Protein AF-A0A812PRH2-F1 (afdb_monomer_lite)

Structure (mmCIF, N/CA/C/O backbone):
data_AF-A0A812PRH2-F1
#
_entry.id   AF-A0A812PRH2-F1
#
loop_
_atom_site.group_PDB
_atom_site.id
_atom_site.type_symbol
_atom_site.label_atom_id
_atom_site.label_alt_id
_atom_site.label_comp_id
_atom_site.label_asym_id
_atom_site.label_entity_id
_atom_site.label_seq_id
_atom_site.pdbx_PDB_ins_code
_atom_site.Cartn_x
_atom_site.Cartn_y
_atom_site.Cartn_z
_atom_site.occupancy
_atom_site.B_iso_or_equiv
_atom_site.auth_seq_id
_atom_site.auth_comp_id
_atom_site.auth_asym_id
_atom_site.auth_atom_id
_atom_site.pdbx_PDB_model_num
ATOM 1 N N . MET A 1 1 ? 3.389 18.981 -38.157 1.00 36.03 1 MET A N 1
ATOM 2 C CA . MET A 1 1 ? 3.833 17.587 -38.415 1.00 36.03 1 MET A CA 1
ATOM 3 C C . MET A 1 1 ? 3.762 16.858 -37.089 1.00 36.03 1 MET A C 1
ATOM 5 O O . MET A 1 1 ? 4.777 16.641 -36.428 1.00 36.03 1 MET A O 1
ATOM 9 N N . ASP A 1 2 ? 2.537 16.578 -36.672 1.00 43.84 2 ASP A N 1
ATOM 10 C CA . ASP A 1 2 ? 2.208 16.183 -35.307 1.00 43.84 2 ASP A CA 1
ATOM 11 C C . ASP A 1 2 ? 2.370 14.663 -35.154 1.00 43.84 2 ASP A C 1
ATOM 13 O O . ASP A 1 2 ? 2.283 13.927 -36.135 1.00 43.84 2 ASP A O 1
ATOM 17 N N . SER A 1 3 ? 2.718 14.170 -33.962 1.00 65.31 3 SER A N 1
ATOM 18 C CA . SER A 1 3 ? 2.739 12.725 -33.679 1.00 65.31 3 SER A CA 1
ATOM 19 C C . SER A 1 3 ? 1.360 12.104 -33.966 1.00 65.31 3 SER A C 1
ATOM 21 O O . SER A 1 3 ? 0.347 12.799 -33.874 1.00 65.31 3 SER A O 1
ATOM 23 N N . SER A 1 4 ? 1.297 10.804 -34.292 1.00 71.06 4 SER A N 1
ATOM 24 C CA . SER A 1 4 ? 0.025 10.088 -34.536 1.00 71.06 4 SER A CA 1
ATOM 25 C C . SER A 1 4 ? -1.004 10.330 -33.418 1.00 71.06 4 SER A C 1
ATOM 27 O O . SER A 1 4 ? -2.189 10.514 -33.691 1.00 71.06 4 SER A O 1
ATOM 29 N N . LEU A 1 5 ? -0.537 10.455 -32.168 1.00 84.56 5 LEU A N 1
ATOM 30 C CA . LEU A 1 5 ? -1.361 10.800 -31.004 1.00 84.56 5 LEU A CA 1
ATOM 31 C C . LEU A 1 5 ? -1.975 12.196 -31.090 1.00 84.56 5 LEU A C 1
ATOM 33 O O . LEU A 1 5 ? -3.153 12.358 -30.799 1.00 84.56 5 LEU A O 1
ATOM 37 N N . ALA A 1 6 ? -1.204 13.209 -31.482 1.00 81.75 6 ALA A N 1
ATOM 38 C CA . ALA A 1 6 ? -1.689 14.583 -31.563 1.00 81.75 6 ALA A CA 1
ATOM 39 C C . ALA A 1 6 ? -2.706 14.765 -32.700 1.00 81.75 6 ALA A C 1
ATOM 41 O O . ALA A 1 6 ? -3.703 15.470 -32.525 1.00 81.75 6 ALA A O 1
ATOM 42 N N . GLN A 1 7 ? -2.516 14.070 -33.825 1.00 81.62 7 GLN A N 1
ATOM 43 C CA . GLN A 1 7 ? -3.504 14.035 -34.904 1.00 81.62 7 GLN A CA 1
ATOM 44 C C . GLN A 1 7 ? -4.800 13.339 -34.462 1.00 81.62 7 GLN A C 1
ATOM 46 O O . GLN A 1 7 ? -5.891 13.871 -34.691 1.00 81.62 7 GLN A O 1
ATOM 51 N N . PHE A 1 8 ? -4.694 12.190 -33.788 1.00 83.31 8 PHE A N 1
ATOM 52 C CA . PHE A 1 8 ? -5.854 11.475 -33.256 1.00 83.31 8 PHE A CA 1
ATOM 53 C C . PHE A 1 8 ? -6.597 12.301 -32.195 1.00 83.31 8 PHE A C 1
ATOM 55 O O . PHE A 1 8 ? -7.800 12.512 -32.322 1.00 83.31 8 PHE A O 1
ATOM 62 N N . ALA A 1 9 ? -5.882 12.871 -31.223 1.00 83.56 9 ALA A N 1
ATOM 63 C CA . ALA A 1 9 ? -6.440 13.747 -30.192 1.00 83.56 9 ALA A CA 1
ATOM 64 C C . ALA A 1 9 ? -7.115 15.001 -30.769 1.00 83.56 9 ALA A C 1
ATOM 66 O O . ALA A 1 9 ? -8.153 15.443 -30.284 1.00 83.56 9 ALA A O 1
ATOM 67 N N . SER A 1 10 ? -6.540 15.606 -31.813 1.00 81.62 10 SER A N 1
ATOM 68 C CA . SER A 1 10 ? -7.146 16.749 -32.511 1.00 81.62 10 SER A CA 1
ATOM 69 C C . SER A 1 10 ? -8.443 16.354 -33.221 1.00 81.62 10 SER A C 1
ATOM 71 O O . SER A 1 10 ? -9.451 17.047 -33.102 1.00 81.62 10 SER A O 1
ATOM 73 N N . THR A 1 11 ? -8.443 15.212 -33.911 1.00 82.38 11 THR A N 1
ATOM 74 C CA . THR A 1 11 ? -9.629 14.687 -34.608 1.00 82.38 11 THR A CA 1
ATOM 75 C C . THR A 1 11 ? -10.741 14.352 -33.618 1.00 82.38 11 THR A C 1
ATOM 77 O O . THR A 1 11 ? -11.878 14.783 -33.800 1.00 82.38 11 THR A O 1
ATOM 80 N N . ARG A 1 12 ? -10.398 13.668 -32.524 1.00 82.31 12 ARG A N 1
ATOM 81 C CA . ARG A 1 12 ? -11.329 13.300 -31.457 1.00 82.31 12 ARG A CA 1
ATOM 82 C C . ARG A 1 12 ? -11.936 14.525 -30.778 1.00 82.31 12 ARG A C 1
ATOM 84 O O . ARG A 1 12 ? -13.152 14.584 -30.653 1.00 82.31 12 ARG A O 1
ATOM 91 N N . ARG A 1 13 ? -11.139 15.543 -30.432 1.00 79.50 13 ARG A N 1
ATOM 92 C CA . ARG A 1 13 ? -11.652 16.809 -29.869 1.00 79.50 13 ARG A CA 1
ATOM 93 C C . ARG A 1 13 ? -12.608 17.550 -30.802 1.00 79.50 13 ARG A C 1
ATOM 95 O O . ARG A 1 13 ? -13.535 18.186 -30.326 1.00 79.50 13 ARG A O 1
ATOM 102 N N . LYS A 1 14 ? -12.401 17.468 -32.120 1.00 77.00 14 LYS A N 1
ATOM 103 C CA . LYS A 1 14 ? -13.315 18.061 -33.113 1.00 77.00 14 LYS A CA 1
ATOM 104 C C . LYS A 1 14 ? -14.618 17.273 -33.271 1.00 77.00 14 LYS A C 1
ATOM 106 O O . LYS A 1 14 ? -15.625 17.858 -33.645 1.00 77.00 14 LYS A O 1
ATOM 111 N N . GLN A 1 15 ? -14.588 15.963 -33.025 1.00 66.81 15 GLN A N 1
ATOM 112 C CA . GLN A 1 15 ? -15.751 15.075 -33.126 1.00 66.81 15 GLN A CA 1
ATOM 113 C C . GLN A 1 15 ? -16.543 14.973 -31.813 1.00 66.81 15 GLN A C 1
ATOM 115 O O . GLN A 1 15 ? -17.741 14.710 -31.841 1.00 66.81 15 GLN A O 1
ATOM 120 N N . CYS A 1 16 ? -15.894 15.179 -30.665 1.00 57.34 16 CYS A N 1
ATOM 121 C CA . CYS A 1 16 ? -16.520 15.108 -29.352 1.00 57.34 16 CYS A CA 1
ATOM 122 C C . CYS A 1 16 ? -17.122 16.473 -28.981 1.00 57.34 16 CYS A C 1
ATOM 124 O O . CYS A 1 16 ? -16.424 17.353 -28.487 1.00 57.34 16 CYS A O 1
ATOM 126 N N . THR A 1 17 ? -18.422 16.655 -29.223 1.00 48.62 17 THR A N 1
ATOM 127 C CA . THR A 1 17 ? -19.182 17.861 -28.832 1.00 48.62 17 THR A CA 1
ATOM 128 C C . THR A 1 17 ? -19.641 17.844 -27.371 1.00 48.62 17 THR A C 1
ATOM 130 O O . THR A 1 17 ? -20.293 18.784 -26.930 1.00 48.62 17 THR A O 1
ATOM 133 N N . LYS A 1 18 ? -19.340 16.766 -26.640 1.00 48.44 18 LYS A N 1
ATOM 134 C CA . LYS A 1 18 ? -19.782 16.536 -25.265 1.00 48.44 18 LYS A CA 1
ATOM 135 C C . LYS A 1 18 ? -18.832 17.196 -24.267 1.00 48.44 18 LYS A C 1
ATOM 137 O O . LYS A 1 18 ? -17.612 17.064 -24.375 1.00 48.44 18 LYS A O 1
ATOM 142 N N . THR A 1 19 ? -19.390 17.873 -23.273 1.00 41.78 19 THR A N 1
ATOM 143 C CA . THR A 1 19 ? -18.662 18.385 -22.105 1.00 41.78 19 THR A CA 1
ATOM 144 C C . THR A 1 19 ? -18.015 17.235 -21.308 1.00 41.78 19 THR A C 1
ATOM 146 O O . THR A 1 19 ? -18.407 16.074 -21.455 1.00 41.78 19 THR A O 1
ATOM 149 N N . PRO A 1 20 ? -17.001 17.495 -20.460 1.00 39.03 20 PRO A N 1
ATOM 150 C CA . PRO A 1 20 ? -16.382 16.457 -19.631 1.00 39.03 20 PRO A CA 1
ATOM 151 C C . PRO A 1 20 ? -17.380 15.694 -18.747 1.00 39.03 20 PRO A C 1
ATOM 153 O O . PRO A 1 20 ? -17.184 14.501 -18.543 1.00 39.03 20 PRO A O 1
ATOM 156 N N . SER A 1 21 ? -18.448 16.348 -18.281 1.00 36.06 21 SER A N 1
ATOM 157 C CA . SER A 1 21 ? -19.563 15.736 -17.544 1.00 36.06 21 SER A CA 1
ATOM 158 C C . SER A 1 21 ? -20.453 14.862 -18.440 1.00 36.06 21 SER A C 1
ATOM 160 O O . SER A 1 21 ? -20.849 13.774 -18.042 1.00 36.06 21 SER A O 1
ATOM 162 N N . GLU A 1 22 ? -20.686 15.253 -19.694 1.00 37.16 22 GLU A N 1
ATOM 163 C CA . GLU A 1 22 ? -21.432 14.448 -20.681 1.00 37.16 22 GLU A CA 1
ATOM 164 C C . GLU A 1 22 ? -20.629 13.269 -21.266 1.00 37.16 22 GLU A C 1
ATOM 166 O O . GLU A 1 22 ? -21.189 12.346 -21.862 1.00 37.16 22 GLU A O 1
ATOM 171 N N . CYS A 1 23 ? -19.300 13.286 -21.137 1.00 38.41 23 CYS A N 1
ATOM 172 C CA . CYS A 1 23 ? -18.452 12.144 -21.491 1.00 38.41 23 CYS A CA 1
ATOM 173 C C . CYS A 1 23 ? -18.485 11.050 -20.415 1.00 38.41 23 CYS A C 1
ATOM 175 O O . CYS A 1 23 ? -18.269 9.885 -20.747 1.00 38.41 23 CYS A O 1
ATOM 177 N N . ILE A 1 24 ? -18.782 11.416 -19.162 1.00 40.75 24 ILE A N 1
ATOM 178 C CA . ILE A 1 24 ? -19.024 10.479 -18.058 1.00 40.75 24 ILE A CA 1
ATOM 179 C C . ILE A 1 24 ? -20.341 9.720 -18.313 1.00 40.75 24 ILE A C 1
ATOM 181 O O . ILE A 1 24 ? -20.361 8.497 -18.238 1.00 40.75 24 ILE A O 1
ATOM 185 N N . SER A 1 25 ? -21.384 10.404 -18.801 1.00 39.19 25 SER A N 1
ATOM 186 C CA . SER A 1 25 ? -22.674 9.804 -19.194 1.00 39.19 25 SER A CA 1
ATOM 187 C C . SER A 1 25 ? -22.679 9.109 -20.570 1.00 39.19 25 SER A C 1
ATOM 189 O O . SER A 1 25 ? -23.728 8.741 -21.102 1.00 39.19 25 SER A O 1
ATOM 191 N N . GLY A 1 26 ? -21.510 8.918 -21.191 1.00 33.91 26 GLY A N 1
ATOM 192 C CA . GLY A 1 26 ? -21.361 8.362 -22.540 1.00 33.91 26 GLY A CA 1
ATOM 193 C C . GLY A 1 26 ? -21.661 6.865 -22.689 1.00 33.91 26 GLY A C 1
ATOM 194 O O . GLY A 1 26 ? -21.551 6.347 -23.801 1.00 33.91 26 GLY A O 1
ATOM 195 N N . LEU A 1 27 ? -22.039 6.173 -21.615 1.00 38.41 27 LEU A N 1
ATOM 196 C CA . LEU A 1 27 ? -22.365 4.749 -21.611 1.00 38.41 27 LEU A CA 1
ATOM 197 C C . LEU A 1 27 ? -23.877 4.571 -21.462 1.00 38.41 27 LEU A C 1
ATOM 199 O O . LEU A 1 27 ? -24.404 4.546 -20.363 1.00 38.41 27 LEU A O 1
ATOM 203 N N . GLY A 1 28 ? -24.551 4.497 -22.613 1.00 34.88 28 GLY A N 1
ATOM 204 C CA . GLY A 1 28 ? -25.904 3.964 -22.808 1.00 34.88 28 GLY A CA 1
ATOM 205 C C . GLY A 1 28 ? -26.984 4.349 -21.792 1.00 34.88 28 GLY A C 1
ATOM 206 O O . GLY A 1 28 ? -27.136 3.644 -20.815 1.00 34.88 28 GLY A O 1
ATOM 207 N N . ASN A 1 29 ? -27.797 5.366 -22.108 1.00 30.39 29 ASN A N 1
ATOM 208 C CA . ASN A 1 29 ? -29.213 5.607 -21.734 1.00 30.39 29 ASN A CA 1
ATOM 209 C C . ASN A 1 29 ? -29.781 5.291 -20.323 1.00 30.39 29 ASN A C 1
ATOM 211 O O . ASN A 1 29 ? -30.947 5.596 -20.106 1.00 30.39 29 ASN A O 1
ATOM 215 N N . ASN A 1 30 ? -29.015 4.787 -19.360 1.00 41.75 30 ASN A N 1
ATOM 216 C CA . ASN A 1 30 ? -29.410 4.560 -17.973 1.00 41.75 30 ASN A CA 1
ATOM 217 C C . ASN A 1 30 ? -28.350 5.206 -17.074 1.00 41.75 30 ASN A C 1
ATOM 219 O O . ASN A 1 30 ? -27.473 4.529 -16.545 1.00 41.75 30 ASN A O 1
ATOM 223 N N . THR A 1 31 ? -28.395 6.531 -16.928 1.00 51.25 31 THR A N 1
ATOM 224 C CA . THR A 1 31 ? -27.607 7.232 -15.907 1.00 51.25 31 THR A CA 1
ATOM 225 C C . THR A 1 31 ? -28.029 6.711 -14.539 1.00 51.25 31 THR A C 1
ATOM 227 O O . THR A 1 31 ? -29.141 6.988 -14.089 1.00 51.25 31 THR A O 1
ATOM 230 N N . VAL A 1 32 ? -27.170 5.916 -13.905 1.00 63.53 32 VAL A N 1
ATOM 231 C CA . VAL A 1 32 ? -27.414 5.423 -12.551 1.00 63.53 32 VAL A CA 1
ATOM 232 C C . VAL A 1 32 ? -27.325 6.609 -11.601 1.00 63.53 32 VAL A C 1
ATOM 234 O O . VAL A 1 32 ? -26.329 7.332 -11.569 1.00 63.53 32 VAL A O 1
ATOM 237 N N . VAL A 1 33 ? -28.400 6.836 -10.856 1.00 82.62 33 VAL A N 1
ATOM 238 C CA . VAL A 1 33 ? -28.486 7.929 -9.894 1.00 82.62 33 VAL A CA 1
ATOM 239 C C . VAL A 1 33 ? -27.535 7.654 -8.730 1.00 82.62 33 VAL A C 1
ATOM 241 O O . VAL A 1 33 ? -27.528 6.568 -8.151 1.00 82.62 33 VAL A O 1
ATOM 244 N N . MET A 1 34 ? -26.728 8.652 -8.374 1.00 90.75 34 MET A N 1
ATOM 245 C CA . MET A 1 34 ? -25.876 8.596 -7.191 1.00 90.75 34 MET A CA 1
ATOM 246 C C . MET A 1 34 ? -26.690 9.046 -5.978 1.00 90.75 34 MET A C 1
ATOM 248 O O . MET A 1 34 ? -27.011 10.224 -5.871 1.00 90.75 34 MET A O 1
ATOM 252 N N . TYR A 1 35 ? -27.008 8.133 -5.063 1.00 94.31 35 TYR A N 1
ATOM 253 C CA . TYR A 1 35 ? -27.725 8.467 -3.830 1.00 94.31 35 TYR A CA 1
ATOM 254 C C . TYR A 1 35 ? -26.766 8.773 -2.676 1.00 94.31 35 TYR A C 1
ATOM 256 O O . TYR A 1 35 ? -25.778 8.065 -2.468 1.00 94.31 35 TYR A O 1
ATOM 264 N N . VAL A 1 36 ? -27.060 9.824 -1.914 1.00 95.75 36 VAL A N 1
ATOM 265 C CA . VAL A 1 36 ? -26.235 10.329 -0.808 1.00 95.75 36 VAL A CA 1
ATOM 266 C C . VAL A 1 36 ? -27.083 10.726 0.395 1.00 95.75 36 VAL A C 1
ATOM 268 O O . VAL A 1 36 ? -28.278 11.003 0.277 1.00 95.75 36 VAL A O 1
ATOM 271 N N . VAL A 1 37 ? -26.440 10.789 1.557 1.00 96.75 37 VAL A N 1
ATOM 272 C CA . VAL A 1 37 ? -27.023 11.281 2.807 1.00 96.75 37 VAL A CA 1
ATOM 273 C C . VAL A 1 37 ? -26.346 12.601 3.191 1.00 96.75 37 VAL A C 1
ATOM 275 O O . VAL A 1 37 ? -25.119 12.631 3.310 1.00 96.75 37 VAL A O 1
ATOM 278 N N . PRO A 1 38 ? -27.100 13.688 3.424 1.00 95.88 38 PRO A N 1
ATOM 279 C CA . PRO A 1 38 ? -26.543 14.936 3.939 1.00 95.88 38 PRO A CA 1
ATOM 280 C C . PRO A 1 38 ? -25.796 14.733 5.262 1.00 95.88 38 PRO A C 1
ATOM 282 O O . PRO A 1 38 ? -26.276 14.028 6.154 1.00 95.88 38 PRO A O 1
ATOM 285 N N . ALA A 1 39 ? -24.625 15.355 5.414 1.00 94.81 39 ALA A N 1
ATOM 286 C CA . ALA A 1 39 ? -23.772 15.153 6.583 1.00 94.81 39 ALA A CA 1
ATOM 287 C C . ALA A 1 39 ? -24.460 15.546 7.902 1.00 94.81 39 ALA A C 1
ATOM 289 O O . ALA A 1 39 ? -24.216 14.921 8.929 1.00 94.81 39 ALA A O 1
ATOM 290 N N . ASP A 1 40 ? -25.364 16.528 7.898 1.00 93.56 40 ASP A N 1
ATOM 291 C CA . ASP A 1 40 ? -26.147 16.893 9.081 1.00 93.56 40 ASP A CA 1
ATOM 292 C C . ASP A 1 40 ? -27.095 15.767 9.529 1.00 93.56 40 ASP A C 1
ATOM 294 O O . ASP A 1 40 ? -27.233 15.521 10.728 1.00 93.56 40 ASP A O 1
ATOM 298 N N . ALA A 1 41 ? -27.728 15.071 8.582 1.00 94.88 41 ALA A N 1
ATOM 299 C CA . ALA A 1 41 ? -28.555 13.907 8.865 1.00 94.88 41 ALA A CA 1
ATOM 300 C C . ALA A 1 41 ? -27.688 12.730 9.320 1.00 94.88 41 ALA A C 1
ATOM 302 O O . ALA A 1 41 ? -28.001 12.113 10.337 1.00 94.88 41 ALA A O 1
ATOM 303 N N . PHE A 1 42 ? -26.567 12.489 8.635 1.00 96.31 42 PHE A N 1
ATOM 304 C CA . PHE A 1 42 ? -25.596 11.457 8.991 1.00 96.31 42 PHE A CA 1
ATOM 305 C C . PHE A 1 42 ? -25.073 11.611 10.426 1.00 96.31 42 PHE A C 1
ATOM 307 O O . PHE A 1 42 ? -25.042 10.634 11.166 1.00 96.31 42 PHE A O 1
ATOM 314 N N . LEU A 1 43 ? -24.728 12.826 10.866 1.00 95.25 43 LEU A N 1
ATOM 315 C CA . LEU A 1 43 ? -24.242 13.093 12.230 1.00 95.25 43 LEU A CA 1
ATOM 316 C C . LEU A 1 43 ? -25.291 12.827 13.324 1.00 95.25 43 LEU A C 1
ATOM 318 O O . LEU A 1 43 ? -24.933 12.635 14.483 1.00 95.25 43 LEU A O 1
ATOM 322 N N . ARG A 1 44 ? -26.584 12.799 12.976 1.00 94.94 44 ARG A N 1
ATOM 323 C CA . ARG A 1 44 ? -27.680 12.461 13.902 1.00 94.94 44 ARG A CA 1
ATOM 324 C C . ARG A 1 44 ? -28.041 10.975 13.892 1.00 94.94 44 ARG A C 1
ATOM 326 O O . ARG A 1 44 ? -28.858 10.557 14.709 1.00 94.94 44 ARG A O 1
ATOM 333 N N . MET A 1 45 ? -27.479 10.188 12.973 1.00 94.56 45 MET A N 1
ATOM 334 C CA . MET A 1 45 ? -27.728 8.749 12.916 1.00 94.56 45 MET A CA 1
ATOM 335 C C . MET A 1 45 ? -27.097 8.049 14.121 1.00 94.56 45 MET A C 1
ATOM 337 O O . MET A 1 45 ? -25.983 8.375 14.529 1.00 94.56 45 MET A O 1
ATOM 341 N N . THR A 1 46 ? -27.818 7.077 14.672 1.00 94.12 46 THR A N 1
ATOM 342 C CA . THR A 1 46 ? -27.367 6.220 15.782 1.00 94.12 46 THR A CA 1
ATOM 343 C C . THR A 1 46 ? -27.306 4.743 15.399 1.00 94.12 46 THR A C 1
ATOM 345 O O . THR A 1 46 ? -26.830 3.928 16.178 1.00 94.12 46 THR A O 1
ATOM 348 N N . GLU A 1 47 ? -27.820 4.403 14.219 1.00 93.88 47 GLU A N 1
ATOM 349 C CA . GLU A 1 47 ? -27.862 3.064 13.641 1.00 93.88 47 GLU A CA 1
ATOM 350 C C . GLU A 1 47 ? -27.690 3.183 12.121 1.00 93.88 47 GLU A C 1
ATOM 352 O O . GLU A 1 47 ? -28.008 4.228 11.534 1.00 93.88 47 GLU A O 1
ATOM 357 N N . VAL A 1 48 ? -27.181 2.132 11.474 1.00 93.56 48 VAL A N 1
ATOM 358 C CA . VAL A 1 48 ? -27.064 2.105 10.012 1.00 93.56 48 VAL A CA 1
ATOM 359 C C . VAL A 1 48 ? -28.392 1.654 9.431 1.00 93.56 48 VAL A C 1
ATOM 361 O O . VAL A 1 48 ? -28.814 0.521 9.632 1.00 93.56 48 VAL A O 1
ATOM 364 N N . LYS A 1 49 ? -29.042 2.553 8.699 1.00 93.62 49 LYS A N 1
ATOM 365 C CA . LYS A 1 49 ? -30.307 2.271 8.023 1.00 93.62 49 LYS A CA 1
ATOM 366 C C . LYS A 1 49 ? -30.059 1.787 6.605 1.00 93.62 49 LYS A C 1
ATOM 368 O O . LYS A 1 49 ? -29.068 2.164 5.981 1.00 93.62 49 LYS A O 1
ATOM 373 N N . THR A 1 50 ? -30.963 0.963 6.104 1.00 94.19 50 THR A N 1
ATOM 374 C CA . THR A 1 50 ? -30.970 0.523 4.709 1.00 94.19 50 THR A CA 1
ATOM 375 C C . THR A 1 50 ? -31.317 1.675 3.767 1.00 94.19 50 THR A C 1
ATOM 377 O O . THR A 1 50 ? -31.853 2.712 4.173 1.00 94.19 50 THR A O 1
ATOM 380 N N . HIS A 1 51 ? -31.017 1.486 2.484 1.00 93.69 51 HIS A N 1
ATOM 381 C CA . HIS A 1 51 ? -31.385 2.424 1.429 1.00 93.69 51 HIS A CA 1
ATOM 382 C C . HIS A 1 51 ? -32.888 2.738 1.432 1.00 93.69 51 HIS A C 1
ATOM 384 O O . HIS A 1 51 ? -33.278 3.903 1.378 1.00 93.69 51 HIS A O 1
ATOM 390 N N . GLU A 1 52 ? -33.724 1.708 1.542 1.00 93.81 52 GLU A N 1
ATOM 391 C CA . GLU A 1 52 ? -35.180 1.818 1.527 1.00 93.81 52 GLU A CA 1
ATOM 392 C C . GLU A 1 52 ? -35.707 2.633 2.722 1.00 93.81 52 GLU A C 1
ATOM 394 O O . GLU A 1 52 ? -36.480 3.568 2.537 1.00 93.81 52 GLU A O 1
ATOM 399 N N . GLU A 1 53 ? -35.209 2.383 3.935 1.00 93.75 53 GLU A N 1
ATOM 400 C CA . GLU A 1 53 ? -35.605 3.143 5.133 1.00 93.75 53 GLU A CA 1
ATOM 401 C C . GLU A 1 53 ? -35.214 4.631 5.051 1.00 93.75 53 GLU A C 1
ATOM 403 O O . GLU A 1 53 ? -35.936 5.518 5.527 1.00 93.75 53 GLU A O 1
ATOM 408 N N . LEU A 1 54 ? -34.059 4.941 4.452 1.00 94.94 54 LEU A N 1
ATOM 409 C CA . LEU A 1 54 ? -33.632 6.328 4.246 1.00 94.94 54 LEU A CA 1
ATOM 410 C C . LEU A 1 54 ? -34.391 7.019 3.110 1.00 94.94 54 LEU A C 1
ATOM 412 O O . LEU A 1 54 ? -34.614 8.233 3.184 1.00 94.94 54 LEU A O 1
ATOM 416 N N . ALA A 1 55 ? -34.797 6.269 2.086 1.00 92.19 55 ALA A N 1
ATOM 417 C CA . ALA A 1 55 ? -35.663 6.764 1.026 1.00 92.19 55 ALA A CA 1
ATOM 418 C C . ALA A 1 55 ? -37.060 7.101 1.574 1.00 92.19 55 ALA A C 1
ATOM 420 O O . ALA A 1 55 ? -37.531 8.223 1.379 1.00 92.19 55 ALA A O 1
ATOM 421 N N . ASP A 1 56 ? -37.666 6.199 2.352 1.00 93.31 56 ASP A N 1
ATOM 422 C CA . ASP A 1 56 ? -38.997 6.379 2.950 1.00 93.31 56 ASP A CA 1
ATOM 423 C C . ASP A 1 56 ? -39.040 7.540 3.952 1.00 93.31 56 ASP A C 1
ATOM 425 O O . ASP A 1 56 ? -40.025 8.275 4.040 1.00 93.31 56 ASP A O 1
ATOM 429 N N . SER A 1 57 ? -37.948 7.759 4.689 1.00 93.56 57 SER A N 1
ATOM 430 C CA . SER A 1 57 ? -37.816 8.905 5.599 1.00 93.56 57 SER A CA 1
ATOM 431 C C . SER A 1 57 ? -37.480 10.228 4.895 1.00 93.56 57 SER A C 1
ATOM 433 O O . SER A 1 57 ? -37.426 11.274 5.546 1.00 93.56 57 SER A O 1
ATOM 435 N N . GLY A 1 58 ? -37.250 10.214 3.577 1.00 92.69 58 GLY A N 1
ATOM 436 C CA . GLY A 1 58 ? -36.919 11.394 2.770 1.00 92.69 58 GLY A CA 1
ATOM 437 C C . GLY A 1 58 ? -35.525 11.980 3.030 1.00 92.69 58 GLY A C 1
ATOM 438 O O . GLY A 1 58 ? -35.223 13.081 2.548 1.00 92.69 58 GLY A O 1
ATOM 439 N N . VAL A 1 59 ? -34.685 11.274 3.793 1.00 94.06 59 VAL A N 1
ATOM 440 C CA . VAL A 1 59 ? -33.308 11.671 4.127 1.00 94.06 59 VAL A CA 1
ATOM 441 C C . VAL A 1 59 ? -32.368 11.427 2.950 1.00 94.06 59 VAL A C 1
ATOM 443 O O . VAL A 1 59 ? -31.484 12.247 2.704 1.00 94.06 59 VAL A O 1
ATOM 446 N N . LEU A 1 60 ? -32.573 10.335 2.212 1.00 95.31 60 LEU A N 1
ATOM 447 C CA . LEU A 1 60 ? -31.770 9.996 1.043 1.00 95.31 60 LEU A CA 1
ATOM 448 C C . LEU A 1 60 ? -32.013 11.004 -0.092 1.00 95.31 60 LEU A C 1
ATOM 450 O O . LEU A 1 60 ? -33.158 11.334 -0.410 1.00 95.31 60 LEU A O 1
ATOM 454 N N . LYS A 1 61 ? -30.937 11.510 -0.700 1.00 93.56 61 LYS A N 1
ATOM 455 C CA . LYS A 1 61 ? -30.981 12.501 -1.785 1.00 93.56 61 LYS A CA 1
ATOM 456 C C . LYS A 1 61 ? -30.269 11.994 -3.027 1.00 93.56 61 LYS A C 1
ATOM 458 O O . LYS A 1 61 ? -29.267 11.293 -2.933 1.00 93.56 61 LYS A O 1
ATOM 463 N N . GLU A 1 62 ? -30.762 12.405 -4.187 1.00 93.12 62 GLU A N 1
ATOM 464 C CA . GLU A 1 62 ? -30.033 12.267 -5.447 1.00 93.12 62 GLU A CA 1
ATOM 465 C C . GLU A 1 62 ? -28.929 13.322 -5.497 1.00 93.12 62 GLU A C 1
ATOM 467 O O . GLU A 1 62 ? -29.183 14.506 -5.271 1.00 93.12 62 GLU A O 1
ATOM 472 N N . PHE A 1 63 ? -27.696 12.896 -5.751 1.00 91.19 63 PHE A N 1
ATOM 473 C CA . PHE A 1 63 ? -26.545 13.780 -5.737 1.00 91.19 63 PHE A CA 1
ATOM 474 C C . PHE A 1 63 ? -26.465 14.623 -7.008 1.00 91.19 63 PHE A C 1
ATOM 476 O O . PHE A 1 63 ? -26.339 14.110 -8.127 1.00 91.19 63 PHE A O 1
ATOM 483 N N . ASP A 1 64 ? -26.421 15.930 -6.788 1.00 86.31 64 ASP A N 1
ATOM 484 C CA . ASP A 1 64 ? -26.131 16.960 -7.773 1.00 86.31 64 ASP A CA 1
ATOM 485 C C . ASP A 1 64 ? -25.039 17.893 -7.229 1.00 86.31 64 ASP A C 1
ATOM 487 O O . ASP A 1 64 ? -24.917 18.082 -6.018 1.00 86.31 64 ASP A O 1
ATOM 491 N N . GLU A 1 65 ? -24.262 18.501 -8.124 1.00 83.25 65 GLU A N 1
ATOM 492 C CA . GLU A 1 65 ? -23.136 19.379 -7.774 1.00 83.25 65 GLU A CA 1
ATOM 493 C C . GLU A 1 65 ? -23.588 20.609 -6.961 1.00 83.25 65 GLU A C 1
ATOM 495 O O . GLU A 1 65 ? -22.815 21.159 -6.176 1.00 83.25 65 GLU A O 1
ATOM 500 N N . ASN A 1 66 ? -24.861 21.011 -7.070 1.00 85.75 66 ASN A N 1
ATOM 501 C CA . ASN A 1 66 ? -25.428 22.105 -6.279 1.00 85.75 66 ASN A CA 1
ATOM 502 C C . ASN A 1 66 ? -25.641 21.752 -4.794 1.00 85.75 66 ASN A C 1
ATOM 504 O O . ASN A 1 66 ? -25.802 22.660 -3.978 1.00 85.75 66 ASN A O 1
ATOM 508 N N . LEU A 1 67 ? -25.632 20.465 -4.416 1.00 85.44 67 LEU A N 1
ATOM 509 C CA . LEU A 1 67 ? -25.754 20.026 -3.016 1.00 85.44 67 LEU A CA 1
ATOM 510 C C . LEU A 1 67 ? -24.452 20.186 -2.211 1.00 85.44 67 LEU A C 1
ATOM 512 O O . LEU A 1 67 ? -24.445 19.956 -0.997 1.00 85.44 67 LEU A O 1
ATOM 516 N N . GLY A 1 68 ? -23.361 20.581 -2.869 1.00 89.56 68 GLY A N 1
ATOM 517 C CA . GLY A 1 68 ? -22.046 20.761 -2.266 1.00 89.56 68 GLY A CA 1
ATOM 518 C C . GLY A 1 68 ? -21.088 19.620 -2.598 1.00 89.56 68 GLY A C 1
ATOM 519 O O . GLY A 1 68 ? -21.147 19.025 -3.671 1.00 89.56 68 GLY A O 1
ATOM 520 N N . LYS A 1 69 ? -20.164 19.345 -1.676 1.00 92.12 69 LYS A N 1
ATOM 521 C CA . LYS A 1 69 ? -19.104 18.348 -1.857 1.00 92.12 69 LYS A CA 1
ATOM 522 C C . LYS A 1 69 ? -19.586 16.956 -1.493 1.00 92.12 69 LYS A C 1
ATOM 524 O O . LYS A 1 69 ? -20.373 16.801 -0.561 1.00 92.12 69 LYS A O 1
ATOM 529 N N . ALA A 1 70 ? -19.050 15.941 -2.160 1.00 93.69 70 ALA A N 1
ATOM 530 C CA . ALA A 1 70 ? -19.357 14.544 -1.854 1.00 93.69 70 ALA A CA 1
ATOM 531 C C . ALA A 1 70 ? -18.160 13.784 -1.267 1.00 93.69 70 ALA A C 1
ATOM 533 O O . ALA A 1 70 ? -17.002 13.989 -1.643 1.00 93.69 70 ALA A O 1
ATOM 534 N N . MET A 1 71 ? -18.458 12.872 -0.345 1.00 95.31 71 MET A N 1
ATOM 535 C CA . MET A 1 71 ? -17.514 11.988 0.323 1.00 95.31 71 MET A CA 1
ATOM 536 C C . MET A 1 71 ? -17.893 10.534 0.067 1.00 95.31 71 MET A C 1
ATOM 538 O O . MET A 1 71 ? -18.947 10.081 0.496 1.00 95.31 71 MET A O 1
ATOM 542 N N . PHE A 1 72 ? -17.009 9.800 -0.599 1.00 96.25 72 PHE A N 1
ATOM 543 C CA . PHE A 1 72 ? -17.087 8.352 -0.742 1.00 96.25 72 PHE A CA 1
ATOM 544 C C . PHE A 1 72 ? -16.440 7.688 0.471 1.00 96.25 72 PHE A C 1
ATOM 546 O O . PHE A 1 72 ? -15.278 7.977 0.763 1.00 96.25 72 PHE A O 1
ATOM 553 N N . VAL A 1 73 ? -17.149 6.795 1.153 1.00 96.94 73 VAL A N 1
ATOM 554 C CA . VAL A 1 73 ? -16.623 6.053 2.305 1.00 96.94 73 VAL A CA 1
ATOM 555 C C . VAL A 1 73 ? -16.376 4.598 1.907 1.00 96.94 73 VAL A C 1
ATOM 557 O O . VAL A 1 73 ? -17.306 3.808 1.795 1.00 96.94 73 VAL A O 1
ATOM 560 N N . SER A 1 74 ? -15.105 4.249 1.711 1.00 95.56 74 SER A N 1
ATOM 561 C CA . SER A 1 74 ? -14.642 2.869 1.556 1.00 95.56 74 SER A CA 1
ATOM 562 C C . SER A 1 74 ? -14.364 2.266 2.930 1.00 95.56 74 SER A C 1
ATOM 564 O O . SER A 1 74 ? -13.652 2.865 3.743 1.00 95.56 74 SER A O 1
ATOM 566 N N . HIS A 1 75 ? -14.906 1.080 3.198 1.00 94.19 75 HIS A N 1
ATOM 567 C CA . HIS A 1 75 ? -14.834 0.454 4.515 1.00 94.19 75 HIS A CA 1
ATOM 568 C C . HIS A 1 75 ? -14.838 -1.084 4.431 1.00 94.19 75 HIS A C 1
ATOM 570 O O . HIS A 1 75 ? -14.959 -1.689 3.361 1.00 94.19 75 HIS A O 1
ATOM 576 N N . GLN A 1 76 ? -14.665 -1.734 5.581 1.00 91.50 76 GLN A N 1
ATOM 577 C CA . GLN A 1 76 ? -14.819 -3.182 5.738 1.00 91.50 76 GLN A CA 1
ATOM 578 C C . GLN A 1 76 ? -16.088 -3.499 6.520 1.00 91.50 76 GLN A C 1
ATOM 580 O O . GLN A 1 76 ? -16.445 -2.755 7.434 1.00 91.50 76 GLN A O 1
ATOM 585 N N . TRP A 1 77 ? -16.734 -4.610 6.167 1.00 91.12 77 TRP A N 1
ATOM 586 C CA . TRP A 1 77 ? -17.885 -5.123 6.902 1.00 91.12 77 TRP A CA 1
ATOM 587 C C . TRP A 1 77 ? -17.424 -5.754 8.221 1.00 91.12 77 TRP A C 1
ATOM 589 O O . TRP A 1 77 ? -16.446 -6.500 8.238 1.00 91.12 77 TRP A O 1
ATOM 599 N N . LEU A 1 78 ? -18.125 -5.444 9.312 1.00 90.19 78 LEU A N 1
ATOM 600 C CA . LEU A 1 78 ? -17.871 -5.982 10.653 1.00 90.19 78 LEU A CA 1
ATOM 601 C C . LEU A 1 78 ? -18.555 -7.332 10.905 1.00 90.19 78 LEU A C 1
ATOM 603 O O . LEU A 1 78 ? -18.239 -8.001 11.884 1.00 90.19 78 LEU A O 1
ATOM 607 N N . SER A 1 79 ? -19.484 -7.742 10.042 1.00 88.50 79 SER A N 1
ATOM 608 C CA . SER A 1 79 ? -20.126 -9.057 10.086 1.00 88.50 79 SER A CA 1
ATOM 609 C C . SER A 1 79 ? -20.483 -9.532 8.677 1.00 88.50 79 SER A C 1
ATOM 611 O O . SER A 1 79 ? -20.549 -8.735 7.743 1.00 88.50 79 SER A O 1
ATOM 613 N N . GLY A 1 80 ? -20.793 -10.816 8.512 1.00 83.56 80 GLY A N 1
ATOM 614 C CA . GLY A 1 80 ? -21.214 -11.388 7.231 1.00 83.56 80 GLY A CA 1
ATOM 615 C C . GLY A 1 80 ? -22.598 -10.933 6.754 1.00 83.56 80 GLY A C 1
ATOM 616 O O . GLY A 1 80 ? -22.937 -11.156 5.595 1.00 83.56 80 GLY A O 1
ATOM 617 N N . LYS A 1 81 ? -23.410 -10.315 7.623 1.00 84.94 81 LYS A N 1
ATOM 618 C CA . LYS A 1 81 ? -24.788 -9.889 7.304 1.00 84.94 81 LYS A CA 1
ATOM 619 C C . LYS A 1 81 ? -24.991 -8.379 7.309 1.00 84.94 81 LYS A C 1
ATOM 621 O O . LYS A 1 81 ? -25.942 -7.910 6.694 1.00 84.94 81 LYS A O 1
ATOM 626 N N . HIS A 1 82 ? -24.142 -7.638 8.012 1.00 90.50 82 HIS A N 1
ATOM 627 C CA . HIS A 1 82 ? -24.303 -6.205 8.204 1.00 90.50 82 HIS A CA 1
ATOM 628 C C . HIS A 1 82 ? -22.939 -5.500 8.271 1.00 90.50 82 HIS A C 1
ATOM 630 O O . HIS A 1 82 ? -22.031 -5.995 8.954 1.00 90.50 82 HIS A O 1
ATOM 636 N N . PRO A 1 83 ? -22.781 -4.338 7.614 1.00 91.94 83 PRO A N 1
ATOM 637 C CA . PRO A 1 83 ? -21.500 -3.643 7.540 1.00 91.94 83 PRO A CA 1
ATOM 638 C C . PRO A 1 83 ? -21.011 -3.091 8.886 1.00 91.94 83 PRO A C 1
ATOM 640 O O . PRO A 1 83 ? -19.816 -3.153 9.155 1.00 91.94 83 PRO A O 1
ATOM 643 N N . ASP A 1 84 ? -21.914 -2.590 9.733 1.00 94.12 84 ASP A N 1
ATOM 644 C CA . ASP A 1 84 ? -21.585 -2.000 11.041 1.00 94.12 84 ASP A CA 1
ATOM 645 C C . ASP A 1 84 ? -22.752 -2.153 12.042 1.00 94.12 84 ASP A C 1
ATOM 647 O O . ASP A 1 84 ? -23.523 -1.216 12.245 1.00 94.12 84 ASP A O 1
ATOM 651 N N . PRO A 1 85 ? -22.987 -3.367 12.580 1.00 92.31 85 PRO A N 1
ATOM 652 C CA . PRO A 1 85 ? -24.206 -3.694 13.336 1.00 92.31 85 PRO A CA 1
ATOM 653 C C . PRO A 1 85 ? -24.356 -2.891 14.631 1.00 92.31 85 PRO A C 1
ATOM 655 O O . PRO A 1 85 ? -25.470 -2.559 15.020 1.00 92.31 85 PRO A O 1
ATOM 658 N N . ASP A 1 86 ? -23.236 -2.541 15.259 1.00 91.69 86 ASP A N 1
ATOM 659 C CA . ASP A 1 86 ? -23.194 -1.811 16.528 1.00 91.69 86 ASP A CA 1
ATOM 660 C C . ASP A 1 86 ? -22.880 -0.314 16.337 1.00 91.69 86 ASP A C 1
ATOM 662 O O . ASP A 1 86 ? -22.578 0.387 17.305 1.00 91.69 86 ASP A O 1
ATOM 666 N N . PHE A 1 87 ? -22.916 0.176 15.089 1.00 94.62 87 PHE A N 1
ATOM 667 C CA . PHE A 1 87 ? -22.625 1.565 14.712 1.00 94.62 87 PHE A CA 1
ATOM 668 C C . PHE A 1 87 ? -21.238 2.065 15.174 1.00 94.62 87 PHE A C 1
ATOM 670 O O . PHE A 1 87 ? -21.026 3.253 15.416 1.00 94.62 87 PHE A O 1
ATOM 677 N N . GLN A 1 88 ? -20.267 1.167 15.335 1.00 91.75 88 GLN A N 1
ATOM 678 C CA . GLN A 1 88 ? -18.943 1.483 15.876 1.00 91.75 88 GLN A CA 1
ATOM 679 C C . GLN A 1 88 ? -18.056 2.174 14.842 1.00 91.75 88 GLN A C 1
ATOM 681 O O . GLN A 1 88 ? -17.335 3.122 15.163 1.00 91.75 88 GLN A O 1
ATOM 686 N N . GLN A 1 89 ? -18.097 1.706 13.595 1.00 93.06 89 GLN A N 1
ATOM 687 C CA . GLN A 1 89 ? -17.249 2.212 12.522 1.00 93.06 89 GLN A CA 1
ATOM 688 C C . GLN A 1 89 ? -17.711 3.605 12.078 1.00 93.06 89 GLN A C 1
ATOM 690 O O . GLN A 1 89 ? -16.898 4.531 11.991 1.00 93.06 89 GLN A O 1
ATOM 695 N N . LEU A 1 90 ? -19.014 3.790 11.861 1.00 96.00 90 LEU A N 1
ATOM 696 C CA . LEU A 1 90 ? -19.571 5.088 11.487 1.00 96.00 90 LEU A CA 1
ATOM 697 C C . LEU A 1 90 ? -19.537 6.094 12.638 1.00 96.00 90 LEU A C 1
ATOM 699 O O . LEU A 1 90 ? -19.353 7.279 12.365 1.00 96.00 90 LEU A O 1
ATOM 703 N N . ARG A 1 91 ? -19.591 5.661 13.908 1.00 96.00 91 ARG A N 1
ATOM 704 C CA . ARG A 1 91 ? -19.348 6.563 15.047 1.00 96.00 91 ARG A CA 1
ATOM 705 C C . ARG A 1 91 ? -17.955 7.186 14.995 1.00 96.00 91 ARG A C 1
ATOM 707 O O . ARG A 1 91 ? -17.823 8.390 15.194 1.00 96.00 91 ARG A O 1
ATOM 714 N N . VAL A 1 92 ? -16.926 6.404 14.657 1.00 93.88 92 VAL A N 1
ATOM 715 C CA . VAL A 1 92 ? -15.565 6.937 14.472 1.00 93.88 92 VAL A CA 1
ATOM 716 C C . VAL A 1 92 ? -15.527 7.978 13.353 1.00 93.88 92 VAL A C 1
ATOM 718 O O . VAL A 1 92 ? -14.855 9.001 13.498 1.00 93.88 92 VAL A O 1
ATOM 721 N N . LEU A 1 93 ? -16.251 7.746 12.254 1.00 96.19 93 LEU A N 1
ATOM 722 C CA . LEU A 1 93 ? -16.352 8.723 11.171 1.00 96.19 93 LEU A CA 1
ATOM 723 C C . LEU A 1 93 ? -17.090 9.994 11.614 1.00 96.19 93 LEU A C 1
ATOM 725 O O . LEU A 1 93 ? -16.610 11.083 11.311 1.00 96.19 93 LEU A O 1
ATOM 729 N N . GLN A 1 94 ? -18.202 9.882 12.349 1.00 96.44 94 GLN A N 1
ATOM 730 C CA . GLN A 1 94 ? -18.921 11.035 12.909 1.00 96.44 94 GLN A CA 1
ATOM 731 C C . GLN A 1 94 ? -17.993 11.886 13.782 1.00 96.44 94 GLN A C 1
ATOM 733 O O . GLN A 1 94 ? -17.823 13.074 13.513 1.00 96.44 94 GLN A O 1
ATOM 738 N N . ASP A 1 95 ? -17.319 11.265 14.754 1.00 94.12 95 ASP A N 1
ATOM 739 C CA . ASP A 1 95 ? -16.405 11.964 15.662 1.00 94.12 95 ASP A CA 1
ATOM 740 C C . ASP A 1 95 ? -15.229 12.603 14.897 1.00 94.12 95 ASP A C 1
ATOM 742 O O . ASP A 1 95 ? -14.791 13.712 15.211 1.00 94.12 95 ASP A O 1
ATOM 746 N N . ALA A 1 96 ? -14.712 11.930 13.862 1.00 93.06 96 ALA A N 1
ATOM 747 C CA . ALA A 1 96 ? -13.664 12.477 13.005 1.00 93.06 96 ALA A CA 1
ATOM 748 C C . ALA A 1 96 ? -14.146 13.701 12.211 1.00 93.06 96 ALA A C 1
ATOM 750 O O . ALA A 1 96 ? -13.423 14.694 12.139 1.00 93.06 96 ALA A O 1
ATOM 751 N N . LEU A 1 97 ? -15.349 13.658 11.632 1.00 94.00 97 LEU A N 1
ATOM 752 C CA . LEU A 1 97 ? -15.929 14.780 10.888 1.00 94.00 97 LEU A CA 1
ATOM 753 C C . LEU A 1 97 ? -16.197 15.980 11.797 1.00 94.00 97 LEU A C 1
ATOM 755 O O . LEU A 1 97 ? -15.840 17.099 11.433 1.00 94.00 97 LEU A O 1
ATOM 759 N N . GLU A 1 98 ? -16.753 15.758 12.990 1.00 93.38 98 GLU A N 1
ATOM 760 C CA . GLU A 1 98 ? -16.958 16.811 13.990 1.00 93.38 98 GLU A CA 1
ATOM 761 C C . GLU A 1 98 ? -15.629 17.467 14.384 1.00 93.38 98 GLU A C 1
ATOM 763 O O . GLU A 1 98 ? -15.519 18.696 14.388 1.00 93.38 98 GLU A O 1
ATOM 768 N N . ASN A 1 99 ? -14.589 16.664 14.634 1.00 90.81 99 ASN A N 1
ATOM 769 C CA . ASN A 1 99 ? -13.270 17.178 14.991 1.00 90.81 99 ASN A CA 1
ATOM 770 C C . ASN A 1 99 ? -12.597 17.958 13.851 1.00 90.81 99 ASN A C 1
ATOM 772 O O . ASN A 1 99 ? -11.982 19.003 14.087 1.00 90.81 99 ASN A O 1
ATOM 776 N N . LEU A 1 100 ? -12.732 17.484 12.610 1.00 89.88 100 LEU A N 1
ATOM 777 C CA . LEU A 1 100 ? -12.201 18.165 11.429 1.00 89.88 100 LEU A CA 1
ATOM 778 C C . LEU A 1 100 ? -12.942 19.477 11.152 1.00 89.88 100 LEU A C 1
ATOM 780 O O . LEU A 1 100 ? -12.297 20.485 10.859 1.00 89.88 100 LEU A O 1
ATOM 784 N N . ALA A 1 101 ? -14.270 19.489 11.282 1.00 89.62 101 ALA A N 1
ATOM 785 C CA . ALA A 1 101 ? -15.096 20.681 11.099 1.00 89.62 101 ALA A CA 1
ATOM 786 C C . ALA A 1 101 ? -14.845 21.731 12.194 1.00 89.62 101 ALA A C 1
ATOM 788 O O . ALA A 1 101 ? -14.796 22.928 11.907 1.00 89.62 101 ALA A O 1
ATOM 789 N N . ALA A 1 102 ? -14.630 21.295 13.439 1.00 88.06 102 ALA A N 1
ATOM 790 C CA . ALA A 1 102 ? -14.278 22.167 14.558 1.00 88.06 102 ALA A CA 1
ATOM 791 C C . ALA A 1 102 ? -12.810 22.638 14.527 1.00 88.06 102 ALA A C 1
ATOM 793 O O . ALA A 1 102 ? -12.445 23.568 15.248 1.00 88.06 102 ALA A O 1
ATOM 794 N N . GLY A 1 103 ? -11.956 21.998 13.721 1.00 82.50 103 GLY A N 1
ATOM 795 C CA . GLY A 1 103 ? -10.514 22.245 13.693 1.00 82.50 103 GLY A CA 1
ATOM 796 C C . GLY A 1 103 ? -9.777 21.760 14.948 1.00 82.50 103 GLY A C 1
ATOM 797 O O . GLY A 1 103 ? -8.658 22.208 15.207 1.00 82.50 103 GLY A O 1
ATOM 798 N N . THR A 1 104 ? -10.389 20.874 15.742 1.00 79.94 104 THR A N 1
ATOM 799 C CA . THR A 1 104 ? -9.780 20.264 16.937 1.00 79.94 104 THR A CA 1
ATOM 800 C C . THR A 1 104 ? -8.804 19.148 16.571 1.00 79.94 104 THR A C 1
ATOM 802 O O . THR A 1 104 ? -7.820 18.945 17.285 1.00 79.94 104 THR A O 1
ATOM 805 N N . SER A 1 105 ? -9.022 18.462 15.444 1.00 75.94 105 SER A N 1
ATOM 806 C CA . SER A 1 105 ? -8.041 17.566 14.826 1.00 75.94 105 SER A CA 1
ATOM 807 C C . SER A 1 105 ? -7.463 18.174 13.544 1.00 75.94 105 SER A C 1
ATOM 809 O O . SER A 1 105 ? -8.051 19.048 12.907 1.00 75.94 105 SER A O 1
ATOM 811 N N . SER A 1 106 ? -6.266 17.724 13.159 1.00 71.81 106 SER A N 1
ATOM 812 C CA . SER A 1 106 ? -5.642 18.117 11.893 1.00 71.81 106 SER A CA 1
ATOM 813 C C . SER A 1 106 ? -5.158 16.887 11.138 1.00 71.81 106 SER A C 1
ATOM 815 O O . SER A 1 106 ? -4.568 15.977 11.724 1.00 71.81 106 SER A O 1
ATOM 817 N N . MET A 1 107 ? -5.394 16.864 9.826 1.00 81.06 107 MET A N 1
ATOM 818 C CA . MET A 1 107 ? -4.914 15.786 8.967 1.00 81.06 107 MET A CA 1
ATOM 819 C C . MET A 1 107 ? -3.392 15.825 8.861 1.00 81.06 107 MET A C 1
ATOM 821 O O . MET A 1 107 ? -2.803 16.820 8.428 1.00 81.06 107 MET A O 1
ATOM 825 N N . SER A 1 108 ? -2.761 14.713 9.223 1.00 76.25 108 SER A N 1
ATOM 826 C CA . SER A 1 108 ? -1.320 14.537 9.071 1.00 76.25 108 SER A CA 1
ATOM 827 C C . SER A 1 108 ? -0.945 14.167 7.630 1.00 76.25 108 SER A C 1
ATOM 829 O O . SER A 1 108 ? -1.719 13.539 6.905 1.00 76.25 108 SER A O 1
ATOM 831 N N . LEU A 1 109 ? 0.258 14.561 7.204 1.00 73.81 109 LEU A N 1
ATOM 832 C CA . LEU A 1 109 ? 0.847 14.129 5.937 1.00 73.81 109 LEU A CA 1
ATOM 833 C C . LEU A 1 109 ? 1.827 12.973 6.196 1.00 73.81 109 LEU A C 1
ATOM 835 O O . LEU A 1 109 ? 2.584 13.033 7.170 1.00 73.81 109 LEU A O 1
ATOM 839 N N . PRO A 1 110 ? 1.859 11.935 5.343 1.00 73.50 110 PRO A N 1
ATOM 840 C CA . PRO A 1 110 ? 2.896 10.918 5.387 1.00 73.50 110 PRO A CA 1
ATOM 841 C C . PRO A 1 110 ? 4.265 11.569 5.208 1.00 73.50 110 PRO A C 1
ATOM 843 O O . PRO A 1 110 ? 4.422 12.472 4.383 1.00 73.50 110 PRO A O 1
ATOM 846 N N . ALA A 1 111 ? 5.271 11.076 5.931 1.00 71.94 111 ALA A N 1
ATOM 847 C CA . ALA A 1 111 ? 6.621 11.632 5.883 1.00 71.94 111 ALA A CA 1
ATOM 848 C C . ALA A 1 111 ? 7.175 11.695 4.450 1.00 71.94 111 ALA A C 1
ATOM 850 O O . ALA A 1 111 ? 7.717 12.720 4.049 1.00 71.94 111 ALA A O 1
ATOM 851 N N . VAL A 1 112 ? 6.985 10.636 3.648 1.00 69.38 112 VAL A N 1
ATOM 852 C CA . VAL A 1 112 ? 7.418 10.601 2.237 1.00 69.38 112 VAL A CA 1
ATOM 853 C C . VAL A 1 112 ? 6.786 11.749 1.450 1.00 69.38 112 VAL A C 1
ATOM 855 O O . VAL A 1 112 ? 7.476 12.449 0.711 1.00 69.38 112 VAL A O 1
ATOM 858 N N . THR A 1 113 ? 5.482 11.952 1.622 1.00 69.81 113 THR A N 1
ATOM 859 C CA . THR A 1 113 ? 4.706 12.972 0.918 1.00 69.81 113 THR A CA 1
ATOM 860 C C . THR A 1 113 ? 5.135 14.379 1.326 1.00 69.81 113 THR A C 1
ATOM 862 O O . THR A 1 113 ? 5.375 15.210 0.454 1.00 69.81 113 THR A O 1
ATOM 865 N N . GLU A 1 114 ? 5.303 14.634 2.627 1.00 74.00 114 GLU A N 1
ATOM 866 C CA . GLU A 1 114 ? 5.779 15.926 3.140 1.00 74.00 114 GLU A CA 1
ATOM 867 C C . GLU A 1 114 ? 7.205 16.243 2.655 1.00 74.00 114 GLU A C 1
ATOM 869 O O . GLU A 1 114 ? 7.511 17.393 2.336 1.00 74.00 114 GLU A O 1
ATOM 874 N N . LEU A 1 115 ? 8.070 15.229 2.534 1.00 69.00 115 LEU A N 1
ATOM 875 C CA . LEU A 1 115 ? 9.431 15.391 2.018 1.00 69.00 115 LEU A CA 1
ATOM 876 C C . LEU A 1 115 ? 9.487 15.695 0.518 1.00 69.00 115 LEU A C 1
ATOM 878 O O . LEU A 1 115 ? 10.269 16.550 0.109 1.00 69.00 115 LEU A O 1
ATOM 882 N N . HIS A 1 116 ? 8.693 15.000 -0.301 1.00 62.69 116 HIS A N 1
ATOM 883 C CA . HIS A 1 116 ? 8.764 15.121 -1.762 1.00 62.69 116 HIS A CA 1
ATOM 884 C C . HIS A 1 116 ? 7.945 16.291 -2.310 1.00 62.69 116 HIS A C 1
ATOM 886 O O . HIS A 1 116 ? 8.365 16.936 -3.268 1.00 62.69 116 HIS A O 1
ATOM 892 N N . LEU A 1 117 ? 6.776 16.557 -1.723 1.00 59.94 117 LEU A N 1
ATOM 893 C CA . LEU A 1 117 ? 5.815 17.546 -2.222 1.00 59.94 117 LEU A CA 1
ATOM 894 C C . LEU A 1 117 ? 5.716 18.787 -1.321 1.00 59.94 117 LEU A C 1
ATOM 896 O O . LEU A 1 117 ? 4.999 19.734 -1.646 1.00 59.94 117 LEU A O 1
ATOM 900 N N . GLY A 1 118 ? 6.443 18.816 -0.199 1.00 63.34 118 GLY A N 1
ATOM 901 C CA . GLY A 1 118 ? 6.365 19.895 0.780 1.00 63.34 118 GLY A CA 1
ATOM 902 C C . GLY A 1 118 ? 5.031 19.888 1.531 1.00 63.34 118 GLY A C 1
ATOM 903 O O . GLY A 1 118 ? 4.467 18.840 1.836 1.00 63.34 118 GLY A O 1
ATOM 904 N N . SER A 1 119 ? 4.499 21.074 1.847 1.00 57.47 119 SER A N 1
ATOM 905 C CA . SER A 1 119 ? 3.163 21.165 2.442 1.00 57.47 119 SER A CA 1
ATOM 906 C C . SER A 1 119 ? 2.094 21.038 1.357 1.00 57.47 119 SER A C 1
ATOM 908 O O . SER A 1 119 ? 1.818 22.013 0.655 1.00 57.47 119 SER A O 1
ATOM 910 N N . ILE A 1 120 ? 1.459 19.872 1.253 1.00 63.31 120 ILE A N 1
ATOM 911 C CA . ILE A 1 120 ? 0.175 19.758 0.556 1.00 63.31 120 ILE A CA 1
ATOM 912 C C . ILE A 1 120 ? -0.855 20.573 1.346 1.00 63.31 120 ILE A C 1
ATOM 914 O O . ILE A 1 120 ? -0.848 20.574 2.580 1.00 63.31 120 ILE A O 1
ATOM 918 N N . LYS A 1 121 ? -1.721 21.310 0.643 1.00 67.88 121 LYS A N 1
ATOM 919 C CA . LYS A 1 121 ? -2.859 21.970 1.286 1.00 67.88 121 LYS A CA 1
ATOM 920 C C . LYS A 1 121 ? -3.823 20.886 1.751 1.00 67.88 121 LYS A C 1
ATOM 922 O O . LYS A 1 121 ? -4.402 20.200 0.920 1.00 67.88 121 LYS A O 1
ATOM 927 N N . CYS A 1 122 ? -3.964 20.720 3.060 1.00 75.12 122 CYS A N 1
ATOM 928 C CA . CYS A 1 122 ? -5.043 19.909 3.601 1.00 75.12 122 CYS A CA 1
ATOM 929 C C . CYS A 1 122 ? -6.392 20.579 3.281 1.00 75.12 122 CYS A C 1
ATOM 931 O O . CYS A 1 122 ? -6.439 21.814 3.191 1.00 75.12 122 CYS A O 1
ATOM 933 N N . PRO A 1 123 ? -7.473 19.797 3.129 1.00 83.94 123 PRO A N 1
ATOM 934 C CA . PRO A 1 123 ? -8.818 20.350 3.052 1.00 83.94 123 PRO A CA 1
ATOM 935 C C . PRO A 1 123 ? -9.086 21.278 4.250 1.00 83.94 123 PRO A C 1
ATOM 937 O O . PRO A 1 123 ? -8.732 20.915 5.379 1.00 83.94 123 PRO A O 1
ATOM 940 N N . PRO A 1 124 ? -9.654 22.477 4.038 1.00 85.88 124 PRO A N 1
ATOM 941 C CA . PRO A 1 124 ? -10.036 23.362 5.132 1.00 85.88 124 PRO A CA 1
ATOM 942 C C . PRO A 1 124 ? -11.170 22.753 5.964 1.00 85.88 124 PRO A C 1
ATOM 944 O O . PRO A 1 124 ? -12.002 22.021 5.441 1.00 85.88 124 PRO A O 1
ATOM 947 N N . ALA A 1 125 ? -11.254 23.122 7.245 1.00 85.81 125 ALA A N 1
ATOM 948 C CA . ALA A 1 125 ? -12.318 22.671 8.151 1.00 85.81 125 ALA A CA 1
ATOM 949 C C . ALA A 1 125 ? -13.736 22.934 7.600 1.00 85.81 125 ALA A C 1
ATOM 951 O O . ALA A 1 125 ? -14.642 22.128 7.787 1.00 85.81 125 ALA A O 1
ATOM 952 N N . SER A 1 126 ? -13.909 24.025 6.842 1.00 87.50 126 SER A N 1
ATOM 953 C CA . SER A 1 126 ? -15.171 24.380 6.180 1.00 87.50 126 SER A CA 1
ATOM 954 C C . SER A 1 126 ? -15.672 23.324 5.195 1.00 87.50 126 SER A C 1
ATOM 956 O O . SER A 1 126 ? -16.873 23.245 4.964 1.00 87.50 126 SER A O 1
ATOM 958 N N . ASP A 1 127 ? -14.777 22.521 4.616 1.00 89.38 127 ASP A N 1
ATOM 959 C CA . ASP A 1 127 ? -15.155 21.458 3.684 1.00 89.38 127 ASP A CA 1
ATOM 960 C C . ASP A 1 127 ? -15.897 20.306 4.373 1.00 89.38 127 ASP A C 1
ATOM 962 O O . ASP A 1 127 ? -16.612 19.562 3.707 1.00 89.38 127 ASP A O 1
ATOM 966 N N . PHE A 1 128 ? -15.738 20.170 5.692 1.00 89.94 128 PHE A N 1
ATOM 967 C CA . PHE A 1 128 ? -16.395 19.145 6.503 1.00 89.94 128 PHE A CA 1
ATOM 968 C C . PHE A 1 128 ? -17.616 19.683 7.255 1.00 89.94 128 PHE A C 1
ATOM 970 O O . PHE A 1 128 ? -18.186 18.988 8.094 1.00 89.94 128 PHE A O 1
ATOM 977 N N . ALA A 1 129 ? -18.029 20.923 6.977 1.00 85.69 129 ALA A N 1
ATOM 978 C CA . ALA A 1 129 ? -19.202 21.505 7.606 1.00 85.69 129 ALA A CA 1
ATOM 979 C C . ALA A 1 129 ? -20.478 20.735 7.186 1.00 85.69 129 ALA A C 1
ATOM 981 O O . ALA A 1 129 ? -20.685 20.516 5.988 1.00 85.69 129 ALA A O 1
ATOM 982 N N . PRO A 1 130 ? -21.380 20.386 8.126 1.00 80.06 130 PRO A N 1
ATOM 983 C CA . PRO A 1 130 ? -22.507 19.487 7.852 1.00 80.06 130 PRO A CA 1
ATOM 984 C C . PRO A 1 130 ? -23.466 19.956 6.749 1.00 80.06 130 PRO A C 1
ATOM 986 O O . PRO A 1 130 ? -24.120 19.142 6.111 1.00 80.06 130 PRO A O 1
ATOM 989 N N . GLY A 1 131 ? -23.556 21.269 6.514 1.00 79.50 131 GLY A N 1
ATOM 990 C CA . GLY A 1 131 ? -24.509 21.843 5.563 1.00 79.50 131 GLY A CA 1
ATOM 991 C C . GLY A 1 131 ? -24.136 21.694 4.086 1.00 79.50 131 GLY A C 1
ATOM 992 O O . GLY A 1 131 ? -24.988 21.955 3.240 1.00 79.50 131 GLY A O 1
ATOM 993 N N . HIS A 1 132 ? -22.887 21.350 3.750 1.00 82.69 132 HIS A N 1
ATOM 994 C CA . HIS A 1 132 ? -22.382 21.333 2.362 1.00 82.69 132 HIS A CA 1
ATOM 995 C C . HIS A 1 132 ? -21.640 20.037 2.005 1.00 82.69 132 HIS A C 1
ATOM 997 O O . HIS A 1 132 ? -20.975 19.980 0.970 1.00 82.69 132 HIS A O 1
ATOM 1003 N N . LEU A 1 133 ? -21.725 19.017 2.861 1.00 94.25 133 LEU A N 1
ATOM 1004 C CA . LEU A 1 133 ? -21.080 17.725 2.663 1.00 94.25 133 LEU A CA 1
ATOM 1005 C C . LEU A 1 133 ? -22.141 16.632 2.515 1.00 94.25 133 LEU A C 1
ATOM 1007 O O . LEU A 1 133 ? -23.060 16.532 3.325 1.00 94.25 133 LEU A O 1
ATOM 1011 N N . GLN A 1 134 ? -21.988 15.803 1.490 1.00 95.88 134 GLN A N 1
ATOM 1012 C CA . GLN A 1 134 ? -22.850 14.670 1.179 1.00 95.88 134 GLN A CA 1
ATOM 1013 C C . GLN A 1 134 ? -22.064 13.370 1.362 1.00 95.88 134 GLN A C 1
ATOM 1015 O O . GLN A 1 134 ? -20.951 13.241 0.852 1.00 95.88 134 GLN A O 1
ATOM 1020 N N . ILE A 1 135 ? -22.625 12.407 2.089 1.00 96.75 135 ILE A N 1
ATOM 1021 C CA . ILE A 1 135 ? -21.985 11.128 2.401 1.00 96.75 135 ILE A CA 1
ATOM 1022 C C . ILE A 1 135 ? -22.536 10.047 1.475 1.00 96.75 135 ILE A C 1
ATOM 1024 O O . ILE A 1 135 ? -23.743 9.814 1.419 1.00 96.75 135 ILE A O 1
ATOM 1028 N N . TRP A 1 136 ? -21.637 9.375 0.766 1.00 96.69 136 TRP A N 1
ATOM 1029 C CA . TRP A 1 136 ? -21.910 8.159 0.016 1.00 96.69 136 TRP A CA 1
ATOM 1030 C C . TRP A 1 136 ? -21.319 6.970 0.778 1.00 96.69 136 TRP A C 1
ATOM 1032 O O . TRP A 1 136 ? -20.122 6.958 1.085 1.00 96.69 136 TRP A O 1
ATOM 1042 N N . TYR A 1 137 ? -22.156 5.980 1.072 1.00 95.88 137 TYR A N 1
ATOM 1043 C CA . TYR A 1 137 ? -21.795 4.751 1.780 1.00 95.88 137 TYR A CA 1
ATOM 1044 C C . TYR A 1 137 ? -22.574 3.604 1.147 1.00 95.88 137 TYR A C 1
ATOM 1046 O O . TYR A 1 137 ? -23.797 3.690 1.029 1.00 95.88 137 TYR A O 1
ATOM 1054 N N . ASP A 1 138 ? -21.880 2.553 0.722 1.00 91.50 138 ASP A N 1
ATOM 1055 C CA . ASP A 1 138 ? -22.431 1.500 -0.137 1.00 91.50 138 ASP A CA 1
ATOM 1056 C C . ASP A 1 138 ? -23.760 0.920 0.383 1.00 91.50 138 ASP A C 1
ATOM 1058 O O . ASP A 1 138 ? -24.712 0.796 -0.383 1.00 91.50 138 ASP A O 1
ATOM 1062 N N . TYR A 1 139 ? -23.883 0.667 1.683 1.00 93.19 139 TYR A N 1
ATOM 1063 C CA . TYR A 1 139 ? -25.051 0.024 2.275 1.00 93.19 139 TYR A CA 1
ATOM 1064 C C . TYR A 1 139 ? -26.336 0.851 2.170 1.00 93.19 139 TYR A C 1
ATOM 1066 O O . TYR A 1 139 ? -27.399 0.303 1.887 1.00 93.19 139 TYR A O 1
ATOM 1074 N N . PHE A 1 140 ? -26.256 2.169 2.366 1.00 94.88 140 PHE A N 1
ATOM 1075 C CA . PHE A 1 140 ? -27.434 3.039 2.297 1.00 94.88 140 PHE A CA 1
ATOM 1076 C C . PHE A 1 140 ? -27.560 3.797 0.970 1.00 94.88 140 PHE A C 1
ATOM 1078 O O . PHE A 1 140 ? -28.633 4.290 0.625 1.00 94.88 140 PHE A O 1
ATOM 1085 N N . SER A 1 141 ? -26.485 3.869 0.187 1.00 94.31 141 SER A N 1
ATOM 1086 C CA . SER A 1 141 ? -26.489 4.457 -1.153 1.00 94.31 141 SER A CA 1
ATOM 1087 C C . SER A 1 141 ? -26.900 3.455 -2.237 1.00 94.31 141 SER A C 1
ATOM 1089 O O . SER A 1 141 ? -27.232 3.879 -3.343 1.00 94.31 141 SER A O 1
ATOM 1091 N N . ILE A 1 142 ? -26.910 2.149 -1.939 1.00 92.19 142 ILE A N 1
ATOM 1092 C CA . ILE A 1 142 ? -27.307 1.073 -2.860 1.00 92.19 142 ILE A CA 1
ATOM 1093 C C . ILE A 1 142 ? -28.511 0.300 -2.281 1.00 92.19 142 ILE A C 1
ATOM 1095 O O . ILE A 1 142 ? -28.479 -0.043 -1.100 1.00 92.19 142 ILE A O 1
ATOM 1099 N N . PRO A 1 143 ? -29.545 -0.032 -3.083 1.00 91.00 143 PRO A N 1
ATOM 1100 C CA . PRO A 1 143 ? -30.708 -0.813 -2.634 1.00 91.00 143 PRO A CA 1
ATOM 1101 C C . PRO A 1 143 ? -30.373 -2.178 -1.999 1.00 91.00 143 PRO A C 1
ATOM 1103 O O . PRO A 1 143 ? -29.634 -2.978 -2.591 1.00 91.00 143 PRO A O 1
ATOM 1106 N N . GLN A 1 144 ? -30.973 -2.481 -0.837 1.00 87.94 144 GLN A N 1
ATOM 1107 C CA . GLN A 1 144 ? -30.698 -3.686 -0.030 1.00 87.94 144 GLN A CA 1
ATOM 1108 C C . GLN A 1 144 ? -31.833 -4.725 -0.036 1.00 87.94 144 GLN A C 1
ATOM 1110 O O . GLN A 1 144 ? -31.623 -5.872 0.374 1.00 87.94 144 GLN A O 1
ATOM 1115 N N . SER A 1 145 ? -33.011 -4.389 -0.561 1.00 84.69 145 SER A N 1
ATOM 1116 C CA . SER A 1 145 ? -34.143 -5.318 -0.680 1.00 84.69 145 SER A CA 1
ATOM 1117 C C . SER A 1 145 ? -33.864 -6.497 -1.626 1.00 84.69 145 SER A C 1
ATOM 1119 O O . SER A 1 145 ? -33.138 -6.370 -2.619 1.00 84.69 145 SER A O 1
ATOM 1121 N N . SER A 1 146 ? -34.446 -7.664 -1.322 1.00 76.56 146 SER A N 1
ATOM 1122 C CA . SER A 1 146 ? -34.347 -8.884 -2.147 1.00 76.56 146 SER A CA 1
ATOM 1123 C C . SER A 1 146 ? -34.872 -8.675 -3.567 1.00 76.56 146 SER A C 1
ATOM 1125 O O . SER A 1 146 ? -34.312 -9.204 -4.527 1.00 76.56 146 SER A O 1
ATOM 1127 N N . ASP A 1 147 ? -35.914 -7.857 -3.695 1.00 76.62 147 ASP A N 1
ATOM 1128 C CA . ASP A 1 147 ? -36.637 -7.632 -4.946 1.00 76.62 147 ASP A CA 1
ATOM 1129 C C . ASP A 1 147 ? -35.896 -6.648 -5.868 1.00 76.62 147 ASP A C 1
ATOM 1131 O O . ASP A 1 147 ? -36.143 -6.598 -7.073 1.00 76.62 147 ASP A O 1
ATOM 1135 N N . ALA A 1 148 ? -34.913 -5.915 -5.333 1.00 77.06 148 ALA A N 1
ATOM 1136 C CA . ALA A 1 148 ? -34.103 -4.945 -6.061 1.00 77.06 148 ALA A CA 1
ATOM 1137 C C . ALA A 1 148 ? -32.801 -5.528 -6.641 1.00 77.06 148 ALA A C 1
ATOM 1139 O O . ALA A 1 148 ? -31.882 -4.768 -6.944 1.00 77.06 148 ALA A O 1
ATOM 1140 N N . HIS A 1 149 ? -32.685 -6.848 -6.835 1.00 76.06 149 HIS A N 1
ATOM 1141 C CA . HIS A 1 149 ? -31.444 -7.488 -7.305 1.00 76.06 149 HIS A CA 1
ATOM 1142 C C . HIS A 1 149 ? -30.866 -6.846 -8.584 1.00 76.06 149 HIS A C 1
ATOM 1144 O O . HIS A 1 149 ? -29.670 -6.563 -8.663 1.00 76.06 149 HIS A O 1
ATOM 1150 N N . HIS A 1 150 ? -31.707 -6.569 -9.588 1.00 74.69 150 HIS A N 1
ATOM 1151 C CA . HIS A 1 150 ? -31.259 -5.936 -10.834 1.00 74.69 150 HIS A CA 1
ATOM 1152 C C . HIS A 1 150 ? -30.776 -4.490 -10.622 1.00 74.69 150 HIS A C 1
ATOM 1154 O O . HIS A 1 150 ? -29.721 -4.102 -11.133 1.00 74.69 150 HIS A O 1
ATOM 1160 N N . CYS A 1 151 ? -31.510 -3.709 -9.826 1.00 78.38 151 CYS A N 1
ATOM 1161 C CA . CYS A 1 151 ? -31.141 -2.338 -9.474 1.00 78.38 151 CYS A CA 1
ATOM 1162 C C . CYS A 1 151 ? -29.837 -2.305 -8.668 1.00 78.38 151 CYS A C 1
ATOM 1164 O O . CYS A 1 151 ? -28.953 -1.508 -8.973 1.00 78.38 151 CYS A O 1
ATOM 1166 N N . ARG A 1 152 ? -29.673 -3.224 -7.708 1.00 82.88 152 ARG A N 1
ATOM 1167 C CA . ARG A 1 152 ? -28.453 -3.387 -6.910 1.00 82.88 152 ARG A CA 1
ATOM 1168 C C . ARG A 1 152 ? -27.248 -3.674 -7.793 1.00 82.88 152 ARG A C 1
ATOM 1170 O O . ARG A 1 152 ? -26.237 -2.994 -7.674 1.00 82.88 152 ARG A O 1
ATOM 1177 N N . GLN A 1 153 ? -27.361 -4.624 -8.720 1.00 80.81 153 GLN A N 1
ATOM 1178 C CA . GLN A 1 153 ? -26.250 -4.966 -9.608 1.00 80.81 153 GLN A CA 1
ATOM 1179 C C . GLN A 1 153 ? -25.852 -3.794 -10.515 1.00 80.81 153 GLN A C 1
ATOM 1181 O O . GLN A 1 153 ? -24.667 -3.577 -10.763 1.00 80.81 153 GLN A O 1
ATOM 1186 N N . THR A 1 154 ? -26.832 -3.018 -10.975 1.00 79.94 154 THR A N 1
ATOM 1187 C CA . THR A 1 154 ? -26.599 -1.816 -11.788 1.00 79.94 154 THR A CA 1
ATOM 1188 C C . THR A 1 154 ? -25.930 -0.706 -10.963 1.00 79.94 154 THR A C 1
ATOM 1190 O O . THR A 1 154 ? -24.974 -0.090 -11.426 1.00 79.94 154 THR A O 1
ATOM 1193 N N . ALA A 1 155 ? -26.352 -0.505 -9.712 1.00 83.94 155 ALA A N 1
ATOM 1194 C CA . ALA A 1 155 ? -25.740 0.447 -8.783 1.00 83.94 155 ALA A CA 1
ATOM 1195 C C . ALA A 1 155 ? -24.313 0.054 -8.365 1.00 83.94 155 ALA A C 1
ATOM 1197 O O . ALA A 1 155 ? -23.432 0.907 -8.283 1.00 83.94 155 ALA A O 1
ATOM 1198 N N . ILE A 1 156 ? -24.037 -1.239 -8.181 1.00 84.94 156 ILE A N 1
ATOM 1199 C CA . ILE A 1 156 ? -22.673 -1.737 -7.943 1.00 84.94 156 ILE A CA 1
ATOM 1200 C C . ILE A 1 156 ? -21.771 -1.419 -9.144 1.00 84.94 156 ILE A C 1
ATOM 1202 O O . ILE A 1 156 ? -20.623 -1.009 -8.980 1.00 84.94 156 ILE A O 1
ATOM 1206 N N . GLN A 1 157 ? -22.290 -1.546 -10.368 1.00 83.62 157 GLN A N 1
ATOM 1207 C CA . GLN A 1 157 ? -21.535 -1.220 -11.580 1.00 83.62 157 GLN A CA 1
ATOM 1208 C C . GLN A 1 157 ? -21.229 0.275 -11.737 1.00 83.62 157 GLN A C 1
ATOM 1210 O O . GLN A 1 157 ? -20.271 0.614 -12.432 1.00 83.62 157 GLN A O 1
ATOM 1215 N N . SER A 1 158 ? -21.974 1.163 -11.071 1.00 86.56 158 SER A N 1
ATOM 1216 C CA . SER A 1 158 ? -21.738 2.611 -11.105 1.00 86.56 158 SER A CA 1
ATOM 1217 C C . SER A 1 158 ? -20.783 3.111 -10.015 1.00 86.56 158 SER A C 1
ATOM 1219 O O . SER A 1 158 ? -20.478 4.304 -9.979 1.00 86.56 158 SER A O 1
ATOM 1221 N N . ILE A 1 159 ? -20.284 2.239 -9.126 1.00 90.06 159 ILE A N 1
ATOM 1222 C CA . ILE A 1 159 ? -19.349 2.620 -8.051 1.00 90.06 159 ILE A CA 1
ATOM 1223 C C . ILE A 1 159 ? -18.150 3.421 -8.587 1.00 90.06 159 ILE A C 1
ATOM 1225 O O . ILE A 1 159 ? -17.874 4.486 -8.030 1.00 90.06 159 ILE A O 1
ATOM 1229 N N . PRO A 1 160 ? -17.467 3.011 -9.677 1.00 89.00 160 PRO A N 1
ATOM 1230 C CA . PRO A 1 160 ? -16.370 3.796 -10.239 1.00 89.00 160 PRO A CA 1
ATOM 1231 C C . PRO A 1 160 ? -16.718 5.248 -10.581 1.00 89.00 160 PRO A C 1
ATOM 1233 O O . PRO A 1 160 ? -15.913 6.156 -10.368 1.00 89.00 160 PRO A O 1
ATOM 1236 N N . GLU A 1 161 ? -17.920 5.471 -11.108 1.00 85.81 161 GLU A N 1
ATOM 1237 C CA . GLU A 1 161 ? -18.412 6.796 -11.477 1.00 85.81 161 GLU A CA 1
ATOM 1238 C C . GLU A 1 161 ? -18.729 7.631 -10.232 1.00 85.81 161 GLU A C 1
ATOM 1240 O O . GLU A 1 161 ? -18.317 8.789 -10.143 1.00 85.81 161 GLU A O 1
ATOM 1245 N N . ASN A 1 162 ? -19.362 7.023 -9.226 1.00 90.00 162 ASN A N 1
ATOM 1246 C CA . ASN A 1 162 ? -19.636 7.664 -7.939 1.00 90.00 162 ASN A CA 1
ATOM 1247 C C . ASN A 1 162 ? -18.331 8.088 -7.241 1.00 90.00 162 ASN A C 1
ATOM 1249 O O . ASN A 1 162 ? -18.200 9.231 -6.807 1.00 90.00 162 ASN A O 1
ATOM 1253 N N . VAL A 1 163 ? -17.320 7.210 -7.216 1.00 90.38 163 VAL A N 1
ATOM 1254 C CA . VAL A 1 163 ? -15.976 7.519 -6.691 1.00 90.38 163 VAL A CA 1
ATOM 1255 C C . VAL A 1 163 ? -15.344 8.705 -7.424 1.00 90.38 163 VAL A C 1
ATOM 1257 O O . VAL A 1 163 ? -14.695 9.554 -6.801 1.00 90.38 163 VAL A O 1
ATOM 1260 N N . ALA A 1 164 ? -15.500 8.767 -8.749 1.00 84.81 164 ALA A N 1
ATOM 1261 C CA . ALA A 1 164 ? -14.952 9.849 -9.554 1.00 84.81 164 ALA A CA 1
ATOM 1262 C C . ALA A 1 164 ? -15.606 11.200 -9.225 1.00 84.81 164 ALA A C 1
ATOM 1264 O O . ALA A 1 164 ? -14.890 12.202 -9.193 1.00 84.81 164 ALA A O 1
ATOM 1265 N N . ARG A 1 165 ? -16.921 11.213 -8.960 1.00 88.06 165 ARG A N 1
ATOM 1266 C CA . ARG A 1 165 ? -17.717 12.407 -8.622 1.00 88.06 165 ARG A CA 1
ATOM 1267 C C . ARG A 1 165 ? -17.485 12.931 -7.199 1.00 88.06 165 ARG A C 1
ATOM 1269 O O . ARG A 1 165 ? -17.800 14.087 -6.942 1.00 88.06 165 ARG A O 1
ATOM 1276 N N . CYS A 1 166 ? -16.923 12.131 -6.293 1.00 91.12 166 CYS A N 1
ATOM 1277 C CA . CYS A 1 166 ? -16.625 12.567 -4.927 1.00 91.12 166 CYS A CA 1
ATOM 1278 C C . CYS A 1 166 ? -15.352 13.428 -4.820 1.00 91.12 166 CYS A C 1
ATOM 1280 O O . CYS A 1 166 ? -14.307 13.124 -5.402 1.00 91.12 166 CYS A O 1
ATOM 1282 N N . ASP A 1 167 ? -15.399 14.461 -3.978 1.00 91.06 167 ASP A N 1
ATOM 1283 C CA . ASP A 1 167 ? -14.249 15.293 -3.600 1.00 91.06 167 ASP A CA 1
ATOM 1284 C C . ASP A 1 167 ? -13.327 14.590 -2.597 1.00 91.06 167 ASP A C 1
ATOM 1286 O O . ASP A 1 167 ? -12.104 14.782 -2.605 1.00 91.06 167 ASP A O 1
ATOM 1290 N N . PHE A 1 168 ? -13.916 13.767 -1.729 1.00 92.31 168 PHE A N 1
ATOM 1291 C CA . PHE A 1 168 ? -13.222 13.033 -0.678 1.00 92.31 168 PHE A CA 1
ATOM 1292 C C . PHE A 1 168 ? -13.408 11.533 -0.875 1.00 92.31 168 PHE A C 1
ATOM 1294 O O . PHE A 1 168 ? -14.528 11.048 -0.978 1.00 92.31 168 PHE A O 1
ATOM 1301 N N . PHE A 1 169 ? -12.304 10.794 -0.898 1.00 93.75 169 PHE A N 1
ATOM 1302 C CA . PHE A 1 169 ? -12.288 9.341 -0.801 1.00 93.75 169 PHE A CA 1
ATOM 1303 C C . PHE A 1 169 ? -11.765 8.976 0.583 1.00 93.75 169 PHE A C 1
ATOM 1305 O O . PHE A 1 169 ? -10.577 9.143 0.869 1.00 93.75 169 PHE A O 1
ATOM 1312 N N . VAL A 1 170 ? -12.652 8.534 1.460 1.00 94.44 170 VAL A N 1
ATOM 1313 C CA . VAL A 1 170 ? -12.317 8.135 2.821 1.00 94.44 170 VAL A CA 1
ATOM 1314 C C . VAL A 1 170 ? -12.080 6.634 2.856 1.00 94.44 170 VAL A C 1
ATOM 1316 O O . VAL A 1 170 ? -12.932 5.859 2.440 1.00 94.44 170 VAL A O 1
ATOM 1319 N N . VAL A 1 171 ? -10.926 6.237 3.378 1.00 93.06 171 VAL A N 1
ATOM 1320 C CA . VAL A 1 171 ? -10.643 4.869 3.808 1.00 93.06 171 VAL A CA 1
ATOM 1321 C C . VAL A 1 171 ? -10.898 4.824 5.312 1.00 93.06 171 VAL A C 1
ATOM 1323 O O . VAL A 1 171 ? -10.135 5.405 6.087 1.00 93.06 171 VAL A O 1
ATOM 1326 N N . LEU A 1 172 ? -12.003 4.202 5.719 1.00 94.31 172 LEU A N 1
ATOM 1327 C CA . LEU A 1 172 ? -12.442 4.129 7.111 1.00 94.31 172 LEU A CA 1
ATOM 1328 C C . LEU A 1 172 ? -12.033 2.784 7.718 1.00 94.31 172 LEU A C 1
ATOM 1330 O O . LEU A 1 172 ? -12.702 1.771 7.515 1.00 94.31 172 LEU A O 1
ATOM 1334 N N . CYS A 1 173 ? -10.932 2.787 8.473 1.00 88.31 173 CYS A N 1
ATOM 1335 C CA . CYS A 1 173 ? -10.323 1.573 9.023 1.00 88.31 173 CYS A CA 1
ATOM 1336 C C . CYS A 1 173 ? -9.963 1.722 10.510 1.00 88.31 173 CYS A C 1
ATOM 1338 O O . CYS A 1 173 ? -8.780 1.645 10.857 1.00 88.31 173 CYS A O 1
ATOM 1340 N N . PRO A 1 174 ? -10.940 1.949 11.407 1.00 86.31 174 PRO A N 1
ATOM 1341 C CA . PRO A 1 174 ? -10.681 1.861 12.836 1.00 86.31 174 PRO A CA 1
ATOM 1342 C C . PRO A 1 174 ? -10.309 0.433 13.245 1.00 86.31 174 PRO A C 1
ATOM 1344 O O . PRO A 1 174 ? -10.819 -0.534 12.679 1.00 86.31 174 PRO A O 1
ATOM 1347 N N . ALA A 1 175 ? -9.446 0.312 14.257 1.00 81.81 175 ALA A N 1
ATOM 1348 C CA . ALA A 1 175 ? -9.061 -0.972 14.834 1.00 81.81 175 ALA A CA 1
ATOM 1349 C C . ALA A 1 175 ? -10.239 -1.595 15.606 1.00 81.81 175 ALA A C 1
ATOM 1351 O O . ALA A 1 175 ? -10.411 -1.344 16.800 1.00 81.81 175 ALA A O 1
ATOM 1352 N N . LEU A 1 176 ? -11.064 -2.376 14.907 1.00 83.75 176 LEU A N 1
ATOM 1353 C CA . LEU A 1 176 ? -12.270 -3.027 15.428 1.00 83.75 176 LEU A CA 1
ATOM 1354 C C . LEU A 1 176 ? -12.214 -4.537 15.194 1.00 83.75 176 LEU A C 1
ATOM 1356 O O . LEU A 1 176 ? -11.615 -5.004 14.227 1.00 83.75 176 LEU A O 1
ATOM 1360 N N . GLN A 1 177 ? -12.841 -5.308 16.078 1.00 82.25 177 GLN A N 1
ATOM 1361 C CA . GLN A 1 177 ? -12.935 -6.756 15.922 1.00 82.25 177 GLN A CA 1
ATOM 1362 C C . GLN A 1 177 ? -14.071 -7.101 14.955 1.00 82.25 177 GLN A C 1
ATOM 1364 O O . GLN A 1 177 ? -15.152 -6.529 15.049 1.00 82.25 177 GLN A O 1
ATOM 1369 N N . HIS A 1 178 ? -13.841 -8.042 14.042 1.00 86.50 178 HIS A N 1
ATOM 1370 C CA . HIS A 1 178 ? -14.919 -8.603 13.235 1.00 86.50 178 HIS A CA 1
ATOM 1371 C C . HIS A 1 178 ? -15.797 -9.517 14.109 1.00 86.50 178 HIS A C 1
ATOM 1373 O O . HIS A 1 178 ? -15.278 -10.376 14.818 1.00 86.50 178 HIS A O 1
ATOM 1379 N N . ASN A 1 179 ? -17.120 -9.379 14.045 1.00 82.75 179 ASN A N 1
ATOM 1380 C CA . ASN A 1 179 ? -18.047 -10.080 14.942 1.00 82.75 179 ASN A CA 1
ATOM 1381 C C . ASN A 1 179 ? -18.034 -11.601 14.726 1.00 82.75 179 ASN A C 1
ATOM 1383 O O . ASN A 1 179 ? -18.097 -12.364 15.685 1.00 82.75 179 ASN A O 1
ATOM 1387 N N . ASP A 1 180 ? -17.893 -12.038 13.472 1.00 81.94 180 ASP A N 1
ATOM 1388 C CA . ASP A 1 180 ? -17.924 -13.468 13.122 1.00 81.94 180 ASP A CA 1
ATOM 1389 C C . ASP A 1 180 ? -16.533 -14.109 12.976 1.00 81.94 180 ASP A C 1
ATOM 1391 O O . ASP A 1 180 ? -16.422 -15.316 12.771 1.00 81.94 180 ASP A O 1
ATOM 1395 N N . GLN A 1 181 ? -15.455 -13.319 13.016 1.00 76.75 181 GLN A N 1
ATOM 1396 C CA . GLN A 1 181 ? -14.103 -13.794 12.712 1.00 76.75 181 GLN A CA 1
ATOM 1397 C C . GLN A 1 181 ? -13.141 -13.387 13.826 1.00 76.75 181 GLN A C 1
ATOM 1399 O O . GLN A 1 181 ? -13.209 -12.285 14.360 1.00 76.75 181 GLN A O 1
ATOM 1404 N N . GLN A 1 182 ? -12.165 -14.239 14.135 1.00 75.19 182 GLN A N 1
ATOM 1405 C CA . GLN A 1 182 ? -11.077 -13.916 15.068 1.00 75.19 182 GLN A CA 1
ATOM 1406 C C . GLN A 1 182 ? -10.030 -12.999 14.406 1.00 75.19 182 GLN A C 1
ATOM 1408 O O . GLN A 1 182 ? -8.836 -13.290 14.399 1.00 75.19 182 GLN A O 1
ATOM 1413 N N . ARG A 1 183 ? -10.484 -11.895 13.801 1.00 77.94 183 ARG A N 1
ATOM 1414 C CA . ARG A 1 183 ? -9.669 -10.945 13.043 1.00 77.94 183 ARG A CA 1
ATOM 1415 C C . ARG A 1 183 ? -9.985 -9.514 13.467 1.00 77.94 183 ARG A C 1
ATOM 1417 O O . ARG A 1 183 ? -11.146 -9.113 13.513 1.00 77.94 183 ARG A O 1
ATOM 1424 N N . THR A 1 184 ? -8.938 -8.737 13.726 1.00 79.75 184 THR A N 1
ATOM 1425 C CA . THR A 1 184 ? -9.039 -7.287 13.914 1.00 79.75 184 THR A CA 1
ATOM 1426 C C . THR A 1 184 ? -8.882 -6.600 12.562 1.00 79.75 184 THR A C 1
ATOM 1428 O O . THR A 1 184 ? -7.931 -6.869 11.827 1.00 79.75 184 THR A O 1
ATOM 1431 N N . LEU A 1 185 ? -9.829 -5.732 12.227 1.00 81.88 185 LEU A N 1
ATOM 1432 C CA . LEU A 1 185 ? -9.811 -4.924 11.018 1.00 81.88 185 LEU A CA 1
ATOM 1433 C C . LEU A 1 185 ? -8.827 -3.763 11.181 1.00 81.88 185 LEU A C 1
ATOM 1435 O O . LEU A 1 185 ? -8.711 -3.165 12.247 1.00 81.88 185 LEU A O 1
ATOM 1439 N N . SER A 1 186 ? -8.101 -3.460 10.115 1.00 79.94 186 SER A N 1
ATOM 1440 C CA . SER A 1 186 ? -7.106 -2.390 10.044 1.00 79.94 186 SER A CA 1
ATOM 1441 C C . SER A 1 186 ? -6.872 -1.980 8.592 1.00 79.94 186 SER A C 1
ATOM 1443 O O . SER A 1 186 ? -7.331 -2.646 7.657 1.00 79.94 186 SER A O 1
ATOM 1445 N N . PHE A 1 187 ? -6.091 -0.918 8.382 1.00 80.56 187 PHE A N 1
ATOM 1446 C CA . PHE A 1 187 ? -5.690 -0.498 7.038 1.00 80.56 187 PHE A CA 1
ATOM 1447 C C . PHE A 1 187 ? -4.998 -1.619 6.238 1.00 80.56 187 PHE A C 1
ATOM 1449 O O . PHE A 1 187 ? -5.209 -1.723 5.030 1.00 80.56 187 PHE A O 1
ATOM 1456 N N . ALA A 1 188 ? -4.230 -2.494 6.901 1.00 77.44 188 ALA A N 1
ATOM 1457 C CA . ALA A 1 188 ? -3.607 -3.647 6.251 1.00 77.44 188 ALA A CA 1
ATOM 1458 C C . ALA A 1 188 ? -4.668 -4.615 5.704 1.00 77.44 188 ALA A C 1
ATOM 1460 O O . ALA A 1 188 ? -4.676 -4.908 4.512 1.00 77.44 188 ALA A O 1
ATOM 1461 N N . THR A 1 189 ? -5.632 -5.006 6.543 1.00 83.25 189 THR A N 1
ATOM 1462 C CA . THR A 1 189 ? -6.701 -5.938 6.149 1.00 83.25 189 THR A CA 1
ATOM 1463 C C . THR A 1 189 ? -7.650 -5.347 5.101 1.00 83.25 189 THR A C 1
ATOM 1465 O O . THR A 1 189 ? -8.153 -6.065 4.241 1.00 83.25 189 THR A O 1
ATOM 1468 N N . TRP A 1 190 ? -7.874 -4.027 5.126 1.00 88.50 190 TRP A N 1
ATOM 1469 C CA . TRP A 1 190 ? -8.618 -3.321 4.079 1.00 88.50 190 TRP A CA 1
ATOM 1470 C C . TRP A 1 190 ? -7.891 -3.430 2.741 1.00 88.50 190 TRP A C 1
ATOM 1472 O O . TRP A 1 190 ? -8.498 -3.736 1.714 1.00 88.50 190 TRP A O 1
ATOM 1482 N N . GLY A 1 191 ? -6.570 -3.250 2.781 1.00 85.56 191 GLY A N 1
ATOM 1483 C CA . GLY A 1 191 ? -5.691 -3.374 1.633 1.00 85.56 191 GLY A CA 1
ATOM 1484 C C . GLY A 1 191 ? -5.632 -4.782 1.058 1.00 85.56 191 GLY A C 1
ATOM 1485 O O . GLY A 1 191 ? -5.148 -4.919 -0.051 1.00 85.56 191 GLY A O 1
ATOM 1486 N N . GLU A 1 192 ? -6.122 -5.823 1.726 1.00 86.62 192 GLU A N 1
ATOM 1487 C CA . GLU A 1 192 ? -6.174 -7.185 1.180 1.00 86.62 192 GLU A CA 1
ATOM 1488 C C . GLU A 1 192 ? -7.417 -7.434 0.319 1.00 86.62 192 GLU A C 1
ATOM 1490 O O . GLU A 1 192 ? -7.403 -8.346 -0.494 1.00 86.62 192 GLU A O 1
ATOM 1495 N N . ARG A 1 193 ? -8.476 -6.620 0.414 1.00 89.19 193 ARG A N 1
ATOM 1496 C CA . ARG A 1 193 ? -9.752 -6.886 -0.276 1.00 89.19 193 ARG A CA 1
ATOM 1497 C C . ARG A 1 193 ? -9.753 -6.405 -1.726 1.00 89.19 193 ARG A C 1
ATOM 1499 O O . ARG A 1 193 ? -9.441 -5.246 -2.004 1.00 89.19 193 ARG A O 1
ATOM 1506 N N . GLY A 1 194 ? -10.215 -7.254 -2.645 1.00 91.50 194 GLY A N 1
ATOM 1507 C CA . GLY A 1 194 ? -10.300 -6.931 -4.076 1.00 91.50 194 GLY A CA 1
ATOM 1508 C C . GLY A 1 194 ? -11.193 -5.719 -4.379 1.00 91.50 194 GLY A C 1
ATOM 1509 O O . GLY A 1 194 ? -10.784 -4.815 -5.108 1.00 91.50 194 GLY A O 1
ATOM 1510 N N . TRP A 1 195 ? -12.373 -5.642 -3.751 1.00 91.00 195 TRP A N 1
ATOM 1511 C CA . TRP A 1 195 ? -13.306 -4.513 -3.903 1.00 91.00 195 TRP A CA 1
ATOM 1512 C C . TRP A 1 195 ? -12.724 -3.183 -3.402 1.00 91.00 195 TRP A C 1
ATOM 1514 O O . TRP A 1 195 ? -12.750 -2.194 -4.129 1.00 91.00 195 TRP A O 1
ATOM 1524 N N . CYS A 1 196 ? -12.098 -3.164 -2.224 1.00 91.69 196 CYS A N 1
ATOM 1525 C CA . CYS A 1 196 ? -11.465 -1.961 -1.673 1.00 91.69 196 CYS A CA 1
ATOM 1526 C C . CYS A 1 196 ? -10.303 -1.460 -2.552 1.00 91.69 196 CYS A C 1
ATOM 1528 O O . CYS A 1 196 ? -10.152 -0.260 -2.800 1.00 91.69 196 CYS A O 1
ATOM 1530 N N . ARG A 1 197 ? -9.502 -2.387 -3.096 1.00 91.69 197 ARG A N 1
ATOM 1531 C CA . ARG A 1 197 ? -8.466 -2.068 -4.090 1.00 91.69 197 ARG A CA 1
ATOM 1532 C C . ARG A 1 197 ? -9.064 -1.515 -5.385 1.00 91.69 197 ARG A C 1
ATOM 1534 O O . ARG A 1 197 ? -8.488 -0.587 -5.951 1.00 91.69 197 ARG A O 1
ATOM 1541 N N . MET A 1 198 ? -10.200 -2.046 -5.847 1.00 92.25 198 MET A N 1
ATOM 1542 C CA . MET A 1 198 ? -10.921 -1.545 -7.026 1.00 92.25 198 MET A CA 1
ATOM 1543 C C . MET A 1 198 ? -11.437 -0.122 -6.807 1.00 92.25 198 MET A C 1
ATOM 1545 O O . MET A 1 198 ? -11.199 0.737 -7.650 1.00 92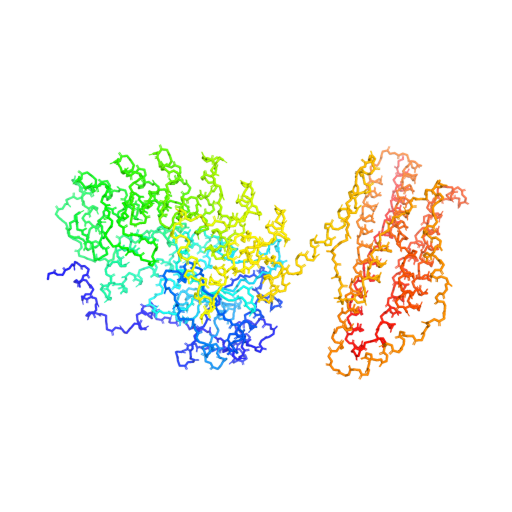.25 198 MET A O 1
ATOM 1549 N N . GLU A 1 199 ? -12.055 0.166 -5.662 1.00 92.94 199 GLU A N 1
ATOM 1550 C CA . GLU A 1 199 ? -12.521 1.513 -5.305 1.00 92.94 199 GLU A CA 1
ATOM 1551 C C . GLU A 1 199 ? -11.363 2.518 -5.278 1.00 92.94 199 GLU A C 1
ATOM 1553 O O . GLU A 1 199 ? -11.455 3.613 -5.841 1.00 92.94 199 GLU A O 1
ATOM 1558 N N . ARG A 1 200 ? -10.220 2.123 -4.699 1.00 89.81 200 ARG A N 1
ATOM 1559 C CA . ARG A 1 200 ? -8.993 2.925 -4.755 1.00 89.81 200 ARG A CA 1
ATOM 1560 C C . ARG A 1 200 ? -8.546 3.129 -6.201 1.00 89.81 200 ARG A C 1
ATOM 1562 O O . ARG A 1 200 ? -8.300 4.263 -6.597 1.00 89.81 200 ARG A O 1
ATOM 1569 N N . ALA A 1 201 ? -8.489 2.071 -7.012 1.00 90.81 201 ALA A N 1
ATOM 1570 C CA . ALA A 1 201 ? -8.135 2.169 -8.428 1.00 90.81 201 ALA A CA 1
ATOM 1571 C C . ALA A 1 201 ? -9.082 3.109 -9.195 1.00 90.81 201 ALA A C 1
ATOM 1573 O O . ALA A 1 201 ? -8.610 3.904 -10.007 1.00 90.81 201 ALA A O 1
ATOM 1574 N N . ALA A 1 202 ? -10.381 3.111 -8.884 1.00 91.00 202 ALA A N 1
ATOM 1575 C CA . ALA A 1 202 ? -11.344 4.045 -9.458 1.00 91.00 202 ALA A CA 1
ATOM 1576 C C . ALA A 1 202 ? -11.021 5.496 -9.119 1.00 91.00 202 ALA A C 1
ATOM 1578 O O . ALA A 1 202 ? -11.049 6.369 -9.990 1.00 91.00 202 ALA A O 1
ATOM 1579 N N . ARG A 1 203 ? -10.599 5.755 -7.881 1.00 89.75 203 ARG A N 1
ATOM 1580 C CA . ARG A 1 203 ? -10.151 7.086 -7.480 1.00 89.75 203 ARG A CA 1
ATOM 1581 C C . ARG A 1 203 ? -8.908 7.536 -8.244 1.00 89.75 203 ARG A C 1
ATOM 1583 O O . ARG A 1 203 ? -8.782 8.703 -8.608 1.00 89.75 203 ARG A O 1
ATOM 1590 N N . GLU A 1 204 ? -7.980 6.624 -8.494 1.00 87.12 204 GLU A N 1
ATOM 1591 C CA . GLU A 1 204 ? -6.720 6.910 -9.183 1.00 87.12 204 GLU A CA 1
ATOM 1592 C C . GLU A 1 204 ? -6.886 7.105 -10.691 1.00 87.12 204 GLU A C 1
ATOM 1594 O O . GLU A 1 204 ? -6.245 7.980 -11.285 1.00 87.12 204 GLU A O 1
ATOM 1599 N N . LEU A 1 205 ? -7.751 6.291 -11.295 1.00 88.62 205 LEU A N 1
ATOM 1600 C CA . LEU A 1 205 ? -8.086 6.310 -12.713 1.00 88.62 205 LEU A CA 1
ATOM 1601 C C . LEU A 1 205 ? -9.173 7.338 -13.045 1.00 88.62 205 LEU A C 1
ATOM 1603 O O . LEU A 1 205 ? -9.403 7.595 -14.226 1.00 88.62 205 LEU A O 1
ATOM 1607 N N . SER A 1 206 ? -9.778 7.983 -12.041 1.00 85.69 206 SER A N 1
ATOM 1608 C CA . SER A 1 206 ? -10.788 9.024 -12.231 1.00 85.69 206 SER A CA 1
ATOM 1609 C C . SER A 1 206 ? -10.327 10.079 -13.232 1.00 85.69 206 SER A C 1
ATOM 1611 O O . SER A 1 206 ? -9.193 10.577 -13.209 1.00 85.69 206 SER A O 1
ATOM 1613 N N . THR A 1 207 ? -11.223 10.431 -14.147 1.00 76.12 207 THR A N 1
ATOM 1614 C CA . THR A 1 207 ? -11.013 11.511 -15.105 1.00 76.12 207 THR A CA 1
ATOM 1615 C C . THR A 1 207 ? -11.168 12.881 -14.461 1.00 76.12 207 THR A C 1
ATOM 1617 O O . THR A 1 207 ? -10.646 13.848 -15.003 1.00 76.12 207 THR A O 1
ATOM 1620 N N . LEU A 1 208 ? -11.834 13.000 -13.316 1.00 71.25 208 LEU A N 1
ATOM 1621 C CA . LEU A 1 208 ? -11.969 14.273 -12.618 1.00 71.25 208 LEU A CA 1
ATOM 1622 C C . LEU A 1 208 ? -10.664 14.584 -11.871 1.00 71.25 208 LEU A C 1
ATOM 1624 O O . LEU A 1 208 ? -10.077 13.738 -11.198 1.00 71.25 208 LEU A O 1
ATOM 1628 N N . SER A 1 209 ? -10.131 15.786 -12.085 1.00 59.41 209 SER A N 1
ATOM 1629 C CA . SER A 1 209 ? -8.874 16.218 -11.473 1.00 59.41 209 SER A CA 1
ATOM 1630 C C . SER A 1 209 ? -9.129 16.822 -10.098 1.00 59.41 209 SER A C 1
ATOM 1632 O O . SER A 1 209 ? -9.888 17.781 -9.998 1.00 59.41 209 SER A O 1
ATOM 1634 N N . GLY A 1 210 ? -8.411 16.345 -9.081 1.00 68.19 210 GLY A N 1
ATOM 1635 C CA . GLY A 1 210 ? -8.458 16.902 -7.727 1.00 68.19 210 GLY A CA 1
ATOM 1636 C C . GLY A 1 210 ? -9.244 16.046 -6.736 1.00 68.19 210 GLY A C 1
ATOM 1637 O O . GLY A 1 210 ? -9.903 15.085 -7.115 1.00 68.19 210 GLY A O 1
ATOM 1638 N N . GLY A 1 211 ? -9.108 16.388 -5.453 1.00 77.50 211 GLY A N 1
ATOM 1639 C CA . GLY A 1 211 ? -9.735 15.743 -4.296 1.00 77.50 211 GLY A CA 1
ATOM 1640 C C . GLY A 1 211 ? -8.811 14.782 -3.535 1.00 77.50 211 GLY A C 1
ATOM 1641 O O . GLY A 1 211 ? -7.727 14.425 -4.002 1.00 77.50 211 GLY A O 1
ATOM 1642 N N . TYR A 1 212 ? -9.229 14.380 -2.342 1.00 85.69 212 TYR A N 1
ATOM 1643 C CA . TYR A 1 212 ? -8.333 13.869 -1.304 1.00 85.69 212 TYR A CA 1
ATOM 1644 C C . TYR A 1 212 ? -8.622 12.414 -0.970 1.00 85.69 212 TYR A C 1
ATOM 1646 O O . TYR A 1 212 ? -9.778 12.020 -0.883 1.00 85.69 212 TYR A O 1
ATOM 1654 N N . ILE A 1 213 ? -7.566 11.632 -0.745 1.00 87.81 213 ILE A N 1
ATOM 1655 C CA . ILE A 1 213 ? -7.681 10.309 -0.130 1.00 87.81 213 ILE A CA 1
ATOM 1656 C C . ILE A 1 213 ? -7.359 10.483 1.352 1.00 87.81 213 ILE A C 1
ATOM 1658 O O . ILE A 1 213 ? -6.233 10.857 1.691 1.00 87.81 213 ILE A O 1
ATOM 1662 N N . ILE A 1 214 ? -8.343 10.261 2.217 1.00 89.38 214 ILE A N 1
ATOM 1663 C CA . ILE A 1 214 ? -8.239 10.457 3.663 1.00 89.38 214 ILE A CA 1
ATOM 1664 C C . ILE A 1 214 ? -8.343 9.090 4.333 1.00 89.38 214 ILE A C 1
ATOM 1666 O O . ILE A 1 214 ? -9.363 8.422 4.230 1.00 89.38 214 ILE A O 1
ATOM 1670 N N . LEU A 1 215 ? -7.297 8.684 5.038 1.00 88.31 215 LEU A N 1
ATOM 1671 C CA . LEU A 1 215 ? -7.327 7.535 5.930 1.00 88.31 215 LEU A CA 1
ATOM 1672 C C . LEU A 1 215 ? -7.813 7.989 7.311 1.00 88.31 215 LEU A C 1
ATOM 1674 O O . LEU A 1 215 ? -7.244 8.924 7.886 1.00 88.31 215 LEU A O 1
ATOM 1678 N N . VAL A 1 216 ? -8.840 7.321 7.832 1.00 89.94 216 VAL A N 1
ATOM 1679 C CA . VAL A 1 216 ? -9.397 7.539 9.172 1.00 89.94 216 VAL A CA 1
ATOM 1680 C C . VAL A 1 216 ? -9.207 6.263 9.989 1.00 89.94 216 VAL A C 1
ATOM 1682 O O . VAL A 1 216 ? -9.882 5.261 9.760 1.00 89.94 216 VAL A O 1
ATOM 1685 N N . GLU A 1 217 ? -8.276 6.314 10.942 1.00 82.88 217 GLU A N 1
ATOM 1686 C CA . GLU A 1 217 ? -7.965 5.204 11.862 1.00 82.88 217 GLU A CA 1
ATOM 1687 C C . GLU A 1 217 ? -8.623 5.420 13.235 1.00 82.88 217 GLU A C 1
ATOM 1689 O O . GLU A 1 217 ? -8.879 4.474 13.975 1.00 82.88 217 GLU A O 1
ATOM 1694 N N . SER A 1 218 ? -8.914 6.674 13.597 1.00 82.31 218 SER A N 1
ATOM 1695 C CA . SER A 1 218 ? -9.668 7.027 14.802 1.00 82.31 218 SER A CA 1
ATOM 1696 C C . SER A 1 218 ? -10.301 8.418 14.681 1.00 82.31 218 SER A C 1
ATOM 1698 O O . SER A 1 218 ? -10.024 9.165 13.738 1.00 82.31 218 SER A O 1
ATOM 1700 N N . ALA A 1 219 ? -11.093 8.802 15.687 1.00 84.88 219 ALA A N 1
ATOM 1701 C CA . ALA A 1 219 ? -11.705 10.127 15.805 1.00 84.88 219 ALA A CA 1
ATOM 1702 C C . ALA A 1 219 ? -10.690 11.287 15.792 1.00 84.88 219 ALA A C 1
ATOM 1704 O O . ALA A 1 219 ? -11.020 12.404 15.395 1.00 84.88 219 ALA A O 1
ATOM 1705 N N . THR A 1 220 ? -9.439 11.042 16.189 1.00 78.44 220 THR A N 1
ATOM 1706 C CA . THR A 1 220 ? -8.371 12.056 16.264 1.00 78.44 220 THR A CA 1
ATOM 1707 C C . THR A 1 220 ? -7.198 11.776 15.325 1.00 78.44 220 THR A C 1
ATOM 1709 O O . THR A 1 220 ? -6.304 12.613 15.187 1.00 78.44 220 THR A O 1
ATOM 1712 N N . HIS A 1 221 ? -7.183 10.612 14.669 1.00 77.50 221 HIS A N 1
ATOM 1713 C CA . HIS A 1 221 ? -6.102 10.186 13.793 1.00 77.50 221 HIS A CA 1
ATOM 1714 C C . HIS A 1 221 ? -6.575 10.094 12.343 1.00 77.50 221 HIS A C 1
ATOM 1716 O O . HIS A 1 221 ? -7.035 9.050 11.877 1.00 77.50 221 HIS A O 1
ATOM 1722 N N . GLN A 1 222 ? -6.407 11.201 11.617 1.00 86.38 222 GLN A N 1
ATOM 1723 C CA . GLN A 1 222 ? -6.641 11.268 10.177 1.00 86.38 222 GLN A CA 1
ATOM 1724 C C . GLN A 1 222 ? -5.346 11.582 9.420 1.00 86.38 222 GLN A C 1
ATOM 1726 O O . GLN A 1 222 ? -4.505 12.382 9.862 1.00 86.38 222 GLN A O 1
ATOM 1731 N N . ARG A 1 223 ? -5.175 10.965 8.250 1.00 82.56 223 ARG A N 1
ATOM 1732 C CA . ARG A 1 223 ? -3.991 11.146 7.404 1.00 82.56 223 ARG A CA 1
ATOM 1733 C C . ARG A 1 223 ? -4.373 11.235 5.938 1.00 82.56 223 ARG A C 1
ATOM 1735 O O . ARG A 1 223 ? -5.203 10.474 5.461 1.00 82.56 223 ARG A O 1
ATOM 1742 N N . LEU A 1 224 ? -3.720 12.122 5.199 1.00 83.62 224 LEU A N 1
ATOM 1743 C CA . LEU A 1 224 ? -3.821 12.111 3.741 1.00 83.62 224 LEU A CA 1
ATOM 1744 C C . LEU A 1 224 ? -2.973 10.974 3.171 1.00 83.62 224 LEU A C 1
ATOM 1746 O O . LEU A 1 224 ? -1.812 10.829 3.535 1.00 83.62 224 LEU A O 1
ATOM 1750 N N . MET A 1 225 ? -3.509 10.168 2.264 1.00 77.25 225 MET A N 1
ATOM 1751 C CA . MET A 1 225 ? -2.721 9.120 1.616 1.00 77.25 225 MET A CA 1
ATOM 1752 C C . MET A 1 225 ? -1.958 9.676 0.409 1.00 77.25 225 MET A C 1
ATOM 1754 O O . MET A 1 225 ? -2.507 10.397 -0.425 1.00 77.25 225 MET A O 1
ATOM 1758 N N . GLY A 1 226 ? -0.672 9.330 0.315 1.00 63.38 226 GLY A N 1
ATOM 1759 C CA . GLY A 1 226 ? 0.159 9.609 -0.856 1.00 63.38 226 GLY A CA 1
ATOM 1760 C C . GLY A 1 226 ? -0.090 8.614 -1.996 1.00 63.38 226 GLY A C 1
ATOM 1761 O O . GLY A 1 226 ? -0.658 7.544 -1.800 1.00 63.38 226 GLY A O 1
ATOM 1762 N N . THR A 1 227 ? 0.379 8.939 -3.201 1.00 54.91 227 THR A N 1
ATOM 1763 C CA . THR A 1 227 ? 0.184 8.116 -4.409 1.00 54.91 227 THR A CA 1
ATOM 1764 C C . THR A 1 227 ? 1.211 6.992 -4.591 1.00 54.91 227 THR A C 1
ATOM 1766 O O . THR A 1 227 ? 1.350 6.478 -5.695 1.00 54.91 227 THR A O 1
ATOM 1769 N N . THR A 1 228 ? 1.967 6.620 -3.556 1.00 49.38 228 THR A N 1
ATOM 1770 C CA . THR A 1 228 ? 3.120 5.712 -3.690 1.00 49.38 228 THR A CA 1
ATOM 1771 C C . THR A 1 228 ? 2.754 4.225 -3.673 1.00 49.38 228 THR A C 1
ATOM 1773 O O . THR A 1 228 ? 3.439 3.449 -4.328 1.00 49.38 228 THR A O 1
ATOM 1776 N N . ASN A 1 229 ? 1.657 3.823 -3.017 1.00 54.03 229 ASN A N 1
ATOM 1777 C CA . ASN A 1 229 ? 1.246 2.406 -2.905 1.00 54.03 229 ASN A CA 1
ATOM 1778 C C . ASN A 1 229 ? 0.441 1.890 -4.114 1.00 54.03 229 ASN A C 1
ATOM 1780 O O . ASN A 1 229 ? -0.082 0.781 -4.099 1.00 54.03 229 ASN A O 1
ATOM 1784 N N . LYS A 1 230 ? 0.317 2.691 -5.175 1.00 62.09 230 LYS A N 1
ATOM 1785 C CA . LYS A 1 230 ? -0.535 2.374 -6.331 1.00 62.09 230 LYS A CA 1
ATOM 1786 C C . LYS A 1 230 ? -0.020 1.203 -7.165 1.00 62.09 230 LYS A C 1
ATOM 1788 O O . LYS A 1 230 ? -0.798 0.542 -7.832 1.00 62.09 230 LYS A O 1
ATOM 1793 N N . PHE A 1 231 ? 1.290 0.961 -7.149 1.00 70.00 231 PHE A N 1
ATOM 1794 C CA . PHE A 1 231 ? 1.952 0.094 -8.129 1.00 70.00 231 PHE A CA 1
ATOM 1795 C C . PHE A 1 231 ? 2.076 -1.376 -7.711 1.00 70.00 231 PHE A C 1
ATOM 1797 O O . PHE A 1 231 ? 2.460 -2.198 -8.538 1.00 70.00 231 PHE A O 1
ATOM 1804 N N . THR A 1 232 ? 1.774 -1.715 -6.456 1.00 72.12 232 THR A N 1
ATOM 1805 C CA . THR A 1 232 ? 1.975 -3.069 -5.909 1.00 72.12 232 THR A CA 1
ATOM 1806 C C . THR A 1 232 ? 0.680 -3.814 -5.599 1.00 72.12 232 THR A C 1
ATOM 1808 O O . THR A 1 232 ? 0.729 -5.030 -5.411 1.00 72.12 232 THR A O 1
ATOM 1811 N N . ASP A 1 233 ? -0.454 -3.113 -5.594 1.00 80.00 233 ASP A N 1
ATOM 1812 C CA . ASP A 1 233 ? -1.717 -3.569 -5.015 1.00 80.00 233 ASP A CA 1
ATOM 1813 C C . ASP A 1 233 ? -2.851 -3.568 -6.059 1.00 80.00 233 ASP A C 1
ATOM 1815 O O . ASP A 1 233 ? -3.830 -2.823 -5.934 1.00 80.00 233 ASP A O 1
ATOM 1819 N N . ALA A 1 234 ? -2.717 -4.377 -7.113 1.00 89.69 234 ALA A N 1
ATOM 1820 C CA . ALA A 1 234 ? -3.751 -4.485 -8.140 1.00 89.69 234 ALA A CA 1
ATOM 1821 C C . ALA A 1 234 ? -5.058 -5.052 -7.544 1.00 89.69 234 ALA A C 1
ATOM 1823 O O . ALA A 1 234 ? -4.990 -5.904 -6.650 1.00 89.69 234 ALA A O 1
ATOM 1824 N N . PRO A 1 235 ? -6.245 -4.640 -8.032 1.00 92.44 235 PRO A N 1
ATOM 1825 C CA . PRO A 1 235 ? -7.527 -5.191 -7.589 1.00 92.44 235 PRO A CA 1
ATOM 1826 C C . PRO A 1 235 ? -7.622 -6.719 -7.649 1.00 92.44 235 PRO A C 1
ATOM 1828 O O . PRO A 1 235 ? -8.180 -7.325 -6.739 1.00 92.44 235 PRO A O 1
ATOM 1831 N N . GLY A 1 236 ? -7.044 -7.350 -8.676 1.00 91.94 236 GLY A N 1
ATOM 1832 C CA . GLY A 1 236 ? -7.062 -8.806 -8.820 1.00 91.94 236 GLY A CA 1
ATOM 1833 C C . GLY A 1 236 ? -6.171 -9.554 -7.827 1.00 91.94 236 GLY A C 1
ATOM 1834 O O . GLY A 1 236 ? -6.400 -10.730 -7.579 1.00 91.94 236 GLY A O 1
ATOM 1835 N N . ASP A 1 237 ? -5.211 -8.894 -7.185 1.00 89.81 237 ASP A N 1
ATOM 1836 C CA . ASP A 1 237 ? -4.396 -9.529 -6.140 1.00 89.81 237 ASP A CA 1
ATOM 1837 C C . ASP A 1 237 ? -5.132 -9.630 -4.794 1.00 89.81 237 ASP A C 1
ATOM 1839 O O . ASP A 1 237 ? -4.590 -10.186 -3.840 1.00 89.81 237 ASP A O 1
ATOM 1843 N N . GLY A 1 238 ? -6.326 -9.039 -4.686 1.00 89.88 238 GLY A N 1
ATOM 1844 C CA . GLY A 1 238 ? -7.095 -9.024 -3.451 1.00 89.88 238 GLY A CA 1
ATOM 1845 C C . GLY A 1 238 ? -7.933 -10.282 -3.212 1.00 89.88 238 GLY A C 1
ATOM 1846 O O . GLY A 1 238 ? -8.232 -11.053 -4.124 1.00 89.88 238 GLY A O 1
ATOM 1847 N N . GLU A 1 239 ? -8.357 -10.450 -1.965 1.00 90.00 239 GLU A N 1
ATOM 1848 C CA . GLU A 1 239 ? -9.311 -11.456 -1.514 1.00 90.00 239 GLU A CA 1
ATOM 1849 C C . GLU A 1 239 ? -10.737 -11.073 -1.934 1.00 90.00 239 GLU A C 1
ATOM 1851 O O . GLU A 1 239 ? -11.154 -9.911 -1.824 1.00 90.00 239 GLU A O 1
ATOM 1856 N N . PHE A 1 240 ? -11.496 -12.068 -2.393 1.00 87.94 240 PHE A N 1
ATOM 1857 C CA . PHE A 1 240 ? -12.884 -11.933 -2.824 1.00 87.94 240 PHE A CA 1
ATOM 1858 C C . PHE A 1 240 ? -13.762 -12.902 -2.041 1.00 87.94 240 PHE A C 1
ATOM 1860 O O . PHE A 1 240 ? -13.452 -14.088 -1.962 1.00 87.94 240 PHE A O 1
ATOM 1867 N N . THR A 1 241 ? -14.888 -12.414 -1.515 1.00 83.00 241 THR A N 1
ATOM 1868 C CA . THR A 1 241 ? -15.913 -13.287 -0.921 1.00 83.00 241 THR A CA 1
ATOM 1869 C C . THR A 1 241 ? -16.504 -14.221 -1.979 1.00 83.00 241 THR A C 1
ATOM 1871 O O . THR A 1 241 ? -16.718 -15.401 -1.717 1.00 83.00 241 THR A O 1
ATOM 1874 N N . PHE A 1 242 ? -16.720 -13.699 -3.190 1.00 84.00 242 PHE A N 1
ATOM 1875 C CA . PHE A 1 242 ? -17.176 -14.454 -4.351 1.00 84.00 242 PHE A CA 1
ATOM 1876 C C . PHE A 1 242 ? -16.192 -14.249 -5.500 1.00 84.00 242 PHE A C 1
ATOM 1878 O O . PHE A 1 242 ? -16.098 -13.157 -6.052 1.00 84.00 242 PHE A O 1
ATOM 1885 N N . ASP A 1 243 ? -15.469 -15.298 -5.894 1.00 86.25 243 ASP A N 1
ATOM 1886 C CA . ASP A 1 243 ? -14.446 -15.180 -6.946 1.00 86.25 243 ASP A CA 1
ATOM 1887 C C . ASP A 1 243 ? -15.034 -14.758 -8.312 1.00 86.25 243 ASP A C 1
ATOM 1889 O O . ASP A 1 243 ? -14.358 -14.123 -9.117 1.00 86.25 243 ASP A O 1
ATOM 1893 N N . ALA A 1 244 ? -16.336 -14.987 -8.539 1.00 86.12 244 ALA A N 1
ATOM 1894 C CA . ALA A 1 244 ? -17.061 -14.499 -9.717 1.00 86.12 244 ALA A CA 1
ATOM 1895 C C . ALA A 1 244 ? -17.028 -12.961 -9.879 1.00 86.12 244 ALA A C 1
ATOM 1897 O O . ALA A 1 244 ? -17.103 -12.458 -11.006 1.00 86.12 244 ALA A O 1
ATOM 1898 N N . ASP A 1 245 ? -16.863 -12.206 -8.787 1.00 87.00 245 ASP A N 1
ATOM 1899 C CA . ASP A 1 245 ? -16.762 -10.741 -8.819 1.00 87.00 245 ASP A CA 1
ATOM 1900 C C . ASP A 1 245 ? -15.514 -10.260 -9.566 1.00 87.00 245 ASP A C 1
ATOM 1902 O O . ASP A 1 245 ? -15.517 -9.170 -10.144 1.00 87.00 245 ASP A O 1
ATOM 1906 N N . ARG A 1 246 ? -14.462 -11.086 -9.626 1.00 90.25 246 ARG A N 1
ATOM 1907 C CA . ARG A 1 246 ? -13.201 -10.791 -10.318 1.00 90.25 246 ARG A CA 1
ATOM 1908 C C . ARG A 1 246 ? -13.423 -10.414 -11.783 1.00 90.25 246 ARG A C 1
ATOM 1910 O O . ARG A 1 246 ? -12.803 -9.474 -12.275 1.00 90.25 246 ARG A O 1
ATOM 1917 N N . VAL A 1 247 ? -14.359 -11.083 -12.460 1.00 88.56 247 VAL A N 1
ATOM 1918 C CA . VAL A 1 247 ? -14.729 -10.789 -13.858 1.00 88.56 247 VAL A CA 1
ATOM 1919 C C . VAL A 1 247 ? -15.441 -9.436 -13.964 1.00 88.56 247 VAL A C 1
ATOM 1921 O O . VAL A 1 247 ? -15.191 -8.654 -14.885 1.00 88.56 247 VAL A O 1
ATOM 1924 N N . GLY A 1 248 ? -16.327 -9.132 -13.009 1.00 87.69 248 GLY A N 1
ATOM 1925 C CA . GLY A 1 248 ? -17.008 -7.840 -12.912 1.00 87.69 248 GLY A CA 1
ATOM 1926 C C . GLY A 1 248 ? -16.020 -6.690 -12.726 1.00 87.69 248 GLY A C 1
ATOM 1927 O O . GLY A 1 248 ? -16.030 -5.744 -13.515 1.00 87.69 248 GLY A O 1
ATOM 1928 N N . ILE A 1 249 ? -15.122 -6.822 -11.747 1.00 90.81 249 ILE A N 1
ATOM 1929 C CA . ILE A 1 249 ? -14.053 -5.856 -11.470 1.00 90.81 249 ILE A CA 1
ATOM 1930 C C . ILE A 1 249 ? -13.119 -5.706 -12.671 1.00 90.81 249 ILE A C 1
ATOM 1932 O O . ILE A 1 249 ? -12.797 -4.580 -13.042 1.00 90.81 249 ILE A O 1
ATOM 1936 N N . GLY A 1 250 ? -12.743 -6.808 -13.326 1.00 91.56 250 GLY A N 1
ATOM 1937 C CA . GLY A 1 250 ? -11.949 -6.793 -14.555 1.00 91.56 250 GLY A CA 1
ATOM 1938 C C . GLY A 1 250 ? -12.524 -5.855 -15.614 1.00 91.56 250 GLY A C 1
ATOM 1939 O O . GLY A 1 250 ? -11.830 -4.962 -16.102 1.00 91.56 250 GLY A O 1
ATOM 1940 N N . ARG A 1 251 ? -13.822 -5.989 -15.916 1.00 89.12 251 ARG A N 1
ATOM 1941 C CA . ARG A 1 251 ? -14.503 -5.116 -16.887 1.00 89.12 251 ARG A CA 1
ATOM 1942 C C . ARG A 1 251 ? -14.495 -3.647 -16.459 1.00 89.12 251 ARG A C 1
ATOM 1944 O O . ARG A 1 251 ? -14.176 -2.788 -17.282 1.00 89.12 251 ARG A O 1
ATOM 1951 N N . MET A 1 252 ? -14.790 -3.363 -15.188 1.00 89.44 252 MET A N 1
ATOM 1952 C CA . MET A 1 252 ? -14.777 -1.995 -14.649 1.00 89.44 252 MET A CA 1
ATOM 1953 C C . MET A 1 252 ? -13.386 -1.363 -14.760 1.00 89.44 252 MET A C 1
ATOM 1955 O O . MET A 1 252 ? -13.248 -0.243 -15.248 1.00 89.44 252 MET A O 1
ATOM 1959 N N . VAL A 1 253 ? -12.340 -2.087 -14.356 1.00 91.56 253 VAL A N 1
ATOM 1960 C CA . VAL A 1 253 ? -10.952 -1.609 -14.400 1.00 91.56 253 VAL A CA 1
ATOM 1961 C C . VAL A 1 253 ? -10.521 -1.310 -15.831 1.00 91.56 253 VAL A C 1
ATOM 1963 O O . VAL A 1 253 ? -10.034 -0.210 -16.096 1.00 91.56 253 VAL A O 1
ATOM 1966 N N . THR A 1 254 ? -10.764 -2.223 -16.772 1.00 91.31 254 THR A N 1
ATOM 1967 C CA . THR A 1 254 ? -10.439 -2.012 -18.191 1.00 91.31 254 THR A CA 1
ATOM 1968 C C . THR A 1 254 ? -11.131 -0.764 -18.744 1.00 91.31 254 THR A C 1
ATOM 1970 O O . THR A 1 254 ? -10.500 0.055 -19.414 1.00 91.31 254 THR A O 1
ATOM 1973 N N . GLN A 1 255 ? -12.404 -0.553 -18.408 1.00 88.69 255 GLN A N 1
ATOM 1974 C CA . GLN A 1 255 ? -13.167 0.624 -18.823 1.00 88.69 255 GLN A CA 1
ATOM 1975 C C . GLN A 1 255 ? -12.633 1.934 -18.218 1.00 88.69 255 GLN A C 1
ATOM 1977 O O . GLN A 1 255 ? -12.566 2.959 -18.908 1.00 88.69 255 GLN A O 1
ATOM 1982 N N . MET A 1 256 ? -12.215 1.914 -16.950 1.00 90.62 256 MET A N 1
ATOM 1983 C CA . MET A 1 256 ? -11.592 3.065 -16.289 1.00 90.62 256 MET A CA 1
ATOM 1984 C C . MET A 1 256 ? -10.241 3.416 -16.916 1.00 90.62 256 MET A C 1
ATOM 1986 O O . MET A 1 256 ? -9.992 4.584 -17.228 1.00 90.62 256 MET A O 1
ATOM 1990 N N . VAL A 1 257 ? -9.387 2.416 -17.163 1.00 92.88 257 VAL A N 1
ATOM 1991 C CA . VAL A 1 257 ? -8.099 2.607 -17.849 1.00 92.88 257 VAL A CA 1
ATOM 1992 C C . VAL A 1 257 ? -8.331 3.191 -19.240 1.00 92.88 257 VAL A C 1
ATOM 1994 O O . VAL A 1 257 ? -7.704 4.190 -19.595 1.00 92.88 257 VAL A O 1
ATOM 1997 N N . TRP A 1 258 ? -9.271 2.631 -20.004 1.00 92.31 258 TRP A N 1
ATOM 1998 C CA . TRP A 1 258 ? -9.630 3.124 -21.332 1.00 92.31 258 TRP A CA 1
ATOM 1999 C C . TRP A 1 258 ? -10.056 4.599 -21.303 1.00 92.31 258 TRP A C 1
ATOM 2001 O O . TRP A 1 258 ? -9.521 5.426 -22.048 1.00 92.31 258 TRP A O 1
ATOM 2011 N N . SER A 1 259 ? -10.963 4.962 -20.394 1.00 89.44 259 SER A N 1
ATOM 2012 C CA . SER A 1 259 ? -11.437 6.341 -20.215 1.00 89.44 259 SER A CA 1
ATOM 2013 C C . SER A 1 259 ? -10.307 7.303 -19.838 1.00 89.44 259 SER A C 1
ATOM 2015 O O . SER A 1 259 ? -10.204 8.406 -20.385 1.00 89.44 259 SER A O 1
ATOM 2017 N N . LYS A 1 260 ? -9.402 6.881 -18.949 1.00 91.38 260 LYS A N 1
ATOM 2018 C CA . LYS A 1 260 ? -8.247 7.682 -18.527 1.00 91.38 260 LYS A CA 1
ATOM 2019 C C . LYS A 1 260 ? -7.232 7.880 -19.654 1.00 91.38 260 LYS A C 1
ATOM 2021 O O . LYS A 1 260 ? -6.727 8.992 -19.821 1.00 91.38 260 LYS A O 1
ATOM 2026 N N . LEU A 1 261 ? -6.969 6.847 -20.457 1.00 92.88 261 LEU A N 1
ATOM 2027 C CA . LEU A 1 261 ? -6.113 6.937 -21.643 1.00 92.88 261 LEU A CA 1
ATOM 2028 C C . LEU A 1 261 ? -6.665 7.951 -22.650 1.00 92.88 261 LEU A C 1
ATOM 2030 O O . LEU A 1 261 ? -5.925 8.822 -23.111 1.00 92.88 261 LEU A O 1
ATOM 2034 N N . LEU A 1 262 ? -7.966 7.888 -22.945 1.00 90.62 262 LEU A N 1
ATOM 2035 C CA . LEU A 1 262 ? -8.630 8.855 -23.821 1.00 90.62 262 LEU A CA 1
ATOM 2036 C C . LEU A 1 262 ? -8.521 10.281 -23.277 1.00 90.62 262 LEU A C 1
ATOM 2038 O O . LEU A 1 262 ? -8.165 11.191 -24.024 1.00 90.62 262 LEU A O 1
ATOM 2042 N N . ARG A 1 263 ? -8.718 10.473 -21.966 1.00 89.81 263 ARG A N 1
ATOM 2043 C CA . ARG A 1 263 ? -8.538 11.785 -21.336 1.00 89.81 263 ARG A CA 1
ATOM 2044 C C . ARG A 1 263 ? -7.125 12.332 -21.532 1.00 89.81 263 ARG A C 1
ATOM 2046 O O . ARG A 1 263 ? -6.989 13.516 -21.847 1.00 89.81 263 ARG A O 1
ATOM 2053 N N . TYR A 1 264 ? -6.088 11.516 -21.331 1.00 91.75 264 TYR A N 1
ATOM 2054 C CA . TYR A 1 264 ? -4.708 11.960 -21.540 1.00 91.75 264 TYR A CA 1
ATOM 2055 C C . TYR A 1 264 ? -4.461 12.386 -22.987 1.00 91.75 264 TYR A C 1
ATOM 2057 O O . TYR A 1 264 ? -3.827 13.417 -23.211 1.00 91.75 264 TYR A O 1
ATOM 2065 N N . LEU A 1 265 ? -5.009 11.655 -23.962 1.00 90.69 265 LEU A N 1
ATOM 2066 C CA . LEU A 1 265 ? -4.934 12.044 -25.371 1.00 90.69 265 LEU A CA 1
ATOM 2067 C C . LEU A 1 265 ? -5.630 13.384 -25.620 1.00 90.69 265 LEU A C 1
ATOM 2069 O O . LEU A 1 265 ? -5.014 14.278 -26.197 1.00 90.69 265 LEU A O 1
ATOM 2073 N N . ASP A 1 266 ? -6.859 13.559 -25.131 1.00 87.44 266 ASP A N 1
ATOM 2074 C CA . ASP A 1 266 ? -7.642 14.787 -25.318 1.00 87.44 266 ASP A CA 1
ATOM 2075 C C . ASP A 1 266 ? -6.939 16.023 -24.715 1.00 87.44 266 ASP A C 1
ATOM 2077 O O . ASP A 1 266 ? -6.974 17.112 -25.294 1.00 87.44 266 ASP A O 1
ATOM 2081 N N . HIS A 1 267 ? -6.218 15.852 -23.601 1.00 88.19 267 HIS A N 1
ATOM 2082 C CA . HIS A 1 267 ? -5.430 16.917 -22.962 1.00 88.19 267 HIS A CA 1
ATOM 2083 C C . HIS A 1 267 ? -4.011 17.071 -23.540 1.00 88.19 267 HIS A C 1
ATOM 2085 O O . HIS A 1 267 ? -3.294 17.993 -23.157 1.00 88.19 267 HIS A O 1
ATOM 2091 N N . GLY A 1 268 ? -3.593 16.202 -24.466 1.00 90.25 268 GLY A N 1
ATOM 2092 C CA . GLY A 1 268 ? -2.241 16.208 -25.032 1.00 90.25 268 GLY A CA 1
ATOM 2093 C C . GLY A 1 268 ? -1.145 15.745 -24.062 1.00 90.25 268 GLY A C 1
ATOM 2094 O O . GLY A 1 268 ? 0.037 15.989 -24.307 1.00 90.25 268 GLY A O 1
ATOM 2095 N N . ASP A 1 269 ? -1.506 15.065 -22.973 1.00 91.69 269 ASP A N 1
ATOM 2096 C CA . ASP A 1 269 ? -0.571 14.513 -21.991 1.00 91.69 269 ASP A CA 1
ATOM 2097 C C . ASP A 1 269 ? -0.043 13.144 -22.449 1.00 91.69 269 ASP A C 1
ATOM 2099 O O . ASP A 1 269 ? -0.357 12.076 -21.917 1.00 91.69 269 ASP A O 1
ATOM 2103 N N . PHE A 1 270 ? 0.764 13.174 -23.508 1.00 93.62 270 PHE A N 1
ATOM 2104 C CA . PHE A 1 270 ? 1.239 11.953 -24.154 1.00 93.62 270 PHE A CA 1
ATOM 2105 C C . PHE A 1 270 ? 2.232 11.151 -23.303 1.00 93.62 270 PHE A C 1
ATOM 2107 O O . PHE A 1 270 ? 2.415 9.961 -23.551 1.00 93.62 270 PHE A O 1
ATOM 2114 N N . HIS A 1 271 ? 2.907 11.777 -22.334 1.00 93.50 271 HIS A N 1
ATOM 2115 C CA . HIS A 1 271 ? 3.816 11.060 -21.438 1.00 93.50 271 HIS A CA 1
ATOM 2116 C C . HIS A 1 271 ? 3.025 10.171 -20.472 1.00 93.50 271 HIS A C 1
ATOM 2118 O O . HIS A 1 271 ? 3.293 8.972 -20.387 1.00 93.50 271 HIS A O 1
ATOM 2124 N N . ASN A 1 272 ? 2.008 10.718 -19.794 1.00 92.75 272 ASN A N 1
ATOM 2125 C CA . ASN A 1 272 ? 1.170 9.920 -18.899 1.00 92.75 272 ASN A CA 1
ATOM 2126 C C . ASN A 1 272 ? 0.291 8.919 -19.656 1.00 92.75 272 ASN A C 1
ATOM 2128 O O . ASN A 1 272 ? 0.078 7.819 -19.153 1.00 92.75 272 ASN A O 1
ATOM 2132 N N . TYR A 1 273 ? -0.129 9.242 -20.885 1.00 94.94 273 TYR A N 1
ATOM 2133 C CA . TYR A 1 273 ? -0.755 8.272 -21.785 1.00 94.94 273 TYR A CA 1
ATOM 2134 C C . TYR A 1 273 ? 0.134 7.037 -22.006 1.00 94.94 273 TYR A C 1
ATOM 2136 O O . TYR A 1 273 ? -0.298 5.922 -21.724 1.00 94.94 273 TYR A O 1
ATOM 2144 N N . ARG A 1 274 ? 1.388 7.224 -22.455 1.00 95.06 274 ARG A N 1
ATOM 2145 C CA . ARG A 1 274 ? 2.335 6.113 -22.673 1.00 95.06 274 ARG A CA 1
ATOM 2146 C C . ARG A 1 274 ? 2.604 5.352 -21.384 1.00 95.06 274 ARG A C 1
ATOM 2148 O O . ARG A 1 274 ? 2.622 4.127 -21.388 1.00 95.06 274 ARG A O 1
ATOM 2155 N N . PHE A 1 275 ? 2.808 6.066 -20.281 1.00 94.44 275 PHE A N 1
ATOM 2156 C CA . PHE A 1 275 ? 3.062 5.441 -18.989 1.00 94.44 275 PHE A CA 1
ATOM 2157 C C . PHE A 1 275 ? 1.895 4.538 -18.568 1.00 94.44 275 PHE A C 1
ATOM 2159 O O . PHE A 1 275 ? 2.124 3.379 -18.237 1.00 94.44 275 PHE A O 1
ATOM 2166 N N . LEU A 1 276 ? 0.648 5.019 -18.634 1.00 94.44 276 LEU A N 1
ATOM 2167 C CA . LEU A 1 276 ? -0.528 4.214 -18.294 1.00 94.44 276 LEU A CA 1
ATOM 2168 C C . LEU A 1 276 ? -0.717 3.049 -19.273 1.00 94.44 276 LEU A C 1
ATOM 2170 O O . LEU A 1 276 ? -0.906 1.921 -18.831 1.00 94.44 276 LEU A O 1
ATOM 2174 N N . LEU A 1 277 ? -0.592 3.287 -20.584 1.00 96.00 277 LEU A N 1
ATOM 2175 C CA . LEU A 1 277 ? -0.734 2.241 -21.602 1.00 96.00 277 LEU A CA 1
ATOM 2176 C C . LEU A 1 277 ? 0.231 1.080 -21.348 1.00 96.00 277 LEU A C 1
ATOM 2178 O O . LEU A 1 277 ? -0.164 -0.071 -21.466 1.00 96.00 277 LEU A O 1
ATOM 2182 N N . ASN A 1 278 ? 1.469 1.363 -20.942 1.00 95.62 278 ASN A N 1
ATOM 2183 C CA . ASN A 1 278 ? 2.463 0.314 -20.727 1.00 95.62 278 ASN A CA 1
ATOM 2184 C C . ASN A 1 278 ? 2.482 -0.250 -19.302 1.00 95.62 278 ASN A C 1
ATOM 2186 O O . ASN A 1 278 ? 3.068 -1.303 -19.112 1.00 95.62 278 ASN A O 1
ATOM 2190 N N . SER A 1 279 ? 1.870 0.402 -18.309 1.00 93.50 279 SER A N 1
ATOM 2191 C CA . SER A 1 279 ? 1.866 -0.087 -16.918 1.00 93.50 279 SER A CA 1
ATOM 2192 C C . SER A 1 279 ? 0.541 -0.700 -16.471 1.00 93.50 279 SER A C 1
ATOM 2194 O O . SER A 1 279 ? 0.532 -1.441 -15.490 1.00 93.50 279 SER A O 1
ATOM 2196 N N . HIS A 1 280 ? -0.575 -0.434 -17.164 1.00 93.25 280 HIS A N 1
ATOM 2197 C CA . HIS A 1 280 ? -1.905 -0.823 -16.685 1.00 93.25 280 HIS A CA 1
ATOM 2198 C C . HIS A 1 280 ? -2.042 -2.327 -16.422 1.00 93.25 280 HIS A C 1
ATOM 2200 O O . HIS A 1 280 ? -2.672 -2.706 -15.439 1.00 93.25 280 HIS A O 1
ATOM 2206 N N . SER A 1 281 ? -1.415 -3.171 -17.247 1.00 91.81 281 SER A N 1
ATOM 2207 C CA . SER A 1 281 ? -1.481 -4.622 -17.074 1.00 91.81 281 SER A CA 1
ATOM 2208 C C . SER A 1 281 ? -0.867 -5.069 -15.745 1.00 91.81 281 SER A C 1
ATOM 2210 O O . SER A 1 281 ? -1.468 -5.875 -15.043 1.00 91.81 281 SER A O 1
ATOM 2212 N N . SER A 1 282 ? 0.297 -4.528 -15.369 1.00 89.94 282 SER A N 1
ATOM 2213 C CA . SER A 1 282 ? 0.994 -4.903 -14.128 1.00 89.94 282 SER A CA 1
ATOM 2214 C C . SER A 1 282 ? 0.439 -4.191 -12.889 1.00 89.94 282 SER A C 1
ATOM 2216 O O . SER A 1 282 ? 0.560 -4.712 -11.784 1.00 89.94 282 SER A O 1
ATOM 2218 N N . VAL A 1 283 ? -0.153 -3.003 -13.061 1.00 90.12 283 VAL A N 1
ATOM 2219 C CA . VAL A 1 283 ? -0.606 -2.136 -11.956 1.00 90.12 283 VAL A CA 1
ATOM 2220 C C . VAL A 1 283 ? -2.084 -2.328 -11.618 1.00 90.12 283 VAL A C 1
ATOM 2222 O O . VAL A 1 283 ? -2.445 -2.333 -10.446 1.00 90.12 283 VAL A O 1
ATOM 2225 N N . TYR A 1 284 ? -2.943 -2.474 -12.628 1.00 92.38 284 TYR A N 1
ATOM 2226 C CA . TYR A 1 284 ? -4.399 -2.467 -12.461 1.00 92.38 284 TYR A CA 1
ATOM 2227 C C . TYR A 1 284 ? -5.056 -3.788 -12.869 1.00 92.38 284 TYR A C 1
ATOM 2229 O O . TYR A 1 284 ? -6.008 -4.205 -12.219 1.00 92.38 284 TYR A O 1
ATOM 2237 N N . CYS A 1 285 ? -4.555 -4.464 -13.905 1.00 92.06 285 CYS A N 1
ATOM 2238 C CA . CYS A 1 285 ? -5.173 -5.698 -14.403 1.00 92.06 285 CYS A CA 1
ATOM 2239 C C . CYS A 1 285 ? -4.541 -6.986 -13.855 1.00 92.06 285 CYS A C 1
ATOM 2241 O O . CYS A 1 285 ? -5.006 -8.074 -14.178 1.00 92.06 285 CYS A O 1
ATOM 2243 N N . HIS A 1 286 ? -3.493 -6.898 -13.031 1.00 91.00 286 HIS A N 1
ATOM 2244 C CA . HIS A 1 286 ? -2.848 -8.090 -12.484 1.00 91.00 286 HIS A CA 1
ATOM 2245 C C . HIS A 1 286 ? -3.826 -8.884 -11.602 1.00 91.00 286 HIS A C 1
ATOM 2247 O O . HIS A 1 286 ? -4.574 -8.300 -10.815 1.00 91.00 286 HIS A O 1
ATOM 2253 N N . GLY A 1 287 ? -3.860 -10.206 -11.790 1.00 90.19 287 GLY A N 1
ATOM 2254 C CA . GLY A 1 287 ? -4.809 -11.102 -11.121 1.00 90.19 287 GLY A CA 1
ATOM 2255 C C . GLY A 1 287 ? -6.262 -10.994 -11.611 1.00 90.19 287 GLY A C 1
ATOM 2256 O O . GLY A 1 287 ? -7.140 -11.644 -11.042 1.00 90.19 287 GLY A O 1
ATOM 2257 N N . LEU A 1 288 ? -6.545 -10.180 -12.635 1.00 90.50 288 LEU A N 1
ATOM 2258 C CA . LEU A 1 288 ? -7.845 -10.112 -13.304 1.00 90.50 288 LEU A CA 1
ATOM 2259 C C . LEU A 1 288 ? -7.750 -10.886 -14.624 1.00 90.50 288 LEU A C 1
ATOM 2261 O O . LEU A 1 288 ? -6.812 -10.683 -15.390 1.00 90.50 288 LEU A O 1
ATOM 2265 N N . ASP A 1 289 ? -8.715 -11.767 -14.889 1.00 86.81 289 ASP A N 1
ATOM 2266 C CA . ASP A 1 289 ? -8.811 -12.517 -16.150 1.00 86.81 289 ASP A CA 1
ATOM 2267 C C . ASP A 1 289 ? -9.340 -11.601 -17.268 1.00 86.81 289 ASP A C 1
ATOM 2269 O O . ASP A 1 289 ? -10.500 -11.666 -17.677 1.00 86.81 289 ASP A O 1
ATOM 2273 N N . VAL A 1 290 ? -8.516 -10.630 -17.666 1.00 88.81 290 VAL A N 1
ATOM 2274 C CA . VAL A 1 290 ? -8.825 -9.639 -18.700 1.00 88.81 290 VAL A CA 1
ATOM 2275 C C . VAL A 1 290 ? -7.663 -9.486 -19.664 1.00 88.81 290 VAL A C 1
ATOM 2277 O O . VAL A 1 290 ? -6.498 -9.435 -19.267 1.00 88.81 290 VAL A O 1
ATOM 2280 N N . GLU A 1 291 ? -7.991 -9.351 -20.944 1.00 85.81 291 GLU A N 1
ATOM 2281 C CA . GLU A 1 291 ? -6.993 -9.048 -21.961 1.00 85.81 291 GLU A CA 1
ATOM 2282 C C . GLU A 1 291 ? -6.450 -7.617 -21.773 1.00 85.81 291 GLU A C 1
ATOM 2284 O O . GLU A 1 291 ? -7.233 -6.676 -21.580 1.00 85.81 291 GLU A O 1
ATOM 2289 N N . PRO A 1 292 ? -5.118 -7.421 -21.829 1.00 80.75 292 PRO A N 1
ATOM 2290 C CA . PRO A 1 292 ? -4.520 -6.095 -21.791 1.00 80.75 292 PRO A CA 1
ATOM 2291 C C . PRO A 1 292 ? -4.992 -5.208 -22.948 1.00 80.75 292 PRO A C 1
ATOM 2293 O O . PRO A 1 292 ? -5.261 -5.659 -24.061 1.00 80.75 292 PRO A O 1
ATOM 2296 N N . ILE A 1 293 ? -5.032 -3.901 -22.705 1.00 89.50 293 ILE A N 1
ATOM 2297 C CA . ILE A 1 293 ? -5.316 -2.916 -23.745 1.00 89.50 293 ILE A CA 1
ATOM 2298 C C . ILE A 1 293 ? -4.076 -2.784 -24.635 1.00 89.50 293 ILE A C 1
ATOM 2300 O O . ILE A 1 293 ? -3.141 -2.046 -24.323 1.00 89.50 293 ILE A O 1
ATOM 2304 N N . ASP A 1 294 ? -4.109 -3.458 -25.782 1.00 82.44 294 ASP A N 1
ATOM 2305 C CA . ASP A 1 294 ? -3.039 -3.434 -26.790 1.00 82.44 294 ASP A CA 1
ATOM 2306 C C . ASP A 1 294 ? -2.854 -2.070 -27.475 1.00 82.44 294 ASP A C 1
ATOM 2308 O O . ASP A 1 294 ? -1.828 -1.809 -28.110 1.00 82.44 294 ASP A O 1
ATOM 2312 N N . GLY A 1 295 ? -3.856 -1.193 -27.396 1.00 84.69 295 GLY A N 1
ATOM 2313 C CA . GLY A 1 295 ? -3.803 0.152 -27.951 1.00 84.69 295 GLY A CA 1
ATOM 2314 C C . GLY A 1 295 ? -5.159 0.677 -28.412 1.00 84.69 295 GLY A C 1
ATOM 2315 O O . GLY A 1 295 ? -6.076 -0.084 -28.705 1.00 84.69 295 GLY A O 1
ATOM 2316 N N . ILE A 1 296 ? -5.278 2.003 -28.472 1.00 90.06 296 ILE A N 1
ATOM 2317 C CA . ILE A 1 296 ? -6.544 2.706 -28.752 1.00 90.06 296 ILE A CA 1
ATOM 2318 C C . ILE A 1 296 ? -6.442 3.686 -29.927 1.00 90.06 296 ILE A C 1
ATOM 2320 O O . ILE A 1 296 ? -7.405 4.378 -30.254 1.00 90.06 296 ILE A O 1
ATOM 2324 N N . VAL A 1 297 ? -5.264 3.781 -30.544 1.00 90.12 297 VAL A N 1
ATOM 2325 C CA . VAL A 1 297 ? -4.963 4.734 -31.613 1.00 90.12 297 VAL A CA 1
ATOM 2326 C C . VAL A 1 297 ? -5.243 4.058 -32.959 1.00 90.12 297 VAL A C 1
ATOM 2328 O O . VAL A 1 297 ? -4.555 3.094 -33.309 1.00 90.12 297 VAL A O 1
ATOM 2331 N N . PRO A 1 298 ? -6.233 4.529 -33.736 1.00 88.69 298 PRO A N 1
ATOM 2332 C CA . PRO A 1 298 ? -6.570 3.946 -35.031 1.00 88.69 298 PRO A CA 1
ATOM 2333 C C . PRO A 1 298 ? -5.531 4.304 -36.108 1.00 88.69 298 PRO A C 1
ATOM 2335 O O . PRO A 1 298 ? -4.567 5.028 -35.854 1.00 88.69 298 PRO A O 1
ATOM 2338 N N . GLY A 1 299 ? -5.728 3.797 -37.330 1.00 86.56 299 GLY A N 1
ATOM 2339 C CA . GLY A 1 299 ? -4.912 4.169 -38.495 1.00 86.56 299 GLY A CA 1
ATOM 2340 C C . GLY A 1 299 ? -3.489 3.608 -38.475 1.00 86.56 299 GLY A C 1
ATOM 2341 O O . GLY A 1 299 ? -2.565 4.268 -38.945 1.00 86.56 299 GLY A O 1
ATOM 2342 N N . PHE A 1 300 ? -3.296 2.420 -37.893 1.00 89.56 300 PHE A N 1
ATOM 2343 C CA . PHE A 1 300 ? -2.010 1.733 -37.955 1.00 89.56 300 PHE A CA 1
ATOM 2344 C C . PHE A 1 300 ? -1.739 1.248 -39.382 1.00 89.56 300 PHE A C 1
ATOM 2346 O O . PHE A 1 300 ? -2.504 0.459 -39.938 1.00 89.56 300 PHE A O 1
ATOM 2353 N N . HIS A 1 301 ? -0.626 1.701 -39.951 1.00 87.06 301 HIS A N 1
ATOM 2354 C CA . HIS A 1 301 ? -0.139 1.271 -41.254 1.00 87.06 301 HIS A CA 1
ATOM 2355 C C . HIS A 1 301 ? 1.362 1.003 -41.158 1.00 87.06 301 HIS A C 1
ATOM 2357 O O . HIS A 1 301 ? 2.114 1.860 -40.696 1.00 87.06 301 HIS A O 1
ATOM 2363 N N . THR A 1 302 ? 1.802 -0.163 -41.625 1.00 91.25 302 THR A N 1
ATOM 2364 C CA . THR A 1 302 ? 3.222 -0.508 -41.735 1.00 91.25 302 THR A CA 1
ATOM 2365 C C . THR A 1 302 ? 3.529 -1.104 -43.108 1.00 91.25 302 THR A C 1
ATOM 2367 O O . THR A 1 302 ? 2.645 -1.623 -43.788 1.00 91.25 302 THR A O 1
ATOM 2370 N N . ARG A 1 303 ? 4.792 -0.983 -43.527 1.00 91.06 303 ARG A N 1
ATOM 2371 C CA . ARG A 1 303 ? 5.349 -1.667 -44.702 1.00 91.06 303 ARG A CA 1
ATOM 2372 C C . ARG A 1 303 ? 5.881 -3.062 -44.362 1.00 91.06 303 ARG A C 1
ATOM 2374 O O . ARG A 1 303 ? 6.233 -3.801 -45.274 1.00 91.06 303 ARG A O 1
ATOM 2381 N N . THR A 1 304 ? 5.977 -3.393 -43.077 1.00 91.75 304 THR A N 1
ATOM 2382 C CA . THR A 1 304 ? 6.474 -4.677 -42.589 1.00 91.75 304 THR A CA 1
ATOM 2383 C C . THR A 1 304 ? 5.402 -5.744 -42.776 1.00 91.75 304 THR A C 1
ATOM 2385 O O . THR A 1 304 ? 4.303 -5.621 -42.237 1.00 91.75 304 THR A O 1
ATOM 2388 N N . ASP A 1 305 ? 5.712 -6.783 -43.549 1.00 90.25 305 ASP A N 1
ATOM 2389 C CA . ASP A 1 305 ? 4.815 -7.918 -43.753 1.00 90.25 305 ASP A CA 1
ATOM 2390 C C . ASP A 1 305 ? 4.870 -8.849 -42.524 1.00 90.25 305 ASP A C 1
ATOM 2392 O O . ASP A 1 305 ? 5.949 -9.374 -42.218 1.00 90.25 305 ASP A O 1
ATOM 2396 N N . PRO A 1 306 ? 3.746 -9.080 -41.814 1.00 91.81 306 PRO A N 1
ATOM 2397 C CA . PRO A 1 306 ? 3.718 -9.935 -40.629 1.00 91.81 306 PRO A CA 1
ATOM 2398 C C . PRO A 1 306 ? 4.068 -11.399 -40.920 1.00 91.81 306 PRO A C 1
ATOM 2400 O O . PRO A 1 306 ? 4.419 -12.116 -39.991 1.00 91.81 306 PRO A O 1
ATOM 2403 N N . SER A 1 307 ? 3.989 -11.857 -42.174 1.00 92.94 307 SER A N 1
ATOM 2404 C CA . SER A 1 307 ? 4.419 -13.206 -42.565 1.00 92.94 307 SER A CA 1
ATOM 2405 C C . SER A 1 307 ? 5.939 -13.339 -42.714 1.00 92.94 307 SER A C 1
ATOM 2407 O O . SER A 1 307 ? 6.465 -14.446 -42.609 1.00 92.94 307 SER A O 1
ATOM 2409 N N . VAL A 1 308 ? 6.648 -12.221 -42.926 1.00 93.56 308 VAL A N 1
ATOM 2410 C CA . VAL A 1 308 ? 8.101 -12.181 -43.169 1.00 93.56 308 VAL A CA 1
ATOM 2411 C C . VAL A 1 308 ? 8.871 -11.720 -41.931 1.00 93.56 308 VAL A C 1
ATOM 2413 O O . VAL A 1 308 ? 9.864 -12.343 -41.564 1.00 93.56 308 VAL A O 1
ATOM 2416 N N . ASP A 1 309 ? 8.420 -10.648 -41.273 1.00 92.25 309 ASP A N 1
ATOM 2417 C CA . ASP A 1 309 ? 8.989 -10.148 -40.012 1.00 92.25 309 ASP A CA 1
ATOM 2418 C C . ASP A 1 309 ? 7.867 -9.890 -38.984 1.00 92.25 309 ASP A C 1
ATOM 2420 O O . ASP A 1 309 ? 7.457 -8.740 -38.769 1.00 92.25 309 ASP A O 1
ATOM 2424 N N . PRO A 1 310 ? 7.357 -10.952 -38.325 1.00 93.31 310 PRO A N 1
ATOM 2425 C CA . PRO A 1 310 ? 6.323 -10.821 -37.299 1.00 93.31 310 PRO A CA 1
ATOM 2426 C C . PRO A 1 310 ? 6.745 -9.892 -36.150 1.00 93.31 310 PRO A C 1
ATOM 2428 O O . PRO A 1 310 ? 5.940 -9.111 -35.640 1.00 93.31 310 PRO A O 1
ATOM 2431 N N . HIS A 1 311 ? 8.021 -9.945 -35.750 1.00 93.56 311 HIS A N 1
ATOM 2432 C CA . HIS A 1 311 ? 8.563 -9.148 -34.647 1.00 93.56 311 HIS A CA 1
ATOM 2433 C C . HIS A 1 311 ? 8.632 -7.659 -35.012 1.00 93.56 311 HIS A C 1
ATOM 2435 O O . HIS A 1 311 ? 8.292 -6.805 -34.192 1.00 93.56 311 HIS A O 1
ATOM 2441 N N . GLY A 1 312 ? 9.027 -7.337 -36.246 1.00 94.38 312 GLY A N 1
ATOM 2442 C CA . GLY A 1 312 ? 8.999 -5.981 -36.789 1.00 94.38 312 GLY A CA 1
ATOM 2443 C C . GLY A 1 312 ? 7.586 -5.420 -36.904 1.00 94.38 312 GLY A C 1
ATOM 2444 O O . GLY A 1 312 ? 7.363 -4.279 -36.514 1.00 94.38 312 GLY A O 1
ATOM 2445 N N . PHE A 1 313 ? 6.612 -6.222 -37.343 1.00 95.06 313 PHE A N 1
ATOM 2446 C CA . PHE A 1 313 ? 5.210 -5.796 -37.405 1.00 95.06 313 PHE A CA 1
ATOM 2447 C C . PHE A 1 313 ? 4.663 -5.428 -36.016 1.00 95.06 313 PHE A C 1
ATOM 2449 O O . PHE A 1 313 ? 4.033 -4.381 -35.843 1.00 95.06 313 PHE A O 1
ATOM 2456 N N . ILE A 1 314 ? 4.936 -6.264 -35.007 1.00 95.19 314 ILE A N 1
ATOM 2457 C CA . ILE A 1 314 ? 4.525 -6.013 -33.618 1.00 95.19 314 ILE A CA 1
ATOM 2458 C C . ILE A 1 314 ? 5.244 -4.782 -33.048 1.00 95.19 314 ILE A C 1
ATOM 2460 O O . ILE A 1 314 ? 4.610 -3.952 -32.393 1.00 95.19 314 ILE A O 1
ATOM 2464 N N . LEU A 1 315 ? 6.535 -4.610 -33.346 1.00 96.38 315 LEU A N 1
ATOM 2465 C CA . LEU A 1 315 ? 7.296 -3.417 -32.975 1.00 96.38 315 LEU A CA 1
ATOM 2466 C C . LEU A 1 315 ? 6.716 -2.142 -33.608 1.00 96.38 315 LEU A C 1
ATOM 2468 O O . LEU A 1 315 ? 6.527 -1.150 -32.907 1.00 96.38 315 LEU A O 1
ATOM 2472 N N . ASP A 1 316 ? 6.383 -2.161 -34.898 1.00 95.19 316 ASP A N 1
ATOM 2473 C CA . ASP A 1 316 ? 5.774 -1.018 -35.584 1.00 95.19 316 ASP A CA 1
ATOM 2474 C C . ASP A 1 316 ? 4.413 -0.668 -34.975 1.00 95.19 316 ASP A C 1
ATOM 2476 O O . ASP A 1 316 ? 4.112 0.509 -34.750 1.00 95.19 316 ASP A O 1
ATOM 2480 N N . ARG A 1 317 ? 3.601 -1.682 -34.642 1.00 94.88 317 ARG A N 1
ATOM 2481 C CA . ARG A 1 317 ? 2.316 -1.485 -33.955 1.00 94.88 317 ARG A CA 1
ATOM 2482 C C . ARG A 1 317 ? 2.523 -0.863 -32.579 1.00 94.88 317 ARG A C 1
ATOM 2484 O O . ARG A 1 317 ? 1.831 0.094 -32.239 1.00 94.88 317 ARG A O 1
ATOM 2491 N N . PHE A 1 318 ? 3.491 -1.356 -31.812 1.00 96.00 318 PHE A N 1
ATOM 2492 C CA . PHE A 1 318 ? 3.845 -0.805 -30.507 1.00 96.00 318 PHE A CA 1
ATOM 2493 C C . PHE A 1 318 ? 4.271 0.664 -30.601 1.00 96.00 318 PHE A C 1
ATOM 2495 O O . PHE A 1 318 ? 3.781 1.498 -29.836 1.00 96.00 318 PHE A O 1
ATOM 2502 N N . LEU A 1 319 ? 5.150 1.000 -31.550 1.00 95.56 319 LEU A N 1
ATOM 2503 C CA . LEU A 1 319 ? 5.595 2.373 -31.787 1.00 95.56 319 LEU A CA 1
ATOM 2504 C C . LEU A 1 319 ? 4.420 3.272 -32.188 1.00 95.56 319 LEU A C 1
ATOM 2506 O O . LEU A 1 319 ? 4.287 4.365 -31.639 1.00 95.56 319 LEU A O 1
ATOM 2510 N N . HIS A 1 320 ? 3.521 2.797 -33.056 1.00 94.56 320 HIS A N 1
ATOM 2511 C CA . HIS A 1 320 ? 2.315 3.528 -33.462 1.00 94.56 320 HIS A CA 1
ATOM 2512 C C . HIS A 1 320 ? 1.376 3.818 -32.290 1.00 94.56 320 HIS A C 1
ATOM 2514 O O . HIS A 1 320 ? 0.981 4.971 -32.107 1.00 94.56 320 HIS A O 1
ATOM 2520 N N . GLN A 1 321 ? 1.060 2.805 -31.475 1.00 95.25 321 GLN A N 1
ATOM 2521 C CA . GLN A 1 321 ? 0.193 2.958 -30.299 1.00 95.25 321 GLN A CA 1
ATOM 2522 C C . GLN A 1 321 ? 0.822 3.872 -29.248 1.00 95.25 321 GLN A C 1
ATOM 2524 O O . GLN A 1 321 ? 0.134 4.683 -28.641 1.00 95.25 321 GLN A O 1
ATOM 2529 N N . ASN A 1 322 ? 2.146 3.831 -29.098 1.00 94.88 322 ASN A N 1
ATOM 2530 C CA . ASN A 1 322 ? 2.880 4.774 -28.261 1.00 94.88 322 ASN A CA 1
ATOM 2531 C C . ASN A 1 322 ? 3.129 6.125 -28.948 1.00 94.88 322 ASN A C 1
ATOM 2533 O O . ASN A 1 322 ? 3.701 7.017 -28.332 1.00 94.88 322 ASN A O 1
ATOM 2537 N N . GLY A 1 323 ? 2.762 6.325 -30.211 1.00 93.38 323 GLY A N 1
ATOM 2538 C CA . GLY A 1 323 ? 3.075 7.545 -30.956 1.00 93.38 323 GLY A CA 1
ATOM 2539 C C . GLY A 1 323 ? 4.552 7.912 -30.997 1.00 93.38 323 GLY A C 1
ATOM 2540 O O . GLY A 1 323 ? 4.880 9.094 -30.884 1.00 93.38 323 GLY A O 1
ATOM 2541 N N . LEU A 1 324 ? 5.424 6.912 -31.062 1.00 93.12 324 LEU A N 1
ATOM 2542 C CA . LEU A 1 324 ? 6.865 7.045 -31.245 1.00 93.12 324 LEU A CA 1
ATOM 2543 C C . LEU A 1 324 ? 7.172 6.751 -32.717 1.00 93.12 324 LEU A C 1
ATOM 2545 O O . LEU A 1 324 ? 6.608 5.839 -33.311 1.00 93.12 324 LEU A O 1
ATOM 2549 N N . ARG A 1 325 ? 8.045 7.542 -33.330 1.00 89.38 325 ARG A N 1
ATOM 2550 C CA . ARG A 1 325 ? 8.401 7.443 -34.753 1.00 89.38 325 ARG A CA 1
ATOM 2551 C C . ARG A 1 325 ? 9.567 6.500 -34.993 1.00 89.38 325 ARG A C 1
ATOM 2553 O O . ARG A 1 325 ? 9.701 5.965 -36.087 1.00 89.38 325 ARG A O 1
ATOM 2560 N N . THR A 1 326 ? 10.449 6.352 -34.007 1.00 92.50 326 THR A N 1
ATOM 2561 C CA . THR A 1 326 ? 11.671 5.551 -34.135 1.00 92.50 326 THR A CA 1
ATOM 2562 C C . THR A 1 326 ? 11.981 4.799 -32.846 1.00 92.50 326 THR A C 1
ATOM 2564 O O . THR A 1 326 ? 11.576 5.210 -31.759 1.00 92.50 326 THR A O 1
ATOM 2567 N N . ILE A 1 327 ? 12.785 3.741 -32.964 1.00 94.81 327 ILE A N 1
ATOM 2568 C CA . ILE A 1 327 ? 13.274 2.936 -31.833 1.00 94.81 327 ILE A CA 1
ATOM 2569 C C . ILE A 1 327 ? 14.260 3.681 -30.909 1.00 94.81 327 ILE A C 1
ATOM 2571 O O . ILE A 1 327 ? 14.604 3.168 -29.847 1.00 94.81 327 ILE A O 1
ATOM 2575 N N . PHE A 1 328 ? 14.704 4.884 -31.289 1.00 93.00 328 PHE A N 1
ATOM 2576 C CA . PHE A 1 328 ? 15.647 5.711 -30.522 1.00 93.00 328 PHE A CA 1
ATOM 2577 C C . PHE A 1 328 ? 15.020 7.002 -29.981 1.00 93.00 328 PHE A C 1
ATOM 2579 O O . PHE A 1 328 ? 15.692 7.776 -29.295 1.00 93.00 328 PHE A O 1
ATOM 2586 N N . GLU A 1 329 ? 13.753 7.267 -30.310 1.00 92.38 329 GLU A N 1
ATOM 2587 C CA . GLU A 1 329 ? 13.067 8.482 -29.882 1.00 92.38 329 GLU A CA 1
ATOM 2588 C C . GLU A 1 329 ? 12.895 8.502 -28.363 1.00 92.38 329 GLU A C 1
ATOM 2590 O O . GLU A 1 329 ? 12.686 7.475 -27.730 1.00 92.38 329 GLU A O 1
ATOM 2595 N N . ARG A 1 330 ? 12.965 9.690 -27.768 1.00 93.44 330 ARG A N 1
ATOM 2596 C CA . ARG A 1 330 ? 12.624 9.901 -26.364 1.00 93.44 330 ARG A CA 1
ATOM 2597 C C . ARG A 1 330 ? 11.392 10.774 -26.299 1.00 93.44 330 ARG A C 1
ATOM 2599 O O . ARG A 1 330 ? 11.316 11.776 -27.007 1.00 93.44 330 ARG A O 1
ATOM 2606 N N . ASP A 1 331 ? 10.453 10.410 -25.440 1.00 93.44 331 ASP A N 1
ATOM 2607 C CA . ASP A 1 331 ? 9.272 11.237 -25.226 1.00 93.44 331 ASP A CA 1
ATOM 2608 C C . ASP A 1 331 ? 9.603 12.537 -24.459 1.00 93.44 331 ASP A C 1
ATOM 2610 O O . ASP A 1 331 ? 10.753 12.818 -24.103 1.00 93.44 331 ASP A O 1
ATOM 2614 N N . SER A 1 332 ? 8.585 13.351 -24.168 1.00 91.62 332 SER A N 1
ATOM 2615 C CA . SER A 1 332 ? 8.750 14.606 -23.420 1.00 91.62 332 SER A CA 1
ATOM 2616 C C . SER A 1 332 ? 9.255 14.409 -21.981 1.00 91.62 332 SER A C 1
ATOM 2618 O O . SER A 1 332 ? 9.894 15.317 -21.432 1.00 91.62 332 SER A O 1
ATOM 2620 N N . GLY A 1 333 ? 9.013 13.236 -21.385 1.00 89.44 333 GLY A N 1
ATOM 2621 C CA . GLY A 1 333 ? 9.566 12.792 -20.104 1.00 89.44 333 GLY A CA 1
ATOM 2622 C C . GLY A 1 333 ? 10.982 12.217 -20.217 1.00 89.44 333 GLY A C 1
ATOM 2623 O O . GLY A 1 333 ? 11.604 11.897 -19.206 1.00 89.44 333 GLY A O 1
ATOM 2624 N N . GLY A 1 334 ? 11.526 12.089 -21.428 1.00 94.50 334 GLY A N 1
ATOM 2625 C CA . GLY A 1 334 ? 12.856 11.548 -21.662 1.00 94.50 334 GLY A CA 1
ATOM 2626 C C . GLY A 1 334 ? 12.929 10.024 -21.703 1.00 94.50 334 GLY A C 1
ATOM 2627 O O . GLY A 1 334 ? 14.025 9.482 -21.548 1.00 94.50 334 GLY A O 1
ATOM 2628 N N . TRP A 1 335 ? 11.805 9.330 -21.874 1.00 95.50 335 TRP A N 1
ATOM 2629 C CA . TRP A 1 335 ? 11.718 7.871 -21.845 1.00 95.50 335 TRP A CA 1
ATOM 2630 C C . TRP A 1 335 ? 11.909 7.266 -23.244 1.00 95.50 335 TRP A C 1
ATOM 2632 O O . TRP A 1 335 ? 11.225 7.695 -24.175 1.00 95.50 335 TRP A O 1
ATOM 2642 N N . PRO A 1 336 ? 12.819 6.287 -23.410 1.00 96.00 336 PRO A N 1
ATOM 2643 C CA . PRO A 1 336 ? 13.008 5.573 -24.671 1.00 96.00 336 PRO A CA 1
ATOM 2644 C C . PRO A 1 336 ? 12.043 4.370 -24.821 1.00 96.00 336 PRO A C 1
ATOM 2646 O O . PRO A 1 336 ? 11.604 3.819 -23.806 1.00 96.00 336 PRO A O 1
ATOM 2649 N N . PRO A 1 337 ? 11.765 3.892 -26.056 1.00 96.75 337 PRO A N 1
ATOM 2650 C CA . PRO A 1 337 ? 10.906 2.737 -26.333 1.00 96.75 337 PRO A CA 1
ATOM 2651 C C . PRO A 1 337 ? 11.236 1.490 -25.511 1.00 96.75 337 PRO A C 1
ATOM 2653 O O . PRO A 1 337 ? 10.329 0.826 -25.019 1.00 96.75 337 PRO A O 1
ATOM 2656 N N . VAL A 1 338 ? 12.525 1.199 -25.306 1.00 97.62 338 VAL A N 1
ATOM 2657 C CA . VAL A 1 338 ? 12.978 0.023 -24.545 1.00 97.62 338 VAL A CA 1
ATOM 2658 C C . VAL A 1 338 ? 12.491 0.035 -23.091 1.00 97.62 338 VAL A C 1
ATOM 2660 O O . VAL A 1 338 ? 12.165 -1.016 -22.547 1.00 97.62 338 VAL A O 1
ATOM 2663 N N . CYS A 1 339 ? 12.352 1.212 -22.469 1.00 96.88 339 CYS A N 1
ATOM 2664 C CA . CYS A 1 339 ? 11.801 1.326 -21.117 1.00 96.88 339 CYS A CA 1
ATOM 2665 C C . CYS A 1 339 ? 10.289 1.054 -21.088 1.00 96.88 339 CYS A C 1
ATOM 2667 O O . CYS A 1 339 ? 9.810 0.433 -20.144 1.00 96.88 339 CYS A O 1
ATOM 2669 N N . PHE A 1 340 ? 9.541 1.474 -22.113 1.00 96.56 340 PHE A N 1
ATOM 2670 C CA . PHE A 1 340 ? 8.106 1.185 -22.227 1.00 96.56 340 PHE A CA 1
ATOM 2671 C C . PHE A 1 340 ? 7.837 -0.296 -22.548 1.00 96.56 340 PHE A C 1
ATOM 2673 O O . PHE A 1 340 ? 6.935 -0.896 -21.968 1.00 96.56 340 PHE A O 1
ATOM 2680 N N . ALA A 1 341 ? 8.658 -0.916 -23.400 1.00 96.94 341 ALA A N 1
ATOM 2681 C CA . ALA A 1 341 ? 8.584 -2.352 -23.682 1.00 96.94 341 ALA A CA 1
ATOM 2682 C C . ALA A 1 341 ? 8.886 -3.197 -22.427 1.00 96.94 341 ALA A C 1
ATOM 2684 O O . ALA A 1 341 ? 8.182 -4.157 -22.130 1.00 96.94 341 ALA A O 1
ATOM 2685 N N . ALA A 1 342 ? 9.888 -2.788 -21.640 1.00 97.56 342 ALA A N 1
ATOM 2686 C CA . ALA A 1 342 ? 10.201 -3.403 -20.351 1.00 97.56 342 ALA A CA 1
ATOM 2687 C C . ALA A 1 342 ? 9.075 -3.219 -19.309 1.00 97.56 342 ALA A C 1
ATOM 2689 O O . ALA A 1 342 ? 8.798 -4.131 -18.530 1.00 97.56 342 ALA A O 1
ATOM 2690 N N . MET A 1 343 ? 8.402 -2.063 -19.305 1.00 95.25 343 MET A N 1
ATOM 2691 C CA . MET A 1 343 ? 7.257 -1.764 -18.430 1.00 95.25 343 MET A CA 1
ATOM 2692 C C . MET A 1 343 ? 6.009 -2.594 -18.760 1.00 95.25 343 MET A C 1
ATOM 2694 O O . MET A 1 343 ? 5.297 -2.985 -17.843 1.00 95.25 343 MET A O 1
ATOM 2698 N N . SER A 1 344 ? 5.769 -2.888 -20.039 1.00 93.81 344 SER A N 1
ATOM 2699 C CA . SER A 1 344 ? 4.610 -3.671 -20.502 1.00 93.81 344 SER A CA 1
ATOM 2700 C C . SER A 1 344 ? 4.833 -5.183 -20.493 1.00 93.81 344 SER A C 1
ATOM 2702 O O . SER A 1 344 ? 3.948 -5.928 -20.898 1.00 93.81 344 SER A O 1
ATOM 2704 N N . ASN A 1 345 ? 6.016 -5.645 -20.068 1.00 95.12 345 ASN A N 1
ATOM 2705 C CA . ASN A 1 345 ? 6.454 -7.040 -20.191 1.00 95.12 345 ASN A CA 1
ATOM 2706 C C . ASN A 1 345 ? 6.307 -7.600 -21.623 1.00 95.12 345 ASN A C 1
ATOM 2708 O O . ASN A 1 345 ? 6.147 -8.804 -21.814 1.00 95.12 345 ASN A O 1
ATOM 2712 N N . ASN A 1 346 ? 6.351 -6.745 -22.652 1.00 94.56 346 ASN A N 1
ATOM 2713 C CA . ASN A 1 346 ? 6.189 -7.186 -24.033 1.00 94.56 346 ASN A CA 1
ATOM 2714 C C . ASN A 1 346 ? 7.523 -7.726 -24.561 1.00 94.56 346 ASN A C 1
ATOM 2716 O O . ASN A 1 346 ? 8.325 -6.997 -25.151 1.00 94.56 346 ASN A O 1
ATOM 2720 N N . LEU A 1 347 ? 7.763 -9.016 -24.323 1.00 96.88 347 LEU A N 1
ATOM 2721 C CA . LEU A 1 347 ? 9.016 -9.692 -24.668 1.00 96.88 347 LEU A CA 1
ATOM 2722 C C . LEU A 1 347 ? 9.305 -9.665 -26.166 1.00 96.88 347 LEU A C 1
ATOM 2724 O O . LEU A 1 347 ? 10.464 -9.546 -26.552 1.00 96.88 347 LEU A O 1
ATOM 2728 N N . VAL A 1 348 ? 8.267 -9.730 -27.003 1.00 96.62 348 VAL A N 1
ATOM 2729 C CA . VAL A 1 348 ? 8.419 -9.707 -28.462 1.00 96.62 348 VAL A CA 1
ATOM 2730 C C . VAL A 1 348 ? 8.942 -8.348 -28.917 1.00 96.62 348 VAL A C 1
ATOM 2732 O O . VAL A 1 348 ? 9.933 -8.280 -29.641 1.00 96.62 348 VAL A O 1
ATOM 2735 N N . VAL A 1 349 ? 8.339 -7.254 -28.439 1.00 97.19 349 VAL A N 1
ATOM 2736 C CA . VAL A 1 349 ? 8.820 -5.892 -28.720 1.00 97.19 349 VAL A CA 1
ATOM 2737 C C . VAL A 1 349 ? 10.214 -5.683 -28.133 1.00 97.19 349 VAL A C 1
ATOM 2739 O O . VAL A 1 349 ? 11.087 -5.129 -28.801 1.00 97.19 349 VAL A O 1
ATOM 2742 N N . LEU A 1 350 ? 10.443 -6.132 -26.898 1.00 97.44 350 LEU A N 1
ATOM 2743 C CA . LEU A 1 350 ? 11.724 -5.968 -26.222 1.00 97.44 350 LEU A CA 1
ATOM 2744 C C . LEU A 1 350 ? 12.849 -6.700 -26.969 1.00 97.44 350 LEU A C 1
ATOM 2746 O O . LEU A 1 350 ? 13.893 -6.102 -27.220 1.00 97.44 350 LEU A O 1
ATOM 2750 N N . GLN A 1 351 ? 12.614 -7.938 -27.409 1.00 97.44 351 GLN A N 1
ATOM 2751 C CA . GLN A 1 351 ? 13.540 -8.696 -28.250 1.00 97.44 351 GLN A CA 1
ATOM 2752 C C . GLN A 1 351 ? 13.760 -8.006 -29.602 1.00 97.44 351 GLN A C 1
ATOM 2754 O O . GLN A 1 351 ? 14.903 -7.804 -30.001 1.00 97.44 351 GLN A O 1
ATOM 2759 N N . ALA A 1 352 ? 12.692 -7.557 -30.270 1.00 97.25 352 ALA A N 1
ATOM 2760 C CA . ALA A 1 352 ? 12.781 -6.880 -31.563 1.00 97.25 352 ALA A CA 1
ATOM 2761 C C . ALA A 1 352 ? 13.626 -5.593 -31.514 1.00 97.25 352 ALA A C 1
ATOM 2763 O O . ALA A 1 352 ? 14.317 -5.271 -32.487 1.00 97.25 352 ALA A O 1
ATOM 2764 N N . LEU A 1 353 ? 13.575 -4.856 -30.396 1.00 97.69 353 LEU A N 1
ATOM 2765 C CA . LEU A 1 353 ? 14.426 -3.691 -30.133 1.00 97.69 353 LEU A CA 1
ATOM 2766 C C . LEU A 1 353 ? 15.895 -4.100 -29.945 1.00 97.69 353 LEU A C 1
ATOM 2768 O O . LEU A 1 353 ? 16.787 -3.478 -30.527 1.00 97.69 353 LEU A O 1
ATOM 2772 N N . LEU A 1 354 ? 16.152 -5.150 -29.161 1.00 96.31 354 LEU A N 1
ATOM 2773 C CA . LEU A 1 354 ? 17.503 -5.653 -28.894 1.00 96.31 354 LEU A CA 1
ATOM 2774 C C . LEU A 1 354 ? 18.170 -6.219 -30.158 1.00 96.31 354 LEU A C 1
ATOM 2776 O O . LEU A 1 354 ? 19.331 -5.905 -30.423 1.00 96.31 354 LEU A O 1
ATOM 2780 N N . ASP A 1 355 ? 17.430 -6.952 -30.993 1.00 95.38 355 ASP A N 1
ATOM 2781 C CA . ASP A 1 355 ? 17.904 -7.474 -32.286 1.00 95.38 355 ASP A CA 1
ATOM 2782 C C . ASP A 1 355 ? 18.328 -6.346 -33.238 1.00 95.38 355 ASP A C 1
ATOM 2784 O O . ASP A 1 355 ? 19.289 -6.466 -34.001 1.00 95.38 355 ASP A O 1
ATOM 2788 N N . ARG A 1 356 ? 17.657 -5.192 -33.136 1.00 95.31 356 ARG A N 1
ATOM 2789 C CA . ARG A 1 356 ? 17.972 -3.956 -33.869 1.00 95.31 356 ARG A CA 1
ATOM 2790 C C . ARG A 1 356 ? 19.077 -3.125 -33.205 1.00 95.31 356 ARG A C 1
ATOM 2792 O O . ARG A 1 356 ? 19.281 -1.968 -33.568 1.00 95.31 356 ARG A O 1
ATOM 2799 N N . ARG A 1 357 ? 19.826 -3.723 -32.271 1.00 94.31 357 ARG A N 1
ATOM 2800 C CA . ARG A 1 357 ? 20.983 -3.140 -31.571 1.00 94.31 357 ARG A CA 1
ATOM 2801 C C . ARG A 1 357 ? 20.657 -1.870 -30.783 1.00 94.31 357 ARG A C 1
ATOM 2803 O O . ARG A 1 357 ? 21.513 -0.996 -30.640 1.00 94.31 357 ARG A O 1
ATOM 2810 N N . VAL A 1 358 ? 19.437 -1.758 -30.255 1.00 96.44 358 VAL A N 1
ATOM 2811 C CA . VAL A 1 358 ? 19.142 -0.751 -29.228 1.00 96.44 358 VAL A CA 1
ATOM 2812 C C . VAL A 1 358 ? 20.007 -1.050 -28.005 1.00 96.44 358 VAL A C 1
ATOM 2814 O O . VAL A 1 358 ? 20.045 -2.181 -27.528 1.00 96.44 358 VAL A O 1
ATOM 2817 N N . ASP A 1 359 ? 20.715 -0.036 -27.503 1.00 95.44 359 ASP A N 1
ATOM 2818 C CA . ASP A 1 359 ? 21.502 -0.179 -26.279 1.00 95.44 359 ASP A CA 1
ATOM 2819 C C . ASP A 1 359 ? 20.581 -0.528 -25.098 1.00 95.44 359 ASP A C 1
ATOM 2821 O O . ASP A 1 359 ? 19.706 0.248 -24.706 1.00 95.44 359 ASP A O 1
ATOM 2825 N N . VAL A 1 360 ? 20.804 -1.710 -24.523 1.00 96.12 360 VAL A N 1
ATOM 2826 C CA . VAL A 1 360 ? 20.051 -2.255 -23.386 1.00 96.12 360 VAL A CA 1
ATOM 2827 C C . VAL A 1 360 ? 20.134 -1.359 -22.141 1.00 96.12 360 VAL A C 1
ATOM 2829 O O . VAL A 1 360 ? 19.244 -1.383 -21.290 1.00 96.12 360 VAL A O 1
ATOM 2832 N N . ASN A 1 361 ? 21.182 -0.536 -22.038 1.00 95.75 361 ASN A N 1
ATOM 2833 C CA . ASN A 1 361 ? 21.420 0.368 -20.915 1.00 95.75 361 ASN A CA 1
ATOM 2834 C C . ASN A 1 361 ? 20.943 1.798 -21.178 1.00 95.75 361 ASN A C 1
ATOM 2836 O O . ASN A 1 361 ? 21.307 2.706 -20.428 1.00 95.75 361 ASN A O 1
ATOM 2840 N N . GLN A 1 362 ? 20.118 2.030 -22.206 1.00 94.56 362 GLN A N 1
ATOM 2841 C CA . GLN A 1 362 ? 19.460 3.322 -22.347 1.00 94.56 362 GLN A CA 1
ATOM 2842 C C . GLN A 1 362 ? 18.665 3.660 -21.086 1.00 94.56 362 GLN A C 1
ATOM 2844 O O . GLN A 1 362 ? 17.938 2.838 -20.525 1.00 94.56 362 GLN A O 1
ATOM 2849 N N . VAL A 1 363 ? 18.808 4.912 -20.663 1.00 94.94 363 VAL A N 1
ATOM 2850 C CA . VAL A 1 363 ? 18.201 5.408 -19.431 1.00 94.94 363 VAL A CA 1
ATOM 2851 C C . VAL A 1 363 ? 17.184 6.499 -19.684 1.00 94.94 363 VAL A C 1
ATOM 2853 O O . VAL A 1 363 ? 17.327 7.223 -20.664 1.00 94.94 363 VAL A O 1
ATOM 2856 N N . THR A 1 364 ? 16.209 6.689 -18.801 1.00 94.62 364 THR A N 1
ATOM 2857 C CA . THR A 1 364 ? 15.346 7.885 -18.788 1.00 94.62 364 THR A CA 1
ATOM 2858 C C . THR A 1 364 ? 16.172 9.155 -18.535 1.00 94.62 364 THR A C 1
ATOM 2860 O O . THR A 1 364 ? 17.221 9.097 -17.895 1.00 94.62 364 THR A O 1
ATOM 2863 N N . THR A 1 365 ? 15.748 10.326 -19.022 1.00 94.31 365 THR A N 1
ATOM 2864 C CA . THR A 1 365 ? 16.513 11.578 -18.800 1.00 94.31 365 THR A CA 1
ATOM 2865 C C . THR A 1 365 ? 15.909 12.518 -17.763 1.00 94.31 365 THR A C 1
ATOM 2867 O O . THR A 1 365 ? 16.661 13.265 -17.140 1.00 94.31 365 THR A O 1
ATOM 2870 N N . LYS A 1 366 ? 14.593 12.472 -17.528 1.00 93.12 366 LYS A N 1
ATOM 2871 C CA . LYS A 1 366 ? 13.918 13.257 -16.483 1.00 93.12 366 LYS A CA 1
ATOM 2872 C C . LYS A 1 366 ? 13.348 12.335 -15.409 1.00 93.12 366 LYS A C 1
ATOM 2874 O O . LYS A 1 366 ? 13.062 11.168 -15.675 1.00 93.12 366 LYS A O 1
ATOM 2879 N N . SER A 1 367 ? 13.208 12.860 -14.195 1.00 87.25 367 SER A N 1
ATOM 2880 C CA . SER A 1 367 ? 12.485 12.178 -13.124 1.00 87.25 367 SER A CA 1
ATOM 2881 C C . SER A 1 367 ? 10.977 12.242 -13.361 1.00 87.25 367 SER A C 1
ATOM 2883 O O . SER A 1 367 ? 10.473 13.144 -14.032 1.00 87.25 367 SER A O 1
ATOM 2885 N N . LYS A 1 368 ? 10.261 11.289 -12.768 1.00 85.12 368 LYS A N 1
ATOM 2886 C CA . LYS A 1 368 ? 8.803 11.253 -12.664 1.00 85.12 368 LYS A CA 1
ATOM 2887 C C . LYS A 1 368 ? 8.431 11.149 -11.179 1.00 85.12 368 LYS A C 1
ATOM 2889 O O . LYS A 1 368 ? 8.304 10.034 -10.663 1.00 85.12 368 LYS A O 1
ATOM 2894 N N . PRO A 1 369 ? 8.333 12.287 -10.466 1.00 75.81 369 PRO A N 1
ATOM 2895 C CA . PRO A 1 369 ? 8.115 12.307 -9.020 1.00 75.81 369 PRO A CA 1
ATOM 2896 C C . PRO A 1 369 ? 6.827 11.607 -8.580 1.00 75.81 369 PRO A C 1
ATOM 2898 O O . PRO A 1 369 ? 6.812 10.988 -7.524 1.00 75.81 369 PRO A O 1
ATOM 2901 N N . GLU A 1 370 ? 5.769 11.643 -9.395 1.00 73.50 370 GLU A N 1
ATOM 2902 C CA . GLU A 1 370 ? 4.463 11.050 -9.068 1.00 73.50 370 GLU A CA 1
ATOM 2903 C C . GLU A 1 370 ? 4.523 9.523 -8.941 1.00 73.50 370 GLU A C 1
ATOM 2905 O O . GLU A 1 370 ? 3.726 8.934 -8.213 1.00 73.50 370 GLU A O 1
ATOM 2910 N N . ALA A 1 371 ? 5.471 8.898 -9.646 1.00 75.25 371 ALA A N 1
ATOM 2911 C CA . ALA A 1 371 ? 5.754 7.468 -9.577 1.00 75.25 371 ALA A CA 1
ATOM 2912 C C . ALA A 1 371 ? 6.989 7.151 -8.714 1.00 75.25 371 ALA A C 1
ATOM 2914 O O . ALA A 1 371 ? 7.404 6.000 -8.658 1.00 75.25 371 ALA A O 1
ATOM 2915 N N . SER A 1 372 ? 7.607 8.155 -8.076 1.00 76.69 372 SER A N 1
ATOM 2916 C CA . SER A 1 372 ? 8.896 8.029 -7.379 1.00 76.69 372 SER A CA 1
ATOM 2917 C C . SER A 1 372 ? 10.018 7.478 -8.270 1.00 76.69 372 SER A C 1
ATOM 2919 O O . SER A 1 372 ? 10.859 6.704 -7.818 1.00 76.69 372 SER A O 1
ATOM 2921 N N . PHE A 1 373 ? 10.043 7.859 -9.551 1.00 85.56 373 PHE A N 1
ATOM 2922 C CA . PHE A 1 373 ? 11.084 7.421 -10.484 1.00 85.56 373 PHE A CA 1
ATOM 2923 C C . PHE A 1 373 ? 12.142 8.518 -10.658 1.00 85.56 373 PHE A C 1
ATOM 2925 O O . PHE A 1 373 ? 11.813 9.621 -11.115 1.00 85.56 373 PHE A O 1
ATOM 2932 N N . PRO A 1 374 ? 13.423 8.254 -10.349 1.00 87.19 374 PRO A N 1
ATOM 2933 C CA . PRO A 1 374 ? 14.502 9.179 -10.658 1.00 87.19 374 PRO A CA 1
ATOM 2934 C C . PRO A 1 374 ? 14.751 9.291 -12.165 1.00 87.19 374 PRO A C 1
ATOM 2936 O O . PRO A 1 374 ? 14.337 8.456 -12.972 1.00 87.19 374 PRO A O 1
ATOM 2939 N N . ALA A 1 375 ? 15.494 10.332 -12.544 1.00 91.62 375 ALA A N 1
ATOM 2940 C CA . ALA A 1 375 ? 16.153 10.354 -13.844 1.00 91.62 375 ALA A CA 1
ATOM 2941 C C . ALA A 1 375 ? 17.167 9.199 -13.941 1.00 91.62 375 ALA A C 1
ATOM 2943 O O . ALA A 1 375 ? 17.562 8.620 -12.933 1.00 91.62 375 ALA A O 1
ATOM 2944 N N . LYS A 1 376 ? 17.654 8.905 -15.145 1.00 95.38 376 LYS A N 1
ATOM 2945 C CA . LYS A 1 376 ? 18.652 7.861 -15.420 1.00 95.38 376 LYS A CA 1
ATOM 2946 C C . LYS A 1 376 ? 18.215 6.427 -15.065 1.00 95.38 376 LYS A C 1
ATOM 2948 O O . LYS A 1 376 ? 19.066 5.565 -14.875 1.00 95.38 376 LYS A O 1
ATOM 2953 N N . MET A 1 377 ? 16.914 6.149 -15.015 1.00 94.69 377 MET A N 1
ATOM 2954 C CA . MET A 1 377 ? 16.402 4.791 -14.796 1.00 94.69 377 MET A CA 1
ATOM 2955 C C . MET A 1 377 ? 16.626 3.923 -16.044 1.00 94.69 377 MET A C 1
ATOM 2957 O O . MET A 1 377 ? 16.272 4.351 -17.141 1.00 94.69 377 MET A O 1
ATOM 2961 N N . THR A 1 378 ? 17.179 2.715 -15.897 1.00 96.62 378 THR A N 1
ATOM 2962 C CA . THR A 1 378 ? 17.369 1.746 -16.999 1.00 96.62 378 THR A CA 1
ATOM 2963 C C . THR A 1 378 ? 16.100 0.934 -17.276 1.00 96.62 378 THR A C 1
ATOM 2965 O O . THR A 1 378 ? 15.239 0.804 -16.406 1.00 96.62 378 THR A O 1
ATOM 2968 N N . ALA A 1 379 ? 16.007 0.300 -18.452 1.00 97.50 379 ALA A N 1
ATOM 2969 C CA . ALA A 1 379 ? 14.953 -0.681 -18.741 1.00 97.50 379 ALA A CA 1
ATOM 2970 C C . ALA A 1 379 ? 14.913 -1.827 -17.709 1.00 97.50 379 ALA A C 1
ATOM 2972 O O . ALA A 1 379 ? 13.832 -2.238 -17.293 1.00 97.50 379 ALA A O 1
ATOM 2973 N N . LEU A 1 380 ? 16.081 -2.281 -17.231 1.00 98.44 380 LEU A N 1
ATOM 2974 C CA . LEU A 1 380 ? 16.183 -3.305 -16.185 1.00 98.44 380 LEU A CA 1
ATOM 2975 C C . LEU A 1 380 ? 15.573 -2.823 -14.864 1.00 98.44 380 LEU A C 1
ATOM 2977 O O . LEU A 1 380 ? 14.828 -3.569 -14.232 1.00 98.44 380 LEU A O 1
ATOM 2981 N N . GLY A 1 381 ? 15.848 -1.577 -14.462 1.00 96.81 381 GLY A N 1
ATOM 2982 C CA . GLY A 1 381 ? 15.242 -0.973 -13.275 1.00 96.81 381 GLY A CA 1
ATOM 2983 C C . GLY A 1 381 ? 13.721 -0.847 -13.394 1.00 96.81 381 GLY A C 1
ATOM 2984 O O . GLY A 1 381 ? 13.007 -1.201 -12.460 1.00 96.81 381 GLY A O 1
ATOM 2985 N N . VAL A 1 382 ? 13.221 -0.433 -14.565 1.00 96.31 382 VAL A N 1
ATOM 2986 C CA . VAL A 1 382 ? 11.777 -0.347 -14.843 1.00 96.31 382 VAL A CA 1
ATOM 2987 C C . VAL A 1 382 ? 11.109 -1.725 -14.751 1.00 96.31 382 VAL A C 1
ATOM 2989 O O . VAL A 1 382 ? 10.163 -1.875 -13.983 1.00 96.31 382 VAL A O 1
ATOM 2992 N N . ALA A 1 383 ? 11.612 -2.741 -15.461 1.00 97.44 383 ALA A N 1
ATOM 2993 C CA . ALA A 1 383 ? 11.053 -4.099 -15.405 1.00 97.44 383 ALA A CA 1
ATOM 2994 C C . ALA A 1 383 ? 11.073 -4.677 -13.980 1.00 97.44 383 ALA A C 1
ATOM 2996 O O . ALA A 1 383 ? 10.109 -5.305 -13.545 1.00 97.44 383 ALA A O 1
ATOM 2997 N N . SER A 1 384 ? 12.152 -4.410 -13.236 1.00 97.19 384 SER A N 1
ATOM 2998 C CA . SER A 1 384 ? 12.311 -4.862 -11.852 1.00 97.19 384 SER A CA 1
ATOM 2999 C C . SER A 1 384 ? 11.246 -4.275 -10.924 1.00 97.19 384 SER A C 1
ATOM 3001 O O . SER A 1 384 ? 10.700 -5.017 -10.109 1.00 97.19 384 SER A O 1
ATOM 3003 N N . PHE A 1 385 ? 10.928 -2.982 -11.073 1.00 94.31 385 PHE A N 1
ATOM 3004 C CA . PHE A 1 385 ? 9.889 -2.299 -10.295 1.00 94.31 385 PHE A CA 1
ATOM 3005 C C . PHE A 1 385 ? 8.489 -2.856 -10.571 1.00 94.31 385 PHE A C 1
ATOM 3007 O O . PHE A 1 385 ? 7.743 -3.129 -9.641 1.00 94.31 385 PHE A O 1
ATOM 3014 N N . PHE A 1 386 ? 8.134 -3.067 -11.841 1.00 92.94 386 PHE A N 1
ATOM 3015 C CA . PHE A 1 386 ? 6.796 -3.539 -12.227 1.00 92.94 386 PHE A CA 1
ATOM 3016 C C . PHE A 1 386 ? 6.596 -5.057 -12.094 1.00 92.94 386 PHE A C 1
ATOM 3018 O O . PHE A 1 386 ? 5.563 -5.569 -12.510 1.00 92.94 386 PHE A O 1
ATOM 3025 N N . ARG A 1 387 ? 7.558 -5.780 -11.500 1.00 94.31 387 ARG A N 1
ATOM 3026 C CA . ARG A 1 387 ? 7.525 -7.246 -11.321 1.00 94.31 387 ARG A CA 1
ATOM 3027 C C . ARG A 1 387 ? 7.506 -8.041 -12.634 1.00 94.31 387 ARG A C 1
ATOM 3029 O O . ARG A 1 387 ? 7.119 -9.207 -12.657 1.00 94.31 387 ARG A O 1
ATOM 3036 N N . ASN A 1 388 ? 7.996 -7.440 -13.715 1.00 95.62 388 ASN A N 1
ATOM 3037 C CA . ASN A 1 388 ? 8.041 -8.040 -15.047 1.00 95.62 388 ASN A CA 1
ATOM 3038 C C . ASN A 1 388 ? 9.281 -8.932 -15.184 1.00 95.62 388 ASN A C 1
ATOM 3040 O O . ASN A 1 388 ? 10.277 -8.563 -15.810 1.00 95.62 388 ASN A O 1
ATOM 3044 N N . ASN A 1 389 ? 9.251 -10.084 -14.517 1.00 97.56 389 ASN A N 1
ATOM 3045 C CA . ASN A 1 389 ? 10.432 -10.930 -14.346 1.00 97.56 389 ASN A CA 1
ATOM 3046 C C . ASN A 1 389 ? 10.936 -11.543 -15.658 1.00 97.56 389 ASN A C 1
ATOM 3048 O O . ASN A 1 389 ? 12.147 -11.653 -15.831 1.00 97.56 389 ASN A O 1
ATOM 3052 N N . ASP A 1 390 ? 10.056 -11.822 -16.620 1.00 98.12 390 ASP A N 1
ATOM 3053 C CA . ASP A 1 390 ? 10.477 -12.294 -17.943 1.00 98.12 390 ASP A CA 1
ATOM 3054 C C . ASP A 1 390 ? 11.298 -11.228 -18.685 1.00 98.12 390 ASP A C 1
ATOM 3056 O O . ASP A 1 390 ? 12.347 -11.519 -19.267 1.00 98.12 390 ASP A O 1
ATOM 3060 N N . ALA A 1 391 ? 10.872 -9.961 -18.610 1.00 98.31 391 ALA A N 1
ATOM 3061 C CA . ALA A 1 391 ? 11.641 -8.841 -19.141 1.00 98.31 391 ALA A CA 1
ATOM 3062 C C . ALA A 1 391 ? 12.966 -8.652 -18.382 1.00 98.31 391 ALA A C 1
ATOM 3064 O O . ALA A 1 391 ? 13.989 -8.379 -19.011 1.00 98.31 391 ALA A O 1
ATOM 3065 N N . VAL A 1 392 ? 12.985 -8.835 -17.053 1.00 98.69 392 VAL A N 1
ATOM 3066 C CA . VAL A 1 392 ? 14.227 -8.824 -16.254 1.00 98.69 392 VAL A CA 1
ATOM 3067 C C . VAL A 1 392 ? 15.198 -9.889 -16.766 1.00 98.69 392 VAL A C 1
ATOM 3069 O O . VAL A 1 392 ? 16.345 -9.562 -17.068 1.00 98.69 392 VAL A O 1
ATOM 3072 N N . GLU A 1 393 ? 14.757 -11.137 -16.923 1.00 98.56 393 GLU A N 1
ATOM 3073 C CA . GLU A 1 393 ? 15.600 -12.217 -17.442 1.00 98.56 393 GLU A CA 1
ATOM 3074 C C . GLU A 1 393 ? 16.129 -11.915 -18.842 1.00 98.56 393 GLU A C 1
ATOM 3076 O O . GLU A 1 393 ? 17.319 -12.102 -19.109 1.00 98.56 393 GLU A O 1
ATOM 3081 N N . LEU A 1 394 ? 15.268 -11.418 -19.732 1.00 98.56 394 LEU A N 1
ATOM 3082 C CA . LEU A 1 394 ? 15.655 -11.087 -21.095 1.00 98.56 394 LEU A CA 1
ATOM 3083 C C . LEU A 1 394 ? 16.737 -10.001 -21.134 1.00 98.56 394 LEU A C 1
ATOM 3085 O O . LEU A 1 394 ? 17.751 -10.148 -21.818 1.00 98.56 394 LEU A O 1
ATOM 3089 N N . LEU A 1 395 ? 16.560 -8.939 -20.348 1.00 98.56 395 LEU A N 1
ATOM 3090 C CA . LEU A 1 395 ? 17.520 -7.841 -20.240 1.00 98.56 395 LEU A CA 1
ATOM 3091 C C . LEU A 1 395 ? 18.852 -8.307 -19.638 1.00 98.56 395 LEU A C 1
ATOM 3093 O O . LEU A 1 395 ? 19.917 -7.901 -20.107 1.00 98.56 395 LEU A O 1
ATOM 3097 N N . LEU A 1 396 ? 18.821 -9.192 -18.637 1.00 98.44 396 LEU A N 1
ATOM 3098 C CA . LEU A 1 396 ? 20.029 -9.785 -18.056 1.00 98.44 396 LEU A CA 1
ATOM 3099 C C . LEU A 1 396 ? 20.781 -10.658 -19.072 1.00 98.44 396 LEU A C 1
ATOM 3101 O O . LEU A 1 396 ? 22.003 -10.532 -19.191 1.00 98.44 396 LEU A O 1
ATOM 3105 N N . ARG A 1 397 ? 20.076 -11.480 -19.863 1.00 97.81 397 ARG A N 1
ATOM 3106 C CA . ARG A 1 397 ? 20.671 -12.258 -20.972 1.00 97.81 397 ARG A CA 1
ATOM 3107 C C . ARG A 1 397 ? 21.288 -11.345 -22.034 1.00 97.81 397 ARG A C 1
ATOM 3109 O O . ARG A 1 397 ? 22.371 -11.636 -22.538 1.00 97.81 397 ARG A O 1
ATOM 3116 N N . ALA A 1 398 ? 20.661 -10.198 -22.293 1.00 97.50 398 ALA A N 1
ATOM 3117 C CA . ALA A 1 398 ? 21.180 -9.140 -23.159 1.00 97.50 398 ALA A CA 1
ATOM 3118 C C . ALA A 1 398 ? 22.310 -8.297 -22.524 1.00 97.50 398 ALA A C 1
ATOM 3120 O O . ALA A 1 398 ? 22.730 -7.295 -23.101 1.00 97.50 398 ALA A O 1
ATOM 3121 N N . ARG A 1 399 ? 22.850 -8.714 -21.368 1.00 96.50 399 ARG A N 1
ATOM 3122 C CA . ARG A 1 399 ? 23.968 -8.078 -20.646 1.00 96.50 399 ARG A CA 1
ATOM 3123 C C . ARG A 1 399 ? 23.668 -6.668 -20.122 1.00 96.50 399 ARG A C 1
ATOM 3125 O O . ARG A 1 399 ? 24.570 -5.829 -20.055 1.00 96.50 399 ARG A O 1
ATOM 3132 N N . ALA A 1 400 ? 22.430 -6.414 -19.698 1.00 97.75 400 ALA A N 1
ATOM 3133 C CA . ALA A 1 400 ? 22.090 -5.207 -18.949 1.00 97.75 400 ALA A CA 1
ATOM 3134 C C . ALA A 1 400 ? 22.979 -5.041 -17.701 1.00 97.75 400 ALA A C 1
ATOM 3136 O O . ALA A 1 400 ? 23.265 -5.993 -16.969 1.00 97.75 400 ALA A O 1
ATOM 3137 N N . HIS A 1 401 ? 23.408 -3.811 -17.429 1.00 96.69 401 HIS A N 1
ATOM 3138 C CA . HIS A 1 401 ? 24.242 -3.489 -16.278 1.00 96.69 401 HIS A CA 1
ATOM 3139 C C . HIS A 1 401 ? 23.413 -3.458 -14.988 1.00 96.69 401 HIS A C 1
ATOM 3141 O O . HIS A 1 401 ? 22.772 -2.463 -14.655 1.00 96.69 401 HIS A O 1
ATOM 3147 N N . VAL A 1 402 ? 23.495 -4.543 -14.218 1.00 97.00 402 VAL A N 1
ATOM 3148 C CA . VAL A 1 402 ? 22.747 -4.760 -12.965 1.00 97.00 402 VAL A CA 1
ATOM 3149 C C . VAL A 1 402 ? 22.939 -3.638 -11.936 1.00 97.00 402 VAL A C 1
ATOM 3151 O O . VAL A 1 402 ? 21.992 -3.215 -11.276 1.00 97.00 402 VAL A O 1
ATOM 3154 N N . ASN A 1 403 ? 24.166 -3.122 -11.825 1.00 96.19 403 ASN A N 1
ATOM 3155 C CA . ASN A 1 403 ? 24.544 -2.085 -10.859 1.00 96.19 403 ASN A CA 1
ATOM 3156 C C . ASN A 1 403 ? 24.625 -0.679 -11.485 1.00 96.19 403 ASN A C 1
ATOM 3158 O O . ASN A 1 403 ? 25.279 0.206 -10.925 1.00 96.19 403 ASN A O 1
ATOM 3162 N N . TYR A 1 404 ? 24.008 -0.462 -12.655 1.00 95.81 404 TYR A N 1
ATOM 3163 C CA . TYR A 1 404 ? 23.943 0.867 -13.264 1.00 95.81 404 TYR A CA 1
ATOM 3164 C C . TYR A 1 404 ? 23.221 1.833 -12.324 1.00 95.81 404 TYR A C 1
ATOM 3166 O O . TYR A 1 404 ? 22.136 1.529 -11.839 1.00 95.81 404 TYR A O 1
ATOM 3174 N N . LYS A 1 405 ? 23.833 2.991 -12.072 1.00 95.06 405 LYS A N 1
ATOM 3175 C CA . LYS A 1 405 ? 23.328 3.980 -11.120 1.00 95.06 405 LYS A CA 1
ATOM 3176 C C . LYS A 1 405 ? 22.337 4.930 -11.779 1.00 95.06 405 LYS A C 1
ATOM 3178 O O . LYS A 1 405 ? 22.706 5.668 -12.694 1.00 95.06 405 LYS A O 1
ATOM 3183 N N . ASP A 1 406 ? 21.117 4.946 -11.262 1.00 93.81 406 ASP A N 1
ATOM 3184 C CA . ASP A 1 406 ? 20.129 5.967 -11.598 1.00 93.81 406 ASP A CA 1
ATOM 3185 C C . ASP A 1 406 ? 20.490 7.344 -10.990 1.00 93.81 406 ASP A C 1
ATOM 3187 O O . ASP A 1 406 ? 21.561 7.550 -10.410 1.00 93.81 406 ASP A O 1
ATOM 3191 N N . GLY A 1 407 ? 19.595 8.321 -11.132 1.00 89.75 407 GLY A N 1
ATOM 3192 C CA . GLY A 1 407 ? 19.758 9.686 -10.630 1.00 89.75 407 GLY A CA 1
ATOM 3193 C C . GLY A 1 407 ? 19.802 9.805 -9.104 1.00 89.75 407 GLY A C 1
ATOM 3194 O O . GLY A 1 407 ? 20.246 10.833 -8.599 1.00 89.75 407 GLY A O 1
ATOM 3195 N N . TRP A 1 408 ? 19.394 8.771 -8.370 1.00 86.00 408 TRP A N 1
ATOM 3196 C CA . TRP A 1 408 ? 19.577 8.653 -6.923 1.00 86.00 408 TRP A CA 1
ATOM 3197 C C . TRP A 1 408 ? 20.792 7.795 -6.559 1.00 86.00 408 TRP A C 1
ATOM 3199 O O . TRP A 1 408 ? 21.128 7.677 -5.386 1.00 86.00 408 TRP A O 1
ATOM 3209 N N . GLY A 1 409 ? 21.488 7.203 -7.527 1.00 90.62 409 GLY A N 1
ATOM 3210 C CA . GLY A 1 409 ? 22.572 6.259 -7.272 1.00 90.62 409 GLY A CA 1
ATOM 3211 C C . GLY A 1 409 ? 22.095 4.834 -6.977 1.00 90.62 409 GLY A C 1
ATOM 3212 O O . GLY A 1 409 ? 22.903 4.007 -6.544 1.00 90.62 409 GLY A O 1
ATOM 3213 N N . SER A 1 410 ? 20.818 4.527 -7.205 1.00 92.12 410 SER A N 1
ATOM 3214 C CA . SER A 1 410 ? 20.239 3.190 -7.044 1.00 92.12 410 SER A CA 1
ATOM 3215 C C . SER A 1 410 ? 20.623 2.278 -8.212 1.00 92.12 410 SER A C 1
ATOM 3217 O O . SER A 1 410 ? 20.781 2.746 -9.336 1.00 92.12 410 SER A O 1
ATOM 3219 N N . GLY A 1 411 ? 20.813 0.984 -7.936 1.00 95.06 411 GLY A N 1
ATOM 3220 C CA . GLY A 1 411 ? 20.965 -0.070 -8.951 1.00 95.06 411 GLY A CA 1
ATOM 3221 C C . GLY A 1 411 ? 19.646 -0.814 -9.150 1.00 95.06 411 GLY A C 1
ATOM 3222 O O . GLY A 1 411 ? 18.699 -0.538 -8.426 1.00 95.06 411 GLY A O 1
ATOM 3223 N N . ALA A 1 412 ? 19.567 -1.791 -10.061 1.00 96.69 412 ALA A N 1
ATOM 3224 C CA . ALA A 1 412 ? 18.306 -2.485 -10.379 1.00 96.69 412 ALA A CA 1
ATOM 3225 C C . ALA A 1 412 ? 17.669 -3.239 -9.191 1.00 96.69 412 ALA A C 1
ATOM 3227 O O . ALA A 1 412 ? 16.460 -3.468 -9.174 1.00 96.69 412 ALA A O 1
ATOM 3228 N N . LEU A 1 413 ? 18.456 -3.581 -8.165 1.00 97.31 413 LEU A N 1
ATOM 3229 C CA . LEU A 1 413 ? 17.947 -4.225 -6.953 1.00 97.31 413 LEU A CA 1
ATOM 3230 C C . LEU A 1 413 ? 17.066 -3.292 -6.108 1.00 97.31 413 LEU A C 1
ATOM 3232 O O . LEU A 1 413 ? 16.129 -3.758 -5.467 1.00 97.31 413 LEU A O 1
ATOM 3236 N N . HIS A 1 414 ? 17.319 -1.980 -6.128 1.00 95.19 414 HIS A N 1
ATOM 3237 C CA . HIS A 1 414 ? 16.483 -0.995 -5.437 1.00 95.19 414 HIS A CA 1
ATOM 3238 C C . HIS A 1 414 ? 15.041 -0.965 -5.971 1.00 95.19 414 HIS A C 1
ATOM 3240 O O . HIS A 1 414 ? 14.138 -1.196 -5.171 1.00 95.19 414 HIS A O 1
ATOM 3246 N N . PRO A 1 415 ? 14.767 -0.752 -7.275 1.00 93.62 415 PRO A N 1
ATOM 3247 C CA . PRO A 1 415 ? 13.405 -0.813 -7.788 1.00 93.62 415 PRO A CA 1
ATOM 3248 C C . PRO A 1 415 ? 12.750 -2.186 -7.591 1.00 93.62 415 PRO A C 1
ATOM 3250 O O . PRO A 1 415 ? 11.559 -2.215 -7.314 1.00 93.62 415 PRO A O 1
ATOM 3253 N N . ALA A 1 416 ? 13.492 -3.305 -7.638 1.00 96.25 416 ALA A N 1
ATOM 3254 C CA . ALA A 1 416 ? 12.936 -4.620 -7.282 1.00 96.25 416 ALA A CA 1
ATOM 3255 C C . ALA A 1 416 ? 12.424 -4.668 -5.830 1.00 96.25 416 ALA A C 1
ATOM 3257 O O . ALA A 1 416 ? 11.354 -5.206 -5.561 1.00 96.25 416 ALA A O 1
ATOM 3258 N N . CYS A 1 417 ? 13.175 -4.069 -4.901 1.00 93.94 417 CYS A N 1
ATOM 3259 C CA . CYS A 1 417 ? 12.785 -3.939 -3.499 1.00 93.94 417 CYS A CA 1
ATOM 3260 C C . CYS A 1 417 ? 11.618 -2.964 -3.303 1.00 93.94 417 CYS A C 1
ATOM 3262 O O . CYS A 1 417 ? 10.774 -3.205 -2.455 1.00 93.94 417 CYS A O 1
ATOM 3264 N N . ALA A 1 418 ? 11.561 -1.876 -4.075 1.00 89.69 418 ALA A N 1
ATOM 3265 C CA . ALA A 1 418 ? 10.483 -0.891 -4.002 1.00 89.69 418 ALA A CA 1
ATOM 3266 C C . ALA A 1 418 ? 9.152 -1.395 -4.585 1.00 89.69 418 ALA A C 1
ATOM 3268 O O . ALA A 1 418 ? 8.095 -0.976 -4.130 1.00 89.69 418 ALA A O 1
ATOM 3269 N N . GLY A 1 419 ? 9.213 -2.253 -5.607 1.00 89.62 419 GLY A N 1
ATOM 3270 C CA . GLY A 1 419 ? 8.052 -2.845 -6.276 1.00 89.62 419 GLY A CA 1
ATOM 3271 C C . GLY A 1 419 ? 7.585 -4.176 -5.681 1.00 89.62 419 GLY A C 1
ATOM 3272 O O . GLY A 1 419 ? 6.807 -4.882 -6.319 1.00 89.62 419 GLY A O 1
ATOM 3273 N N . ASP A 1 420 ? 8.093 -4.555 -4.503 1.00 91.88 420 ASP A N 1
ATOM 3274 C CA . ASP A 1 420 ? 7.819 -5.835 -3.841 1.00 91.88 420 ASP A CA 1
ATOM 3275 C C . ASP A 1 420 ? 8.008 -7.063 -4.757 1.00 91.88 420 ASP A C 1
ATOM 3277 O O . ASP A 1 420 ? 7.142 -7.934 -4.860 1.00 91.88 420 ASP A O 1
ATOM 3281 N N . ASN A 1 421 ? 9.145 -7.120 -5.465 1.00 94.88 421 ASN A N 1
ATOM 3282 C CA . ASN A 1 421 ? 9.459 -8.153 -6.453 1.00 94.88 421 ASN A CA 1
ATOM 3283 C C . ASN A 1 421 ? 10.446 -9.220 -5.919 1.00 94.88 421 ASN A C 1
ATOM 3285 O O . ASN A 1 421 ? 11.651 -9.118 -6.180 1.00 94.88 421 ASN A O 1
ATOM 3289 N N . PRO A 1 422 ? 9.992 -10.279 -5.218 1.00 96.62 422 PRO A N 1
ATOM 3290 C CA . PRO A 1 422 ? 10.890 -11.309 -4.687 1.00 96.62 422 PRO A CA 1
ATOM 3291 C C . PRO A 1 422 ? 11.638 -12.074 -5.792 1.00 96.62 422 PRO A C 1
ATOM 3293 O O . PRO A 1 422 ? 12.834 -12.336 -5.675 1.00 96.62 422 PRO A O 1
ATOM 3296 N N . LEU A 1 423 ? 10.984 -12.399 -6.913 1.00 97.69 423 LEU A N 1
ATOM 3297 C CA . LEU A 1 423 ? 11.656 -13.108 -8.005 1.00 97.69 423 LEU A CA 1
ATOM 3298 C C . LEU A 1 423 ? 12.702 -12.220 -8.697 1.00 97.69 423 LEU A C 1
ATOM 3300 O O . LEU A 1 423 ? 13.811 -12.683 -8.956 1.00 97.69 423 LEU A O 1
ATOM 3304 N N . GLY A 1 424 ? 12.415 -10.935 -8.905 1.00 97.94 424 GLY A N 1
ATOM 3305 C CA . GLY A 1 424 ? 13.402 -9.972 -9.395 1.00 97.94 424 GLY A CA 1
ATOM 3306 C C . GLY A 1 424 ? 14.599 -9.840 -8.456 1.00 97.94 424 GLY A C 1
ATOM 3307 O O . GLY A 1 424 ? 15.736 -9.858 -8.920 1.00 97.94 424 GLY A O 1
ATOM 3308 N N . VAL A 1 425 ? 14.374 -9.798 -7.136 1.00 98.31 425 VAL A N 1
ATOM 3309 C CA . VAL A 1 425 ? 15.455 -9.830 -6.132 1.00 98.31 425 VAL A CA 1
ATOM 3310 C C . VAL A 1 425 ? 16.342 -11.063 -6.331 1.00 98.31 425 VAL A C 1
ATOM 3312 O O . VAL A 1 425 ? 17.562 -10.913 -6.425 1.00 98.31 425 VAL A O 1
ATOM 3315 N N . ARG A 1 426 ? 15.760 -12.263 -6.485 1.00 98.12 426 ARG A N 1
ATOM 3316 C CA . ARG A 1 426 ? 16.530 -13.481 -6.794 1.00 98.12 426 ARG A CA 1
ATOM 3317 C C . ARG A 1 426 ? 17.342 -13.328 -8.070 1.00 98.12 426 ARG A C 1
ATOM 3319 O O . ARG A 1 426 ? 18.556 -13.517 -8.029 1.00 98.12 426 ARG A O 1
ATOM 3326 N N . LEU A 1 427 ? 16.700 -12.996 -9.187 1.00 98.38 427 LEU A N 1
ATOM 3327 C CA . LEU A 1 427 ? 17.346 -12.909 -10.500 1.00 98.38 427 LEU A CA 1
ATOM 3328 C C . LEU A 1 427 ? 18.519 -11.919 -10.491 1.00 98.38 427 LEU A C 1
ATOM 3330 O O . LEU A 1 427 ? 19.612 -12.229 -10.965 1.00 98.38 427 LEU A O 1
ATOM 3334 N N . LEU A 1 428 ? 18.323 -10.750 -9.886 1.00 98.38 428 LEU A N 1
ATOM 3335 C CA . LEU A 1 428 ? 19.341 -9.706 -9.797 1.00 98.38 428 LEU A CA 1
ATOM 3336 C C . LEU A 1 428 ? 20.503 -10.111 -8.880 1.00 98.38 428 LEU A C 1
ATOM 3338 O O . LEU A 1 428 ? 21.661 -9.875 -9.227 1.00 98.38 428 LEU A O 1
ATOM 3342 N N . CYS A 1 429 ? 20.232 -10.758 -7.744 1.00 96.62 429 CYS A N 1
ATOM 3343 C CA . CYS A 1 429 ? 21.275 -11.296 -6.866 1.00 96.62 429 CYS A CA 1
ATOM 3344 C C . CYS A 1 429 ? 22.110 -12.381 -7.568 1.00 96.62 429 CYS A C 1
ATOM 3346 O O . CYS A 1 429 ? 23.339 -12.335 -7.497 1.00 96.62 429 CYS A O 1
ATOM 3348 N N . HIS A 1 430 ? 21.479 -13.292 -8.321 1.00 96.44 430 HIS A N 1
ATOM 3349 C CA . HIS A 1 430 ? 22.191 -14.271 -9.159 1.00 96.44 430 HIS A CA 1
ATOM 3350 C C . HIS A 1 430 ? 23.056 -13.582 -10.225 1.00 96.44 430 HIS A C 1
ATOM 3352 O O . HIS A 1 430 ? 24.182 -14.005 -10.491 1.00 96.44 430 HIS A O 1
ATOM 3358 N N . ALA A 1 431 ? 22.583 -12.458 -10.767 1.00 97.06 431 ALA A N 1
ATOM 3359 C CA . ALA A 1 431 ? 23.335 -11.600 -11.677 1.00 97.06 431 ALA A CA 1
ATOM 3360 C C . ALA A 1 431 ? 24.350 -10.665 -10.974 1.00 97.06 431 ALA A C 1
ATOM 3362 O O . ALA A 1 431 ? 24.868 -9.732 -11.590 1.00 97.06 431 ALA A O 1
ATOM 3363 N N . ARG A 1 432 ? 24.686 -10.927 -9.700 1.00 95.56 432 ARG A N 1
ATOM 3364 C CA . ARG A 1 432 ? 25.678 -10.193 -8.888 1.00 95.56 432 ARG A CA 1
ATOM 3365 C C . ARG A 1 432 ? 25.317 -8.722 -8.634 1.00 95.56 432 ARG A C 1
ATOM 3367 O O . ARG A 1 432 ? 26.189 -7.843 -8.630 1.00 95.56 432 ARG A O 1
ATOM 3374 N N . ALA A 1 433 ? 24.038 -8.441 -8.392 1.00 96.38 433 ALA A N 1
ATOM 3375 C CA . ALA A 1 433 ? 23.609 -7.154 -7.854 1.00 96.38 433 ALA A CA 1
ATOM 3376 C C . ALA A 1 433 ? 24.286 -6.858 -6.506 1.00 96.38 433 ALA A C 1
ATOM 3378 O O . ALA A 1 433 ? 24.427 -7.730 -5.647 1.00 96.38 433 ALA A O 1
ATOM 3379 N N . ASN A 1 434 ? 24.689 -5.607 -6.296 1.00 92.62 434 ASN A N 1
ATOM 3380 C CA . ASN A 1 434 ? 25.284 -5.173 -5.041 1.00 92.62 434 ASN A CA 1
ATOM 3381 C C . ASN A 1 434 ? 24.197 -4.913 -3.986 1.00 92.62 434 ASN A C 1
ATOM 3383 O O . ASN A 1 434 ? 23.621 -3.826 -3.919 1.00 92.62 434 ASN A O 1
ATOM 3387 N N . VAL A 1 435 ? 23.981 -5.895 -3.110 1.00 92.88 435 VAL A N 1
ATOM 3388 C CA . VAL A 1 435 ? 23.004 -5.845 -2.005 1.00 92.88 435 VAL A CA 1
ATOM 3389 C C . VAL A 1 435 ? 23.257 -4.731 -0.982 1.00 92.88 435 VAL A C 1
ATOM 3391 O O . VAL A 1 435 ? 22.352 -4.369 -0.237 1.00 92.88 435 VAL A O 1
ATOM 3394 N N . ASN A 1 436 ? 24.464 -4.157 -0.952 1.00 89.31 436 ASN A N 1
ATOM 3395 C CA . ASN A 1 436 ? 24.858 -3.090 -0.028 1.00 89.31 436 ASN A CA 1
ATOM 3396 C C . ASN A 1 436 ? 24.962 -1.714 -0.705 1.00 89.31 436 ASN A C 1
ATOM 3398 O O . ASN A 1 436 ? 25.392 -0.748 -0.069 1.00 89.31 436 ASN A O 1
ATOM 3402 N N . GLN A 1 437 ? 24.609 -1.601 -1.990 1.00 90.12 437 GLN A N 1
ATOM 3403 C CA . GLN A 1 437 ? 24.667 -0.327 -2.699 1.00 90.12 437 GLN A CA 1
ATOM 3404 C C . GLN A 1 437 ? 23.705 0.677 -2.063 1.00 90.12 437 GLN A C 1
ATOM 3406 O O . GLN A 1 437 ? 22.522 0.404 -1.903 1.00 90.12 437 GLN A O 1
ATOM 3411 N N . LYS A 1 438 ? 24.205 1.864 -1.725 1.00 88.00 438 LYS A N 1
ATOM 3412 C CA . LYS A 1 438 ? 23.380 2.936 -1.169 1.00 88.00 438 LYS A CA 1
ATOM 3413 C C . LYS A 1 438 ? 22.957 3.911 -2.268 1.00 88.00 438 LYS A C 1
ATOM 3415 O O . LYS A 1 438 ? 23.820 4.386 -3.006 1.00 88.00 438 LYS A O 1
ATOM 3420 N N . CYS A 1 439 ? 21.662 4.207 -2.358 1.00 86.31 439 CYS A N 1
ATOM 3421 C CA . CYS A 1 439 ? 21.131 5.352 -3.103 1.00 86.31 439 CYS A CA 1
ATOM 3422 C C . CYS A 1 439 ? 20.944 6.544 -2.157 1.00 86.31 439 CYS A C 1
ATOM 3424 O O . CYS A 1 439 ? 20.983 6.369 -0.944 1.00 86.31 439 CYS A O 1
ATOM 3426 N N . MET A 1 440 ? 20.765 7.757 -2.669 1.00 77.50 440 MET A N 1
ATOM 3427 C CA . MET A 1 440 ? 20.521 8.968 -1.882 1.00 77.50 440 MET A CA 1
ATOM 3428 C C . MET A 1 440 ? 19.180 8.869 -1.140 1.00 77.50 440 MET A C 1
ATOM 3430 O O . MET A 1 440 ? 18.193 8.485 -1.766 1.00 77.50 440 MET A O 1
ATOM 3434 N N . PRO A 1 441 ? 19.097 9.223 0.161 1.00 71.00 441 PRO A N 1
ATOM 3435 C CA . PRO A 1 441 ? 20.101 9.867 1.033 1.00 71.00 441 PRO A CA 1
ATOM 3436 C C . PRO A 1 441 ? 21.015 8.904 1.835 1.00 71.00 441 PRO A C 1
ATOM 3438 O O . PRO A 1 441 ? 21.452 9.213 2.935 1.00 71.00 441 PRO A O 1
ATOM 3441 N N . GLY A 1 442 ? 21.284 7.704 1.336 1.00 79.56 442 GLY A N 1
ATOM 3442 C CA . GLY A 1 442 ? 22.106 6.671 1.985 1.00 79.56 442 GLY A CA 1
ATOM 3443 C C . GLY A 1 442 ? 21.376 5.341 2.208 1.00 79.56 442 GLY A C 1
ATOM 3444 O O . GLY A 1 442 ? 21.788 4.558 3.065 1.00 79.56 442 GLY A O 1
ATOM 3445 N N . LEU A 1 443 ? 20.295 5.095 1.467 1.00 85.25 443 LEU A N 1
ATOM 3446 C CA . LEU A 1 443 ? 19.398 3.951 1.606 1.00 85.25 443 LEU A CA 1
ATOM 3447 C C . LEU A 1 443 ? 19.933 2.722 0.861 1.00 85.25 443 LEU A C 1
ATOM 3449 O O . LEU A 1 443 ? 20.197 2.767 -0.343 1.00 85.25 443 LEU A O 1
ATOM 3453 N N . SER A 1 444 ? 20.078 1.606 1.572 1.00 91.06 444 SER A N 1
ATOM 3454 C CA . SER A 1 444 ? 20.317 0.294 0.959 1.00 91.06 444 SER A CA 1
ATOM 3455 C C . SER A 1 444 ? 19.028 -0.257 0.319 1.00 91.06 444 SER A C 1
ATOM 3457 O O . SER A 1 444 ? 17.939 0.233 0.632 1.00 91.06 444 SER A O 1
ATOM 3459 N N . PRO A 1 445 ? 19.104 -1.293 -0.538 1.00 93.12 445 PRO A N 1
ATOM 3460 C CA . PRO A 1 445 ? 17.914 -1.895 -1.141 1.00 93.12 445 PRO A CA 1
ATOM 3461 C C . PRO A 1 445 ? 16.921 -2.400 -0.083 1.00 93.12 445 PRO A C 1
ATOM 3463 O O . PRO A 1 445 ? 15.730 -2.128 -0.179 1.00 93.12 445 PRO A O 1
ATOM 3466 N N . VAL A 1 446 ? 17.421 -3.005 1.002 1.00 92.88 446 VAL A N 1
ATOM 3467 C CA . VAL A 1 446 ? 16.590 -3.482 2.122 1.00 92.88 446 VAL A CA 1
ATOM 3468 C C . VAL A 1 446 ? 15.855 -2.352 2.853 1.00 92.88 446 VAL A C 1
ATOM 3470 O O . VAL A 1 446 ? 14.697 -2.501 3.241 1.00 92.88 446 VAL A O 1
ATOM 3473 N N . MET A 1 447 ? 16.483 -1.178 2.987 1.00 89.75 447 MET A N 1
ATOM 3474 C CA . MET A 1 447 ? 15.813 -0.004 3.552 1.00 89.75 447 MET A CA 1
ATOM 3475 C C . MET A 1 447 ? 14.717 0.523 2.620 1.00 89.75 447 MET A C 1
ATOM 3477 O O . MET A 1 447 ? 13.730 1.072 3.099 1.00 89.75 447 MET A O 1
ATOM 3481 N N . LEU A 1 448 ? 14.847 0.340 1.304 1.00 87.69 448 LEU A N 1
ATOM 3482 C CA . LEU A 1 448 ? 13.811 0.738 0.353 1.00 87.69 448 LEU A CA 1
ATOM 3483 C C . LEU A 1 448 ? 12.579 -0.178 0.424 1.00 87.69 448 LEU A C 1
ATOM 3485 O O . LEU A 1 448 ? 11.455 0.322 0.331 1.00 87.69 448 LEU A O 1
ATOM 3489 N N . SER A 1 449 ? 12.765 -1.473 0.711 1.00 89.31 449 SER A N 1
ATOM 3490 C CA . SER A 1 449 ? 11.654 -2.359 1.088 1.00 89.31 449 SER A CA 1
ATOM 3491 C C . SER A 1 449 ? 10.943 -1.857 2.348 1.00 89.31 449 SER A C 1
ATOM 3493 O O . SER A 1 449 ? 9.719 -1.905 2.428 1.00 89.31 449 SER A O 1
ATOM 3495 N N . CYS A 1 450 ? 11.691 -1.298 3.311 1.00 88.06 450 CYS A N 1
ATOM 3496 C CA . CYS A 1 450 ? 11.103 -0.716 4.520 1.00 88.06 450 CYS A CA 1
ATOM 3497 C C . CYS A 1 450 ? 10.282 0.546 4.233 1.00 88.06 450 CYS A C 1
ATOM 3499 O O . CYS A 1 450 ? 9.256 0.744 4.866 1.00 88.06 450 CYS A O 1
ATOM 3501 N N . ILE A 1 451 ? 10.712 1.400 3.297 1.00 81.69 451 ILE A N 1
ATOM 3502 C CA . ILE A 1 451 ? 9.981 2.626 2.922 1.00 81.69 451 ILE A CA 1
ATOM 3503 C C . ILE A 1 451 ? 8.649 2.299 2.248 1.00 81.69 451 ILE A C 1
ATOM 3505 O O . ILE A 1 451 ? 7.658 2.984 2.482 1.00 81.69 451 ILE A O 1
ATOM 3509 N N . THR A 1 452 ? 8.650 1.278 1.394 1.00 79.69 452 THR A N 1
ATOM 3510 C CA . THR A 1 452 ? 7.505 0.914 0.548 1.00 79.69 452 THR A CA 1
ATOM 3511 C C . THR A 1 452 ? 6.575 -0.114 1.185 1.00 79.69 452 THR A C 1
ATOM 3513 O O . THR A 1 452 ? 5.486 -0.329 0.671 1.00 79.69 452 THR A O 1
ATOM 3516 N N . GLY A 1 453 ? 6.967 -0.735 2.302 1.00 84.44 453 GLY A N 1
ATOM 3517 C CA . GLY A 1 453 ? 6.192 -1.829 2.890 1.00 84.44 453 GLY A CA 1
ATOM 3518 C C . GLY A 1 453 ? 6.323 -3.151 2.122 1.00 84.44 453 GLY A C 1
ATOM 3519 O O . GLY A 1 453 ? 5.454 -4.004 2.239 1.00 84.44 453 GLY A O 1
ATOM 3520 N N . SER A 1 454 ? 7.388 -3.334 1.336 1.00 87.75 454 SER A N 1
ATOM 3521 C CA . SER A 1 454 ? 7.586 -4.498 0.459 1.00 87.75 454 SER A CA 1
ATOM 3522 C C . SER A 1 454 ? 8.032 -5.745 1.234 1.00 87.75 454 SER A C 1
ATOM 3524 O O . SER A 1 454 ? 9.221 -6.086 1.298 1.00 87.75 454 SER A O 1
ATOM 3526 N N . VAL A 1 455 ? 7.069 -6.406 1.882 1.00 89.00 455 VAL A N 1
ATOM 3527 C CA . VAL A 1 455 ? 7.296 -7.551 2.778 1.00 89.00 455 VAL A CA 1
ATOM 3528 C C . VAL A 1 455 ? 7.863 -8.765 2.038 1.00 89.00 455 VAL A C 1
ATOM 3530 O O . VAL A 1 455 ? 8.762 -9.427 2.562 1.00 89.00 455 VAL A O 1
ATOM 3533 N N . ARG A 1 456 ? 7.389 -9.075 0.823 1.00 91.88 456 ARG A N 1
ATOM 3534 C CA . ARG A 1 456 ? 7.840 -10.265 0.079 1.00 91.88 456 ARG A CA 1
ATOM 3535 C C . ARG A 1 456 ? 9.280 -10.096 -0.387 1.00 91.88 456 ARG A C 1
ATOM 3537 O O . ARG A 1 456 ? 10.087 -11.005 -0.202 1.00 91.88 456 ARG A O 1
ATOM 3544 N N . ALA A 1 457 ? 9.628 -8.925 -0.917 1.00 93.38 457 ALA A N 1
ATOM 3545 C CA . ALA A 1 457 ? 11.011 -8.614 -1.275 1.00 93.38 457 ALA A CA 1
ATOM 3546 C C . ALA A 1 457 ? 11.943 -8.627 -0.048 1.00 93.38 457 ALA A C 1
ATOM 3548 O O . ALA A 1 457 ? 13.054 -9.147 -0.135 1.00 93.38 457 ALA A O 1
ATOM 3549 N N . MET A 1 458 ? 11.493 -8.106 1.104 1.00 92.75 458 MET A N 1
ATOM 3550 C CA . MET A 1 458 ? 12.245 -8.154 2.368 1.00 92.75 458 MET A CA 1
ATOM 3551 C C . MET A 1 458 ? 12.550 -9.593 2.804 1.00 92.75 458 MET A C 1
ATOM 3553 O O . MET A 1 458 ? 13.709 -9.916 3.069 1.00 92.75 458 MET A O 1
ATOM 3557 N N . LYS A 1 459 ? 11.527 -10.459 2.850 1.00 94.94 459 LYS A N 1
ATOM 3558 C CA . LYS A 1 459 ? 11.693 -11.879 3.198 1.00 94.94 459 LYS A CA 1
ATOM 3559 C C . LYS A 1 459 ? 12.700 -12.551 2.270 1.00 94.94 459 LYS A C 1
ATOM 3561 O O . LYS A 1 459 ? 13.622 -13.201 2.748 1.00 94.94 459 LYS A O 1
ATOM 3566 N N . GLU A 1 460 ? 12.593 -12.310 0.965 1.00 96.81 460 GLU A N 1
ATOM 3567 C CA . GLU A 1 460 ? 13.521 -12.883 -0.007 1.00 96.81 460 GLU A CA 1
ATOM 3568 C C . GLU A 1 460 ? 14.971 -12.426 0.208 1.00 96.81 460 GLU A C 1
ATOM 3570 O O . GLU A 1 460 ? 15.895 -13.239 0.178 1.00 96.81 460 GLU A O 1
ATOM 3575 N N . MET A 1 461 ? 15.193 -11.132 0.462 1.00 95.12 461 MET A N 1
ATOM 3576 C CA . MET A 1 461 ? 16.531 -10.611 0.758 1.00 95.12 461 MET A CA 1
ATOM 3577 C C . MET A 1 461 ? 17.148 -11.270 1.996 1.00 95.12 461 MET A C 1
ATOM 3579 O O . MET A 1 461 ? 18.341 -11.576 1.990 1.00 95.12 461 MET A O 1
ATOM 3583 N N . LEU A 1 462 ? 16.343 -11.494 3.038 1.00 94.38 462 LEU A N 1
ATOM 3584 C CA . LEU A 1 462 ? 16.761 -12.173 4.264 1.00 94.38 462 LEU A CA 1
ATOM 3585 C C . LEU A 1 462 ? 17.056 -13.656 4.029 1.00 94.38 462 LEU A C 1
ATOM 3587 O O . LEU A 1 462 ? 18.028 -14.173 4.572 1.00 94.38 462 LEU A O 1
ATOM 3591 N N . THR A 1 463 ? 16.274 -14.333 3.187 1.00 94.69 463 THR A N 1
ATOM 3592 C CA . THR A 1 463 ? 16.534 -15.725 2.795 1.00 94.69 463 THR A CA 1
ATOM 3593 C C . THR A 1 463 ? 17.847 -15.854 2.023 1.00 94.69 463 THR A C 1
ATOM 3595 O O . THR A 1 463 ? 18.644 -16.744 2.313 1.00 94.69 463 THR A O 1
ATOM 3598 N N . LEU A 1 464 ? 18.108 -14.955 1.069 1.00 93.62 464 LEU A N 1
ATOM 3599 C CA . LEU A 1 464 ? 19.341 -14.963 0.273 1.00 93.62 464 LEU A CA 1
ATOM 3600 C C . LEU A 1 464 ? 20.578 -14.554 1.084 1.00 93.62 464 LEU A C 1
ATOM 3602 O O . LEU A 1 464 ? 21.690 -14.979 0.770 1.00 93.62 464 LEU A O 1
ATOM 3606 N N . ASN A 1 465 ? 20.406 -13.710 2.103 1.00 91.62 465 ASN A N 1
ATOM 3607 C CA . ASN A 1 465 ? 21.481 -13.275 2.985 1.00 91.62 465 ASN A CA 1
ATOM 3608 C C . ASN A 1 465 ? 20.984 -13.108 4.435 1.00 91.62 465 ASN A C 1
ATOM 3610 O O . ASN A 1 465 ? 20.656 -11.993 4.846 1.00 91.62 465 ASN A O 1
ATOM 3614 N N . PRO A 1 466 ? 21.010 -14.176 5.252 1.00 89.50 466 PRO A N 1
ATOM 3615 C CA . PRO A 1 466 ? 20.591 -14.107 6.655 1.00 89.50 466 PRO A CA 1
ATOM 3616 C C . PRO A 1 466 ? 21.441 -13.166 7.525 1.00 89.50 466 PRO A C 1
ATOM 3618 O O . PRO A 1 466 ? 21.011 -12.759 8.600 1.00 89.50 466 PRO A O 1
ATOM 3621 N N . ALA A 1 467 ? 22.651 -12.810 7.074 1.00 89.19 467 ALA A N 1
ATOM 3622 C CA . ALA A 1 467 ? 23.554 -11.879 7.755 1.00 89.19 467 ALA A CA 1
ATOM 3623 C C . ALA A 1 467 ? 23.383 -10.419 7.289 1.00 89.19 467 ALA A C 1
ATOM 3625 O O . ALA A 1 467 ? 24.211 -9.557 7.605 1.00 89.19 467 ALA A O 1
ATOM 3626 N N . LEU A 1 468 ? 22.342 -10.126 6.504 1.00 92.31 468 LEU A N 1
ATOM 3627 C CA . LEU A 1 468 ? 22.039 -8.783 6.030 1.00 92.31 468 LEU A CA 1
ATOM 3628 C C . LEU A 1 468 ? 21.849 -7.825 7.212 1.00 92.31 468 LEU A C 1
ATOM 3630 O O . LEU A 1 468 ? 21.121 -8.097 8.164 1.00 92.31 468 LEU A O 1
ATOM 3634 N N . SER A 1 469 ? 22.510 -6.669 7.156 1.00 91.44 469 SER A N 1
ATOM 3635 C CA . SER A 1 469 ? 22.404 -5.688 8.233 1.00 91.44 469 SER A CA 1
ATOM 3636 C C . SER A 1 469 ? 21.022 -5.034 8.240 1.00 91.44 469 SER A C 1
ATOM 3638 O O . SER A 1 469 ? 20.661 -4.337 7.294 1.00 91.44 469 SER A O 1
ATOM 3640 N N . LEU A 1 470 ? 20.295 -5.192 9.349 1.00 92.88 470 LEU A N 1
ATOM 3641 C CA . LEU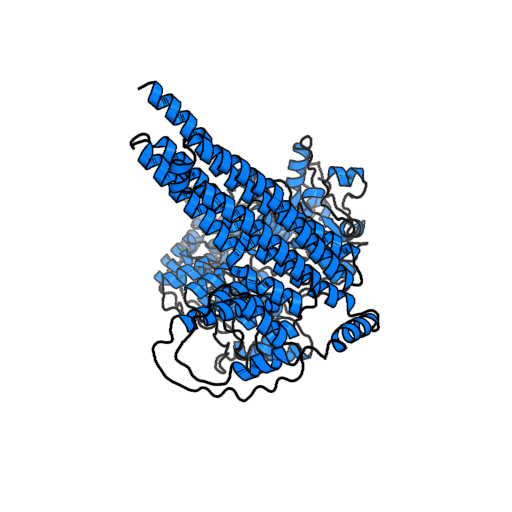 A 1 470 ? 18.984 -4.571 9.588 1.00 92.88 470 LEU A CA 1
ATOM 3642 C C . LEU A 1 470 ? 19.055 -3.245 10.354 1.00 92.88 470 LEU A C 1
ATOM 3644 O O . LEU A 1 470 ? 18.043 -2.733 10.834 1.00 92.88 470 LEU A O 1
ATOM 3648 N N . ARG A 1 471 ? 20.256 -2.671 10.466 1.00 90.38 471 ARG A N 1
ATOM 3649 C CA . ARG A 1 471 ? 20.484 -1.401 11.160 1.00 90.38 471 ARG A CA 1
ATOM 3650 C C . ARG A 1 471 ? 19.549 -0.318 10.613 1.00 90.38 471 ARG A C 1
ATOM 3652 O O . ARG A 1 471 ? 19.483 -0.129 9.400 1.00 90.38 471 ARG A O 1
ATOM 3659 N N . HIS A 1 472 ? 18.866 0.399 11.501 1.00 89.38 472 HIS A N 1
ATOM 3660 C CA . HIS A 1 472 ? 17.879 1.444 11.208 1.00 89.38 472 HIS A CA 1
ATOM 3661 C C . HIS A 1 472 ? 16.634 1.001 10.405 1.00 89.38 472 HIS A C 1
ATOM 3663 O O . HIS A 1 472 ? 15.782 1.844 10.123 1.00 89.38 472 HIS A O 1
ATOM 3669 N N . CYS A 1 473 ? 16.477 -0.275 10.031 1.00 91.56 473 CYS A N 1
ATOM 3670 C CA . CYS A 1 473 ? 15.350 -0.716 9.195 1.00 91.56 473 CYS A CA 1
ATOM 3671 C C . CYS A 1 473 ? 13.998 -0.518 9.898 1.00 91.56 473 CYS A C 1
ATOM 3673 O O . CYS A 1 473 ? 13.062 -0.019 9.277 1.00 91.56 473 CYS A O 1
ATOM 3675 N N . LEU A 1 474 ? 13.923 -0.791 11.209 1.00 92.00 474 LEU A N 1
ATOM 3676 C CA . LEU A 1 474 ? 12.727 -0.515 12.018 1.00 92.00 474 LEU A CA 1
ATOM 3677 C C . LEU A 1 474 ? 12.368 0.979 12.025 1.00 92.00 474 LEU A C 1
ATOM 3679 O O . LEU A 1 474 ? 11.210 1.334 11.825 1.00 92.00 474 LEU A O 1
ATOM 3683 N N . HIS A 1 475 ? 13.347 1.873 12.204 1.00 90.38 475 HIS A N 1
ATOM 3684 C CA . HIS A 1 475 ? 13.102 3.321 12.190 1.00 90.38 475 HIS A CA 1
ATOM 3685 C C . HIS A 1 475 ? 12.600 3.812 10.835 1.00 90.38 475 HIS A C 1
ATOM 3687 O O . HIS A 1 475 ? 11.680 4.623 10.784 1.00 90.38 475 HIS A O 1
ATOM 3693 N N . ILE A 1 476 ? 13.192 3.320 9.744 1.00 87.25 476 ILE A N 1
ATOM 3694 C CA . ILE A 1 476 ? 12.790 3.681 8.380 1.00 87.25 476 ILE A CA 1
ATOM 3695 C C . ILE A 1 476 ? 11.374 3.173 8.078 1.00 87.25 476 ILE A C 1
ATOM 3697 O O . ILE A 1 476 ? 10.566 3.944 7.560 1.00 87.25 476 ILE A O 1
ATOM 3701 N N . ALA A 1 477 ? 11.046 1.933 8.458 1.00 88.00 477 ALA A N 1
ATOM 3702 C CA . ALA A 1 477 ? 9.702 1.374 8.305 1.00 88.00 477 ALA A CA 1
ATOM 3703 C C . ALA A 1 477 ? 8.650 2.212 9.051 1.00 88.00 477 ALA A C 1
ATOM 3705 O O . ALA A 1 477 ? 7.655 2.636 8.464 1.00 88.00 477 ALA A O 1
ATOM 3706 N N . LEU A 1 478 ? 8.912 2.537 10.321 1.00 86.56 478 LEU A N 1
ATOM 3707 C CA . LEU A 1 478 ? 8.009 3.332 11.160 1.00 86.56 478 LEU A CA 1
ATOM 3708 C C . LEU A 1 478 ? 7.888 4.792 10.708 1.00 86.56 478 LEU A C 1
ATOM 3710 O O . LEU A 1 478 ? 6.848 5.410 10.930 1.00 86.56 478 LEU A O 1
ATOM 3714 N N . MET A 1 479 ? 8.935 5.351 10.089 1.00 81.12 479 MET A N 1
ATOM 3715 C CA . MET A 1 479 ? 8.923 6.719 9.567 1.00 81.12 479 MET A CA 1
ATOM 3716 C C . MET A 1 479 ? 8.113 6.834 8.268 1.00 81.12 479 MET A C 1
ATOM 3718 O O . MET A 1 479 ? 7.361 7.797 8.116 1.00 81.12 479 MET A O 1
ATOM 3722 N N . PHE A 1 480 ? 8.278 5.899 7.323 1.00 74.38 480 PHE A N 1
ATOM 3723 C CA . PHE A 1 480 ? 7.836 6.099 5.936 1.00 74.38 480 PHE A CA 1
ATOM 3724 C C . PHE A 1 480 ? 6.708 5.196 5.448 1.00 74.38 480 PHE A C 1
ATOM 3726 O O . PHE A 1 480 ? 5.906 5.673 4.647 1.00 74.38 480 PHE A O 1
ATOM 3733 N N . ALA A 1 481 ? 6.573 3.964 5.942 1.00 60.84 481 ALA A N 1
ATOM 3734 C CA . ALA A 1 481 ? 5.566 3.019 5.446 1.00 60.84 481 ALA A CA 1
ATOM 3735 C C . ALA A 1 481 ? 4.139 3.314 5.953 1.00 60.84 481 ALA A C 1
ATOM 3737 O O . ALA A 1 481 ? 3.336 2.401 6.104 1.00 60.84 481 ALA A O 1
ATOM 3738 N N . GLY A 1 482 ? 3.826 4.569 6.299 1.00 53.78 482 GLY A N 1
ATOM 3739 C CA . GLY A 1 482 ? 2.519 4.941 6.850 1.00 53.78 482 GLY A CA 1
ATOM 3740 C C . GLY A 1 482 ? 2.202 4.266 8.188 1.00 53.78 482 GLY A C 1
ATOM 3741 O O . GLY A 1 482 ? 1.037 4.088 8.517 1.00 53.78 482 GLY A O 1
ATOM 3742 N N . GLY A 1 483 ? 3.235 3.911 8.948 1.00 48.41 483 GLY A N 1
ATOM 3743 C CA . GLY A 1 483 ? 3.102 3.276 10.249 1.00 48.41 483 GLY A CA 1
ATOM 3744 C C . GLY A 1 483 ? 3.194 1.761 10.275 1.00 48.41 483 GLY A C 1
ATOM 3745 O O . GLY A 1 483 ? 2.712 1.149 11.219 1.00 48.41 483 GLY A O 1
ATOM 3746 N N . GLY A 1 484 ? 3.913 1.204 9.296 1.00 51.44 484 GLY A N 1
ATOM 3747 C CA . GLY A 1 484 ? 4.394 -0.169 9.301 1.00 51.44 484 GLY A CA 1
ATOM 3748 C C . GLY A 1 484 ? 3.243 -1.149 9.174 1.00 51.44 484 GLY A C 1
ATOM 3749 O O . GLY A 1 484 ? 2.539 -1.395 10.146 1.00 51.44 484 GLY A O 1
ATOM 3750 N N . SER A 1 485 ? 3.091 -1.764 7.996 1.00 64.69 485 SER A N 1
ATOM 3751 C CA . SER A 1 485 ? 2.417 -3.065 7.923 1.00 64.69 485 SER A CA 1
ATOM 3752 C C . SER A 1 485 ? 2.916 -3.875 9.120 1.00 64.69 485 SER A C 1
ATOM 3754 O O . SER A 1 485 ? 4.133 -4.036 9.285 1.00 64.69 485 SER A O 1
ATOM 3756 N N . ALA A 1 486 ? 1.997 -4.257 10.012 1.00 70.00 486 ALA A N 1
ATOM 3757 C CA . ALA A 1 486 ? 2.346 -5.001 11.215 1.00 70.00 486 ALA A CA 1
ATOM 3758 C C . ALA A 1 486 ? 3.213 -6.208 10.830 1.00 70.00 486 ALA A C 1
ATOM 3760 O O . ALA A 1 486 ? 4.182 -6.509 11.518 1.00 70.00 486 ALA A O 1
ATOM 3761 N N . ASP A 1 487 ? 2.962 -6.778 9.649 1.00 79.12 487 ASP A N 1
ATOM 3762 C CA . ASP A 1 487 ? 3.749 -7.839 9.032 1.00 79.12 487 ASP A CA 1
ATOM 3763 C C . ASP A 1 487 ? 5.194 -7.432 8.736 1.00 79.12 487 ASP A C 1
ATOM 3765 O O . ASP A 1 487 ? 6.103 -8.187 9.060 1.00 79.12 487 ASP A O 1
ATOM 3769 N N . LEU A 1 488 ? 5.460 -6.249 8.163 1.00 86.44 488 LEU A N 1
ATOM 3770 C CA . LEU A 1 488 ? 6.837 -5.785 7.939 1.00 86.44 488 LEU A CA 1
ATOM 3771 C C . LEU A 1 488 ? 7.602 -5.651 9.262 1.00 86.44 488 LEU A C 1
ATOM 3773 O O . LEU A 1 488 ? 8.765 -6.050 9.348 1.00 86.44 488 LEU A O 1
ATOM 3777 N N . ILE A 1 489 ? 6.965 -5.080 10.287 1.00 88.81 489 ILE A N 1
ATOM 3778 C CA . ILE A 1 489 ? 7.581 -4.926 11.609 1.00 88.81 489 ILE A CA 1
ATOM 3779 C C . ILE A 1 489 ? 7.819 -6.298 12.242 1.00 88.81 489 ILE A C 1
ATOM 3781 O O . ILE A 1 489 ? 8.926 -6.546 12.717 1.00 88.81 489 ILE A O 1
ATOM 3785 N N . SER A 1 490 ? 6.844 -7.205 12.180 1.00 87.75 490 SER A N 1
ATOM 3786 C CA . SER A 1 490 ? 6.976 -8.587 12.649 1.00 87.75 490 SER A CA 1
ATOM 3787 C C . SER A 1 490 ? 8.116 -9.317 11.942 1.00 87.75 490 SER A C 1
ATOM 3789 O O . SER A 1 490 ? 8.984 -9.857 12.615 1.00 87.75 490 SER A O 1
ATOM 3791 N N . VAL A 1 491 ? 8.216 -9.228 10.612 1.00 91.12 491 VAL A N 1
ATOM 3792 C CA . VAL A 1 491 ? 9.308 -9.836 9.828 1.00 91.12 491 VAL A CA 1
ATOM 3793 C C . VAL A 1 491 ? 10.675 -9.293 10.239 1.00 91.12 491 VAL A C 1
ATOM 3795 O O . VAL A 1 491 ? 11.629 -10.057 10.378 1.00 91.12 491 VAL A O 1
ATOM 3798 N N . LEU A 1 492 ? 10.798 -7.981 10.457 1.00 93.31 492 LEU A N 1
ATOM 3799 C CA . LEU A 1 492 ? 12.049 -7.387 10.932 1.00 93.31 492 LEU A CA 1
ATOM 3800 C C . LEU A 1 492 ? 12.410 -7.883 12.340 1.00 93.31 492 LEU A C 1
ATOM 3802 O O . LEU A 1 492 ? 13.578 -8.172 12.603 1.00 93.31 492 LEU A O 1
ATOM 3806 N N . LEU A 1 493 ? 11.431 -7.993 13.241 1.00 92.62 493 LEU A N 1
ATOM 3807 C CA . LEU A 1 493 ? 11.633 -8.477 14.610 1.00 92.62 493 LEU A CA 1
ATOM 3808 C C . LEU A 1 493 ? 11.980 -9.975 14.648 1.00 92.62 493 LEU A C 1
ATOM 3810 O O . LEU A 1 493 ? 12.909 -10.358 15.358 1.00 92.62 493 LEU A O 1
ATOM 3814 N N . GLU A 1 494 ? 11.319 -10.804 13.838 1.00 92.25 494 GLU A N 1
ATOM 3815 C CA . GLU A 1 494 ? 11.643 -12.224 13.626 1.00 92.25 494 GLU A CA 1
ATOM 3816 C C . GLU A 1 494 ? 13.069 -12.399 13.090 1.00 92.25 494 GLU A C 1
ATOM 3818 O O . GLU A 1 494 ? 13.824 -13.253 13.559 1.00 92.25 494 GLU A O 1
ATOM 3823 N N . ALA A 1 495 ? 13.489 -11.513 12.183 1.00 93.44 495 ALA A N 1
ATOM 3824 C CA . ALA A 1 495 ? 14.858 -11.429 11.683 1.00 93.44 495 ALA A CA 1
ATOM 3825 C C . ALA A 1 495 ? 15.850 -10.804 12.689 1.00 93.44 495 ALA A C 1
ATOM 3827 O O . ALA A 1 495 ? 16.984 -10.475 12.336 1.00 93.44 495 ALA A O 1
ATOM 3828 N N . ARG A 1 496 ? 15.448 -10.666 13.961 1.00 92.19 496 ARG A N 1
ATOM 3829 C CA . ARG A 1 496 ? 16.246 -10.157 15.088 1.00 92.19 496 ARG A CA 1
ATOM 3830 C C . ARG A 1 496 ? 16.708 -8.707 14.927 1.00 92.19 496 ARG A C 1
ATOM 3832 O O . ARG A 1 496 ? 17.757 -8.330 15.458 1.00 92.19 496 ARG A O 1
ATOM 3839 N N . ALA A 1 497 ? 15.936 -7.864 14.237 1.00 94.06 497 ALA A N 1
ATOM 3840 C CA . ALA A 1 497 ? 16.151 -6.422 14.291 1.00 94.06 497 ALA A CA 1
ATOM 3841 C C . ALA A 1 497 ? 16.029 -5.927 15.742 1.00 94.06 497 ALA A C 1
ATOM 3843 O O . ALA A 1 497 ? 15.138 -6.324 16.493 1.00 94.06 497 ALA A O 1
ATOM 3844 N N . ASN A 1 498 ? 16.940 -5.047 16.156 1.00 94.50 498 ASN A N 1
ATOM 3845 C CA . ASN A 1 498 ? 17.000 -4.598 17.541 1.00 94.50 498 ASN A CA 1
ATOM 3846 C C . ASN A 1 498 ? 15.859 -3.609 17.852 1.00 94.50 498 ASN A C 1
ATOM 3848 O O . ASN A 1 498 ? 15.937 -2.429 17.508 1.00 94.50 498 ASN A O 1
ATOM 3852 N N . ALA A 1 499 ? 14.841 -4.072 18.584 1.00 94.38 499 ALA A N 1
ATOM 3853 C CA . ALA A 1 499 ? 13.695 -3.268 19.030 1.00 94.38 499 ALA A CA 1
ATOM 3854 C C . ALA A 1 499 ? 14.074 -2.056 19.912 1.00 94.38 499 ALA A C 1
ATOM 3856 O O . ALA A 1 499 ? 13.274 -1.139 20.093 1.00 94.38 499 ALA A O 1
ATOM 3857 N N . ASN A 1 500 ? 15.300 -2.034 20.444 1.00 95.88 500 ASN A N 1
ATOM 3858 C CA . ASN A 1 500 ? 15.858 -0.985 21.296 1.00 95.88 500 ASN A CA 1
ATOM 3859 C C . ASN A 1 500 ? 16.962 -0.167 20.607 1.00 95.88 500 ASN A C 1
ATOM 3861 O O . ASN A 1 500 ? 17.678 0.583 21.273 1.00 95.88 500 ASN A O 1
ATOM 3865 N N . GLU A 1 501 ? 17.134 -0.304 19.288 1.00 95.62 501 GLU A N 1
ATOM 3866 C CA . GLU A 1 501 ? 18.150 0.437 18.542 1.00 95.62 501 GLU A CA 1
ATOM 3867 C C . GLU A 1 501 ? 17.936 1.953 18.677 1.00 95.62 501 GLU A C 1
ATOM 3869 O O . GLU A 1 501 ? 16.871 2.482 18.384 1.00 95.62 501 GLU A O 1
ATOM 3874 N N . GLN A 1 502 ? 18.957 2.695 19.097 1.00 93.62 502 GLN A N 1
ATOM 3875 C CA . GLN A 1 502 ? 18.886 4.154 19.128 1.00 93.62 502 GLN A CA 1
ATOM 3876 C C . GLN A 1 502 ? 19.262 4.726 17.759 1.00 93.62 502 GLN A C 1
ATOM 3878 O O . GLN A 1 502 ? 20.361 4.472 17.261 1.00 93.62 502 GLN A O 1
ATOM 3883 N N . PHE A 1 503 ? 18.366 5.515 17.159 1.00 90.69 503 PHE A N 1
ATOM 3884 C CA . PHE A 1 503 ? 18.577 6.089 15.832 1.00 90.69 503 PHE A CA 1
ATOM 3885 C C . PHE A 1 503 ? 19.696 7.135 15.859 1.00 90.69 503 PHE A C 1
ATOM 3887 O O . PHE A 1 503 ? 19.536 8.245 16.377 1.00 90.69 503 PHE A O 1
ATOM 3894 N N . ARG A 1 504 ? 20.853 6.771 15.298 1.00 84.19 504 ARG A N 1
ATOM 3895 C CA . ARG A 1 504 ? 22.051 7.617 15.247 1.00 84.19 504 ARG A CA 1
ATOM 3896 C C . ARG A 1 504 ? 22.476 7.827 13.804 1.00 84.19 504 ARG A C 1
ATOM 3898 O O . ARG A 1 504 ? 23.168 6.986 13.217 1.00 84.19 504 ARG A O 1
ATOM 3905 N N . VAL A 1 505 ? 22.102 8.983 13.264 1.00 66.12 505 VAL A N 1
ATOM 3906 C CA . VAL A 1 505 ? 22.611 9.465 11.979 1.00 66.12 505 VAL A CA 1
ATOM 3907 C C . VAL A 1 505 ? 24.065 9.882 12.175 1.00 66.12 505 VAL A C 1
ATOM 3909 O O . VAL A 1 505 ? 24.368 10.753 12.992 1.00 66.12 505 VAL A O 1
ATOM 3912 N N . ARG A 1 506 ? 24.998 9.230 11.477 1.00 62.88 506 ARG A N 1
ATOM 3913 C CA . ARG A 1 506 ? 26.421 9.576 11.604 1.00 62.88 506 ARG A CA 1
ATOM 3914 C C . ARG A 1 506 ? 26.682 10.904 10.893 1.00 62.88 506 ARG A C 1
ATOM 3916 O O . ARG A 1 506 ? 26.136 11.145 9.828 1.00 62.88 506 ARG A O 1
ATOM 3923 N N . ILE A 1 507 ? 27.621 11.705 11.401 1.00 48.78 507 ILE A N 1
ATOM 3924 C CA . ILE A 1 507 ? 28.076 12.947 10.732 1.00 48.78 507 ILE A CA 1
ATOM 3925 C C . ILE A 1 507 ? 28.599 12.667 9.304 1.00 48.78 507 ILE A C 1
ATOM 3927 O O . ILE A 1 507 ? 28.520 13.520 8.429 1.00 48.78 507 ILE A O 1
ATOM 3931 N N . ARG A 1 508 ? 29.093 11.445 9.048 1.00 50.94 508 ARG A N 1
ATOM 3932 C CA . ARG A 1 508 ? 29.530 10.969 7.720 1.00 50.94 508 ARG A CA 1
ATOM 3933 C C . ARG A 1 508 ? 28.386 10.587 6.761 1.00 50.94 508 ARG A C 1
ATOM 3935 O O . ARG A 1 508 ? 28.676 10.166 5.650 1.00 50.94 508 ARG A O 1
ATOM 3942 N N . GLU A 1 509 ? 27.129 10.713 7.180 1.00 61.91 509 GLU A N 1
ATOM 3943 C CA . GLU A 1 509 ? 25.916 10.566 6.358 1.00 61.91 509 GLU A CA 1
ATOM 3944 C C . GLU A 1 509 ? 25.246 11.956 6.258 1.00 61.91 509 GLU A C 1
ATOM 3946 O O . GLU A 1 509 ? 24.211 12.200 6.893 1.00 61.91 509 GLU A O 1
ATOM 3951 N N . PRO A 1 510 ? 25.891 12.922 5.563 1.00 61.50 510 PRO A N 1
ATOM 3952 C CA . PRO A 1 510 ? 25.509 14.334 5.601 1.00 61.50 510 PRO A CA 1
ATOM 3953 C C . PRO A 1 510 ? 24.091 14.578 5.079 1.00 61.50 510 PRO A C 1
ATOM 3955 O O . PRO A 1 510 ? 23.455 15.547 5.489 1.00 61.50 510 PRO A O 1
ATOM 3958 N N . GLU A 1 511 ? 23.574 13.699 4.222 1.00 65.50 511 GLU A N 1
ATOM 3959 C CA . GLU A 1 511 ? 22.248 13.812 3.622 1.00 65.50 511 GLU A CA 1
ATOM 3960 C C . GLU A 1 511 ? 21.137 13.671 4.670 1.00 65.50 511 GLU A C 1
ATOM 3962 O O . GLU A 1 511 ? 20.290 14.557 4.803 1.00 65.50 511 GLU A O 1
ATOM 3967 N N . TRP A 1 512 ? 21.163 12.589 5.457 1.00 68.88 512 TRP A N 1
ATOM 3968 C CA . TRP A 1 512 ? 20.210 12.363 6.549 1.00 68.88 512 TRP A CA 1
ATOM 3969 C C . TRP A 1 512 ? 20.355 13.408 7.646 1.00 68.88 512 TRP A C 1
ATOM 3971 O O . TRP A 1 512 ? 19.356 13.892 8.180 1.00 68.88 512 TRP A O 1
ATOM 3981 N N . TRP A 1 513 ? 21.596 13.769 7.982 1.00 70.50 513 TRP A N 1
ATOM 3982 C CA . TRP A 1 513 ? 21.858 14.760 9.017 1.00 70.50 513 TRP A CA 1
ATOM 3983 C C . TRP A 1 513 ? 21.268 16.114 8.617 1.00 70.50 513 TRP A C 1
ATOM 3985 O O . TRP A 1 513 ? 20.535 16.718 9.401 1.00 70.50 513 TRP A O 1
ATOM 3995 N N . LEU A 1 514 ? 21.520 16.569 7.388 1.00 68.88 514 LEU A N 1
ATOM 3996 C CA . LEU A 1 514 ? 20.988 17.831 6.884 1.00 68.88 514 LEU A CA 1
ATOM 3997 C C . LEU A 1 514 ? 19.458 17.807 6.846 1.00 68.88 514 LEU A C 1
ATOM 3999 O O . LEU A 1 514 ? 18.824 18.731 7.357 1.00 68.88 514 LEU A O 1
ATOM 4003 N N . LEU A 1 515 ? 18.868 16.737 6.306 1.00 75.31 515 LEU A N 1
ATOM 4004 C CA . LEU A 1 515 ? 17.420 16.574 6.207 1.00 75.31 515 LEU A CA 1
ATOM 4005 C C . LEU A 1 515 ? 16.738 16.699 7.575 1.00 75.31 515 LEU A C 1
ATOM 4007 O O . LEU A 1 515 ? 15.839 17.523 7.757 1.00 75.31 515 LEU A O 1
ATOM 4011 N N . MET A 1 516 ? 17.193 15.915 8.553 1.00 77.81 516 MET A N 1
ATOM 4012 C CA . MET A 1 516 ? 16.577 15.878 9.877 1.00 77.81 516 MET A CA 1
ATOM 4013 C C . MET A 1 516 ? 16.801 17.183 10.646 1.00 77.81 516 MET A C 1
ATOM 4015 O O . MET A 1 516 ? 15.888 17.642 11.327 1.00 77.81 516 MET A O 1
ATOM 4019 N N . ASN A 1 517 ? 17.958 17.840 10.505 1.00 73.56 517 ASN A N 1
ATOM 4020 C CA . ASN A 1 517 ? 18.192 19.141 11.142 1.00 73.56 517 ASN A CA 1
ATOM 4021 C C . ASN A 1 517 ? 17.315 20.246 10.545 1.00 73.56 517 ASN A C 1
ATOM 4023 O O . ASN A 1 517 ? 16.724 21.023 11.296 1.00 73.56 517 ASN A O 1
ATOM 4027 N N . VAL A 1 518 ? 17.169 20.303 9.217 1.00 73.94 518 VAL A N 1
ATOM 4028 C CA . VAL A 1 518 ? 16.277 21.273 8.562 1.00 73.94 518 VAL A CA 1
ATOM 4029 C C . VAL A 1 518 ? 14.835 21.069 9.027 1.00 73.94 518 VAL A C 1
ATOM 4031 O O . VAL A 1 518 ? 14.167 22.036 9.395 1.00 73.94 518 VAL A O 1
ATOM 4034 N N . MET A 1 519 ? 14.359 19.823 9.088 1.00 79.50 519 MET A N 1
ATOM 4035 C CA . MET A 1 519 ? 13.008 19.517 9.574 1.00 79.50 519 MET A CA 1
ATOM 4036 C C . MET A 1 519 ? 12.840 19.815 11.072 1.00 79.50 519 MET A C 1
ATOM 4038 O O . MET A 1 519 ? 11.813 20.362 11.475 1.00 79.50 519 MET A O 1
ATOM 4042 N N . ALA A 1 520 ? 13.860 19.557 11.894 1.00 78.62 520 ALA A N 1
ATOM 4043 C CA . ALA A 1 520 ? 13.861 19.906 13.315 1.00 78.62 520 ALA A CA 1
ATOM 4044 C C . ALA A 1 520 ? 13.812 21.424 13.551 1.00 78.62 520 ALA A C 1
ATOM 4046 O O . ALA A 1 520 ? 13.168 21.882 14.495 1.00 78.62 520 ALA A O 1
ATOM 4047 N N . VAL A 1 521 ? 14.471 22.222 12.703 1.00 72.56 521 VAL A N 1
ATOM 4048 C CA . VAL A 1 521 ? 14.370 23.689 12.739 1.00 72.56 521 VAL A CA 1
ATOM 4049 C C . VAL A 1 521 ? 12.976 24.133 12.300 1.00 72.56 521 VAL A C 1
ATOM 4051 O O . VAL A 1 521 ? 12.365 24.955 12.982 1.00 72.56 521 VAL A O 1
ATOM 4054 N N . ARG A 1 522 ? 12.436 23.551 11.219 1.00 74.62 522 ARG A N 1
ATOM 4055 C CA . ARG A 1 522 ? 11.073 23.838 10.737 1.00 74.62 522 ARG A CA 1
ATOM 4056 C C . ARG A 1 522 ? 10.012 23.571 11.799 1.00 74.62 522 ARG A C 1
ATOM 4058 O O . ARG A 1 522 ? 9.071 24.351 11.873 1.00 74.62 522 ARG A O 1
ATOM 4065 N N . HIS A 1 523 ? 10.204 22.574 12.666 1.00 80.56 523 HIS A N 1
ATOM 4066 C CA . HIS A 1 523 ? 9.304 22.293 13.791 1.00 80.56 523 HIS A CA 1
ATOM 4067 C C . HIS A 1 523 ? 9.020 23.527 14.663 1.00 80.56 523 HIS A C 1
ATOM 4069 O O . HIS A 1 523 ? 7.898 23.711 15.122 1.00 80.56 523 HIS A O 1
ATOM 4075 N N . ARG A 1 524 ? 10.020 24.401 14.858 1.00 73.31 524 ARG A N 1
ATOM 4076 C CA . ARG A 1 524 ? 9.892 25.621 15.677 1.00 73.31 524 ARG A CA 1
ATOM 4077 C C . ARG A 1 524 ? 9.023 26.702 15.037 1.00 73.31 524 ARG A C 1
ATOM 4079 O O . ARG A 1 524 ? 8.597 27.615 15.731 1.00 73.31 524 ARG A O 1
ATOM 4086 N N . VAL A 1 525 ? 8.811 26.622 13.726 1.00 68.75 525 VAL A N 1
ATOM 4087 C CA . VAL A 1 525 ? 8.046 27.602 12.944 1.00 68.75 525 VAL A CA 1
ATOM 4088 C C . VAL A 1 525 ? 6.683 27.032 12.561 1.00 68.75 525 VAL A C 1
ATOM 4090 O O . VAL A 1 525 ? 5.669 27.713 12.666 1.00 68.75 525 VAL A O 1
ATOM 4093 N N . ARG A 1 526 ? 6.653 25.772 12.121 1.00 69.31 526 ARG A N 1
ATOM 4094 C CA . ARG A 1 526 ? 5.451 25.047 11.714 1.00 69.31 526 ARG A CA 1
ATOM 4095 C C . ARG A 1 526 ? 5.595 23.581 12.107 1.00 69.31 526 ARG A C 1
ATOM 4097 O O . ARG A 1 526 ? 6.305 22.824 11.446 1.00 69.31 526 ARG A O 1
ATOM 4104 N N . ALA A 1 527 ? 4.917 23.197 13.183 1.00 74.31 527 ALA A N 1
ATOM 4105 C CA . ALA A 1 527 ? 4.910 21.823 13.656 1.00 74.31 527 ALA A CA 1
ATOM 4106 C C . ALA A 1 527 ? 4.058 20.918 12.745 1.00 74.31 527 ALA A C 1
ATOM 4108 O O . ALA A 1 527 ? 2.960 21.270 12.324 1.00 74.31 527 ALA A O 1
ATOM 4109 N N . SER A 1 528 ? 4.592 19.738 12.463 1.00 76.62 528 SER A N 1
ATOM 4110 C CA . SER A 1 528 ? 3.987 18.591 11.784 1.00 76.62 528 SER A CA 1
ATOM 4111 C C . SER A 1 528 ? 4.507 17.323 12.468 1.00 76.62 528 SER A C 1
ATOM 4113 O O . SER A 1 528 ? 5.478 17.391 13.230 1.00 76.62 528 SER A O 1
ATOM 4115 N N . ARG A 1 529 ? 3.916 16.152 12.200 1.00 79.00 529 ARG A N 1
ATOM 4116 C CA . ARG A 1 529 ? 4.439 14.893 12.759 1.00 79.00 529 ARG A CA 1
ATOM 4117 C C . ARG A 1 529 ? 5.860 14.591 12.289 1.00 79.00 529 ARG A C 1
ATOM 4119 O O . ARG A 1 529 ? 6.691 14.225 13.113 1.00 79.00 529 ARG A O 1
ATOM 4126 N N . LEU A 1 530 ? 6.178 14.817 11.011 1.00 80.12 530 LEU A N 1
ATOM 4127 C CA . LEU A 1 530 ? 7.539 14.634 10.502 1.00 80.12 530 LEU A CA 1
ATOM 4128 C C . LEU A 1 530 ? 8.529 15.594 11.167 1.00 80.12 530 LEU A C 1
ATOM 4130 O O . LEU A 1 530 ? 9.615 15.180 11.563 1.00 80.12 530 LEU A O 1
ATOM 4134 N N . THR A 1 531 ? 8.172 16.871 11.318 1.00 82.75 531 THR A N 1
ATOM 4135 C CA . THR A 1 531 ? 9.067 17.847 11.958 1.00 82.75 531 THR A CA 1
ATOM 4136 C C . THR A 1 531 ? 9.212 17.591 13.460 1.00 82.75 531 THR A C 1
ATOM 4138 O O . THR A 1 531 ? 10.308 17.756 13.989 1.00 82.75 531 THR A O 1
ATOM 4141 N N . LEU A 1 532 ? 8.161 17.119 14.143 1.00 85.81 532 LEU A N 1
ATOM 4142 C CA . LEU A 1 532 ? 8.223 16.670 15.540 1.00 85.81 532 LEU A CA 1
ATOM 4143 C C . LEU A 1 532 ? 9.115 15.432 15.683 1.00 85.81 532 LEU A C 1
ATOM 4145 O O . LEU A 1 532 ? 9.969 15.385 16.572 1.00 85.81 532 LEU A O 1
ATOM 4149 N N . LEU A 1 533 ? 8.969 14.457 14.783 1.00 88.12 533 LEU A N 1
ATOM 4150 C CA . LEU A 1 533 ? 9.844 13.294 14.722 1.00 88.12 533 LEU A CA 1
ATOM 4151 C C . LEU A 1 533 ? 11.287 13.740 14.506 1.00 88.12 533 LEU A C 1
ATOM 4153 O O . LEU A 1 533 ? 12.165 13.359 15.272 1.00 88.12 533 LEU A O 1
ATOM 4157 N N . ALA A 1 534 ? 11.538 14.618 13.536 1.00 84.56 534 ALA A N 1
ATOM 4158 C CA . ALA A 1 534 ? 12.857 15.182 13.289 1.00 84.56 534 ALA A CA 1
ATOM 4159 C C . ALA A 1 534 ? 13.390 15.980 14.488 1.00 84.56 534 ALA A C 1
ATOM 4161 O O . ALA A 1 534 ? 14.583 15.967 14.764 1.00 84.56 534 ALA A O 1
ATOM 4162 N N . TYR A 1 535 ? 12.536 16.618 15.281 1.00 86.56 535 TYR A N 1
ATOM 4163 C CA . TYR A 1 535 ? 12.958 17.305 16.498 1.00 86.56 535 TYR A CA 1
ATOM 4164 C C . TYR A 1 535 ? 13.419 16.341 17.611 1.00 86.56 535 TYR A C 1
ATOM 4166 O O . TYR A 1 535 ? 14.295 16.697 18.412 1.00 86.56 535 TYR A O 1
ATOM 4174 N N . HIS A 1 536 ? 12.876 15.118 17.642 1.00 90.19 536 HIS A N 1
ATOM 4175 C CA . HIS A 1 536 ? 13.137 14.090 18.658 1.00 90.19 536 HIS A CA 1
ATOM 4176 C C . HIS A 1 536 ? 13.935 12.865 18.169 1.00 90.19 536 HIS A C 1
ATOM 4178 O O . HIS A 1 536 ? 14.214 11.990 18.986 1.00 90.19 536 HIS A O 1
ATOM 4184 N N . HIS A 1 537 ? 14.327 12.799 16.891 1.00 88.00 537 HIS A N 1
ATOM 4185 C CA . HIS A 1 537 ? 14.879 11.587 16.265 1.00 88.00 537 HIS A CA 1
ATOM 4186 C C . HIS A 1 537 ? 16.199 11.097 16.871 1.00 88.00 537 HIS A C 1
ATOM 4188 O O . HIS A 1 537 ? 16.464 9.898 16.863 1.00 88.00 537 HIS A O 1
ATOM 4194 N N . HIS A 1 538 ? 17.047 12.006 17.359 1.00 88.12 538 HIS A N 1
ATOM 4195 C CA . HIS A 1 538 ? 18.390 11.650 17.805 1.00 88.12 538 HIS A CA 1
ATOM 4196 C C . HIS A 1 538 ? 18.328 10.752 19.046 1.00 88.12 538 HIS A C 1
ATOM 4198 O O . HIS A 1 538 ? 17.768 11.137 20.075 1.00 88.12 538 HIS A O 1
ATOM 4204 N N . ASP A 1 539 ? 18.915 9.561 18.945 1.00 92.75 539 ASP A N 1
ATOM 4205 C CA . ASP A 1 539 ? 18.867 8.483 19.940 1.00 92.75 539 ASP A CA 1
ATOM 4206 C C . ASP A 1 539 ? 17.461 7.960 20.281 1.00 92.75 539 ASP A C 1
ATOM 4208 O O . ASP A 1 539 ? 17.280 7.274 21.291 1.00 92.75 539 ASP A O 1
ATOM 4212 N N . ALA A 1 540 ? 16.451 8.267 19.465 1.00 94.19 540 ALA A N 1
ATOM 4213 C CA . ALA A 1 540 ? 15.117 7.720 19.666 1.00 94.19 540 ALA A CA 1
ATOM 4214 C C . ALA A 1 540 ? 15.054 6.243 19.246 1.00 94.19 540 ALA A C 1
ATOM 4216 O O . ALA A 1 540 ? 15.674 5.820 18.266 1.00 94.19 540 ALA A O 1
ATOM 4217 N N . THR A 1 541 ? 14.318 5.447 20.020 1.00 95.56 541 THR A N 1
ATOM 4218 C CA . THR A 1 541 ? 14.101 4.017 19.757 1.00 95.56 541 THR A CA 1
ATOM 4219 C C . THR A 1 541 ? 12.985 3.809 18.726 1.00 95.56 541 THR A C 1
ATOM 4221 O O . THR A 1 541 ? 12.196 4.734 18.503 1.00 95.56 541 THR A O 1
ATOM 4224 N N . PRO A 1 542 ? 12.851 2.610 18.121 1.00 94.12 542 PRO A N 1
ATOM 4225 C CA . PRO A 1 542 ? 11.692 2.269 17.299 1.00 94.12 542 PRO A CA 1
ATOM 4226 C C . PRO A 1 542 ? 10.369 2.557 18.018 1.00 94.12 542 PRO A C 1
ATOM 4228 O O . PRO A 1 542 ? 9.481 3.173 17.443 1.00 94.12 542 PRO A O 1
ATOM 4231 N N . LEU A 1 543 ? 10.276 2.241 19.314 1.00 92.31 543 LEU A N 1
ATOM 4232 C CA . LEU A 1 543 ? 9.085 2.529 20.120 1.00 92.31 543 LEU A CA 1
ATOM 4233 C C . LEU A 1 543 ? 8.757 4.030 20.204 1.00 92.31 543 LEU A C 1
ATOM 4235 O O . LEU A 1 543 ? 7.598 4.422 20.240 1.00 92.31 543 LEU A O 1
ATOM 4239 N N . MET A 1 544 ? 9.766 4.902 20.227 1.00 92.69 544 MET A N 1
ATOM 4240 C CA . MET A 1 544 ? 9.527 6.347 20.170 1.00 92.69 544 MET A CA 1
ATOM 4241 C C . MET A 1 544 ? 9.095 6.794 18.776 1.00 92.69 544 MET A C 1
ATOM 4243 O O . MET A 1 544 ? 8.243 7.670 18.662 1.00 92.69 544 MET A O 1
ATOM 4247 N N . PHE A 1 545 ? 9.669 6.211 17.720 1.00 90.06 545 PHE A N 1
ATOM 4248 C CA . PHE A 1 545 ? 9.268 6.496 16.343 1.00 90.06 545 PHE A CA 1
ATOM 4249 C C . PHE A 1 545 ? 7.808 6.122 16.103 1.00 90.06 545 PHE A C 1
ATOM 4251 O O . PHE A 1 545 ? 7.086 6.949 15.560 1.00 90.06 545 PHE A O 1
ATOM 4258 N N . SER A 1 546 ? 7.360 4.949 16.567 1.00 86.00 546 SER A N 1
ATOM 4259 C CA . SER A 1 546 ? 5.961 4.529 16.430 1.00 86.00 546 SER A CA 1
ATOM 4260 C C . SER A 1 546 ? 5.006 5.510 17.114 1.00 86.00 546 SER A C 1
ATOM 4262 O O . SER A 1 546 ? 3.977 5.848 16.548 1.00 86.00 546 SER A O 1
ATOM 4264 N N . ILE A 1 547 ? 5.370 6.058 18.275 1.00 85.06 547 ILE A N 1
ATOM 4265 C CA . ILE A 1 547 ? 4.575 7.087 18.967 1.00 85.06 547 ILE A CA 1
ATOM 4266 C C . ILE A 1 547 ? 4.584 8.418 18.200 1.00 85.06 547 ILE A C 1
ATOM 4268 O O . ILE A 1 547 ? 3.542 9.043 18.028 1.00 85.06 547 ILE A O 1
ATOM 4272 N N . LEU A 1 548 ? 5.752 8.856 17.720 1.00 84.31 548 LEU A N 1
ATOM 4273 C CA . LEU A 1 548 ? 5.919 10.130 17.008 1.00 84.31 548 LEU A CA 1
ATOM 4274 C C . LEU A 1 548 ? 5.212 10.143 15.643 1.00 84.31 548 LEU A C 1
ATOM 4276 O O . LEU A 1 548 ? 4.738 11.195 15.210 1.00 84.31 548 LEU A O 1
ATOM 4280 N N . THR A 1 549 ? 5.132 8.995 14.966 1.00 78.25 549 THR A N 1
ATOM 4281 C CA . THR A 1 549 ? 4.373 8.842 13.716 1.00 78.25 549 THR A CA 1
ATOM 4282 C C . THR A 1 549 ? 2.911 8.458 13.941 1.00 78.25 549 THR A C 1
ATOM 4284 O O . THR A 1 549 ? 2.086 8.702 13.061 1.00 78.25 549 THR A O 1
ATOM 4287 N N . GLY A 1 550 ? 2.578 7.948 15.131 1.00 75.56 550 GLY A N 1
ATOM 4288 C CA . GLY A 1 550 ? 1.250 7.467 15.516 1.00 75.56 550 GLY A CA 1
ATOM 4289 C C . GLY A 1 550 ? 0.908 6.089 14.932 1.00 75.56 550 GL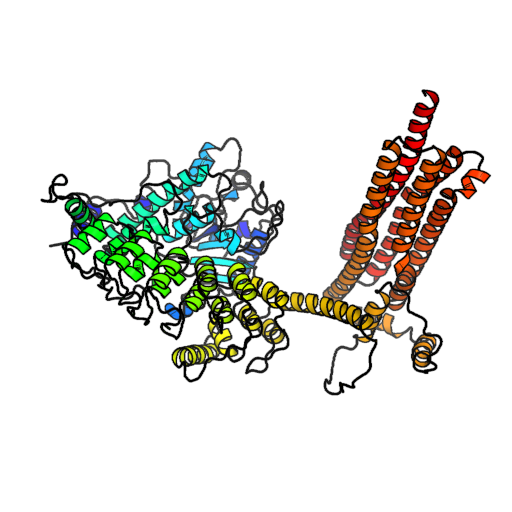Y A C 1
ATOM 4290 O O . GLY A 1 550 ? -0.227 5.839 14.553 1.00 75.56 550 GLY A O 1
ATOM 4291 N N . SER A 1 551 ? 1.911 5.218 14.840 1.00 75.94 551 SER A N 1
ATOM 4292 C CA . SER A 1 551 ? 1.840 3.832 14.362 1.00 75.94 551 SER A CA 1
ATOM 4293 C C . SER A 1 551 ? 1.512 2.890 15.520 1.00 75.94 551 SER A C 1
ATOM 4295 O O . SER A 1 551 ? 2.398 2.234 16.076 1.00 75.94 551 SER A O 1
ATOM 4297 N N . TRP A 1 552 ? 0.255 2.887 15.959 1.00 73.44 552 TRP A N 1
ATOM 4298 C CA . TRP A 1 552 ? -0.138 2.228 17.209 1.00 73.44 552 TRP A CA 1
ATOM 4299 C C . TRP A 1 552 ? -0.070 0.703 17.146 1.00 73.44 552 TRP A C 1
ATOM 4301 O O . TRP A 1 552 ? 0.366 0.088 18.116 1.00 73.44 552 TRP A O 1
ATOM 4311 N N . ASP A 1 553 ? -0.375 0.098 16.000 1.00 72.88 553 ASP A N 1
ATOM 4312 C CA . ASP A 1 553 ? -0.304 -1.361 15.823 1.00 72.88 553 ASP A CA 1
ATOM 4313 C C . ASP A 1 553 ? 1.114 -1.894 16.071 1.00 72.88 553 ASP A C 1
ATOM 4315 O O . ASP A 1 553 ? 1.322 -2.918 16.723 1.00 72.88 553 ASP A O 1
ATOM 4319 N N . SER A 1 554 ? 2.117 -1.121 15.647 1.00 79.56 554 SER A N 1
ATOM 4320 C CA . SER A 1 554 ? 3.529 -1.449 15.843 1.00 79.56 554 SER A CA 1
ATOM 4321 C C . SER A 1 554 ? 3.968 -1.402 17.311 1.00 79.56 554 SER A C 1
ATOM 4323 O O . SER A 1 554 ? 4.938 -2.065 17.676 1.00 79.56 554 SER A O 1
ATOM 4325 N N . VAL A 1 555 ? 3.291 -0.627 18.171 1.00 82.25 555 VAL A N 1
ATOM 4326 C CA . VAL A 1 555 ? 3.641 -0.508 19.600 1.00 82.25 555 VAL A CA 1
ATOM 4327 C C . VAL A 1 555 ? 3.534 -1.867 20.280 1.00 82.25 555 VAL A C 1
ATOM 4329 O O . VAL A 1 555 ? 4.472 -2.273 20.968 1.00 82.25 555 VAL A O 1
ATOM 4332 N N . SER A 1 556 ? 2.428 -2.580 20.061 1.00 78.94 556 SER A N 1
ATOM 4333 C CA . SER A 1 556 ? 2.197 -3.902 20.646 1.00 78.94 556 SER A CA 1
ATOM 4334 C C . SER A 1 556 ? 3.281 -4.888 20.208 1.00 78.94 556 SER A C 1
ATOM 4336 O O . SER A 1 556 ? 3.905 -5.520 21.058 1.00 78.94 556 SER A O 1
ATOM 4338 N N . SER A 1 557 ? 3.582 -4.955 18.906 1.00 84.06 557 SER A N 1
ATOM 4339 C CA . SER A 1 557 ? 4.617 -5.848 18.364 1.00 84.06 557 SER A CA 1
ATOM 4340 C C . SER A 1 557 ? 6.007 -5.537 18.920 1.00 84.06 557 SER A C 1
ATOM 4342 O O . SER A 1 557 ? 6.737 -6.443 19.318 1.00 84.06 557 SER A O 1
ATOM 4344 N N . LEU A 1 558 ? 6.366 -4.253 19.023 1.00 89.44 558 LEU A N 1
ATOM 4345 C CA . LEU A 1 558 ? 7.644 -3.825 19.595 1.00 89.44 558 LEU A CA 1
ATOM 4346 C C . LEU A 1 558 ? 7.751 -4.183 21.082 1.00 89.44 558 LEU A C 1
ATOM 4348 O O . LEU A 1 558 ? 8.791 -4.678 21.516 1.00 89.44 558 LEU A O 1
ATOM 4352 N N . LEU A 1 559 ? 6.698 -3.949 21.869 1.00 87.38 559 LEU A N 1
ATOM 4353 C CA . LEU A 1 559 ? 6.687 -4.261 23.301 1.00 87.38 559 LEU A CA 1
ATOM 4354 C C . LEU A 1 559 ? 6.775 -5.772 23.550 1.00 87.38 559 LEU A C 1
ATOM 4356 O O . LEU A 1 559 ? 7.560 -6.193 24.403 1.00 87.38 559 LEU A O 1
ATOM 4360 N N . SER A 1 560 ? 6.045 -6.575 22.772 1.00 84.75 560 SER A N 1
ATOM 4361 C CA . SER A 1 560 ? 6.128 -8.042 22.798 1.00 84.75 560 SER A CA 1
ATOM 4362 C C . SER A 1 560 ? 7.523 -8.546 22.422 1.00 84.75 560 SER A C 1
ATOM 4364 O O . SER A 1 560 ? 8.026 -9.480 23.039 1.00 84.75 560 SER A O 1
ATOM 4366 N N . ALA A 1 561 ? 8.205 -7.874 21.490 1.00 88.44 561 ALA A N 1
ATOM 4367 C CA . ALA A 1 561 ? 9.592 -8.163 21.120 1.00 88.44 561 ALA A CA 1
ATOM 4368 C C . ALA A 1 561 ? 10.646 -7.578 22.087 1.00 88.44 561 ALA A C 1
ATOM 4370 O O . ALA A 1 561 ? 11.838 -7.548 21.776 1.00 88.44 561 ALA A O 1
ATOM 4371 N N . GLY A 1 562 ? 10.237 -7.103 23.269 1.00 89.50 562 GLY A N 1
ATOM 4372 C CA . GLY A 1 562 ? 11.154 -6.640 24.312 1.00 89.50 562 GLY A CA 1
ATOM 4373 C C . GLY A 1 562 ? 11.619 -5.187 24.170 1.00 89.50 562 GLY A C 1
ATOM 4374 O O . GLY A 1 562 ? 12.668 -4.821 24.716 1.00 89.50 562 GLY A O 1
ATOM 4375 N N . ALA A 1 563 ? 10.866 -4.333 23.471 1.00 93.06 563 ALA A N 1
ATOM 4376 C CA . ALA A 1 563 ? 11.131 -2.898 23.465 1.00 93.06 563 ALA A CA 1
ATOM 4377 C C . ALA A 1 563 ? 11.026 -2.309 24.883 1.00 93.06 563 ALA A C 1
ATOM 4379 O O . ALA A 1 563 ? 10.070 -2.528 25.631 1.00 93.06 563 ALA A O 1
ATOM 4380 N N . ARG A 1 564 ? 12.037 -1.529 25.251 1.00 91.00 564 ARG A N 1
ATOM 4381 C CA . ARG A 1 564 ? 12.182 -0.862 26.538 1.00 91.00 564 ARG A CA 1
ATOM 4382 C C . ARG A 1 564 ? 11.525 0.510 26.499 1.00 91.00 564 ARG A C 1
ATOM 4384 O O . ARG A 1 564 ? 11.824 1.342 25.643 1.00 91.00 564 ARG A O 1
ATOM 4391 N N . VAL A 1 565 ? 10.665 0.761 27.481 1.00 90.06 565 VAL A N 1
ATOM 4392 C CA . VAL A 1 565 ? 9.931 2.029 27.639 1.00 90.06 565 VAL A CA 1
ATOM 4393 C C . VAL A 1 565 ? 10.752 3.121 28.334 1.00 90.06 565 VAL A C 1
ATOM 4395 O O . VAL A 1 565 ? 10.405 4.298 28.253 1.00 90.06 565 VAL A O 1
ATOM 4398 N N . ASP A 1 566 ? 11.827 2.734 29.021 1.00 90.06 566 ASP A N 1
ATOM 4399 C CA . ASP A 1 566 ? 12.632 3.578 29.907 1.00 90.06 566 ASP A CA 1
ATOM 4400 C C . ASP A 1 566 ? 13.862 4.200 29.226 1.00 90.06 566 ASP A C 1
ATOM 4402 O O . ASP A 1 566 ? 14.464 5.130 29.768 1.00 90.06 566 ASP A O 1
ATOM 4406 N N . ILE A 1 567 ? 14.221 3.732 28.024 1.00 94.50 567 ILE A N 1
ATOM 4407 C CA . ILE A 1 567 ? 15.303 4.329 27.234 1.00 94.50 567 ILE A CA 1
ATOM 4408 C C . ILE A 1 567 ? 14.961 5.793 26.957 1.00 94.50 567 ILE A C 1
ATOM 4410 O O . ILE A 1 567 ? 13.831 6.134 26.610 1.00 94.50 567 ILE A O 1
ATOM 4414 N N . ARG A 1 568 ? 15.960 6.665 27.101 1.00 94.81 568 ARG A N 1
ATOM 4415 C CA . ARG A 1 568 ? 15.838 8.098 26.834 1.00 94.81 568 ARG A CA 1
ATOM 4416 C C . ARG A 1 568 ? 16.522 8.458 25.520 1.00 94.81 568 ARG A C 1
ATOM 4418 O O . ARG A 1 568 ? 17.643 8.016 25.269 1.00 94.81 568 ARG A O 1
ATOM 4425 N N . ASN A 1 569 ? 15.874 9.300 24.717 1.00 94.12 569 ASN A N 1
ATOM 4426 C CA . ASN A 1 569 ? 16.507 9.901 23.543 1.00 94.12 569 ASN A CA 1
ATOM 4427 C C . ASN A 1 569 ? 17.517 10.993 23.946 1.00 94.12 569 ASN A C 1
ATOM 4429 O O . ASN A 1 569 ? 17.713 11.291 25.130 1.00 94.12 569 ASN A O 1
ATOM 4433 N N . TYR A 1 570 ? 18.128 11.648 22.958 1.00 91.19 570 TYR A N 1
ATOM 4434 C CA . TYR A 1 570 ? 19.117 12.707 23.174 1.00 91.19 570 TYR A CA 1
ATOM 4435 C C . TYR A 1 570 ? 18.576 13.858 24.036 1.00 91.19 570 TYR A C 1
ATOM 4437 O O . TYR A 1 570 ? 19.282 14.420 24.871 1.00 91.19 570 TYR A O 1
ATOM 4445 N N . ARG A 1 571 ? 17.278 14.157 23.897 1.00 88.31 571 ARG A N 1
ATOM 4446 C CA . ARG A 1 571 ? 16.553 15.177 24.673 1.00 88.31 571 ARG A CA 1
ATOM 4447 C C . ARG A 1 571 ? 16.067 14.683 26.037 1.00 88.31 571 ARG A C 1
ATOM 4449 O O . ARG A 1 571 ? 15.249 15.348 26.667 1.00 88.31 571 ARG A O 1
ATOM 4456 N N . LYS A 1 572 ? 16.555 13.528 26.487 1.00 93.81 572 LYS A N 1
ATOM 4457 C CA . LYS A 1 572 ? 16.216 12.883 27.759 1.00 93.81 572 LYS A CA 1
ATOM 4458 C C . LYS A 1 572 ? 14.746 12.467 27.889 1.00 93.81 572 LYS A C 1
ATOM 4460 O O . LYS A 1 572 ? 14.315 12.176 29.000 1.00 93.81 572 LYS A O 1
ATOM 4465 N N . LYS A 1 573 ? 14.002 12.382 26.779 1.00 93.19 573 LYS A N 1
ATOM 4466 C CA . LYS A 1 573 ? 12.596 11.955 26.755 1.00 93.19 573 LYS A CA 1
ATOM 4467 C C . LYS A 1 573 ? 12.475 10.442 26.621 1.00 93.19 573 LYS A C 1
ATOM 4469 O O . LYS A 1 573 ? 13.167 9.854 25.790 1.00 93.19 573 LYS A O 1
ATOM 4474 N N . THR A 1 574 ? 11.596 9.838 27.416 1.00 93.38 574 THR A N 1
ATOM 4475 C CA . THR A 1 574 ? 11.169 8.434 27.280 1.00 93.38 574 THR A CA 1
ATOM 4476 C C . THR A 1 574 ? 9.996 8.309 26.304 1.00 93.38 574 THR A C 1
ATOM 4478 O O . THR A 1 574 ? 9.374 9.306 25.928 1.00 93.38 574 THR A O 1
ATOM 4481 N N . ALA A 1 575 ? 9.648 7.077 25.923 1.00 90.69 575 ALA A N 1
ATOM 4482 C CA . ALA A 1 575 ? 8.468 6.802 25.103 1.00 90.69 575 ALA A CA 1
ATOM 4483 C C . ALA A 1 575 ? 7.169 7.313 25.767 1.00 90.69 575 ALA A C 1
ATOM 4485 O O . ALA A 1 575 ? 6.353 7.964 25.119 1.00 90.69 575 ALA A O 1
ATOM 4486 N N . SER A 1 576 ? 7.019 7.118 27.083 1.00 86.88 576 SER A N 1
ATOM 4487 C CA . SER A 1 576 ? 5.859 7.604 27.848 1.00 86.88 576 SER A CA 1
ATOM 4488 C C . SER A 1 576 ? 5.773 9.128 27.924 1.00 86.88 576 SER A C 1
ATOM 4490 O O . SER A 1 576 ? 4.684 9.692 27.810 1.00 86.88 576 SER A O 1
ATOM 4492 N N . GLU A 1 577 ? 6.908 9.814 28.070 1.00 89.00 577 GLU A N 1
ATOM 4493 C CA . GLU A 1 577 ? 6.942 11.277 28.069 1.00 89.00 577 GLU A CA 1
ATOM 4494 C C . GLU A 1 577 ? 6.556 11.855 26.698 1.00 89.00 577 GLU A C 1
ATOM 4496 O O . GLU A 1 577 ? 5.849 12.862 26.649 1.00 89.00 577 GLU A O 1
ATOM 4501 N N . LEU A 1 578 ? 6.980 11.215 25.599 1.00 87.44 578 LEU A N 1
ATOM 4502 C CA . LEU A 1 578 ? 6.600 11.610 24.238 1.00 87.44 578 LEU A CA 1
ATOM 4503 C C . LEU A 1 578 ? 5.114 11.355 23.962 1.00 87.44 578 LEU A C 1
ATOM 4505 O O . LEU A 1 578 ? 4.446 12.237 23.430 1.00 87.44 578 LEU A O 1
ATOM 4509 N N . ALA A 1 579 ? 4.573 10.208 24.384 1.00 85.00 579 ALA A N 1
ATOM 4510 C CA . ALA A 1 579 ? 3.145 9.914 24.249 1.00 85.00 579 ALA A CA 1
ATOM 4511 C C . ALA A 1 579 ? 2.283 10.960 24.972 1.00 85.00 579 ALA A C 1
ATOM 4513 O O . ALA A 1 579 ? 1.344 11.506 24.395 1.00 85.00 579 ALA A O 1
ATOM 4514 N N . ARG A 1 580 ? 2.663 11.339 26.201 1.00 82.25 580 ARG A N 1
ATOM 4515 C CA . ARG A 1 580 ? 1.985 12.408 26.950 1.00 82.25 580 ARG A CA 1
ATOM 4516 C C . ARG A 1 580 ? 2.078 13.766 26.248 1.00 82.25 580 ARG A C 1
ATOM 4518 O O . ARG A 1 580 ? 1.129 14.537 26.306 1.00 82.25 580 ARG A O 1
ATOM 4525 N N . GLN A 1 581 ? 3.210 14.070 25.612 1.00 80.69 581 GLN A N 1
ATOM 4526 C CA . GLN A 1 581 ? 3.404 15.324 24.878 1.00 80.69 581 GLN A CA 1
ATOM 4527 C C . GLN A 1 581 ? 2.504 15.418 23.637 1.00 80.69 581 GLN A C 1
ATOM 4529 O O . GLN A 1 581 ? 2.070 16.514 23.299 1.00 80.69 581 GLN A O 1
ATOM 4534 N N . ILE A 1 582 ? 2.225 14.292 22.976 1.00 74.44 582 ILE A N 1
ATOM 4535 C CA . ILE A 1 582 ? 1.341 14.227 21.799 1.00 74.44 582 ILE A CA 1
ATOM 4536 C C . ILE A 1 582 ? -0.139 14.116 22.217 1.00 74.44 582 ILE A C 1
ATOM 4538 O O . ILE A 1 582 ? -1.020 14.386 21.411 1.00 74.44 582 ILE A O 1
ATOM 4542 N N . GLY A 1 583 ? -0.418 13.800 23.488 1.00 70.25 583 GLY A N 1
ATOM 4543 C CA . GLY A 1 583 ? -1.778 13.642 24.019 1.00 70.25 583 GLY A CA 1
ATOM 4544 C C . GLY A 1 583 ? -2.341 12.226 23.864 1.00 70.25 583 GLY A C 1
ATOM 4545 O O . GLY A 1 583 ? -3.550 12.035 23.918 1.00 70.25 583 GLY A O 1
ATOM 4546 N N . GLU A 1 584 ? -1.477 11.225 23.684 1.00 67.50 584 GLU A N 1
ATOM 4547 C CA . GLU A 1 584 ? -1.873 9.875 23.277 1.00 67.50 584 GLU A CA 1
ATOM 4548 C C . GLU A 1 584 ? -2.010 8.938 24.480 1.00 67.50 584 GLU A C 1
ATOM 4550 O O . GLU A 1 584 ? -1.032 8.429 25.039 1.00 67.50 584 GLU A O 1
ATOM 4555 N N . LEU A 1 585 ? -3.261 8.717 24.891 1.00 64.62 585 LEU A N 1
ATOM 4556 C CA . LEU A 1 585 ? -3.615 7.910 26.061 1.00 64.62 585 LEU A CA 1
ATOM 4557 C C . LEU A 1 585 ? -3.494 6.399 25.803 1.00 64.62 585 LEU A C 1
ATOM 4559 O O . LEU A 1 585 ? -3.178 5.657 26.732 1.00 64.62 585 LEU A O 1
ATOM 4563 N N . ILE A 1 586 ? -3.687 5.942 24.559 1.00 66.38 586 ILE A N 1
ATOM 4564 C CA . ILE A 1 586 ? -3.698 4.514 24.181 1.00 66.38 586 ILE A CA 1
ATOM 4565 C C . ILE A 1 586 ? -2.376 3.828 24.556 1.00 66.38 586 ILE A C 1
ATOM 4567 O O . ILE A 1 586 ? -2.373 2.813 25.256 1.00 66.38 586 ILE A O 1
ATOM 4571 N N . PHE A 1 587 ? -1.242 4.424 24.173 1.00 68.75 587 PHE A N 1
ATOM 4572 C CA . PHE A 1 587 ? 0.084 3.923 24.545 1.00 68.75 587 PHE A CA 1
ATOM 4573 C C . PHE A 1 587 ? 0.260 3.834 26.068 1.00 68.75 587 PHE A C 1
ATOM 4575 O O . PHE A 1 587 ? 0.788 2.852 26.591 1.00 68.75 587 PHE A O 1
ATOM 4582 N N . LEU A 1 588 ? -0.197 4.854 26.803 1.00 71.75 588 LEU A N 1
ATOM 4583 C CA . LEU A 1 588 ? -0.062 4.903 28.259 1.00 71.75 588 LEU A CA 1
ATOM 4584 C C . LEU A 1 588 ? -0.869 3.790 28.943 1.00 71.75 588 LEU A C 1
ATOM 4586 O O . LEU A 1 588 ? -0.396 3.223 29.931 1.00 71.75 588 LEU A O 1
ATOM 4590 N N . PHE A 1 589 ? -2.039 3.432 28.408 1.00 67.38 589 PHE A N 1
ATOM 4591 C CA . PHE A 1 589 ? -2.808 2.275 28.873 1.00 67.38 589 PHE A CA 1
ATOM 4592 C C . PHE A 1 589 ? -2.081 0.950 28.605 1.00 67.38 589 PHE A C 1
ATOM 4594 O O . PHE A 1 589 ? -1.980 0.121 29.511 1.00 67.38 589 PHE A O 1
ATOM 4601 N N . GLN A 1 590 ? -1.512 0.762 27.410 1.00 65.81 590 GLN A N 1
ATOM 4602 C CA . GLN A 1 590 ? -0.770 -0.458 27.066 1.00 65.81 590 GLN A CA 1
ATOM 4603 C C . GLN A 1 590 ? 0.474 -0.655 27.941 1.00 65.81 590 GLN A C 1
ATOM 4605 O O . GLN A 1 590 ? 0.690 -1.744 28.474 1.00 65.81 590 GLN A O 1
ATOM 4610 N N . VAL A 1 591 ? 1.269 0.398 28.160 1.00 67.06 591 VAL A N 1
ATOM 4611 C CA . VAL A 1 591 ? 2.447 0.320 29.040 1.00 67.06 591 VAL A CA 1
ATOM 4612 C C . VAL A 1 591 ? 2.049 -0.038 30.467 1.00 67.06 591 VAL A C 1
ATOM 4614 O O . VAL A 1 591 ? 2.701 -0.886 31.074 1.00 67.06 591 VAL A O 1
ATOM 4617 N N . ARG A 1 592 ? 0.963 0.546 30.991 1.00 68.44 592 ARG A N 1
ATOM 4618 C CA . ARG A 1 592 ? 0.439 0.184 32.316 1.00 68.44 592 ARG A CA 1
ATOM 4619 C C . ARG A 1 592 ? 0.060 -1.294 32.385 1.00 68.44 592 ARG A C 1
ATOM 4621 O O . ARG A 1 592 ? 0.472 -1.963 33.325 1.00 68.44 592 ARG A O 1
ATOM 4628 N N . LYS A 1 593 ? -0.644 -1.821 31.376 1.00 68.06 593 LYS A N 1
ATOM 4629 C CA . LYS A 1 593 ? -1.010 -3.247 31.298 1.00 68.06 593 LYS A CA 1
ATOM 4630 C C . LYS A 1 593 ? 0.225 -4.158 31.352 1.00 68.06 593 LYS A C 1
ATOM 4632 O O . LYS A 1 593 ? 0.250 -5.110 32.123 1.00 68.06 593 LYS A O 1
ATOM 4637 N N . ILE A 1 594 ? 1.274 -3.838 30.592 1.00 63.34 594 ILE A N 1
ATOM 4638 C CA . ILE A 1 594 ? 2.508 -4.643 30.550 1.00 63.34 594 ILE A CA 1
ATOM 4639 C C . ILE A 1 594 ? 3.323 -4.525 31.842 1.00 63.34 594 ILE A C 1
ATOM 4641 O O . ILE A 1 594 ? 3.898 -5.512 32.288 1.00 63.34 594 ILE A O 1
ATOM 4645 N N . GLN A 1 595 ? 3.394 -3.342 32.456 1.00 60.84 595 GLN A N 1
ATOM 4646 C CA . GLN A 1 595 ? 4.080 -3.161 33.740 1.00 60.84 595 GLN A CA 1
ATOM 4647 C C . GLN A 1 595 ? 3.401 -3.948 34.863 1.00 60.84 595 GLN A C 1
ATOM 4649 O O . GLN A 1 595 ? 4.096 -4.545 35.680 1.00 60.84 595 GLN A O 1
ATOM 4654 N N . VAL A 1 596 ? 2.065 -3.999 34.864 1.00 56.16 596 VAL A N 1
ATOM 4655 C CA . VAL A 1 596 ? 1.293 -4.846 35.782 1.00 56.16 596 VAL A CA 1
ATOM 4656 C C . VAL A 1 596 ? 1.613 -6.325 35.544 1.00 56.16 596 VAL A C 1
ATOM 4658 O O . VAL A 1 596 ? 1.937 -7.026 36.498 1.00 56.16 596 VAL A O 1
ATOM 4661 N N . GLN A 1 597 ? 1.631 -6.777 34.285 1.00 54.22 597 GLN A N 1
ATOM 4662 C CA . GLN A 1 597 ? 1.961 -8.166 33.946 1.00 54.22 597 GLN A CA 1
ATOM 4663 C C . GLN A 1 597 ? 3.397 -8.549 34.342 1.00 54.22 597 GLN A C 1
ATOM 4665 O O . GLN A 1 597 ? 3.605 -9.553 35.007 1.00 54.22 597 GLN A O 1
ATOM 4670 N N . LYS A 1 598 ? 4.401 -7.724 34.019 1.00 48.28 598 LYS A N 1
ATOM 4671 C CA . LYS A 1 598 ? 5.802 -7.998 34.391 1.00 48.28 598 LYS A CA 1
ATOM 4672 C C . LYS A 1 598 ? 6.049 -7.917 35.895 1.00 48.28 598 LYS A C 1
ATOM 4674 O O . LYS A 1 598 ? 6.903 -8.636 36.403 1.00 48.28 598 LYS A O 1
ATOM 4679 N N . GLY A 1 599 ? 5.333 -7.040 36.600 1.00 44.69 599 GLY A N 1
ATOM 4680 C CA . GLY A 1 599 ? 5.352 -6.997 38.062 1.00 44.69 599 GLY A CA 1
ATOM 4681 C C . GLY A 1 599 ? 4.825 -8.299 38.668 1.00 44.69 599 GLY A C 1
ATOM 4682 O O . GLY A 1 599 ? 5.418 -8.811 39.613 1.00 44.69 599 GLY A O 1
ATOM 4683 N N . PHE A 1 600 ? 3.778 -8.870 38.066 1.00 36.94 600 PHE A N 1
ATOM 4684 C CA . PHE A 1 600 ? 3.244 -10.183 38.419 1.00 36.94 600 PHE A CA 1
ATOM 4685 C C . PHE A 1 600 ? 4.252 -11.309 38.113 1.00 36.94 600 PHE A C 1
ATOM 4687 O O . PHE A 1 600 ? 4.599 -12.077 39.006 1.00 36.94 600 PHE A O 1
ATOM 4694 N N . ASP A 1 601 ? 4.826 -11.345 36.907 1.00 37.25 601 ASP A N 1
ATOM 4695 C CA . ASP A 1 601 ? 5.773 -12.392 36.488 1.00 37.25 601 ASP A CA 1
ATOM 4696 C C . ASP A 1 601 ? 7.099 -12.351 37.281 1.00 37.25 601 ASP A C 1
ATOM 4698 O O . ASP A 1 601 ? 7.657 -13.390 37.631 1.00 37.25 601 ASP A O 1
ATOM 4702 N N . SER A 1 602 ? 7.605 -11.155 37.612 1.00 38.50 602 SER A N 1
ATOM 4703 C CA . SER A 1 602 ? 8.800 -10.969 38.453 1.00 38.50 602 SER A CA 1
ATOM 4704 C C . SER A 1 602 ? 8.567 -11.416 39.895 1.00 38.50 602 SER A C 1
ATOM 4706 O O . SER A 1 602 ? 9.485 -11.956 40.515 1.00 38.50 602 SER A O 1
ATOM 4708 N N . ALA A 1 603 ? 7.370 -11.186 40.439 1.00 35.34 603 ALA A N 1
ATOM 4709 C CA . ALA A 1 603 ? 7.007 -11.655 41.771 1.00 35.34 603 ALA A CA 1
ATOM 4710 C C . ALA A 1 603 ? 6.972 -13.193 41.808 1.00 35.34 603 ALA A C 1
ATOM 4712 O O . ALA A 1 603 ? 7.571 -13.790 42.702 1.00 35.34 603 ALA A O 1
ATOM 4713 N N . VAL A 1 604 ? 6.398 -13.824 40.778 1.00 34.25 604 VAL A N 1
ATOM 4714 C CA . VAL A 1 604 ? 6.373 -15.288 40.607 1.00 34.25 604 VAL A CA 1
ATOM 4715 C C . VAL A 1 604 ? 7.786 -15.862 40.415 1.00 34.25 604 VAL A C 1
ATOM 4717 O O . VAL A 1 604 ? 8.148 -16.837 41.068 1.00 34.25 604 VAL A O 1
ATOM 4720 N N . ALA A 1 605 ? 8.639 -15.237 39.596 1.00 30.09 605 ALA A N 1
ATOM 4721 C CA . ALA A 1 605 ? 10.011 -15.704 39.358 1.00 30.09 605 ALA A CA 1
ATOM 4722 C C . ALA A 1 605 ? 10.919 -15.584 40.599 1.00 30.09 605 ALA A C 1
ATOM 4724 O O . ALA A 1 605 ? 11.747 -16.462 40.849 1.00 30.09 605 ALA A O 1
ATOM 4725 N N . SER A 1 606 ? 10.743 -14.535 41.412 1.00 33.66 606 SER A N 1
ATOM 4726 C CA . SER A 1 606 ? 11.515 -14.334 42.649 1.00 33.66 606 SER A CA 1
ATOM 4727 C C . SER A 1 606 ? 11.200 -15.359 43.750 1.00 33.66 606 SER A C 1
ATOM 4729 O O . SER A 1 606 ? 12.058 -15.631 44.589 1.00 33.66 606 SER A O 1
ATOM 4731 N N . GLN A 1 607 ? 10.019 -15.989 43.704 1.00 33.94 607 GLN A N 1
ATOM 4732 C CA . GLN A 1 607 ? 9.655 -17.105 44.584 1.00 33.94 607 GLN A CA 1
ATOM 4733 C C . GLN A 1 607 ? 10.264 -18.447 44.139 1.00 33.94 607 GLN A C 1
ATOM 4735 O O . GLN A 1 607 ? 10.386 -19.353 44.958 1.00 33.94 607 GLN A O 1
ATOM 4740 N N . VAL A 1 608 ? 10.708 -18.572 42.881 1.00 29.64 608 VAL A N 1
ATOM 4741 C CA . VAL A 1 608 ? 11.275 -19.817 42.324 1.00 29.64 608 VAL A CA 1
ATOM 4742 C C . VAL A 1 608 ? 12.814 -19.849 42.381 1.00 29.64 608 VAL A C 1
ATOM 4744 O O . VAL A 1 608 ? 13.393 -20.933 42.386 1.00 29.64 608 VAL A O 1
ATOM 4747 N N . SER A 1 609 ? 13.511 -18.703 42.470 1.00 26.73 609 SER A N 1
ATOM 4748 C CA . SER A 1 609 ? 14.986 -18.658 42.357 1.00 26.73 609 SER A CA 1
ATOM 4749 C C . SER A 1 609 ? 15.784 -18.264 43.610 1.00 26.73 609 SER A C 1
ATOM 4751 O O . SER A 1 609 ? 17.007 -18.136 43.512 1.00 26.73 609 SER A O 1
ATOM 4753 N N . CYS A 1 610 ? 15.185 -18.092 44.794 1.00 28.84 610 CYS A N 1
ATOM 4754 C CA . CYS A 1 610 ? 15.962 -17.797 46.009 1.00 28.84 610 CYS A CA 1
ATOM 4755 C C . CYS A 1 610 ? 16.465 -19.076 46.695 1.00 28.84 610 CYS A C 1
ATOM 4757 O O . CYS A 1 610 ? 16.013 -19.489 47.758 1.00 28.84 610 CYS A O 1
ATOM 4759 N N . GLY A 1 611 ? 17.451 -19.690 46.050 1.00 30.81 611 GLY A N 1
ATOM 4760 C CA . GLY A 1 611 ? 18.332 -20.699 46.615 1.00 30.81 611 GLY A CA 1
ATOM 4761 C C . GLY A 1 611 ? 19.786 -20.376 46.281 1.00 30.81 611 GLY A C 1
ATOM 4762 O O . GLY A 1 611 ? 20.476 -21.259 45.790 1.00 30.81 611 GLY A O 1
ATOM 4763 N N . LYS A 1 612 ? 20.232 -19.114 46.447 1.00 26.34 612 LYS A N 1
ATOM 4764 C CA . LYS A 1 612 ? 21.645 -18.693 46.627 1.00 26.34 612 LYS A CA 1
ATOM 4765 C C . LYS A 1 612 ? 21.775 -17.168 46.817 1.00 26.34 612 LYS A C 1
ATOM 4767 O O . LYS A 1 612 ? 21.037 -16.391 46.228 1.00 26.34 612 LYS A O 1
ATOM 4772 N N . ARG A 1 613 ? 22.720 -16.791 47.690 1.00 32.12 613 ARG A N 1
ATOM 4773 C CA . ARG A 1 613 ? 23.093 -15.437 48.164 1.00 32.12 613 ARG A CA 1
ATOM 4774 C C . ARG A 1 613 ? 23.663 -14.506 47.072 1.00 32.12 613 ARG A C 1
ATOM 4776 O O . ARG A 1 613 ? 24.140 -15.007 46.063 1.00 32.12 613 ARG A O 1
ATOM 4783 N N . SER A 1 614 ? 23.761 -13.213 47.447 1.00 25.77 614 SER A N 1
ATOM 4784 C CA . SER A 1 614 ? 24.445 -12.033 46.841 1.00 25.77 614 SER A CA 1
ATOM 4785 C C . SER A 1 614 ? 23.533 -11.184 45.942 1.00 25.77 614 SER A C 1
ATOM 4787 O O . SER A 1 614 ? 22.850 -11.754 45.107 1.00 25.77 614 SER A O 1
ATOM 4789 N N . GLU A 1 615 ? 23.428 -9.852 46.012 1.00 23.02 615 GLU A N 1
ATOM 4790 C CA . GLU A 1 615 ? 24.234 -8.768 46.599 1.00 23.02 615 GLU A CA 1
ATOM 4791 C C . GLU A 1 615 ? 23.355 -7.492 46.683 1.00 23.02 615 GLU A C 1
ATOM 4793 O O . GLU A 1 615 ? 22.360 -7.364 45.969 1.00 23.02 615 GLU A O 1
ATOM 4798 N N . SER A 1 616 ? 23.705 -6.552 47.564 1.00 24.23 616 SER A N 1
ATOM 4799 C CA . SER A 1 616 ? 22.976 -5.304 47.839 1.00 24.23 616 SER A CA 1
ATOM 4800 C C . SER A 1 616 ? 22.983 -4.309 46.665 1.00 24.23 616 SER A C 1
ATOM 4802 O O . SER A 1 616 ? 24.057 -3.892 46.233 1.00 24.23 616 SER A O 1
ATOM 4804 N N . TYR A 1 617 ? 21.807 -3.835 46.237 1.00 22.45 617 TYR A N 1
ATOM 4805 C CA . TYR A 1 617 ? 21.659 -2.622 45.420 1.00 22.45 617 TYR A CA 1
ATOM 4806 C C . TYR A 1 617 ? 20.937 -1.532 46.222 1.00 22.45 617 TYR A C 1
ATOM 4808 O O . TYR A 1 617 ? 19.829 -1.734 46.714 1.00 22.45 617 TYR A O 1
ATOM 4816 N N . ASP A 1 618 ? 21.603 -0.386 46.351 1.00 21.77 618 ASP A N 1
ATOM 4817 C CA . ASP A 1 618 ? 21.177 0.799 47.095 1.00 21.77 618 ASP A CA 1
ATOM 4818 C C . ASP A 1 618 ? 20.150 1.613 46.276 1.00 21.77 618 ASP A C 1
ATOM 4820 O O . ASP A 1 618 ? 20.456 2.132 45.200 1.00 21.77 618 ASP A O 1
ATOM 4824 N N . PHE A 1 619 ? 18.910 1.689 46.767 1.00 23.56 619 PHE A N 1
ATOM 4825 C CA . PHE A 1 619 ? 17.774 2.394 46.154 1.00 23.56 619 PHE A CA 1
ATOM 4826 C C . PHE A 1 619 ? 17.478 3.699 46.913 1.00 23.56 619 PHE A C 1
ATOM 4828 O O . PHE A 1 619 ? 16.396 3.892 47.453 1.00 23.56 619 PHE A O 1
ATOM 4835 N N . ASN A 1 620 ? 18.431 4.631 46.948 1.00 22.83 620 ASN A N 1
ATOM 4836 C CA . ASN A 1 620 ? 18.222 5.964 47.526 1.00 22.83 620 ASN A CA 1
ATOM 4837 C C . ASN A 1 620 ? 18.522 7.072 46.506 1.00 22.83 620 ASN A C 1
ATOM 4839 O O . ASN A 1 620 ? 19.528 7.767 46.595 1.00 22.83 620 ASN A O 1
ATOM 4843 N N . SER A 1 621 ? 17.648 7.249 45.506 1.00 23.17 621 SER A N 1
ATOM 4844 C CA . SER A 1 621 ? 17.511 8.528 44.776 1.00 23.17 621 SER A CA 1
ATOM 4845 C C . SER A 1 621 ? 16.272 8.577 43.868 1.00 23.17 621 SER A C 1
ATOM 4847 O O . SER A 1 621 ? 16.372 8.694 42.652 1.00 23.17 621 SER A O 1
ATOM 4849 N N . PHE A 1 622 ? 15.071 8.541 44.446 1.00 23.80 622 PHE A N 1
ATOM 4850 C CA . PHE A 1 622 ? 13.883 9.102 43.791 1.00 23.80 622 PHE A CA 1
ATOM 4851 C C . PHE A 1 622 ? 13.014 9.800 44.838 1.00 23.80 622 PHE A C 1
ATOM 4853 O O . PHE A 1 622 ? 12.266 9.169 45.577 1.00 23.80 622 PHE A O 1
ATOM 4860 N N . SER A 1 623 ? 13.132 11.125 44.907 1.00 21.30 623 SER A N 1
ATOM 4861 C CA . SER A 1 623 ? 12.219 11.981 45.661 1.00 21.30 623 SER A CA 1
ATOM 4862 C C . SER A 1 623 ? 10.863 11.991 44.950 1.00 21.30 623 SER A C 1
ATOM 4864 O O . SER A 1 623 ? 10.707 12.599 43.892 1.00 21.30 623 SER A O 1
ATOM 4866 N N . ILE A 1 624 ? 9.898 11.266 45.511 1.00 23.53 624 ILE A N 1
ATOM 4867 C CA . ILE A 1 624 ? 8.489 11.290 45.118 1.00 23.53 624 ILE A CA 1
ATOM 4868 C C . ILE A 1 624 ? 7.806 12.340 45.995 1.00 23.53 624 ILE A C 1
ATOM 4870 O O . ILE A 1 624 ? 7.545 12.083 47.166 1.00 23.53 624 ILE A O 1
ATOM 4874 N N . GLU A 1 625 ? 7.485 13.504 45.435 1.00 23.53 625 GLU A N 1
ATOM 4875 C CA . GLU A 1 625 ? 6.477 14.391 46.019 1.00 23.53 625 GLU A CA 1
ATOM 4876 C C . GLU A 1 625 ? 5.198 14.354 45.175 1.00 23.53 625 GLU A C 1
ATOM 4878 O O . GLU A 1 625 ? 5.218 14.540 43.960 1.00 23.53 625 GLU A O 1
ATOM 4883 N N . MET A 1 626 ? 4.092 14.118 45.888 1.00 24.39 626 MET A N 1
ATOM 4884 C CA . MET A 1 626 ? 2.681 14.147 45.482 1.00 24.39 626 MET A CA 1
ATOM 4885 C C . MET A 1 626 ? 2.096 12.951 44.710 1.00 24.39 626 MET A C 1
ATOM 4887 O O . MET A 1 626 ? 1.733 13.080 43.549 1.00 24.39 626 MET A O 1
ATOM 4891 N N . VAL A 1 627 ? 1.825 11.849 45.433 1.00 26.23 627 VAL A N 1
ATOM 4892 C CA . VAL A 1 627 ? 0.475 11.231 45.538 1.00 26.23 627 VAL A CA 1
ATOM 4893 C C . VAL A 1 627 ? 0.357 10.539 46.917 1.00 26.23 627 VAL A C 1
ATOM 4895 O O . VAL A 1 627 ? 0.938 9.469 47.105 1.00 26.23 627 VAL A O 1
ATOM 4898 N N . PRO A 1 628 ? -0.400 11.067 47.899 1.00 30.69 628 PRO A N 1
ATOM 4899 C CA . PRO A 1 628 ? -0.632 10.372 49.162 1.00 30.69 628 PRO A CA 1
ATOM 4900 C C . PRO A 1 628 ? -1.758 9.355 48.955 1.00 30.69 628 PRO A C 1
ATOM 4902 O O . PRO A 1 628 ? -2.913 9.691 49.184 1.00 30.69 628 PRO A O 1
ATOM 4905 N N . LYS A 1 629 ? -1.456 8.167 48.406 1.00 34.03 629 LYS A N 1
ATOM 4906 C CA . LYS A 1 629 ? -2.407 7.028 48.273 1.00 34.03 629 LYS A CA 1
ATOM 4907 C C . LYS A 1 629 ? -1.791 5.709 47.761 1.00 34.03 629 LYS A C 1
ATOM 4909 O O . LYS A 1 629 ? -2.521 4.767 47.469 1.00 34.03 629 LYS A O 1
ATOM 4914 N N . LEU A 1 630 ? -0.463 5.607 47.663 1.00 28.69 630 LEU A N 1
ATOM 4915 C CA . LEU A 1 630 ? 0.230 4.377 47.251 1.00 28.69 630 LEU A CA 1
ATOM 4916 C C . LEU A 1 630 ? 0.164 3.221 48.284 1.00 28.69 630 LEU A C 1
ATOM 4918 O O . LEU A 1 630 ? 0.040 2.075 47.853 1.00 28.69 630 LEU A O 1
ATOM 4922 N N . PRO A 1 631 ? 0.156 3.460 49.617 1.00 32.56 631 PRO A N 1
ATOM 4923 C CA . PRO A 1 631 ? 0.106 2.367 50.598 1.00 32.56 631 PRO A CA 1
ATOM 4924 C C . PRO A 1 631 ? -1.192 1.549 50.537 1.00 32.56 631 PRO A C 1
ATOM 4926 O O . PRO A 1 631 ? -1.169 0.333 50.687 1.00 32.56 631 PRO A O 1
ATOM 4929 N N . THR A 1 632 ? -2.325 2.192 50.243 1.00 32.78 632 THR A N 1
ATOM 4930 C CA . THR A 1 632 ? -3.643 1.537 50.170 1.00 32.78 632 THR A CA 1
ATOM 4931 C C . THR A 1 632 ? -3.792 0.654 48.923 1.00 32.78 632 THR A C 1
ATOM 4933 O O . THR A 1 632 ? -4.439 -0.387 48.983 1.00 32.78 632 THR A O 1
ATOM 4936 N N . LEU A 1 633 ? -3.155 1.031 47.806 1.00 31.27 633 LEU A N 1
ATOM 4937 C CA . LEU A 1 633 ? -3.119 0.248 46.560 1.00 31.27 633 LEU A CA 1
ATOM 4938 C C . LEU A 1 633 ? -2.143 -0.939 46.637 1.00 31.27 633 LEU A C 1
ATOM 4940 O O . LEU A 1 633 ? -2.421 -1.995 46.074 1.00 31.27 633 LEU A O 1
ATOM 4944 N N . LEU A 1 634 ? -1.034 -0.786 47.368 1.00 31.77 634 LEU A N 1
ATOM 4945 C CA . LEU A 1 634 ? -0.076 -1.866 47.632 1.00 31.77 634 LEU A CA 1
ATOM 4946 C C . LEU A 1 634 ? -0.619 -2.905 48.628 1.00 31.77 634 LEU A C 1
ATOM 4948 O O . LEU A 1 634 ? -0.389 -4.099 48.432 1.00 31.77 634 LEU A O 1
ATOM 4952 N N . LEU A 1 635 ? -1.395 -2.485 49.638 1.00 34.00 635 LEU A N 1
ATOM 4953 C CA . LEU A 1 635 ? -2.114 -3.415 50.523 1.00 34.00 635 LEU A CA 1
ATOM 4954 C C . LEU A 1 635 ? -3.224 -4.183 49.786 1.00 34.00 635 LEU A C 1
ATOM 4956 O O . LEU A 1 635 ? -3.421 -5.369 50.023 1.00 34.00 635 LEU A O 1
ATOM 4960 N N . LEU A 1 636 ? -3.920 -3.531 48.850 1.00 32.97 636 LEU A N 1
ATOM 4961 C CA . LEU A 1 636 ? -4.916 -4.181 47.995 1.00 32.97 636 LEU A CA 1
ATOM 4962 C C . LEU A 1 636 ? -4.299 -5.304 47.152 1.00 32.97 636 LEU A C 1
ATOM 4964 O O . LEU A 1 636 ? -4.843 -6.398 47.114 1.00 32.97 636 LEU A O 1
ATOM 4968 N N . ALA A 1 637 ? -3.149 -5.069 46.518 1.00 35.47 637 ALA A N 1
ATOM 4969 C CA . ALA A 1 637 ? -2.501 -6.071 45.668 1.00 35.47 637 ALA A CA 1
ATOM 4970 C C . ALA A 1 637 ? -1.966 -7.289 46.449 1.00 35.47 637 ALA A C 1
ATOM 4972 O O . ALA A 1 637 ? -1.912 -8.387 45.903 1.00 35.47 637 ALA A O 1
ATOM 4973 N N . SER A 1 638 ? -1.608 -7.114 47.725 1.00 35.72 638 SER A N 1
ATOM 4974 C CA . SER A 1 638 ? -1.092 -8.190 48.584 1.00 35.72 638 SER A CA 1
ATOM 4975 C C . SER A 1 638 ? -2.196 -9.044 49.222 1.00 35.72 638 SER A C 1
ATOM 4977 O O . SER A 1 638 ? -1.964 -10.218 49.487 1.00 35.72 638 SER A O 1
ATOM 4979 N N . CYS A 1 639 ? -3.413 -8.517 49.393 1.00 35.00 639 CYS A N 1
ATOM 4980 C CA . CYS A 1 639 ? -4.570 -9.302 49.843 1.00 35.00 639 CYS A CA 1
ATOM 4981 C C . CYS A 1 639 ? -5.266 -10.104 48.724 1.00 35.00 639 CYS A C 1
ATOM 4983 O O . CYS A 1 639 ? -6.095 -10.956 49.021 1.00 35.00 639 CYS A O 1
ATOM 4985 N N . LEU A 1 640 ? -4.971 -9.825 47.449 1.00 36.47 640 LEU A N 1
ATOM 4986 C CA . LEU A 1 640 ? -5.657 -10.414 46.285 1.00 36.47 640 LEU A CA 1
ATOM 4987 C C . LEU A 1 640 ? -4.924 -11.628 45.677 1.00 36.47 640 LEU A C 1
ATOM 4989 O O . LEU A 1 640 ? -5.416 -12.227 44.723 1.00 36.47 640 LEU A O 1
ATOM 4993 N N . GLY A 1 641 ? -3.764 -12.010 46.222 1.00 32.00 641 GLY A N 1
ATOM 4994 C CA . GLY A 1 641 ? -3.058 -13.241 45.866 1.00 32.00 641 GLY A CA 1
ATOM 4995 C C . GLY A 1 641 ? -3.472 -14.393 46.780 1.00 32.00 641 GLY A C 1
ATOM 4996 O O . GLY A 1 641 ? -2.955 -14.516 47.886 1.00 32.00 641 GLY A O 1
ATOM 4997 N N . GLY A 1 642 ? -4.401 -15.235 46.326 1.00 30.70 642 GLY A N 1
ATOM 4998 C CA . GLY A 1 642 ? -4.752 -16.492 46.991 1.00 30.70 642 GLY A CA 1
ATOM 4999 C C . GLY A 1 642 ? -3.580 -17.474 46.953 1.00 30.70 642 GLY A C 1
ATOM 5000 O O . GLY A 1 642 ? -3.384 -18.181 45.971 1.00 30.70 642 GLY A O 1
ATOM 5001 N N . GLY A 1 643 ? -2.785 -17.495 48.018 1.00 30.08 643 GLY A N 1
ATOM 5002 C CA . GLY A 1 643 ? -1.728 -18.470 48.254 1.00 30.08 643 GLY A CA 1
ATOM 5003 C C . GLY A 1 643 ? -1.335 -18.432 49.725 1.00 30.08 643 GLY A C 1
ATOM 5004 O O . GLY A 1 643 ? -1.017 -17.374 50.262 1.00 30.08 643 GLY A O 1
ATOM 5005 N N . SER A 1 644 ? -1.406 -19.575 50.401 1.00 28.33 644 SER A N 1
ATOM 5006 C CA . SER A 1 644 ? -0.985 -19.746 51.792 1.00 28.33 644 SER A CA 1
ATOM 5007 C C . SER A 1 644 ? 0.445 -19.233 52.012 1.00 28.33 644 SER A C 1
ATOM 5009 O O . SER A 1 644 ? 1.380 -19.708 51.370 1.00 28.33 644 SER A O 1
ATOM 5011 N N . LEU A 1 645 ? 0.612 -18.287 52.943 1.00 28.08 645 LEU A N 1
ATOM 5012 C CA . LEU A 1 645 ? 1.913 -17.873 53.478 1.00 28.08 645 LEU A CA 1
ATOM 5013 C C . LEU A 1 645 ? 2.640 -19.098 54.073 1.00 28.08 645 LEU A C 1
ATOM 5015 O O . LEU A 1 645 ? 2.049 -19.768 54.924 1.00 28.08 645 LEU A O 1
ATOM 5019 N N . PRO A 1 646 ? 3.901 -19.399 53.707 1.00 27.44 646 PRO A N 1
ATOM 5020 C CA . PRO A 1 646 ? 4.689 -20.372 54.448 1.00 27.44 646 PRO A CA 1
ATOM 5021 C C . PRO A 1 646 ? 5.099 -19.742 55.783 1.00 27.44 646 PRO A C 1
ATOM 5023 O O . PRO A 1 646 ? 5.802 -18.731 55.825 1.00 27.44 646 PRO A O 1
ATOM 5026 N N . ILE A 1 647 ? 4.633 -20.327 56.884 1.00 28.70 647 ILE A N 1
ATOM 5027 C CA . ILE A 1 647 ? 5.109 -19.995 58.226 1.00 28.70 647 ILE A CA 1
ATOM 5028 C C . ILE A 1 647 ? 6.553 -20.509 58.317 1.00 28.70 647 ILE A C 1
ATOM 5030 O O . ILE A 1 647 ? 6.792 -21.712 58.292 1.00 28.70 647 ILE A O 1
ATOM 5034 N N . CYS A 1 648 ? 7.522 -19.595 58.373 1.00 26.94 648 CYS A N 1
ATOM 5035 C CA . CYS A 1 648 ? 8.888 -19.905 58.782 1.00 26.94 648 CYS A CA 1
ATOM 5036 C C . CYS A 1 648 ? 8.910 -19.924 60.316 1.00 26.94 648 CYS A C 1
ATOM 5038 O O . CYS A 1 648 ? 8.793 -18.869 60.936 1.00 26.94 648 CYS A O 1
ATOM 5040 N N . GLU A 1 649 ? 9.023 -21.104 60.927 1.00 30.44 649 GLU A N 1
ATOM 5041 C CA . GLU A 1 649 ? 9.031 -21.253 62.392 1.00 30.44 649 GLU A CA 1
ATOM 5042 C C . GLU A 1 649 ? 10.350 -20.819 63.067 1.00 30.44 649 GLU A C 1
ATOM 5044 O O . GLU A 1 649 ? 10.401 -20.782 64.290 1.00 30.44 649 GLU A O 1
ATOM 5049 N N . ASP A 1 650 ? 11.378 -20.381 62.324 1.00 30.52 650 ASP A N 1
ATOM 5050 C CA . ASP A 1 650 ? 12.718 -20.146 62.899 1.00 30.52 650 ASP A CA 1
ATOM 5051 C C . ASP A 1 650 ? 13.324 -18.741 62.685 1.00 30.52 650 ASP A C 1
ATOM 5053 O O . ASP A 1 650 ? 14.488 -18.506 63.021 1.00 30.52 650 ASP A O 1
ATOM 5057 N N . CYS A 1 651 ? 12.575 -17.752 62.181 1.00 29.45 651 CYS A N 1
ATOM 5058 C CA . CYS A 1 651 ? 13.078 -16.372 62.092 1.00 29.45 651 CYS A CA 1
ATOM 5059 C C . CYS A 1 651 ? 12.534 -15.473 63.216 1.00 29.45 651 CYS A C 1
ATOM 5061 O O . CYS A 1 651 ? 11.523 -14.788 63.075 1.00 29.45 651 CYS A O 1
ATOM 5063 N N . GLY A 1 652 ? 13.254 -15.423 64.338 1.00 36.03 652 GLY A N 1
ATOM 5064 C CA . GLY A 1 652 ? 13.033 -14.468 65.429 1.00 36.03 652 GLY A CA 1
ATOM 5065 C C . GLY A 1 652 ? 13.457 -13.026 65.102 1.00 36.03 652 GLY A C 1
ATOM 5066 O O . GLY A 1 652 ? 14.278 -12.464 65.821 1.00 36.03 652 GLY A O 1
ATOM 5067 N N . SER A 1 653 ? 12.923 -12.414 64.036 1.00 32.72 653 SER A N 1
ATOM 5068 C CA . SER A 1 653 ? 13.143 -10.990 63.716 1.00 32.72 653 SER A CA 1
ATOM 5069 C C . SER A 1 653 ? 11.873 -10.154 63.903 1.00 32.72 653 SER A C 1
ATOM 5071 O O . SER A 1 653 ? 10.803 -10.494 63.404 1.00 32.72 653 SER A O 1
ATOM 5073 N N . SER A 1 654 ? 12.017 -9.039 64.609 1.00 33.19 654 SER A N 1
ATOM 5074 C CA . SER A 1 654 ? 10.981 -8.228 65.258 1.00 33.19 654 SER A CA 1
ATOM 5075 C C . SER A 1 654 ? 10.150 -7.269 64.382 1.00 33.19 654 SER A C 1
ATOM 5077 O O . SER A 1 654 ? 9.379 -6.499 64.944 1.00 33.19 654 SER A O 1
ATOM 5079 N N . ASP A 1 655 ? 10.207 -7.318 63.048 1.00 34.19 655 ASP A N 1
ATOM 5080 C CA . ASP A 1 655 ? 9.582 -6.273 62.201 1.00 34.19 655 ASP A CA 1
ATOM 5081 C C . ASP A 1 655 ? 8.096 -6.482 61.844 1.00 34.19 655 ASP A C 1
ATOM 5083 O O . ASP A 1 655 ? 7.440 -5.574 61.333 1.00 34.19 655 ASP A O 1
ATOM 5087 N N . VAL A 1 656 ? 7.497 -7.638 62.151 1.00 33.09 656 VAL A N 1
ATOM 5088 C CA . VAL A 1 656 ? 6.052 -7.865 61.903 1.00 33.09 656 VAL A CA 1
ATOM 5089 C C . VAL A 1 656 ? 5.189 -7.446 63.105 1.00 33.09 656 VAL A C 1
ATOM 5091 O O . VAL A 1 656 ? 4.015 -7.096 62.954 1.00 33.09 656 VAL A O 1
ATOM 5094 N N . SER A 1 657 ? 5.771 -7.394 64.305 1.00 34.00 657 SER A N 1
ATOM 5095 C CA . SER A 1 657 ? 5.065 -7.002 65.532 1.00 34.00 657 SER A CA 1
ATOM 5096 C C . SER A 1 657 ? 4.760 -5.501 65.594 1.00 34.00 657 SER A C 1
ATOM 5098 O O . SER A 1 657 ? 3.732 -5.119 66.152 1.00 34.00 657 SER A O 1
ATOM 5100 N N . GLU A 1 658 ? 5.586 -4.657 64.971 1.00 33.25 658 GLU A N 1
ATOM 5101 C CA . GLU A 1 658 ? 5.399 -3.198 64.941 1.00 33.25 658 GLU A CA 1
ATOM 5102 C C . GLU A 1 658 ? 4.297 -2.782 63.940 1.00 33.25 658 GLU A C 1
ATOM 5104 O O . GLU A 1 658 ? 3.435 -1.955 64.250 1.00 33.25 658 GLU A O 1
ATOM 5109 N N . LEU A 1 659 ? 4.213 -3.465 62.788 1.00 31.08 659 LEU A N 1
ATOM 5110 C CA . LEU A 1 659 ? 3.129 -3.311 61.804 1.00 31.08 659 LEU A CA 1
ATOM 5111 C C . LEU A 1 659 ? 1.780 -3.852 62.313 1.00 31.08 659 LEU A C 1
ATOM 5113 O O . LEU A 1 659 ? 0.730 -3.249 62.070 1.00 31.08 659 LEU A O 1
ATOM 5117 N N . LEU A 1 660 ? 1.786 -4.947 63.082 1.00 32.31 660 LEU A N 1
ATOM 5118 C CA . LEU A 1 660 ? 0.580 -5.460 63.740 1.00 32.31 660 LEU A CA 1
ATOM 5119 C C . LEU A 1 660 ? 0.146 -4.589 64.931 1.00 32.31 660 LEU A C 1
ATOM 5121 O O . LEU A 1 660 ? -1.061 -4.446 65.145 1.00 32.31 660 LEU A O 1
ATOM 5125 N N . GLN A 1 661 ? 1.073 -3.952 65.659 1.00 32.41 661 GLN A N 1
ATOM 5126 C CA . GLN A 1 661 ? 0.746 -2.966 66.699 1.00 32.41 661 GLN A CA 1
ATOM 5127 C C . GLN A 1 661 ? 0.092 -1.704 66.123 1.00 32.41 661 GLN A C 1
ATOM 5129 O O . GLN A 1 661 ? -0.900 -1.248 66.690 1.00 32.41 661 GLN A O 1
ATOM 5134 N N . LEU A 1 662 ? 0.551 -1.200 64.971 1.00 30.53 662 LEU A N 1
ATOM 5135 C CA . LEU A 1 662 ? -0.078 -0.073 64.262 1.00 30.53 662 LEU A CA 1
ATOM 5136 C C . LEU A 1 662 ? -1.512 -0.382 63.794 1.00 30.53 662 LEU A C 1
ATOM 5138 O O . LEU A 1 662 ? -2.374 0.494 63.823 1.00 30.53 662 LEU A O 1
ATOM 5142 N N . SER A 1 663 ? -1.811 -1.636 63.431 1.00 31.38 663 SER A N 1
ATOM 5143 C CA . SER A 1 663 ? -3.179 -2.051 63.071 1.00 31.38 663 SER A CA 1
ATOM 5144 C C . SER A 1 663 ? -4.124 -2.168 64.279 1.00 31.38 663 SER A C 1
ATOM 5146 O O . SER A 1 663 ? -5.334 -1.989 64.143 1.00 31.38 663 SER A O 1
ATOM 5148 N N . ARG A 1 664 ? -3.581 -2.441 65.476 1.00 30.94 664 ARG A N 1
ATOM 5149 C CA . ARG A 1 664 ? -4.355 -2.619 66.718 1.00 30.94 664 ARG A CA 1
ATOM 5150 C C . ARG A 1 664 ? -4.583 -1.316 67.486 1.00 30.94 664 ARG A C 1
ATOM 5152 O O . ARG A 1 664 ? -5.502 -1.265 68.297 1.00 30.94 664 ARG A O 1
ATOM 5159 N N . THR A 1 665 ? -3.798 -0.268 67.230 1.00 31.88 665 THR A N 1
ATOM 5160 C CA . THR A 1 665 ? -3.937 1.062 67.860 1.00 31.88 665 THR A CA 1
ATOM 5161 C C . THR A 1 665 ? -4.763 2.059 67.039 1.00 31.88 665 THR A C 1
ATOM 5163 O O . THR A 1 665 ? -5.085 3.142 67.528 1.00 31.88 665 THR A O 1
ATOM 5166 N N . ALA A 1 666 ? -5.226 1.666 65.849 1.00 29.22 666 ALA A N 1
ATOM 5167 C CA . ALA A 1 666 ? -6.139 2.443 65.015 1.00 29.22 666 ALA A CA 1
ATOM 5168 C C . ALA A 1 666 ? -7.667 2.393 65.339 1.00 29.22 666 ALA A C 1
ATOM 5170 O O . ALA A 1 666 ? -8.433 2.789 64.460 1.00 29.22 666 ALA A O 1
ATOM 5171 N N . PRO A 1 667 ? -8.204 1.984 66.519 1.00 30.44 667 PRO A N 1
ATOM 5172 C CA . PRO A 1 667 ? -9.654 2.076 66.745 1.00 30.44 667 PRO A CA 1
ATOM 5173 C C . PRO A 1 667 ? -10.221 3.499 66.907 1.00 30.44 667 PRO A C 1
ATOM 5175 O O . PRO A 1 667 ? -11.437 3.648 66.882 1.00 30.44 667 PRO A O 1
ATOM 5178 N N . ASN A 1 668 ? -9.398 4.547 67.066 1.00 33.75 668 ASN A N 1
ATOM 5179 C CA . ASN A 1 668 ? -9.888 5.866 67.512 1.00 33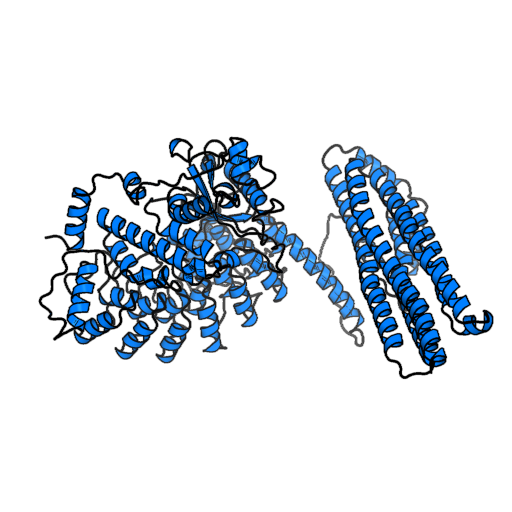.75 668 ASN A CA 1
ATOM 5180 C C . ASN A 1 668 ? -9.744 7.032 66.514 1.00 33.75 668 ASN A C 1
ATOM 5182 O O . ASN A 1 668 ? -9.965 8.179 66.893 1.00 33.75 668 ASN A O 1
ATOM 5186 N N . GLN A 1 669 ? -9.453 6.780 65.235 1.00 32.81 669 GLN A N 1
ATOM 5187 C CA . GLN A 1 669 ? -9.526 7.814 64.185 1.00 32.81 669 GLN A CA 1
ATOM 5188 C C . GLN A 1 669 ? -10.599 7.484 63.139 1.00 32.81 669 GLN A C 1
ATOM 5190 O O . GLN A 1 669 ? -10.363 7.467 61.938 1.00 32.81 669 GLN A O 1
ATOM 5195 N N . VAL A 1 670 ? -11.820 7.231 63.612 1.00 34.34 670 VAL A N 1
ATOM 5196 C CA . VAL A 1 670 ? -13.019 7.050 62.767 1.00 34.34 670 VAL A CA 1
ATOM 5197 C C . VAL A 1 670 ? -13.543 8.395 62.216 1.00 34.34 670 VAL A C 1
ATOM 5199 O O . VAL A 1 670 ? -14.408 8.423 61.350 1.00 34.34 670 VAL A O 1
ATOM 5202 N N . ALA A 1 671 ? -12.987 9.530 62.652 1.00 33.06 671 ALA A N 1
ATOM 5203 C CA . ALA A 1 671 ? -13.518 10.858 62.335 1.00 33.06 671 ALA A CA 1
ATOM 5204 C C . ALA A 1 671 ? -13.108 11.444 60.964 1.00 33.06 671 ALA A C 1
ATOM 5206 O O . ALA A 1 671 ? -13.698 12.439 60.548 1.00 33.06 671 ALA A O 1
ATOM 5207 N N . ASP A 1 672 ? -12.137 10.867 60.244 1.00 40.25 672 ASP A N 1
ATOM 5208 C CA . ASP A 1 672 ? -11.512 11.578 59.109 1.00 40.25 672 ASP A CA 1
ATOM 5209 C C . ASP A 1 672 ? -12.034 11.161 57.715 1.00 40.25 672 ASP A C 1
ATOM 5211 O O . ASP A 1 672 ? -12.001 11.941 56.765 1.00 40.25 672 ASP A O 1
ATOM 5215 N N . LEU A 1 673 ? -12.608 9.959 57.563 1.00 33.25 673 LEU A N 1
ATOM 5216 C CA . LEU A 1 673 ? -13.142 9.495 56.267 1.00 33.25 673 LEU A CA 1
ATOM 5217 C C . LEU A 1 673 ? -14.569 9.989 55.987 1.00 33.25 673 LEU A C 1
ATOM 5219 O O . LEU A 1 673 ? -14.903 10.278 54.837 1.00 33.25 673 LEU A O 1
ATOM 5223 N N . GLU A 1 674 ? -15.389 10.161 57.025 1.00 36.31 674 GLU A N 1
ATOM 5224 C CA . GLU A 1 674 ? -16.713 10.782 56.906 1.00 36.31 674 GLU A CA 1
ATOM 5225 C C . GLU A 1 674 ? -16.583 12.290 56.627 1.00 36.31 674 GLU A C 1
ATOM 5227 O O . GLU A 1 674 ? -17.283 12.826 55.766 1.00 36.31 674 GLU A O 1
ATOM 5232 N N . GLN A 1 675 ? -15.600 12.959 57.249 1.00 39.22 675 GLN A N 1
ATOM 5233 C CA . GLN A 1 675 ? -15.225 14.332 56.901 1.00 39.22 675 GLN A CA 1
ATOM 5234 C C . GLN A 1 675 ? -14.660 14.435 55.485 1.00 39.22 675 GLN A C 1
ATOM 5236 O O . GLN A 1 675 ? -15.021 15.369 54.775 1.00 39.22 675 GLN A O 1
ATOM 5241 N N . LEU A 1 676 ? -13.833 13.488 55.031 1.00 38.03 676 LEU A N 1
ATOM 5242 C CA . LEU A 1 676 ? -13.332 13.464 53.655 1.00 38.03 676 LEU A CA 1
ATOM 5243 C C . LEU A 1 676 ? -14.472 13.275 52.642 1.00 38.03 676 LEU A C 1
ATOM 5245 O O . LEU A 1 676 ? -14.505 13.975 51.631 1.00 38.03 676 LEU A O 1
ATOM 5249 N N . GLY A 1 677 ? -15.446 12.410 52.940 1.00 36.81 677 GLY A N 1
ATOM 5250 C CA . GLY A 1 677 ? -16.667 12.243 52.147 1.00 36.81 677 GLY A CA 1
ATOM 5251 C C . GLY A 1 677 ? -17.516 13.518 52.099 1.00 36.81 677 GLY A C 1
ATOM 5252 O O . GLY A 1 677 ? -17.937 13.942 51.025 1.00 36.81 677 GLY A O 1
ATOM 5253 N N . GLN A 1 678 ? -17.688 14.204 53.233 1.00 41.00 678 GLN A N 1
ATOM 5254 C CA . GLN A 1 678 ? -18.391 15.492 53.303 1.00 41.00 678 GLN A CA 1
ATOM 5255 C C . GLN A 1 678 ? -17.622 16.636 52.619 1.00 41.00 678 GLN A C 1
ATOM 5257 O O . GLN A 1 678 ? -18.242 17.554 52.080 1.00 41.00 678 GLN A O 1
ATOM 5262 N N . LYS A 1 679 ? -16.284 16.587 52.600 1.00 38.59 679 LYS A N 1
ATOM 5263 C CA . LYS A 1 679 ? -15.404 17.571 51.946 1.00 38.59 679 LYS A CA 1
ATOM 5264 C C . LYS A 1 679 ? -15.419 17.404 50.425 1.00 38.59 679 LYS A C 1
ATOM 5266 O O . LYS A 1 679 ? -15.573 18.393 49.716 1.00 38.59 679 LYS A O 1
ATOM 5271 N N . ILE A 1 680 ? -15.397 16.159 49.941 1.00 39.03 680 ILE A N 1
ATOM 5272 C CA . ILE A 1 680 ? -15.593 15.811 48.524 1.00 39.03 680 ILE A CA 1
ATOM 5273 C C . ILE A 1 680 ? -17.015 16.174 48.065 1.00 39.03 680 ILE A C 1
ATOM 5275 O O . ILE A 1 680 ? -17.186 16.682 46.963 1.00 39.03 680 ILE A O 1
ATOM 5279 N N . ALA A 1 681 ? -18.030 15.992 48.918 1.00 38.38 681 ALA A N 1
ATOM 5280 C CA . ALA A 1 681 ? -19.406 16.401 48.623 1.00 38.38 681 ALA A CA 1
ATOM 5281 C C . ALA A 1 681 ? -19.616 17.933 48.643 1.00 38.38 681 ALA A C 1
ATOM 5283 O O . ALA A 1 681 ? -20.529 18.435 47.984 1.00 38.38 681 ALA A O 1
ATOM 5284 N N . LYS A 1 682 ? -18.786 18.688 49.382 1.00 40.31 682 LYS A N 1
ATOM 5285 C CA . LYS A 1 682 ? -18.823 20.163 49.439 1.00 40.31 682 LYS A CA 1
ATOM 5286 C C . LYS A 1 682 ? -18.109 20.840 48.265 1.00 40.31 682 LYS A C 1
ATOM 5288 O O . LYS A 1 682 ? -18.504 21.945 47.891 1.00 40.31 682 LYS A O 1
ATOM 5293 N N . GLU A 1 683 ? -17.096 20.209 47.675 1.00 39.50 683 GLU A N 1
ATOM 5294 C CA . GLU A 1 683 ? -16.388 20.730 46.499 1.00 39.50 683 GLU A CA 1
ATOM 5295 C C . GLU A 1 683 ? -17.194 20.454 45.219 1.00 39.50 683 GLU A C 1
ATOM 5297 O O . GLU A 1 683 ? -17.073 19.423 44.559 1.00 39.50 683 GLU A O 1
ATOM 5302 N N . LYS A 1 684 ? -18.090 21.391 44.889 1.00 39.97 684 LYS A N 1
ATOM 5303 C CA . LYS A 1 684 ? -18.992 21.295 43.736 1.00 39.97 684 LYS A CA 1
ATOM 5304 C C . LYS A 1 684 ? -18.241 21.195 42.392 1.00 39.97 684 LYS A C 1
ATOM 5306 O O . LYS A 1 684 ? -17.435 22.053 42.051 1.00 39.97 684 LYS A O 1
ATOM 5311 N N . ALA A 1 685 ? -18.692 20.218 41.596 1.00 41.12 685 ALA A N 1
ATOM 5312 C CA . ALA A 1 685 ? -18.770 20.185 40.126 1.00 41.12 685 ALA A CA 1
ATOM 5313 C C . ALA A 1 685 ? -17.607 19.636 39.262 1.00 41.12 685 ALA A C 1
ATOM 5315 O O . ALA A 1 685 ? -17.801 19.546 38.053 1.00 41.12 685 ALA A O 1
ATOM 5316 N N . SER A 1 686 ? -16.477 19.154 39.799 1.00 40.12 686 SER A N 1
ATOM 5317 C CA . SER A 1 686 ? -15.414 18.539 38.956 1.00 40.12 686 SER A CA 1
ATOM 5318 C C . SER A 1 686 ? -14.921 17.147 39.388 1.00 40.12 686 SER A C 1
ATOM 5320 O O . SER A 1 686 ? -14.220 16.480 38.629 1.00 40.12 686 SER A O 1
ATOM 5322 N N . THR A 1 687 ? -15.326 16.652 40.560 1.00 44.56 687 THR A N 1
ATOM 5323 C CA . THR A 1 687 ? -14.838 15.387 41.155 1.00 44.56 687 THR A CA 1
ATOM 5324 C C . THR A 1 687 ? -15.841 14.228 41.114 1.00 44.56 687 THR A C 1
ATOM 5326 O O . THR A 1 687 ? -15.455 13.081 41.341 1.00 44.56 687 THR A O 1
ATOM 5329 N N . GLY A 1 688 ? -17.106 14.477 40.749 1.00 40.16 688 GLY A N 1
ATOM 5330 C CA . GLY A 1 688 ? -18.144 13.437 40.656 1.00 40.16 688 GLY A CA 1
ATOM 5331 C C . GLY A 1 688 ? -17.847 12.357 39.607 1.00 40.16 688 GLY A C 1
ATOM 5332 O O . GLY A 1 688 ? -18.138 11.185 39.830 1.00 40.16 688 GLY A O 1
ATOM 5333 N N . PHE A 1 689 ? -17.187 12.732 38.506 1.00 39.72 689 PHE A N 1
ATOM 5334 C CA . PHE A 1 689 ? -16.775 11.798 37.453 1.00 39.72 689 PHE A CA 1
ATOM 5335 C C . PHE A 1 689 ? -15.657 10.859 37.923 1.00 39.72 689 PHE A C 1
ATOM 5337 O O . PHE A 1 689 ? -15.675 9.672 37.616 1.00 39.72 689 PHE A O 1
ATOM 5344 N N . LEU A 1 690 ? -14.713 11.373 38.720 1.00 39.38 690 LEU A N 1
ATOM 5345 C CA . LEU A 1 690 ? -13.598 10.593 39.253 1.00 39.38 690 LEU A CA 1
ATOM 5346 C C . LEU A 1 690 ? -14.065 9.629 40.351 1.00 39.38 690 LEU A C 1
ATOM 5348 O O . LEU A 1 690 ? -13.643 8.478 40.358 1.00 39.38 690 LEU A O 1
ATOM 5352 N N . ALA A 1 691 ? -14.971 10.065 41.233 1.00 42.66 691 ALA A N 1
ATOM 5353 C CA . ALA A 1 691 ? -15.586 9.194 42.235 1.00 42.66 691 ALA A CA 1
ATOM 5354 C C . ALA A 1 691 ? -16.391 8.062 41.575 1.00 42.66 691 ALA A C 1
ATOM 5356 O O . ALA A 1 691 ? -16.219 6.903 41.938 1.00 42.66 691 ALA A O 1
ATOM 5357 N N . PHE A 1 692 ? -17.187 8.378 40.548 1.00 44.75 692 PHE A N 1
ATOM 5358 C CA . PHE A 1 692 ? -17.896 7.378 39.748 1.00 44.75 692 PHE A CA 1
ATOM 5359 C C . PHE A 1 692 ? -16.932 6.399 39.058 1.00 44.75 692 PHE A C 1
ATOM 5361 O O . PHE A 1 692 ? -17.148 5.196 39.131 1.00 44.75 692 PHE A O 1
ATOM 5368 N N . TYR A 1 693 ? -15.839 6.877 38.450 1.00 46.94 693 TYR A N 1
ATOM 5369 C CA . TYR A 1 693 ? -14.866 6.014 37.764 1.00 46.94 693 TYR A CA 1
ATOM 5370 C C . TYR A 1 693 ? -14.081 5.111 38.716 1.00 46.94 693 TYR A C 1
ATOM 5372 O O . TYR A 1 693 ? -13.865 3.945 38.410 1.00 46.94 693 TYR A O 1
ATOM 5380 N N . VAL A 1 694 ? -13.659 5.627 39.872 1.00 45.66 694 VAL A N 1
ATOM 5381 C CA . VAL A 1 694 ? -12.948 4.835 40.888 1.00 45.66 694 VAL A CA 1
ATOM 5382 C C . VAL A 1 694 ? -13.853 3.732 41.428 1.00 45.66 694 VAL A C 1
ATOM 5384 O O . VAL A 1 694 ? -13.425 2.589 41.562 1.00 45.66 694 VAL A O 1
ATOM 5387 N N . VAL A 1 695 ? -15.118 4.062 41.678 1.00 49.75 695 VAL A N 1
ATOM 5388 C CA . VAL A 1 695 ? -16.122 3.110 42.148 1.00 49.75 695 VAL A CA 1
ATOM 5389 C C . VAL A 1 695 ? -16.499 2.096 41.063 1.00 49.75 695 VAL A C 1
ATOM 5391 O O . VAL A 1 695 ? -16.627 0.913 41.361 1.00 49.75 695 VAL A O 1
ATOM 5394 N N . LYS A 1 696 ? -16.595 2.522 39.800 1.00 49.47 696 LYS A N 1
ATOM 5395 C CA . LYS A 1 696 ? -16.818 1.640 38.649 1.00 49.47 696 LYS A CA 1
ATOM 5396 C C . LYS A 1 696 ? -15.667 0.651 38.464 1.00 49.47 696 LYS A C 1
ATOM 5398 O O . LYS A 1 696 ? -15.911 -0.541 38.393 1.00 49.47 696 LYS A O 1
ATOM 5403 N N . VAL A 1 697 ? -14.419 1.123 38.483 1.00 47.03 697 VAL A N 1
ATOM 5404 C CA . VAL A 1 697 ? -13.221 0.266 38.394 1.00 47.03 697 VAL A CA 1
ATOM 5405 C C . VAL A 1 697 ? -13.170 -0.737 39.548 1.00 47.03 697 VAL A C 1
ATOM 5407 O O . VAL A 1 697 ? -12.766 -1.882 39.351 1.00 47.03 697 VAL A O 1
ATOM 5410 N N . PHE A 1 698 ? -13.597 -0.332 40.747 1.00 50.16 698 PHE A N 1
ATOM 5411 C CA . PHE A 1 698 ? -13.699 -1.230 41.896 1.00 50.16 698 PHE A CA 1
ATOM 5412 C C . PHE A 1 698 ? -14.766 -2.311 41.686 1.00 50.16 698 PHE A C 1
ATOM 5414 O O . PHE A 1 698 ? -14.488 -3.487 41.921 1.00 50.16 698 PHE A O 1
ATOM 5421 N N . LEU A 1 699 ? -15.954 -1.925 41.209 1.00 51.72 699 LEU A N 1
ATOM 5422 C CA . LEU A 1 699 ? -17.038 -2.855 40.898 1.00 51.72 699 LEU A CA 1
ATOM 5423 C C . LEU A 1 699 ? -16.611 -3.841 39.801 1.00 51.72 699 LEU A C 1
ATOM 5425 O O . LEU A 1 699 ? -16.757 -5.043 39.985 1.00 51.72 699 LEU A O 1
ATOM 5429 N N . ASP A 1 700 ? -15.989 -3.345 38.730 1.00 50.09 700 ASP A N 1
ATOM 5430 C CA . ASP A 1 700 ? -15.475 -4.147 37.613 1.00 50.09 700 ASP A CA 1
ATOM 5431 C C . ASP A 1 700 ? -14.422 -5.146 38.077 1.00 50.09 700 ASP A C 1
ATOM 5433 O O . ASP A 1 700 ? -14.439 -6.300 37.669 1.00 50.09 700 ASP A O 1
ATOM 5437 N N . SER A 1 701 ? -13.528 -4.731 38.975 1.00 47.75 701 SER A N 1
ATOM 5438 C CA . SER A 1 701 ? -12.496 -5.614 39.523 1.00 47.75 701 SER A CA 1
ATOM 5439 C C . SER A 1 701 ? -13.097 -6.698 40.422 1.00 47.75 701 SER A C 1
ATOM 5441 O O . SER A 1 701 ? -12.690 -7.854 40.340 1.00 47.75 701 SER A O 1
ATOM 5443 N N . ALA A 1 702 ? -14.078 -6.349 41.260 1.00 51.62 702 ALA A N 1
ATOM 5444 C CA . ALA A 1 702 ? -14.764 -7.304 42.129 1.00 51.62 702 ALA A CA 1
ATOM 5445 C C . ALA A 1 702 ? -15.600 -8.314 41.323 1.00 51.62 702 ALA A C 1
ATOM 5447 O O . ALA A 1 702 ? -15.541 -9.513 41.590 1.00 51.62 702 ALA A O 1
ATOM 5448 N N . LEU A 1 703 ? -16.328 -7.838 40.311 1.00 53.72 703 LEU A N 1
ATOM 5449 C CA . LEU A 1 703 ? -17.135 -8.664 39.414 1.00 53.72 703 LEU A CA 1
ATOM 5450 C C . LEU A 1 703 ? -16.261 -9.550 38.523 1.00 53.72 703 LEU A C 1
ATOM 5452 O O . LEU A 1 703 ? -16.569 -10.725 38.377 1.00 53.72 703 LEU A O 1
ATOM 5456 N N . PHE A 1 704 ? -15.140 -9.034 38.011 1.00 51.88 704 PHE A N 1
ATOM 5457 C CA . PHE A 1 704 ? -14.171 -9.813 37.235 1.00 51.88 704 PHE A CA 1
ATOM 5458 C C . PHE A 1 704 ? -13.517 -10.924 38.066 1.00 51.88 704 PHE A C 1
ATOM 5460 O O . PHE A 1 704 ? -13.298 -12.022 37.559 1.00 51.88 704 PHE A O 1
ATOM 5467 N N . MET A 1 705 ? -13.222 -10.678 39.349 1.00 51.34 705 MET A N 1
ATOM 5468 C CA . MET A 1 705 ? -12.727 -11.738 40.234 1.00 51.34 705 MET A CA 1
ATOM 5469 C C . MET A 1 705 ? -13.766 -12.837 40.445 1.00 51.34 705 MET A C 1
ATOM 5471 O O . MET A 1 705 ? -13.416 -14.010 40.346 1.00 51.34 705 MET A O 1
ATOM 5475 N N . LEU A 1 706 ? -15.030 -12.470 40.679 1.00 54.12 706 LEU A N 1
ATOM 5476 C CA . LEU A 1 706 ? -16.118 -13.441 40.800 1.00 54.12 706 LEU A CA 1
ATOM 5477 C C . LEU A 1 706 ? -16.307 -14.204 39.480 1.00 54.12 706 LEU A C 1
ATOM 5479 O O . LEU A 1 706 ? -16.329 -15.428 39.477 1.00 54.12 706 LEU A O 1
ATOM 5483 N N . GLU A 1 707 ? -16.350 -13.512 38.343 1.00 56.31 707 GLU A N 1
ATOM 5484 C CA . GLU A 1 707 ? -16.466 -14.123 37.015 1.00 56.31 707 GLU A CA 1
ATOM 5485 C C . GLU A 1 707 ? -15.329 -15.112 36.734 1.00 56.31 707 GLU A C 1
ATOM 5487 O O . GLU A 1 707 ? -15.594 -16.238 36.311 1.00 56.31 707 GLU A O 1
ATOM 5492 N N . LYS A 1 708 ? -14.075 -14.744 37.021 1.00 53.81 708 LYS A N 1
ATOM 5493 C CA . LYS A 1 708 ? -12.924 -15.636 36.837 1.00 53.81 708 LYS A CA 1
ATOM 5494 C C . LYS A 1 708 ? -12.978 -16.847 37.775 1.00 53.81 708 LYS A C 1
ATOM 5496 O O . LYS A 1 708 ? -12.678 -17.948 37.324 1.00 53.81 708 LYS A O 1
ATOM 5501 N N . GLN A 1 709 ? -13.384 -16.661 39.035 1.00 55.34 709 GLN A N 1
ATOM 5502 C CA . GLN A 1 709 ? -13.574 -17.761 39.991 1.00 55.34 709 GLN A CA 1
ATOM 5503 C C . GLN A 1 709 ? -14.674 -18.735 39.541 1.00 55.34 709 GLN A C 1
ATOM 5505 O O . GLN A 1 709 ? -14.524 -19.943 39.688 1.00 55.34 709 GLN A O 1
ATOM 5510 N N . PHE A 1 710 ? -15.768 -18.236 38.959 1.00 56.97 710 PHE A N 1
ATOM 5511 C CA . PHE A 1 710 ? -16.908 -19.074 38.576 1.00 56.97 710 PHE A CA 1
ATOM 5512 C C . PHE A 1 710 ? -16.815 -19.672 37.164 1.00 56.97 710 PHE A C 1
ATOM 5514 O O . PHE A 1 710 ? -17.381 -20.736 36.931 1.00 56.97 710 PHE A O 1
ATOM 5521 N N . THR A 1 711 ? -16.094 -19.052 36.225 1.00 56.41 711 THR A N 1
ATOM 5522 C CA . THR A 1 711 ? -15.978 -19.568 34.844 1.00 56.41 711 THR A CA 1
ATOM 5523 C C . THR A 1 711 ? -15.165 -20.864 34.784 1.00 56.41 711 THR A C 1
ATOM 5525 O O . THR A 1 711 ? -15.570 -21.798 34.099 1.00 56.41 711 THR A O 1
ATOM 5528 N N . GLY A 1 712 ? -14.088 -20.978 35.574 1.00 57.78 712 GLY A N 1
ATOM 5529 C CA . GLY A 1 712 ? -13.306 -22.220 35.670 1.00 57.78 712 GLY A CA 1
ATOM 5530 C C . GLY A 1 712 ? -14.090 -23.398 36.265 1.00 57.78 712 GLY A C 1
ATOM 5531 O O . GLY A 1 712 ? -13.783 -24.551 35.982 1.00 57.78 712 GLY A O 1
ATOM 5532 N N . LEU A 1 713 ? -15.149 -23.127 37.035 1.00 57.97 713 LEU A N 1
ATOM 5533 C CA . LEU A 1 713 ? -16.001 -24.163 37.623 1.00 57.97 713 LEU A CA 1
ATOM 5534 C C . LEU A 1 713 ? -16.988 -24.784 36.628 1.00 57.97 713 LEU A C 1
ATOM 5536 O O . LEU A 1 713 ? -17.421 -25.912 36.852 1.00 57.97 713 LEU A O 1
ATOM 5540 N N . ILE A 1 714 ? -17.327 -24.086 35.537 1.00 60.28 714 ILE A N 1
ATOM 5541 C CA . ILE A 1 714 ? -18.190 -24.633 34.476 1.00 60.28 714 ILE A CA 1
ATOM 5542 C C . ILE A 1 714 ? -17.449 -25.746 33.733 1.00 60.28 714 ILE A C 1
ATOM 5544 O O . ILE A 1 714 ? -17.974 -26.845 33.613 1.00 60.28 714 ILE A O 1
ATOM 5548 N N . GLU A 1 715 ? -16.202 -25.495 33.322 1.00 64.06 715 GLU A N 1
ATOM 5549 C CA . GLU A 1 715 ? -15.371 -26.491 32.632 1.00 64.06 715 GLU A CA 1
ATOM 5550 C C . GLU A 1 715 ? -15.121 -27.731 33.502 1.00 64.06 715 GLU A C 1
ATOM 5552 O O . GLU A 1 715 ? -15.147 -28.854 33.005 1.00 64.06 715 GLU A O 1
ATOM 5557 N N . VAL A 1 716 ? -14.923 -27.540 34.812 1.00 65.06 716 VAL A N 1
ATOM 5558 C CA . VAL A 1 716 ? -14.732 -28.643 35.766 1.00 65.06 716 VAL A CA 1
ATOM 5559 C C . VAL A 1 716 ? -16.024 -29.443 35.974 1.00 65.06 716 VAL A C 1
ATOM 5561 O O . VAL A 1 716 ? -15.964 -30.669 36.029 1.00 65.06 716 VAL A O 1
ATOM 5564 N N . GLY A 1 717 ? -17.182 -28.778 36.065 1.00 63.00 717 GLY A N 1
ATOM 5565 C CA . GLY A 1 717 ? -18.486 -29.438 36.191 1.00 63.00 717 GLY A CA 1
ATOM 5566 C C . GLY A 1 717 ? -18.892 -30.210 34.934 1.00 63.00 717 GLY A C 1
ATOM 5567 O O . GLY A 1 717 ? -19.293 -31.369 35.032 1.00 63.00 717 GLY A O 1
ATOM 5568 N N . ASP A 1 718 ? -18.718 -29.606 33.756 1.00 65.94 718 ASP A N 1
ATOM 5569 C CA . ASP A 1 718 ? -19.052 -30.224 32.469 1.00 65.94 718 ASP A CA 1
ATOM 5570 C C . ASP A 1 718 ? -18.140 -31.419 32.176 1.00 65.94 718 ASP A C 1
ATOM 5572 O O . ASP A 1 718 ? -18.619 -32.468 31.742 1.00 65.94 718 ASP A O 1
ATOM 5576 N N . LYS A 1 719 ? -16.842 -31.296 32.486 1.00 71.00 719 LYS A N 1
ATOM 5577 C CA . LYS A 1 719 ? -15.892 -32.402 32.373 1.00 71.00 719 LYS A CA 1
ATOM 5578 C C . LYS A 1 719 ? -16.235 -33.543 33.329 1.00 71.00 719 LYS A C 1
ATOM 5580 O O . LYS A 1 719 ? -16.305 -34.679 32.889 1.00 71.00 719 LYS A O 1
ATOM 5585 N N . ALA A 1 720 ? -16.520 -33.255 34.600 1.00 66.19 720 ALA A N 1
ATOM 5586 C CA . ALA A 1 720 ? -16.925 -34.293 35.549 1.00 66.19 720 ALA A CA 1
ATOM 5587 C C . ALA A 1 720 ? -18.219 -35.002 35.108 1.00 66.19 720 ALA A C 1
ATOM 5589 O O . ALA A 1 720 ? -18.352 -36.210 35.280 1.00 66.19 720 ALA A O 1
ATOM 5590 N N . GLY A 1 721 ? -19.163 -34.276 34.499 1.00 65.44 721 GLY A N 1
ATOM 5591 C CA . GLY A 1 721 ? -20.360 -34.865 33.898 1.00 65.44 721 GLY A CA 1
ATOM 5592 C C . GLY A 1 721 ? -20.058 -35.793 32.715 1.00 65.44 721 GLY A C 1
ATOM 5593 O O . GLY A 1 721 ? -20.680 -36.848 32.609 1.00 65.44 721 GLY A O 1
ATOM 5594 N N . GLN A 1 722 ? -19.104 -35.429 31.851 1.00 70.81 722 GLN A N 1
ATOM 5595 C CA . GLN A 1 722 ? -18.639 -36.268 30.737 1.00 70.81 722 GLN A CA 1
ATOM 5596 C C . GLN A 1 722 ? -17.890 -37.507 31.234 1.00 70.81 722 GLN A C 1
ATOM 5598 O O . GLN A 1 722 ? -18.223 -38.611 30.817 1.00 70.81 722 GLN A O 1
ATOM 5603 N N . ASP A 1 723 ? -16.959 -37.334 32.174 1.00 70.81 723 ASP A N 1
ATOM 5604 C CA . ASP A 1 723 ? -16.170 -38.417 32.767 1.00 70.81 723 ASP A CA 1
ATOM 5605 C C . ASP A 1 723 ? -17.094 -39.446 33.456 1.00 70.81 723 ASP A C 1
ATOM 5607 O O . ASP A 1 723 ? -16.929 -40.653 33.289 1.00 70.81 723 ASP A O 1
ATOM 5611 N N . LEU A 1 724 ? -18.143 -38.983 34.153 1.00 66.25 724 LEU A N 1
ATOM 5612 C CA . LEU A 1 724 ? -19.173 -39.860 34.724 1.00 66.25 724 LEU A CA 1
ATOM 5613 C C . LEU A 1 724 ? -19.991 -40.584 33.642 1.00 66.25 724 LEU A C 1
ATOM 5615 O O . LEU A 1 724 ? -20.276 -41.770 33.788 1.00 66.25 724 LEU A O 1
ATOM 5619 N N . GLN A 1 725 ? -20.374 -39.912 32.552 1.00 67.25 725 GLN A N 1
ATOM 5620 C CA . GLN A 1 725 ? -21.091 -40.558 31.444 1.00 67.25 725 GLN A CA 1
ATOM 5621 C C . GLN A 1 725 ? -20.242 -41.626 30.746 1.00 67.25 725 GLN A C 1
ATOM 5623 O O . GLN A 1 725 ? -20.759 -42.701 30.436 1.00 67.25 725 GLN A O 1
ATOM 5628 N N . GLU A 1 726 ? -18.952 -41.358 30.533 1.00 71.81 726 GLU A N 1
ATOM 5629 C CA . GLU A 1 726 ? -18.006 -42.318 29.964 1.00 71.81 726 GLU A CA 1
ATOM 5630 C C . GLU A 1 726 ? -17.853 -43.543 30.872 1.00 71.81 726 GLU A C 1
ATOM 5632 O O . GLU A 1 726 ? -17.997 -44.671 30.389 1.00 71.81 726 GLU A O 1
ATOM 5637 N N . LEU A 1 727 ? -17.700 -43.333 32.184 1.00 70.62 727 LEU A N 1
ATOM 5638 C CA . LEU A 1 727 ? -17.590 -44.394 33.189 1.00 70.62 727 LEU A CA 1
ATOM 5639 C C . LEU A 1 727 ? -18.796 -45.352 33.178 1.00 70.62 727 LEU A C 1
ATOM 5641 O O . LEU A 1 727 ? -18.627 -46.568 33.227 1.00 70.62 727 LEU A O 1
ATOM 5645 N N . PHE A 1 728 ? -20.025 -44.840 33.040 1.00 63.47 728 PHE A N 1
ATOM 5646 C CA . PHE A 1 728 ? -21.223 -45.694 32.959 1.00 63.47 728 PHE A CA 1
ATOM 5647 C C . PHE A 1 728 ? -21.420 -46.369 31.594 1.00 63.47 728 PHE A C 1
ATOM 5649 O O . PHE A 1 728 ? -22.216 -47.305 31.483 1.00 63.47 728 PHE A O 1
ATOM 5656 N N . SER A 1 729 ? -20.704 -45.927 30.558 1.00 63.41 729 SER A N 1
ATOM 5657 C CA . SER A 1 729 ? -20.807 -46.467 29.196 1.00 63.41 729 SER A CA 1
ATOM 5658 C C . SER A 1 729 ? -19.742 -47.517 28.843 1.00 63.41 729 SER A C 1
ATOM 5660 O O . SER A 1 729 ? -19.922 -48.241 27.863 1.00 63.41 729 SER A O 1
ATOM 5662 N N . SER A 1 730 ? -18.675 -47.659 29.641 1.00 61.41 730 SER A N 1
ATOM 5663 C CA . SER A 1 730 ? -17.538 -48.558 29.370 1.00 61.41 730 SER A CA 1
ATOM 5664 C C . SER A 1 730 ? -17.770 -50.040 29.720 1.00 61.41 730 SER A C 1
ATOM 5666 O O . SER A 1 730 ? -17.003 -50.884 29.276 1.00 61.41 730 SER A O 1
ATOM 5668 N N . GLY A 1 731 ? -18.848 -50.396 30.430 1.00 54.41 731 GLY A N 1
ATOM 5669 C CA . GLY A 1 731 ? -19.453 -51.743 30.451 1.00 54.41 731 GLY A CA 1
ATOM 5670 C C . GLY A 1 731 ? -18.624 -52.956 30.931 1.00 54.41 731 GLY A C 1
ATOM 5671 O O . GLY A 1 731 ? -19.170 -54.063 30.913 1.00 54.41 731 GLY A O 1
ATOM 5672 N N . GLU A 1 732 ? -17.363 -52.801 31.351 1.00 50.25 732 GLU A N 1
ATOM 5673 C CA . GLU A 1 732 ? -16.452 -53.933 31.628 1.00 50.25 732 GLU A CA 1
ATOM 5674 C C . GLU A 1 732 ? -16.118 -54.186 33.115 1.00 50.25 732 GLU A C 1
ATOM 5676 O O . GLU A 1 732 ? -15.636 -55.275 33.428 1.00 50.25 732 GLU A O 1
ATOM 5681 N N . GLU A 1 733 ? -16.442 -53.279 34.044 1.00 54.84 733 GLU A N 1
ATOM 5682 C CA . GLU A 1 733 ? -16.053 -53.397 35.467 1.00 54.84 733 GLU A CA 1
ATOM 5683 C C . GLU A 1 733 ? -17.231 -53.644 36.430 1.00 54.84 733 GLU A C 1
ATOM 5685 O O . GLU A 1 733 ? -18.395 -53.374 36.122 1.00 54.84 733 GLU A O 1
ATOM 5690 N N . GLY A 1 734 ? -16.939 -54.229 37.600 1.00 59.69 734 GLY A N 1
ATOM 5691 C CA . GLY A 1 734 ? -17.936 -54.637 38.594 1.00 59.69 734 GLY A CA 1
ATOM 5692 C C . GLY A 1 734 ? -18.683 -53.459 39.237 1.00 59.69 734 GLY A C 1
ATOM 5693 O O . GLY A 1 734 ? -18.135 -52.379 39.426 1.00 59.69 734 GLY A O 1
ATOM 5694 N N . GLN A 1 735 ? -19.942 -53.684 39.636 1.00 55.62 735 GLN A N 1
ATOM 5695 C CA . GLN A 1 735 ? -20.858 -52.654 40.166 1.00 55.62 735 GLN A CA 1
ATOM 5696 C C . GLN A 1 735 ? -20.298 -51.854 41.363 1.00 55.62 735 GLN A C 1
ATOM 5698 O O . GLN A 1 735 ? -20.653 -50.690 41.555 1.00 55.62 735 GLN A O 1
ATOM 5703 N N . GLU A 1 736 ? -19.444 -52.482 42.173 1.00 59.72 736 GLU A N 1
ATOM 5704 C CA . GLU A 1 736 ? -18.835 -51.895 43.372 1.00 59.72 736 GLU A CA 1
ATOM 5705 C C . GLU A 1 736 ? -17.630 -50.996 43.030 1.00 59.72 736 GLU A C 1
ATOM 5707 O O . GLU A 1 736 ? -17.505 -49.917 43.604 1.00 59.72 736 GLU A O 1
ATOM 5712 N N . GLU A 1 737 ? -16.820 -51.372 42.032 1.00 64.81 737 GLU A N 1
ATOM 5713 C CA . GLU A 1 737 ? -15.700 -50.565 41.510 1.00 64.81 737 GLU A CA 1
ATOM 5714 C C . GLU A 1 737 ? -16.202 -49.303 40.804 1.00 64.81 737 GLU A C 1
ATOM 5716 O O . GLU A 1 737 ? -15.781 -48.200 41.145 1.00 64.81 737 GLU A O 1
ATOM 5721 N N . VAL A 1 738 ? -17.201 -49.438 39.926 1.00 64.25 738 VAL A N 1
ATOM 5722 C CA . VAL A 1 738 ? -17.801 -48.301 39.203 1.00 64.25 738 VAL A CA 1
ATOM 5723 C C . VAL A 1 738 ? -18.453 -47.300 40.168 1.00 64.25 738 VAL A C 1
ATOM 5725 O O . VAL A 1 738 ? -18.364 -46.086 39.982 1.00 64.25 738 VAL A O 1
ATOM 5728 N N . SER A 1 739 ? -19.092 -47.788 41.238 1.00 63.41 739 SER A N 1
ATOM 5729 C CA . SER A 1 739 ? -19.704 -46.924 42.261 1.00 63.41 739 SER A CA 1
ATOM 5730 C C . SER A 1 739 ? -18.658 -46.205 43.120 1.00 63.41 739 SER A C 1
ATOM 5732 O O . SER A 1 739 ? -18.868 -45.057 43.521 1.00 63.41 739 SER A O 1
ATOM 5734 N N . GLN A 1 740 ? -17.533 -46.868 43.396 1.00 68.12 740 GLN A N 1
ATOM 5735 C CA . GLN A 1 740 ? -16.404 -46.301 44.126 1.00 68.12 740 GLN A CA 1
ATOM 5736 C C . GLN A 1 740 ? -15.713 -45.204 43.305 1.00 68.12 740 GLN A C 1
ATOM 5738 O O . GLN A 1 740 ? -15.524 -44.095 43.802 1.00 68.12 740 GLN A O 1
ATOM 5743 N N . GLU A 1 741 ? -15.427 -45.470 42.033 1.00 70.81 741 GLU A N 1
ATOM 5744 C CA . GLU A 1 741 ? -14.780 -44.517 41.128 1.00 70.81 741 GLU A CA 1
ATOM 5745 C C . GLU A 1 741 ? -15.665 -43.291 40.854 1.00 70.81 741 GLU A C 1
ATOM 5747 O O . GLU A 1 741 ? -15.198 -42.151 40.895 1.00 70.81 741 GLU A O 1
ATOM 5752 N N . ALA A 1 742 ? -16.978 -43.490 40.708 1.00 66.12 742 ALA A N 1
ATOM 5753 C CA . ALA A 1 742 ? -17.932 -42.390 40.591 1.00 66.12 742 ALA A CA 1
ATOM 5754 C C . ALA A 1 742 ? -18.028 -41.532 41.871 1.00 66.12 742 ALA A C 1
ATOM 5756 O O . ALA A 1 742 ? -18.167 -40.306 41.795 1.00 66.12 742 ALA A O 1
ATOM 5757 N N . SER A 1 743 ? -17.937 -42.150 43.057 1.00 68.94 743 SER A N 1
ATOM 5758 C CA . SER A 1 743 ? -17.865 -41.432 44.340 1.00 68.94 743 SER A CA 1
ATOM 5759 C C . SER A 1 743 ? -16.592 -40.590 44.437 1.00 68.94 743 SER A C 1
ATOM 5761 O O . SER A 1 743 ? -16.654 -39.434 44.866 1.00 68.94 743 SER A O 1
ATOM 5763 N N . ASP A 1 744 ? -15.457 -41.131 43.999 1.00 73.19 744 ASP A N 1
ATOM 5764 C CA . ASP A 1 744 ? -14.170 -40.442 44.040 1.00 73.19 744 ASP A CA 1
ATOM 5765 C C . ASP A 1 744 ? -14.128 -39.255 43.058 1.00 73.19 744 ASP A C 1
ATOM 5767 O O . ASP A 1 744 ? -13.708 -38.161 43.449 1.00 73.19 744 ASP A O 1
ATOM 5771 N N . LEU A 1 745 ? -14.695 -39.402 41.854 1.00 71.19 745 LEU A N 1
ATOM 5772 C CA . LEU A 1 745 ? -14.892 -38.309 40.887 1.00 71.19 745 LEU A CA 1
ATOM 5773 C C . LEU A 1 745 ? -15.758 -37.171 41.452 1.00 71.19 745 LEU A C 1
ATOM 5775 O O . LEU A 1 745 ? -15.419 -35.992 41.314 1.00 71.19 745 LEU A O 1
ATOM 5779 N N . LEU A 1 746 ? -16.860 -37.493 42.139 1.00 68.75 746 LEU A N 1
ATOM 5780 C CA . LEU A 1 746 ? -17.708 -36.480 42.777 1.00 68.75 746 LEU A CA 1
ATOM 5781 C C . LEU A 1 746 ? -17.025 -35.802 43.967 1.00 68.75 746 LEU A C 1
ATOM 5783 O O . LEU A 1 746 ? -17.143 -34.585 44.133 1.00 68.75 746 LEU A O 1
ATOM 5787 N N . LYS A 1 747 ? -16.294 -36.551 44.798 1.00 72.69 747 LYS A N 1
ATOM 5788 C CA . LYS A 1 747 ? -15.502 -35.978 45.897 1.00 72.69 747 LYS A CA 1
ATOM 5789 C C . LYS A 1 747 ? -14.439 -35.028 45.369 1.00 72.69 747 LYS A C 1
ATOM 5791 O O . LYS A 1 747 ? -14.251 -33.953 45.942 1.00 72.69 747 LYS A O 1
ATOM 5796 N N . GLU A 1 748 ? -13.779 -35.387 44.273 1.00 74.69 748 GLU A N 1
ATOM 5797 C CA . GLU A 1 748 ? -12.819 -34.519 43.604 1.00 74.69 748 GLU A CA 1
ATOM 5798 C C . GLU A 1 748 ? -13.498 -33.252 43.069 1.00 74.69 748 GLU A C 1
ATOM 5800 O O . GLU A 1 748 ? -13.017 -32.147 43.338 1.00 74.69 748 GLU A O 1
ATOM 5805 N N . LEU A 1 749 ? -14.647 -33.384 42.399 1.00 72.38 749 LEU A N 1
ATOM 5806 C CA . LEU A 1 749 ? -15.450 -32.255 41.925 1.00 72.38 749 LEU A CA 1
ATOM 5807 C C . LEU A 1 749 ? -15.818 -31.312 43.077 1.00 72.38 749 LEU A C 1
ATOM 5809 O O . LEU A 1 749 ? -15.515 -30.121 43.013 1.00 72.38 749 LEU A O 1
ATOM 5813 N N . PHE A 1 750 ? -16.413 -31.817 44.160 1.00 71.81 750 PHE A N 1
ATOM 5814 C CA . PHE A 1 750 ? -16.828 -30.986 45.293 1.00 71.81 750 PHE A CA 1
ATOM 5815 C C . PHE A 1 750 ? -15.643 -30.396 46.060 1.00 71.81 750 PHE A C 1
ATOM 5817 O O . PHE A 1 750 ? -15.712 -29.247 46.498 1.00 71.81 750 PHE A O 1
ATOM 5824 N N . SER A 1 751 ? -14.527 -31.119 46.173 1.00 71.94 751 SER A N 1
ATOM 5825 C CA . SER A 1 751 ? -13.292 -30.593 46.760 1.00 71.94 751 SER A CA 1
ATOM 5826 C C . SER A 1 751 ? -12.692 -29.467 45.915 1.00 71.94 751 SER A C 1
ATOM 5828 O O . SER A 1 751 ? -12.198 -28.479 46.467 1.00 71.94 751 SER A O 1
ATOM 5830 N N . ARG A 1 752 ? -12.752 -29.570 44.583 1.00 68.69 752 ARG A N 1
ATOM 5831 C CA . ARG A 1 752 ? -12.316 -28.506 43.667 1.00 68.69 752 ARG A CA 1
ATOM 5832 C C . ARG A 1 752 ? -13.262 -27.312 43.715 1.00 68.69 752 ARG A C 1
ATOM 5834 O O . ARG A 1 752 ? -12.790 -26.196 43.893 1.00 68.69 752 ARG A O 1
ATOM 5841 N N . VAL A 1 753 ? -14.577 -27.541 43.684 1.00 66.69 753 VAL A N 1
ATOM 5842 C CA . VAL A 1 753 ? -15.611 -26.505 43.862 1.00 66.69 753 VAL A CA 1
ATOM 5843 C C . VAL A 1 753 ? -15.394 -25.748 45.170 1.00 66.69 753 VAL A C 1
ATOM 5845 O O . VAL A 1 753 ? -15.375 -24.520 45.174 1.00 66.69 753 VAL A O 1
ATOM 5848 N N . ARG A 1 754 ? -15.141 -26.466 46.269 1.00 68.88 754 ARG A N 1
ATOM 5849 C CA . ARG A 1 754 ? -14.813 -25.896 47.580 1.00 68.88 754 ARG A CA 1
ATOM 5850 C C . ARG A 1 754 ? -13.521 -25.080 47.539 1.00 68.88 754 ARG A C 1
ATOM 5852 O O . ARG A 1 754 ? -13.498 -23.942 47.997 1.00 68.88 754 ARG A O 1
ATOM 5859 N N . THR A 1 755 ? -12.446 -25.638 46.993 1.00 66.00 755 THR A N 1
ATOM 5860 C CA . THR A 1 755 ? -11.151 -24.946 46.912 1.00 66.00 755 THR A CA 1
ATOM 5861 C C . THR A 1 755 ? -11.262 -23.656 46.100 1.00 66.00 755 THR A C 1
ATOM 5863 O O . THR A 1 755 ? -10.826 -22.606 46.563 1.00 66.00 755 THR A O 1
ATOM 5866 N N . GLU A 1 756 ? -11.913 -23.689 44.942 1.00 61.66 756 GLU A N 1
ATOM 5867 C CA . GLU A 1 756 ? -12.076 -22.525 44.063 1.00 61.66 756 GLU A CA 1
ATOM 5868 C C . GLU A 1 756 ? -13.015 -21.462 44.658 1.00 61.66 756 GLU A C 1
ATOM 5870 O O . GLU A 1 756 ? -12.698 -20.273 44.625 1.00 61.66 756 GLU A O 1
ATOM 5875 N N . LEU A 1 757 ? -14.122 -21.869 45.296 1.00 58.41 757 LEU A N 1
ATOM 5876 C CA . LEU A 1 757 ? -15.043 -20.952 45.985 1.00 58.41 757 LEU A CA 1
ATOM 5877 C C . LEU A 1 757 ? -14.410 -20.266 47.204 1.00 58.41 757 LEU A C 1
ATOM 5879 O O . LEU A 1 757 ? -14.731 -19.111 47.495 1.00 58.41 757 LEU A O 1
ATOM 5883 N N . PHE A 1 758 ? -13.532 -20.958 47.940 1.00 58.00 758 PHE A N 1
ATOM 5884 C CA . PHE A 1 758 ? -13.053 -20.491 49.247 1.00 58.00 758 PHE A CA 1
ATOM 5885 C C . PHE A 1 758 ? -11.579 -20.060 49.292 1.00 58.00 758 PHE A C 1
ATOM 5887 O O . PHE A 1 758 ? -11.198 -19.423 50.280 1.00 58.00 758 PHE A O 1
ATOM 5894 N N . SER A 1 759 ? -10.778 -20.291 48.241 1.00 49.97 759 SER A N 1
ATOM 5895 C CA . SER A 1 759 ? -9.336 -19.953 48.163 1.00 49.97 759 SER A CA 1
ATOM 5896 C C . SER A 1 759 ? -8.997 -18.462 48.347 1.00 49.97 759 SER A C 1
ATOM 5898 O O . SER A 1 759 ? -7.850 -18.128 48.641 1.00 49.97 759 SER A O 1
ATOM 5900 N N . GLY A 1 760 ? -9.984 -17.558 48.256 1.00 48.25 760 GLY A N 1
ATOM 5901 C CA . GLY A 1 760 ? -9.833 -16.112 48.502 1.00 48.25 760 GLY A CA 1
ATOM 5902 C C . GLY A 1 760 ? -10.707 -15.532 49.628 1.00 48.25 760 GLY A C 1
ATOM 5903 O O . GLY A 1 760 ? -10.636 -14.334 49.916 1.00 48.25 760 GLY A O 1
ATOM 5904 N N . SER A 1 761 ? -11.531 -16.353 50.288 1.00 49.22 761 SER A N 1
ATOM 5905 C CA . SER A 1 761 ? -12.640 -15.896 51.149 1.00 49.22 761 SER A CA 1
ATOM 5906 C C . SER A 1 761 ? -12.225 -15.125 52.413 1.00 49.22 761 SER A C 1
ATOM 5908 O O . SER A 1 761 ? -12.988 -14.293 52.903 1.00 49.22 761 SER A O 1
ATOM 5910 N N . SER A 1 762 ? -11.012 -15.334 52.932 1.00 49.12 762 SER A N 1
ATOM 5911 C CA . SER A 1 762 ? -10.515 -14.658 54.144 1.00 49.12 762 SER A CA 1
ATOM 5912 C C . SER A 1 762 ? -10.102 -13.198 53.911 1.00 49.12 762 SER A C 1
ATOM 5914 O O . SER A 1 762 ? -10.118 -12.380 54.837 1.00 49.12 762 SER A O 1
ATOM 5916 N N . HIS A 1 763 ? -9.774 -12.843 52.668 1.00 47.97 763 HIS A N 1
ATOM 5917 C CA . HIS A 1 763 ? -9.241 -11.528 52.319 1.00 47.97 763 HIS A CA 1
ATOM 5918 C C . HIS A 1 763 ? -10.345 -10.546 51.918 1.00 47.97 763 HIS A C 1
ATOM 5920 O O . HIS A 1 763 ? -10.264 -9.361 52.240 1.00 47.97 763 HIS A O 1
ATOM 5926 N N . VAL A 1 764 ? -11.420 -11.035 51.296 1.00 52.44 764 VAL A N 1
ATOM 5927 C CA . VAL A 1 764 ? -12.515 -10.206 50.768 1.00 52.44 764 VAL A CA 1
ATOM 5928 C C . VAL A 1 764 ? -13.240 -9.388 51.862 1.00 52.44 764 VAL A C 1
ATOM 5930 O O . VAL A 1 764 ? -13.357 -8.169 51.705 1.00 52.44 764 VAL A O 1
ATOM 5933 N N . PRO A 1 765 ? -13.641 -9.952 53.024 1.00 52.28 765 PRO A N 1
ATOM 5934 C CA . PRO A 1 765 ? -14.217 -9.170 54.125 1.00 52.28 765 PRO A CA 1
ATOM 5935 C C . PRO A 1 765 ? -13.252 -8.149 54.727 1.00 52.28 765 PRO A C 1
ATOM 5937 O O . PRO A 1 765 ? -13.685 -7.117 55.243 1.00 52.28 765 PRO A O 1
ATOM 5940 N N . THR A 1 766 ? -11.956 -8.459 54.715 1.00 48.41 766 THR A N 1
ATOM 5941 C CA . THR A 1 766 ? -10.898 -7.587 55.236 1.00 48.41 766 THR A CA 1
ATOM 5942 C C . THR A 1 766 ? -10.726 -6.384 54.318 1.00 48.41 766 THR A C 1
ATOM 5944 O O . THR A 1 766 ? -10.770 -5.251 54.789 1.00 48.41 766 THR A O 1
ATOM 5947 N N . VAL A 1 767 ? -10.681 -6.617 53.004 1.00 45.88 767 VAL A N 1
ATOM 5948 C CA . VAL A 1 767 ? -10.683 -5.576 51.971 1.00 45.88 767 VAL A CA 1
ATOM 5949 C C . VAL A 1 767 ? -11.927 -4.696 52.105 1.00 45.88 767 VAL A C 1
ATOM 5951 O O . VAL A 1 767 ? -11.797 -3.487 52.269 1.00 45.88 767 VAL A O 1
ATOM 5954 N N . PHE A 1 768 ? -13.136 -5.262 52.155 1.00 50.91 768 PHE A N 1
ATOM 5955 C CA . PHE A 1 768 ? -14.357 -4.461 52.320 1.00 50.91 768 PHE A CA 1
ATOM 5956 C C . PHE A 1 768 ? -14.359 -3.622 53.605 1.00 50.91 768 PHE A C 1
ATOM 5958 O O . PHE A 1 768 ? -14.752 -2.455 53.570 1.00 50.91 768 PHE A O 1
ATOM 5965 N N . ARG A 1 769 ? -13.847 -4.151 54.723 1.00 53.94 769 ARG A N 1
ATOM 5966 C CA . ARG A 1 769 ? -13.681 -3.380 55.966 1.00 53.94 769 ARG A CA 1
ATOM 5967 C C . ARG A 1 769 ? -12.665 -2.243 55.832 1.00 53.94 769 ARG A C 1
ATOM 5969 O O . ARG A 1 769 ? -12.937 -1.158 56.339 1.00 53.94 769 ARG A O 1
ATOM 5976 N N . MET A 1 770 ? -11.556 -2.446 55.119 1.00 43.84 770 MET A N 1
ATOM 5977 C CA . MET A 1 770 ? -10.561 -1.396 54.850 1.00 43.84 770 MET A CA 1
ATOM 5978 C C . MET A 1 770 ? -11.131 -0.221 54.045 1.00 43.84 770 MET A C 1
ATOM 5980 O O . MET A 1 770 ? -10.676 0.907 54.211 1.00 43.84 770 MET A O 1
ATOM 5984 N N . PHE A 1 771 ? -12.151 -0.465 53.218 1.00 44.56 771 PHE A N 1
ATOM 5985 C CA . PHE A 1 771 ? -12.848 0.567 52.439 1.00 44.56 771 PHE A CA 1
ATOM 5986 C C . PHE A 1 771 ? -14.112 1.113 53.118 1.00 44.56 771 PHE A C 1
ATOM 5988 O O . PHE A 1 771 ? -14.879 1.838 52.491 1.00 44.56 771 PHE A O 1
ATOM 5995 N N . GLY A 1 772 ? -14.357 0.777 54.390 1.00 48.91 772 GLY A N 1
ATOM 5996 C CA . GLY A 1 772 ? -15.546 1.223 55.126 1.00 48.91 772 GLY A CA 1
ATOM 5997 C C . GLY A 1 772 ? -16.850 0.513 54.727 1.00 48.91 772 GLY A C 1
ATOM 5998 O O . GLY A 1 772 ? -17.914 0.851 55.241 1.00 48.91 772 GLY A O 1
ATOM 5999 N N . LEU A 1 773 ? -16.792 -0.515 53.873 1.00 56.06 773 LEU A N 1
ATOM 6000 C CA . LEU A 1 773 ? -17.934 -1.307 53.393 1.00 56.06 773 LEU A CA 1
ATOM 6001 C C . LEU A 1 773 ? -18.277 -2.446 54.369 1.00 56.06 773 LEU A C 1
ATOM 6003 O O . LEU A 1 773 ? -18.327 -3.624 54.011 1.00 56.06 773 LEU A O 1
ATOM 6007 N N . ARG A 1 774 ? -18.499 -2.101 55.641 1.00 62.75 774 ARG A N 1
ATOM 6008 C CA . ARG A 1 774 ? -18.679 -3.076 56.732 1.00 62.75 774 ARG A CA 1
ATOM 6009 C C . ARG A 1 774 ? -19.870 -4.017 56.510 1.00 62.75 774 ARG A C 1
ATOM 6011 O O . ARG A 1 774 ? -19.736 -5.219 56.712 1.00 62.75 774 ARG A O 1
ATOM 6018 N N . ARG A 1 775 ? -20.993 -3.486 56.019 1.00 67.88 775 ARG A N 1
ATOM 6019 C CA . ARG A 1 775 ? -22.197 -4.272 55.703 1.00 67.88 775 ARG A CA 1
ATOM 6020 C C . ARG A 1 775 ? -21.957 -5.269 54.564 1.00 67.88 775 ARG A C 1
ATOM 6022 O O . ARG A 1 775 ? -22.390 -6.410 54.667 1.00 67.88 775 ARG A O 1
ATOM 6029 N N . SER A 1 776 ? -21.214 -4.882 53.522 1.00 66.88 776 SER A N 1
ATOM 6030 C CA . SER A 1 776 ? -20.829 -5.798 52.436 1.00 66.88 776 SER A CA 1
ATOM 6031 C C . SER A 1 776 ? -19.904 -6.911 52.933 1.00 66.88 776 SER A C 1
ATOM 6033 O O . SER A 1 776 ? -20.041 -8.056 52.516 1.00 66.88 776 SER A O 1
ATOM 6035 N N . ALA A 1 777 ? -18.986 -6.596 53.854 1.00 63.50 777 ALA A N 1
ATOM 6036 C CA . ALA A 1 777 ? -18.103 -7.584 54.474 1.00 63.50 777 ALA A CA 1
ATOM 6037 C C . ALA A 1 777 ? -18.876 -8.627 55.298 1.00 63.50 777 ALA A C 1
ATOM 6039 O O . ALA A 1 777 ? -18.589 -9.823 55.220 1.00 63.50 777 ALA A O 1
ATOM 6040 N N . GLU A 1 778 ? -19.860 -8.178 56.078 1.00 75.25 778 GLU A N 1
ATOM 6041 C CA . GLU A 1 778 ? -20.733 -9.036 56.886 1.00 75.25 778 GLU A CA 1
ATOM 6042 C C . GLU A 1 778 ? -21.635 -9.905 55.991 1.00 75.25 778 GLU A C 1
ATOM 6044 O O . GLU A 1 778 ? -21.710 -11.118 56.198 1.00 75.25 778 GLU A O 1
ATOM 6049 N N . ALA A 1 779 ? -22.227 -9.323 54.941 1.00 74.06 779 ALA A N 1
ATOM 6050 C CA . ALA A 1 779 ? -23.054 -10.042 53.968 1.00 74.06 779 ALA A CA 1
ATOM 6051 C C . ALA A 1 779 ? -22.266 -11.110 53.190 1.00 74.06 779 ALA A C 1
ATOM 6053 O O . ALA A 1 779 ? -22.744 -12.236 53.042 1.00 74.06 779 ALA A O 1
ATOM 6054 N N . TYR A 1 780 ? -21.037 -10.798 52.757 1.00 69.50 780 TYR A N 1
ATOM 6055 C CA . TYR A 1 780 ? -20.148 -11.770 52.111 1.00 69.50 780 TYR A CA 1
ATOM 6056 C C . TYR A 1 780 ? -19.826 -12.932 53.053 1.00 69.50 780 TYR A C 1
ATOM 6058 O O . TYR A 1 780 ? -19.994 -14.091 52.690 1.00 69.50 780 TYR A O 1
ATOM 6066 N N . THR A 1 781 ? -19.424 -12.630 54.292 1.00 70.94 781 THR A N 1
ATOM 6067 C CA . THR A 1 781 ? -19.052 -13.653 55.284 1.00 70.94 781 THR A CA 1
ATOM 6068 C C . THR A 1 781 ? -20.229 -14.580 55.605 1.00 70.94 781 THR A C 1
ATOM 6070 O O . THR A 1 781 ? -20.053 -15.792 55.701 1.00 70.94 781 THR A O 1
ATOM 6073 N N . SER A 1 782 ? -21.439 -14.027 55.738 1.00 77.56 782 SER A N 1
ATOM 6074 C CA . SER A 1 782 ? -22.657 -14.813 55.964 1.00 77.56 782 SER A CA 1
ATOM 6075 C C . SER A 1 782 ? -22.993 -15.715 54.771 1.00 77.56 782 SER A C 1
ATOM 6077 O O . SER A 1 782 ? -23.278 -16.896 54.964 1.00 77.56 782 SER A O 1
ATOM 6079 N N . SER A 1 783 ? -22.898 -15.185 53.548 1.00 71.94 783 SER A N 1
ATOM 6080 C CA . SER A 1 783 ? -23.202 -15.922 52.313 1.00 71.94 783 SER A CA 1
ATOM 6081 C C . SER A 1 783 ? -22.208 -17.058 52.063 1.00 71.94 783 SER A C 1
ATOM 6083 O O . SER A 1 783 ? -22.606 -18.170 51.733 1.00 71.94 783 SER A O 1
ATOM 6085 N N . VAL A 1 784 ? -20.917 -16.800 52.295 1.00 69.00 784 VAL A N 1
ATOM 6086 C CA . VAL A 1 784 ? -19.834 -17.793 52.212 1.00 69.00 784 VAL A CA 1
ATOM 6087 C C . VAL A 1 784 ? -20.027 -18.910 53.232 1.00 69.00 784 VAL A C 1
ATOM 6089 O O . VAL A 1 784 ? -19.855 -20.077 52.892 1.00 69.00 784 VAL A O 1
ATOM 6092 N N . LYS A 1 785 ? -20.420 -18.576 54.467 1.00 75.25 785 LYS A N 1
ATOM 6093 C CA . LYS A 1 785 ? -20.685 -19.581 55.500 1.00 75.25 785 LYS A CA 1
ATOM 6094 C C . LYS A 1 785 ? -21.841 -20.502 55.102 1.00 75.25 785 LYS A C 1
ATOM 6096 O O . LYS A 1 785 ? -21.675 -21.712 55.124 1.00 75.25 785 LYS A O 1
ATOM 6101 N N . GLN A 1 786 ? -22.964 -19.931 54.667 1.00 75.88 786 GLN A N 1
ATOM 6102 C CA . GLN A 1 786 ? -24.124 -20.712 54.224 1.00 75.88 786 GLN A CA 1
ATOM 6103 C C . GLN A 1 786 ? -23.797 -21.591 53.005 1.00 75.88 786 GLN A C 1
ATOM 6105 O O . GLN A 1 786 ? -24.203 -22.746 52.956 1.00 75.88 786 GLN A O 1
ATOM 6110 N N . ALA A 1 787 ? -23.008 -21.083 52.053 1.00 70.12 787 ALA A N 1
ATOM 6111 C CA . ALA A 1 787 ? -22.531 -21.868 50.914 1.00 70.12 787 ALA A CA 1
ATOM 6112 C C . ALA A 1 787 ? -21.601 -23.023 51.332 1.00 70.12 787 ALA A C 1
ATOM 6114 O O . ALA A 1 787 ? -21.682 -24.111 50.766 1.00 70.12 787 ALA A O 1
ATOM 6115 N N . SER A 1 788 ? -20.729 -22.800 52.322 1.00 71.44 788 SER A N 1
ATOM 6116 C CA . SER A 1 788 ? -19.848 -23.845 52.858 1.00 71.44 788 SER A CA 1
ATOM 6117 C C . SER A 1 788 ? -20.639 -24.938 53.565 1.00 71.44 788 SER A C 1
ATOM 6119 O O . SER A 1 788 ? -20.342 -26.106 53.350 1.00 71.44 788 SER A O 1
ATOM 6121 N N . ASP A 1 789 ? -21.649 -24.573 54.358 1.00 77.62 789 ASP A N 1
ATOM 6122 C CA . ASP A 1 789 ? -22.487 -25.538 55.076 1.00 77.62 789 ASP A CA 1
ATOM 6123 C C . ASP A 1 789 ? -23.222 -26.472 54.084 1.00 77.62 78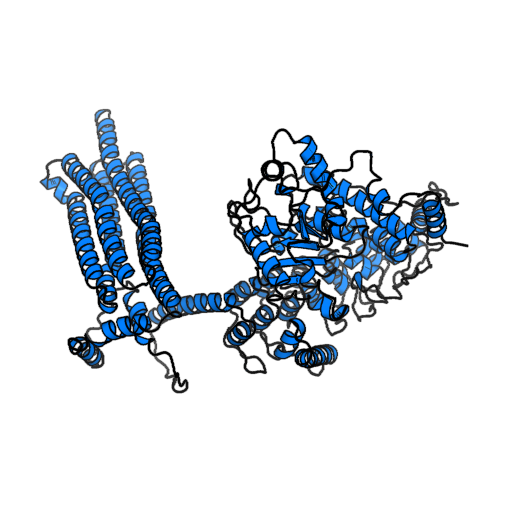9 ASP A C 1
ATOM 6125 O O . ASP A 1 789 ? -23.231 -27.688 54.267 1.00 77.62 789 ASP A O 1
ATOM 6129 N N . ILE A 1 790 ? -23.734 -25.930 52.967 1.00 72.75 790 ILE A N 1
ATOM 6130 C CA . ILE A 1 790 ? -24.371 -26.717 51.890 1.00 72.75 790 ILE A CA 1
ATOM 6131 C C . ILE A 1 790 ? -23.371 -27.675 51.214 1.00 72.75 790 ILE A C 1
ATOM 6133 O O . ILE A 1 790 ? -23.700 -28.831 50.941 1.00 72.75 790 ILE A O 1
ATOM 6137 N N . LEU A 1 791 ? -22.143 -27.216 50.945 1.00 70.25 791 LEU A N 1
ATOM 6138 C CA . LEU A 1 791 ? -21.096 -28.039 50.326 1.00 70.25 791 LEU A CA 1
ATOM 6139 C C . LEU A 1 791 ? -20.570 -29.132 51.264 1.00 70.25 791 LEU A C 1
ATOM 6141 O O . LEU A 1 791 ? -20.255 -30.227 50.805 1.00 70.25 791 LEU A O 1
ATOM 6145 N N . ASP A 1 792 ? -20.492 -28.860 52.566 1.00 71.94 792 ASP A N 1
ATOM 6146 C CA . ASP A 1 792 ? -20.119 -29.851 53.578 1.00 71.94 792 ASP A CA 1
ATOM 6147 C C . ASP A 1 792 ? -21.156 -30.971 53.697 1.00 71.94 792 ASP A C 1
ATOM 6149 O O . ASP A 1 792 ? -20.793 -32.141 53.839 1.00 71.94 792 ASP A O 1
ATOM 6153 N N . ASP A 1 793 ? -22.441 -30.633 53.604 1.00 70.94 793 ASP A N 1
ATOM 6154 C CA . ASP A 1 793 ? -23.520 -31.619 53.595 1.00 70.94 793 ASP A CA 1
ATOM 6155 C C . ASP A 1 793 ? -23.508 -32.471 52.314 1.00 70.94 793 ASP A C 1
ATOM 6157 O O . ASP A 1 793 ? -23.668 -33.691 52.390 1.00 70.94 793 ASP A O 1
ATOM 6161 N N . LEU A 1 794 ? -23.232 -31.865 51.152 1.00 68.50 794 LEU A N 1
ATOM 6162 C CA . LEU A 1 794 ? -23.036 -32.581 49.882 1.00 68.50 794 LEU A CA 1
ATOM 6163 C C . LEU A 1 794 ? -21.840 -33.535 49.925 1.00 68.50 794 LEU A C 1
ATOM 6165 O O . LEU A 1 794 ? -21.942 -34.683 49.494 1.00 68.50 794 LEU A O 1
ATOM 6169 N N . PHE A 1 795 ? -20.716 -33.083 50.482 1.00 69.62 795 PHE A N 1
ATOM 6170 C CA . PHE A 1 795 ? -19.503 -33.888 50.587 1.00 69.62 795 PHE A CA 1
ATOM 6171 C C . PHE A 1 795 ? -19.716 -35.128 51.470 1.00 69.62 795 PHE A C 1
ATOM 6173 O O . PHE A 1 795 ? -19.282 -36.220 51.113 1.00 69.62 795 PHE A O 1
ATOM 6180 N N . LYS A 1 796 ? -20.446 -34.988 52.586 1.00 69.00 796 LYS A N 1
ATOM 6181 C CA . LYS A 1 796 ? -20.824 -36.117 53.460 1.00 69.00 796 LYS A CA 1
ATOM 6182 C C . LYS A 1 796 ? -21.789 -37.093 52.785 1.00 69.00 796 LYS A C 1
ATOM 6184 O O . LYS A 1 796 ? -21.717 -38.295 53.041 1.00 69.00 796 LYS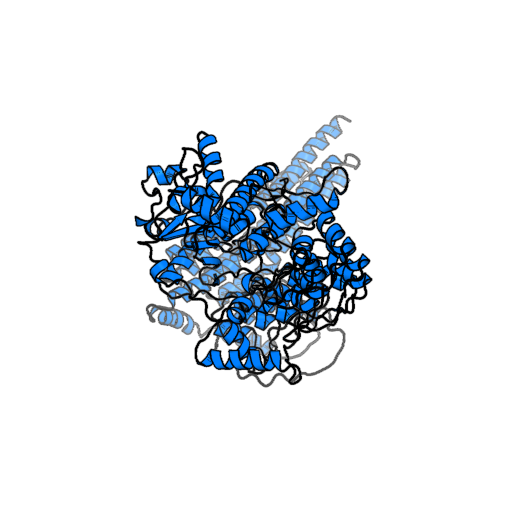 A O 1
ATOM 6189 N N . ALA A 1 797 ? -22.690 -36.592 51.942 1.00 64.12 797 ALA A N 1
ATOM 6190 C CA . ALA A 1 797 ? -23.640 -37.426 51.211 1.00 64.12 797 ALA A CA 1
ATOM 6191 C C . ALA A 1 797 ? -22.960 -38.284 50.123 1.00 64.12 797 ALA A C 1
ATOM 6193 O O . ALA A 1 797 ? -23.455 -39.362 49.811 1.00 64.12 797 ALA A O 1
ATOM 6194 N N . CYS A 1 798 ? -21.806 -37.845 49.605 1.00 61.53 798 CYS A N 1
ATOM 6195 C CA . CYS A 1 798 ? -21.046 -38.547 48.565 1.00 61.53 798 CYS A CA 1
ATOM 6196 C C . CYS A 1 798 ? -20.014 -39.559 49.099 1.00 61.53 798 CYS A C 1
ATOM 6198 O O . CYS A 1 798 ? -19.300 -40.158 48.294 1.00 61.53 798 CYS A O 1
ATOM 6200 N N . ASP A 1 799 ? -19.875 -39.730 50.420 1.00 62.72 799 ASP A N 1
ATOM 6201 C CA . ASP A 1 799 ? -18.876 -40.627 51.011 1.00 62.72 799 ASP A CA 1
ATOM 6202 C C . ASP A 1 799 ? -19.293 -42.108 50.983 1.00 62.72 799 ASP A C 1
ATOM 6204 O O . ASP A 1 799 ? -20.459 -42.475 51.087 1.00 62.72 799 ASP A O 1
ATOM 6208 N N . VAL A 1 800 ? -18.310 -42.996 50.850 1.00 53.56 800 VAL A N 1
ATOM 6209 C CA . VAL A 1 800 ? -18.559 -44.431 50.686 1.00 53.56 800 VAL A CA 1
ATOM 6210 C C . VAL A 1 800 ? -18.987 -45.065 52.007 1.00 53.56 800 VAL A C 1
ATOM 6212 O O . VAL A 1 800 ? -19.848 -45.944 52.057 1.00 53.56 800 VAL A O 1
ATOM 6215 N N . ALA A 1 801 ? -18.463 -44.536 53.113 1.00 47.44 801 ALA A N 1
ATOM 6216 C CA . ALA A 1 801 ? -18.852 -44.922 54.462 1.00 47.44 801 ALA A CA 1
ATOM 6217 C C . ALA A 1 801 ? -20.310 -44.542 54.806 1.00 47.44 801 ALA A C 1
ATOM 6219 O O . ALA A 1 801 ? -20.924 -45.202 55.647 1.00 47.44 801 ALA A O 1
ATOM 6220 N N . SER A 1 802 ? -20.898 -43.530 54.151 1.00 49.69 802 SER A N 1
ATOM 6221 C CA . SER A 1 802 ? -22.315 -43.176 54.316 1.00 49.69 802 SER A CA 1
ATOM 6222 C C . SER A 1 802 ? -23.257 -44.109 53.546 1.00 49.69 802 SER A C 1
ATOM 6224 O O . SER A 1 802 ? -24.379 -44.313 54.012 1.00 49.69 802 SER A O 1
ATOM 6226 N N . TYR A 1 803 ? -22.813 -44.779 52.471 1.00 51.00 803 TYR A N 1
ATOM 6227 C CA . TYR A 1 803 ? -23.586 -45.859 51.824 1.00 51.00 803 TYR A CA 1
ATOM 6228 C C . TYR A 1 803 ? -23.776 -47.068 52.751 1.00 51.00 803 TYR A C 1
ATOM 6230 O O . TYR A 1 803 ? -24.861 -47.647 52.803 1.00 51.00 803 TYR A O 1
ATOM 6238 N N . ALA A 1 804 ? -22.756 -47.404 53.548 1.00 44.88 804 ALA A N 1
ATOM 6239 C CA . ALA A 1 804 ? -22.827 -48.485 54.533 1.00 44.88 804 ALA A CA 1
ATOM 6240 C C . ALA A 1 804 ? -23.776 -48.171 55.709 1.00 44.88 804 ALA A C 1
ATOM 6242 O O . ALA A 1 804 ? -24.357 -49.083 56.295 1.00 44.88 804 ALA A O 1
ATOM 6243 N N . ALA A 1 805 ? -23.959 -46.888 56.046 1.00 46.00 805 ALA A N 1
ATOM 6244 C CA . ALA A 1 805 ? -24.844 -46.437 57.123 1.00 46.00 805 ALA A CA 1
ATOM 6245 C C . ALA A 1 805 ? -26.306 -46.208 56.678 1.00 46.00 805 ALA A C 1
ATOM 6247 O O . ALA A 1 805 ? -27.214 -46.360 57.494 1.00 46.00 805 ALA A O 1
ATOM 6248 N N . ALA A 1 806 ? -26.544 -45.852 55.407 1.00 49.41 806 ALA A N 1
ATOM 6249 C CA . ALA A 1 806 ? -27.873 -45.549 54.853 1.00 49.41 806 ALA A CA 1
ATOM 6250 C C . ALA A 1 806 ? -28.645 -46.781 54.332 1.00 49.41 806 ALA A C 1
ATOM 6252 O O . ALA A 1 806 ? -29.829 -46.681 54.017 1.00 49.41 806 ALA A O 1
ATOM 6253 N N . GLY A 1 807 ? -27.999 -47.947 54.250 1.00 52.84 807 GLY A N 1
ATOM 6254 C CA . GLY A 1 807 ? -28.632 -49.219 53.886 1.00 52.84 807 GLY A CA 1
ATOM 6255 C C . GLY A 1 807 ? -28.810 -49.472 52.380 1.00 52.84 807 GLY A C 1
ATOM 6256 O O . GLY A 1 807 ? -29.012 -50.627 52.011 1.00 52.84 807 GLY A O 1
ATOM 6257 N N . SER A 1 808 ? -28.697 -48.460 51.505 1.00 59.00 808 SER A N 1
ATOM 6258 C CA . SER A 1 808 ? -28.625 -48.635 50.041 1.00 59.00 808 SER A CA 1
ATOM 6259 C C . SER A 1 808 ? -27.947 -47.457 49.318 1.00 59.00 808 SER A C 1
ATOM 6261 O O . SER A 1 808 ? -28.016 -46.310 49.764 1.00 59.00 808 SER A O 1
ATOM 6263 N N . LEU A 1 809 ? -27.327 -47.739 48.163 1.00 57.78 809 LEU A N 1
ATOM 6264 C CA . LEU A 1 809 ? -26.738 -46.746 47.249 1.00 57.78 809 LEU A CA 1
ATOM 6265 C C . LEU A 1 809 ? -27.779 -45.705 46.781 1.00 57.78 809 LEU A C 1
ATOM 6267 O O . LEU A 1 809 ? -27.486 -44.513 46.710 1.00 57.78 809 LEU A O 1
ATOM 6271 N N . GLU A 1 810 ? -29.021 -46.139 46.543 1.00 60.06 810 GLU A N 1
ATOM 6272 C CA . GLU A 1 810 ? -30.132 -45.274 46.118 1.00 60.06 810 GLU A CA 1
ATOM 6273 C C . GLU A 1 810 ? -30.513 -44.209 47.161 1.00 60.06 810 GLU A C 1
ATOM 6275 O O . GLU A 1 810 ? -30.828 -43.078 46.790 1.00 60.06 810 GLU A O 1
ATOM 6280 N N . ALA A 1 811 ? -30.462 -44.526 48.461 1.00 61.84 811 ALA A N 1
ATOM 6281 C CA . ALA A 1 811 ? -30.836 -43.586 49.524 1.00 61.84 811 ALA A CA 1
ATOM 6282 C C . ALA A 1 811 ? -29.836 -42.421 49.656 1.00 61.84 811 ALA A C 1
ATOM 6284 O O . ALA A 1 811 ? -30.221 -41.259 49.832 1.00 61.84 811 ALA A O 1
ATOM 6285 N N . SER A 1 812 ? -28.545 -42.713 49.514 1.00 62.00 812 SER A N 1
ATOM 6286 C CA . SER A 1 812 ? -27.496 -41.693 49.502 1.00 62.00 812 SER A CA 1
ATOM 6287 C C . SER A 1 812 ? -27.525 -40.860 48.216 1.00 62.00 812 SER A C 1
ATOM 6289 O O . SER A 1 812 ? -27.391 -39.640 48.284 1.00 62.00 812 SER A O 1
ATOM 6291 N N . LEU A 1 813 ? -27.810 -41.469 47.055 1.00 64.56 813 LEU A N 1
ATOM 6292 C CA . LEU A 1 813 ? -27.995 -40.741 45.790 1.00 64.56 813 LEU A CA 1
ATOM 6293 C C . LEU A 1 813 ? -29.215 -39.810 45.820 1.00 64.56 813 LEU A C 1
ATOM 6295 O O . LEU A 1 813 ? -29.143 -38.694 45.306 1.00 64.56 813 LEU A O 1
ATOM 6299 N N . ALA A 1 814 ? -30.313 -40.220 46.464 1.00 66.75 814 ALA A N 1
ATOM 6300 C CA . ALA A 1 814 ? -31.470 -39.353 46.690 1.00 66.75 814 ALA A CA 1
ATOM 6301 C C . ALA A 1 814 ? -31.101 -38.137 47.557 1.00 66.75 814 ALA A C 1
ATOM 6303 O O . ALA A 1 814 ? -31.442 -37.006 47.218 1.00 66.75 814 ALA A O 1
ATOM 6304 N N . THR A 1 815 ? -30.305 -38.352 48.608 1.00 69.62 815 THR A N 1
ATOM 6305 C CA . THR A 1 815 ? -29.794 -37.271 49.465 1.00 69.62 815 THR A CA 1
ATOM 6306 C C . THR A 1 815 ? -28.878 -36.314 48.687 1.00 69.62 815 THR A C 1
ATOM 6308 O O . THR A 1 815 ? -29.013 -35.095 48.806 1.00 69.62 815 THR A O 1
ATOM 6311 N N . CYS A 1 816 ? -27.994 -36.835 47.828 1.00 68.06 816 CYS A N 1
ATOM 6312 C CA . CYS A 1 816 ? -27.161 -36.029 46.928 1.00 68.06 816 CYS A CA 1
ATOM 6313 C C . CYS A 1 816 ? -27.992 -35.233 45.911 1.00 68.06 816 CYS A C 1
ATOM 6315 O O . CYS A 1 816 ? -27.683 -34.071 45.630 1.00 68.06 816 CYS A O 1
ATOM 6317 N N . ARG A 1 817 ? -29.065 -35.820 45.366 1.00 70.94 817 ARG A N 1
ATOM 6318 C CA . ARG A 1 817 ? -29.987 -35.149 44.436 1.00 70.94 817 ARG A CA 1
ATOM 6319 C C . ARG A 1 817 ? -30.709 -33.983 45.117 1.00 70.94 817 ARG A C 1
ATOM 6321 O O . ARG A 1 817 ? -30.710 -32.879 44.575 1.00 70.94 817 ARG A O 1
ATOM 6328 N N . ASP A 1 818 ? -31.235 -34.197 46.318 1.00 73.38 818 ASP A N 1
ATOM 6329 C CA . ASP A 1 818 ? -31.944 -33.163 47.079 1.00 73.38 818 ASP A CA 1
ATOM 6330 C C . ASP A 1 818 ? -31.002 -32.020 47.481 1.00 73.38 818 ASP A C 1
ATOM 6332 O O . ASP A 1 818 ? -31.310 -30.845 47.273 1.00 73.38 818 ASP A O 1
ATOM 6336 N N . LYS A 1 819 ? -29.804 -32.349 47.976 1.00 72.00 819 LYS A N 1
ATOM 6337 C CA . LYS A 1 819 ? -28.811 -31.352 48.402 1.00 72.00 819 LYS A CA 1
ATOM 6338 C C . LYS A 1 819 ? -28.161 -30.597 47.244 1.00 72.00 819 LYS A C 1
ATOM 6340 O O . LYS A 1 819 ? -27.871 -29.408 47.374 1.00 72.00 819 LYS A O 1
ATOM 6345 N N . SER A 1 820 ? -27.982 -31.231 46.086 1.00 70.25 820 SER A N 1
ATOM 6346 C CA . SER A 1 820 ? -27.484 -30.539 44.888 1.00 70.25 820 SER A CA 1
ATOM 6347 C C . SER A 1 820 ? -28.553 -29.623 44.284 1.00 70.25 820 SER A C 1
ATOM 6349 O O . SER A 1 820 ? -28.220 -28.548 43.786 1.00 70.25 820 SER A O 1
ATOM 6351 N N . SER A 1 821 ? -29.836 -29.986 44.402 1.00 75.69 821 SER A N 1
ATOM 6352 C CA . SER A 1 821 ? -30.950 -29.087 44.080 1.00 75.69 821 SER A CA 1
ATOM 6353 C C . SER A 1 821 ? -31.013 -27.899 45.046 1.00 75.69 821 SER A C 1
ATOM 6355 O O . SER A 1 821 ? -31.179 -26.763 44.606 1.00 75.69 821 SER A O 1
ATOM 6357 N N . GLU A 1 822 ? -30.811 -28.127 46.349 1.00 79.69 822 GLU A N 1
ATOM 6358 C CA . GLU A 1 822 ? -30.724 -27.057 47.354 1.00 79.69 822 GLU A CA 1
ATOM 6359 C C . GLU A 1 822 ? -29.589 -26.075 47.019 1.00 79.69 822 GLU A C 1
ATOM 6361 O O . GLU A 1 822 ? -29.803 -24.863 47.005 1.00 79.69 822 GLU A O 1
ATOM 6366 N N . MET A 1 823 ? -28.406 -26.578 46.650 1.00 73.38 823 MET A N 1
ATOM 6367 C CA . MET A 1 823 ? -27.279 -25.755 46.198 1.00 73.38 823 MET A CA 1
ATOM 6368 C C . MET A 1 823 ? -27.620 -24.933 44.945 1.00 73.38 823 MET A C 1
ATOM 6370 O O . MET A 1 823 ? -27.313 -23.738 44.895 1.00 73.38 823 MET A O 1
ATOM 6374 N N . LYS A 1 824 ? -28.285 -25.549 43.959 1.00 75.06 824 LYS A N 1
ATOM 6375 C CA . LYS A 1 824 ? -28.719 -24.899 42.712 1.00 75.06 824 LYS A CA 1
ATOM 6376 C C . LYS A 1 824 ? -29.664 -23.726 42.946 1.00 75.06 824 LYS A C 1
ATOM 6378 O O . LYS A 1 824 ? -29.553 -22.722 42.242 1.00 75.06 824 LYS A O 1
ATOM 6383 N N . ASP A 1 825 ? -30.525 -23.814 43.953 1.00 74.44 825 ASP A N 1
ATOM 6384 C CA . ASP A 1 825 ? -31.517 -22.779 44.238 1.00 74.44 825 ASP A CA 1
ATOM 6385 C C . ASP A 1 825 ? -31.057 -21.748 45.281 1.00 74.44 825 ASP A C 1
ATOM 6387 O O . ASP A 1 825 ? -31.468 -20.584 45.218 1.00 74.44 825 ASP A O 1
ATOM 6391 N N . ALA A 1 826 ? -30.232 -22.145 46.253 1.00 75.56 826 ALA A N 1
ATOM 6392 C CA . ALA A 1 826 ? -29.815 -21.293 47.366 1.00 75.56 826 ALA A CA 1
ATOM 6393 C C . ALA A 1 826 ? -28.603 -20.414 47.025 1.00 75.56 826 ALA A C 1
ATOM 6395 O O . ALA A 1 826 ? -28.588 -19.227 47.364 1.00 75.56 826 ALA A O 1
ATOM 6396 N N . LEU A 1 827 ? -27.600 -20.950 46.321 1.00 70.75 827 LEU A N 1
ATOM 6397 C CA . LEU A 1 827 ? -26.340 -20.241 46.081 1.00 70.75 827 LEU A CA 1
ATOM 6398 C C . LEU A 1 827 ? -26.496 -18.983 45.199 1.00 70.75 827 LEU A C 1
ATOM 6400 O O . LEU A 1 827 ? -25.956 -17.937 45.575 1.00 70.75 827 LEU A O 1
ATOM 6404 N N . PRO A 1 828 ? -27.284 -18.997 44.100 1.00 73.38 828 PRO A N 1
ATOM 6405 C CA . PRO A 1 828 ? -27.558 -17.783 43.329 1.00 73.38 828 PRO A CA 1
ATOM 6406 C C . PRO A 1 828 ? -28.266 -16.699 44.156 1.00 73.38 828 PRO A C 1
ATOM 6408 O O . PRO A 1 828 ? -27.958 -15.517 44.012 1.00 73.38 828 PRO A O 1
ATOM 6411 N N . LYS A 1 829 ? -29.173 -17.087 45.068 1.00 76.12 829 LYS A N 1
ATOM 6412 C CA . LYS A 1 829 ? -29.900 -16.154 45.949 1.00 76.12 829 LYS A CA 1
ATOM 6413 C C . LYS A 1 829 ? -28.984 -15.516 46.991 1.00 76.12 829 LYS A C 1
ATOM 6415 O O . LYS A 1 829 ? -29.075 -14.312 47.221 1.00 76.12 829 LYS A O 1
ATOM 6420 N N . LEU A 1 830 ? -28.081 -16.296 47.585 1.00 73.62 830 LEU A N 1
ATOM 6421 C CA . LEU A 1 830 ? -27.077 -15.793 48.527 1.00 73.62 830 LEU A CA 1
ATOM 6422 C C . LEU A 1 830 ? -26.121 -14.811 47.848 1.00 73.62 830 LEU A C 1
ATOM 6424 O O . LEU A 1 830 ? -25.878 -13.721 48.363 1.00 73.62 830 LEU A O 1
ATOM 6428 N N . MET A 1 831 ? -25.646 -15.157 46.650 1.00 68.25 831 MET A N 1
ATOM 6429 C CA . MET A 1 831 ? -24.780 -14.284 45.861 1.00 68.25 831 MET A CA 1
ATOM 6430 C C . MET A 1 831 ? -25.496 -12.991 45.454 1.00 68.25 831 MET A C 1
ATOM 6432 O O . MET A 1 831 ? -24.929 -11.907 45.587 1.00 68.25 831 MET A O 1
ATOM 6436 N N . ARG A 1 832 ? -26.763 -13.089 45.029 1.00 75.25 832 ARG A N 1
ATOM 6437 C CA . ARG A 1 832 ? -27.593 -11.923 44.711 1.00 75.25 832 ARG A CA 1
ATOM 6438 C C . ARG A 1 832 ? -27.758 -11.011 45.922 1.00 75.25 832 ARG A C 1
ATOM 6440 O O . ARG A 1 832 ? -27.471 -9.826 45.821 1.00 75.25 832 ARG A O 1
ATOM 6447 N N . SER A 1 833 ? -28.112 -11.565 47.082 1.00 76.19 833 SER A N 1
ATOM 6448 C CA . SER A 1 833 ? -28.268 -10.794 48.321 1.00 76.19 833 SER A CA 1
ATOM 6449 C C . SER A 1 833 ? -26.977 -10.087 48.748 1.00 76.19 833 SER A C 1
ATOM 6451 O O . SER A 1 833 ? -27.022 -8.937 49.198 1.00 76.19 833 SER A O 1
ATOM 6453 N N . PHE A 1 834 ? -25.823 -10.746 48.610 1.00 72.50 834 PHE A N 1
ATOM 6454 C CA . PHE A 1 834 ? -24.525 -10.131 48.878 1.00 72.50 834 PHE A CA 1
ATOM 6455 C C . PHE A 1 834 ? -24.247 -8.967 47.919 1.00 72.50 834 PHE A C 1
ATOM 6457 O O . PHE A 1 834 ? -23.866 -7.880 48.360 1.00 72.50 834 PHE A O 1
ATOM 6464 N N . LEU A 1 835 ? -24.443 -9.176 46.622 1.00 67.19 835 LEU A N 1
ATOM 6465 C CA . LEU A 1 835 ? -24.119 -8.181 45.610 1.00 67.19 835 LEU A CA 1
ATOM 6466 C C . LEU A 1 835 ? -25.113 -7.011 45.582 1.00 67.19 835 LEU A C 1
ATOM 6468 O O . LEU A 1 835 ? -24.682 -5.884 45.361 1.00 67.19 835 LEU A O 1
ATOM 6472 N N . ASP A 1 836 ? -26.387 -7.231 45.913 1.00 69.88 836 ASP A N 1
ATOM 6473 C CA . ASP A 1 836 ? -27.358 -6.155 46.158 1.00 69.88 836 ASP A CA 1
ATOM 6474 C C . ASP A 1 836 ? -26.901 -5.297 47.356 1.00 69.88 836 ASP A C 1
ATOM 6476 O O . ASP A 1 836 ? -26.872 -4.069 47.287 1.00 69.88 836 ASP A O 1
ATOM 6480 N N . THR A 1 837 ? -26.423 -5.934 48.435 1.00 73.44 837 THR A N 1
ATOM 6481 C CA . THR A 1 837 ? -25.853 -5.225 49.599 1.00 73.44 837 THR A CA 1
ATOM 6482 C C . THR A 1 837 ? -24.596 -4.435 49.222 1.00 73.44 837 THR A C 1
ATOM 6484 O O . THR A 1 837 ? -24.366 -3.332 49.727 1.00 73.44 837 THR A O 1
ATOM 6487 N N . LEU A 1 838 ? -23.765 -4.981 48.332 1.00 65.62 838 LEU A N 1
ATOM 6488 C CA . LEU A 1 838 ? -22.586 -4.303 47.803 1.00 65.62 838 LEU A CA 1
ATOM 6489 C C . LEU A 1 838 ? -22.979 -3.090 46.953 1.00 65.62 838 LEU A C 1
ATOM 6491 O O . LEU A 1 838 ? -22.440 -2.006 47.177 1.00 65.62 838 LEU A O 1
ATOM 6495 N N . ALA A 1 839 ? -23.934 -3.258 46.039 1.00 65.25 839 ALA A N 1
ATOM 6496 C CA . ALA A 1 839 ? -24.453 -2.204 45.180 1.00 65.25 839 ALA A CA 1
ATOM 6497 C C . ALA A 1 839 ? -25.067 -1.063 46.002 1.00 65.25 839 ALA A C 1
ATOM 6499 O O . ALA A 1 839 ? -24.725 0.094 45.770 1.00 65.25 839 ALA A O 1
ATOM 6500 N N . ASP A 1 840 ? -25.880 -1.363 47.016 1.00 67.62 840 ASP A N 1
ATOM 6501 C CA . ASP A 1 840 ? -26.509 -0.348 47.868 1.00 67.62 840 ASP A CA 1
ATOM 6502 C C . ASP A 1 840 ? -25.488 0.406 48.746 1.00 67.62 840 ASP A C 1
ATOM 6504 O O . ASP A 1 840 ? -25.563 1.634 48.875 1.00 67.62 840 ASP A O 1
ATOM 6508 N N . ASN A 1 841 ? -24.483 -0.284 49.306 1.00 62.50 841 ASN A N 1
ATOM 6509 C CA . ASN A 1 841 ? -23.413 0.370 50.077 1.00 62.50 841 ASN A CA 1
ATOM 6510 C C . ASN A 1 841 ? -22.546 1.285 49.204 1.00 62.50 841 ASN A C 1
ATOM 6512 O O . ASN A 1 841 ? -22.074 2.324 49.665 1.00 62.50 841 ASN A O 1
ATOM 6516 N N . ILE A 1 842 ? -22.345 0.908 47.943 1.00 58.53 842 ILE A N 1
ATOM 6517 C CA . ILE A 1 842 ? -21.543 1.658 46.982 1.00 58.53 842 ILE A CA 1
ATOM 6518 C C . ILE A 1 842 ? -22.339 2.832 46.383 1.00 58.53 842 ILE A C 1
ATOM 6520 O O . ILE A 1 842 ? -21.817 3.944 46.267 1.00 58.53 842 ILE A O 1
ATOM 6524 N N . ALA A 1 843 ? -23.617 2.625 46.059 1.00 57.41 843 ALA A N 1
ATOM 6525 C CA . ALA A 1 843 ? -24.510 3.647 45.521 1.00 57.41 843 ALA A CA 1
ATOM 6526 C C . ALA A 1 843 ? -24.674 4.824 46.486 1.00 57.41 843 ALA A C 1
ATOM 6528 O O . ALA A 1 843 ? -24.823 5.963 46.051 1.00 57.41 843 ALA A O 1
ATOM 6529 N N . TRP A 1 844 ? -24.581 4.605 47.800 1.00 51.91 844 TRP A N 1
ATOM 6530 C CA . TRP A 1 844 ? -24.649 5.694 48.773 1.00 51.91 844 TRP A CA 1
ATOM 6531 C C . TRP A 1 844 ? -23.529 6.744 48.611 1.00 51.91 844 TRP A C 1
ATOM 6533 O O . TRP A 1 844 ? -23.777 7.920 48.887 1.00 51.91 844 TRP A O 1
ATOM 6543 N N . VAL A 1 845 ? -22.353 6.348 48.106 1.00 50.78 845 VAL A N 1
ATOM 6544 C CA . VAL A 1 845 ? -21.118 7.158 48.051 1.00 50.78 845 VAL A CA 1
ATOM 6545 C C . VAL A 1 845 ? -21.071 8.123 46.852 1.00 50.78 845 VAL A C 1
ATOM 6547 O O . VAL A 1 845 ? -20.294 9.077 46.859 1.00 50.78 845 VAL A O 1
ATOM 6550 N N . VAL A 1 846 ? -21.896 7.920 45.819 1.00 50.41 846 VAL A N 1
ATOM 6551 C CA . VAL A 1 846 ? -21.773 8.628 44.529 1.00 50.41 846 VAL A CA 1
ATOM 6552 C C . VAL A 1 846 ? -22.992 9.516 44.241 1.00 50.41 846 VAL A C 1
ATOM 6554 O O . VAL A 1 846 ? -24.116 9.203 44.617 1.00 50.41 846 VAL A O 1
ATOM 6557 N N . TYR A 1 847 ? -22.774 10.649 43.562 1.00 47.69 847 TYR A N 1
ATOM 6558 C CA . TYR A 1 847 ? -23.813 11.645 43.241 1.00 47.69 847 TYR A CA 1
ATOM 6559 C C . TYR A 1 847 ? -24.852 11.145 42.213 1.00 47.69 847 TYR A C 1
ATOM 6561 O O . TYR A 1 847 ? -25.987 11.605 42.224 1.00 47.69 847 TYR A O 1
ATOM 6569 N N . ASN A 1 848 ? -24.484 10.184 41.352 1.00 58.00 848 ASN A N 1
ATOM 6570 C CA . ASN A 1 848 ? -25.367 9.565 40.354 1.00 58.00 848 ASN A CA 1
ATOM 6571 C C . ASN A 1 848 ? -25.687 8.111 40.742 1.00 58.00 848 ASN A C 1
ATOM 6573 O O . ASN A 1 848 ? -25.158 7.159 40.162 1.00 58.00 848 ASN A O 1
ATOM 6577 N N . LYS A 1 849 ? -26.498 7.967 41.796 1.00 55.56 849 LYS A N 1
ATOM 6578 C CA . LYS A 1 849 ? -26.849 6.674 42.403 1.00 55.56 849 LYS A CA 1
ATOM 6579 C C . LYS A 1 849 ? -27.561 5.753 41.419 1.00 55.56 849 LYS A C 1
ATOM 6581 O O . LYS A 1 849 ? -27.256 4.567 41.382 1.00 55.56 849 LYS A O 1
ATOM 6586 N N . ASP A 1 850 ? -28.431 6.316 40.587 1.00 59.94 850 ASP A N 1
ATOM 6587 C CA . ASP A 1 850 ? -29.279 5.555 39.669 1.00 59.94 850 ASP A CA 1
ATOM 6588 C C . ASP A 1 850 ? -28.475 4.941 38.518 1.00 59.94 850 ASP A C 1
ATOM 6590 O O . ASP A 1 850 ? -28.657 3.770 38.198 1.00 59.94 850 ASP A O 1
ATOM 6594 N N . ALA A 1 851 ? -27.513 5.678 37.947 1.00 58.06 851 ALA A N 1
ATOM 6595 C CA . ALA A 1 851 ? -26.649 5.146 36.890 1.00 58.06 851 ALA A CA 1
ATOM 6596 C C . ALA A 1 851 ? -25.705 4.050 37.400 1.00 58.06 851 ALA A C 1
ATOM 6598 O O . ALA A 1 851 ? -25.431 3.082 36.693 1.00 58.06 851 ALA A O 1
ATOM 6599 N N . LEU A 1 852 ? -25.202 4.194 38.628 1.00 56.19 852 LEU A N 1
ATOM 6600 C CA . LEU A 1 852 ? -24.329 3.196 39.235 1.00 56.19 852 LEU A CA 1
ATOM 6601 C C . LEU A 1 852 ? -25.102 1.952 39.673 1.00 56.19 852 LEU A C 1
ATOM 6603 O O . LEU A 1 852 ? -24.595 0.846 39.519 1.00 56.19 852 LEU A O 1
ATOM 6607 N N . LYS A 1 853 ? -26.330 2.130 40.168 1.00 62.53 853 LYS A N 1
ATOM 6608 C CA . LYS A 1 853 ? -27.239 1.030 40.479 1.00 62.53 853 LYS A CA 1
ATOM 6609 C C . LYS A 1 853 ? -27.630 0.267 39.214 1.00 62.53 853 LYS A C 1
ATOM 6611 O O . LYS A 1 853 ? -27.425 -0.934 39.172 1.00 62.53 853 LYS A O 1
ATOM 6616 N N . ALA A 1 854 ? -28.024 0.956 38.141 1.00 65.31 854 ALA A N 1
ATOM 6617 C CA . ALA A 1 854 ? -28.317 0.324 36.850 1.00 65.31 854 ALA A CA 1
ATOM 6618 C C . ALA A 1 854 ? -27.103 -0.413 36.252 1.00 65.31 854 ALA A C 1
ATOM 6620 O O . ALA A 1 854 ? -27.244 -1.480 35.655 1.00 65.31 854 ALA A O 1
ATOM 6621 N N . TYR A 1 855 ? -25.899 0.141 36.424 1.00 60.66 855 TYR A N 1
ATOM 6622 C CA . TYR A 1 855 ? -24.653 -0.524 36.047 1.00 60.66 855 TYR A CA 1
ATOM 6623 C C . TYR A 1 855 ? -24.411 -1.789 36.878 1.00 60.66 855 TYR A C 1
ATOM 6625 O O . TYR A 1 855 ? -24.159 -2.855 36.320 1.00 60.66 855 TYR A O 1
ATOM 6633 N N . ALA A 1 856 ? -24.520 -1.680 38.203 1.00 59.31 856 ALA A N 1
ATOM 6634 C CA . ALA A 1 856 ? -24.342 -2.799 39.113 1.00 59.31 856 ALA A CA 1
ATOM 6635 C C . ALA A 1 856 ? -25.363 -3.905 38.842 1.00 59.31 856 ALA A C 1
ATOM 6637 O O . ALA A 1 856 ? -24.953 -5.048 38.695 1.00 59.31 856 ALA A O 1
ATOM 6638 N N . ASP A 1 857 ? -26.641 -3.566 38.672 1.00 63.56 857 ASP A N 1
ATOM 6639 C CA . ASP A 1 857 ? -27.723 -4.511 38.388 1.00 63.56 857 ASP A CA 1
ATOM 6640 C C . ASP A 1 857 ? -27.464 -5.293 37.089 1.00 63.56 857 ASP A C 1
ATOM 6642 O O . ASP A 1 857 ? -27.553 -6.521 37.083 1.00 63.56 857 ASP A O 1
ATOM 6646 N N . LYS A 1 858 ? -27.031 -4.612 36.013 1.00 66.81 858 LYS A N 1
ATOM 6647 C CA . LYS A 1 858 ? -26.701 -5.256 34.728 1.00 66.81 858 LYS A CA 1
ATOM 6648 C C . LYS A 1 858 ? -25.565 -6.275 34.852 1.00 66.81 858 LYS A C 1
ATOM 6650 O O . LYS A 1 858 ? -25.631 -7.353 34.265 1.00 66.81 858 LYS A O 1
ATOM 6655 N N . HIS A 1 859 ? -24.501 -5.930 35.572 1.00 59.75 859 HIS A N 1
ATOM 6656 C CA . HIS A 1 859 ? -23.362 -6.834 35.745 1.00 59.75 859 HIS A CA 1
ATOM 6657 C C . HIS A 1 859 ? -23.624 -7.918 36.801 1.00 59.75 859 HIS A C 1
ATOM 6659 O O . HIS A 1 859 ? -23.084 -9.019 36.709 1.00 59.75 859 HIS A O 1
ATOM 6665 N N . LEU A 1 860 ? -24.499 -7.630 37.760 1.00 64.88 860 LEU A N 1
ATOM 6666 C CA . LEU A 1 860 ? -24.949 -8.554 38.785 1.00 64.88 860 LEU A CA 1
ATOM 6667 C C . LEU A 1 860 ? -25.772 -9.707 38.194 1.00 64.88 860 LEU A C 1
ATOM 6669 O O . LEU A 1 860 ? -25.510 -10.868 38.511 1.00 64.88 860 LEU A O 1
ATOM 6673 N N . ASP A 1 861 ? -26.704 -9.414 37.286 1.00 66.25 861 ASP A N 1
ATOM 6674 C CA . ASP A 1 861 ? -27.474 -10.440 36.569 1.00 66.25 861 ASP A CA 1
ATOM 6675 C C . ASP A 1 861 ? -26.560 -11.426 35.834 1.00 66.25 861 ASP A C 1
ATOM 6677 O O . ASP A 1 861 ? -26.770 -12.640 35.870 1.00 66.25 861 ASP A O 1
ATOM 6681 N N . TYR A 1 862 ? -25.497 -10.910 35.218 1.00 63.66 862 TYR A N 1
ATOM 6682 C CA . TYR A 1 862 ? -24.520 -11.723 34.508 1.00 63.66 862 TYR A CA 1
ATOM 6683 C C . TYR A 1 862 ? -23.738 -12.650 35.454 1.00 63.66 862 TYR A C 1
ATOM 6685 O O . TYR A 1 862 ? -23.665 -13.855 35.207 1.00 63.66 862 TYR A O 1
ATOM 6693 N N . THR A 1 863 ? -23.216 -12.136 36.574 1.00 58.75 863 THR A N 1
ATOM 6694 C CA . THR A 1 863 ? -22.488 -12.951 37.565 1.00 58.75 863 THR A CA 1
ATOM 6695 C C . THR A 1 863 ? -23.385 -14.005 38.215 1.00 58.75 863 THR A C 1
ATOM 6697 O O . THR A 1 863 ? -22.982 -15.163 38.334 1.00 58.75 863 THR A O 1
ATOM 6700 N N . VAL A 1 864 ? -24.619 -13.652 38.585 1.00 67.25 864 VAL A N 1
ATOM 6701 C CA . VAL A 1 864 ? -25.603 -14.608 39.126 1.00 67.25 864 VAL A CA 1
ATOM 6702 C C . VAL A 1 864 ? -25.951 -15.677 38.086 1.00 67.25 864 VAL A C 1
ATOM 6704 O O . VAL A 1 864 ? -26.041 -16.854 38.433 1.00 67.25 864 VAL A O 1
ATOM 6707 N N . GLY A 1 865 ? -26.049 -15.305 36.807 1.00 66.50 865 GLY A N 1
ATOM 6708 C CA . GLY A 1 865 ? -26.236 -16.244 35.701 1.00 66.50 865 GLY A CA 1
ATOM 6709 C C . GLY A 1 865 ? -25.089 -17.251 35.553 1.00 66.50 865 GLY A C 1
ATOM 6710 O O . GLY A 1 865 ? -25.343 -18.428 35.297 1.00 66.50 865 GLY A O 1
ATOM 6711 N N . ILE A 1 866 ? -23.832 -16.840 35.767 1.00 61.62 866 ILE A N 1
ATOM 6712 C CA . ILE A 1 866 ? -22.685 -17.768 35.787 1.00 61.62 866 ILE A CA 1
ATOM 6713 C C . ILE A 1 866 ? -22.821 -18.753 36.951 1.00 61.62 866 ILE A C 1
ATOM 6715 O O . ILE A 1 866 ? -22.729 -19.959 36.730 1.00 61.62 866 ILE A O 1
ATOM 6719 N N . VAL A 1 867 ? -23.094 -18.266 38.166 1.00 62.53 867 VAL A N 1
ATOM 6720 C CA . VAL A 1 867 ? -23.278 -19.122 39.354 1.00 62.53 867 VAL A CA 1
ATOM 6721 C C . VAL A 1 867 ? -24.404 -20.131 39.127 1.00 62.53 867 VAL A C 1
ATOM 6723 O O . VAL A 1 867 ? -24.259 -21.310 39.446 1.00 62.53 867 VAL A O 1
ATOM 6726 N N . GLN A 1 868 ? -25.506 -19.700 38.514 1.00 68.69 868 GLN A N 1
ATOM 6727 C CA . GLN A 1 868 ? -26.628 -20.571 38.185 1.00 68.69 868 GLN A CA 1
ATOM 6728 C C . GLN A 1 868 ? -26.253 -21.643 37.151 1.00 68.69 868 GLN A C 1
ATOM 6730 O O . GLN A 1 868 ? -26.665 -22.795 37.302 1.00 68.69 868 GLN A O 1
ATOM 6735 N N . ARG A 1 869 ? -25.441 -21.309 36.138 1.00 65.19 869 ARG A N 1
ATOM 6736 C CA . ARG A 1 869 ? -24.912 -22.287 35.170 1.00 65.19 869 ARG A CA 1
ATOM 6737 C C . ARG A 1 869 ? -23.991 -23.309 35.830 1.00 65.19 869 ARG A C 1
ATOM 6739 O O . ARG A 1 869 ? -24.195 -24.496 35.611 1.00 65.19 869 ARG A O 1
ATOM 6746 N N . VAL A 1 870 ? -23.067 -22.869 36.688 1.00 61.75 870 VAL A N 1
ATOM 6747 C CA . VAL A 1 870 ? -22.181 -23.762 37.460 1.00 61.75 870 VAL A CA 1
ATOM 6748 C C . VAL A 1 870 ? -23.006 -24.736 38.296 1.00 61.75 870 VAL A C 1
ATOM 6750 O O . VAL A 1 870 ? -22.818 -25.944 38.203 1.00 61.75 870 VAL A O 1
ATOM 6753 N N . CYS A 1 871 ? -23.975 -24.236 39.068 1.00 64.00 871 CYS A N 1
ATOM 6754 C CA . CYS A 1 871 ? -24.793 -25.111 39.905 1.00 64.00 871 CYS A CA 1
ATOM 6755 C C . CYS A 1 871 ? -25.686 -26.047 39.079 1.00 64.00 871 CYS A C 1
ATOM 6757 O O . CYS A 1 871 ? -25.965 -27.163 39.504 1.00 64.00 871 CYS A O 1
ATOM 6759 N N . THR A 1 872 ? -26.126 -25.612 37.895 1.00 69.62 872 THR A N 1
ATOM 6760 C CA . THR A 1 872 ? -26.904 -26.452 36.974 1.00 69.62 872 THR A CA 1
ATOM 6761 C C . THR A 1 872 ? -26.046 -27.557 36.362 1.00 69.62 872 THR A C 1
ATOM 6763 O O . THR A 1 872 ? -26.521 -28.684 36.287 1.00 69.62 872 THR A O 1
ATOM 6766 N N . SER A 1 873 ? -24.800 -27.261 35.983 1.00 64.12 873 SER A N 1
ATOM 6767 C CA . SER A 1 873 ? -23.834 -28.245 35.476 1.00 64.12 873 SER A CA 1
ATOM 6768 C C . SER A 1 873 ? -23.483 -29.283 36.549 1.00 64.12 873 SER A C 1
ATOM 6770 O O . SER A 1 873 ? -23.669 -30.478 36.335 1.00 64.12 873 SER A O 1
ATOM 6772 N N . VAL A 1 874 ? -23.138 -28.835 37.764 1.00 63.09 874 VAL A N 1
ATOM 6773 C CA . VAL A 1 874 ? -22.845 -29.719 38.910 1.00 63.09 874 VAL A CA 1
ATOM 6774 C C . VAL A 1 874 ? -24.051 -30.592 39.276 1.00 63.09 874 VAL A C 1
ATOM 6776 O O . VAL A 1 874 ? -23.904 -31.793 39.485 1.00 63.09 874 VAL A O 1
ATOM 6779 N N . HIS A 1 875 ? -25.261 -30.027 39.308 1.00 70.19 875 HIS A N 1
ATOM 6780 C CA . HIS A 1 875 ? -26.478 -30.811 39.531 1.00 70.19 875 HIS A CA 1
ATOM 6781 C C . HIS A 1 875 ? -26.751 -31.795 38.381 1.00 70.19 875 HIS A C 1
ATOM 6783 O O . HIS A 1 875 ? -27.175 -32.919 38.629 1.00 70.19 875 HIS A O 1
ATOM 6789 N N . GLY A 1 876 ? -26.466 -31.411 37.133 1.00 65.62 876 GLY A N 1
ATOM 6790 C CA . GLY A 1 876 ? -26.547 -32.290 35.965 1.00 65.62 876 GLY A CA 1
ATOM 6791 C C . GLY A 1 876 ? -25.613 -33.498 36.063 1.00 65.62 876 GLY A C 1
ATOM 6792 O O . GLY A 1 876 ? -26.050 -34.614 35.794 1.00 65.62 876 GLY A O 1
ATOM 6793 N N . ALA A 1 877 ? -24.377 -33.307 36.530 1.00 63.25 877 ALA A N 1
ATOM 6794 C CA . ALA A 1 877 ? -23.435 -34.398 36.793 1.00 63.25 877 ALA A CA 1
ATOM 6795 C C . ALA A 1 877 ? -23.959 -35.368 37.874 1.00 63.25 877 ALA A C 1
ATOM 6797 O O . ALA A 1 877 ? -23.880 -36.586 37.715 1.00 63.25 877 ALA A O 1
ATOM 6798 N N . VAL A 1 878 ? -24.584 -34.845 38.937 1.00 65.00 878 VAL A N 1
ATOM 6799 C CA . VAL A 1 878 ? -25.226 -35.661 39.988 1.00 65.00 878 VAL A CA 1
ATOM 6800 C C . VAL A 1 878 ? -26.455 -36.418 39.462 1.00 65.00 878 VAL A C 1
ATOM 6802 O O . VAL A 1 878 ? -26.696 -37.556 39.862 1.00 65.00 878 VAL A O 1
ATOM 6805 N N . LEU A 1 879 ? -27.233 -35.828 38.548 1.00 66.19 879 LEU A N 1
ATOM 6806 C CA . LEU A 1 879 ? -28.352 -36.520 37.899 1.00 66.19 879 LEU A CA 1
ATOM 6807 C C . LEU A 1 879 ? -27.870 -37.632 36.961 1.00 66.19 879 LEU A C 1
ATOM 6809 O O . LEU A 1 879 ? -28.428 -38.725 37.008 1.00 66.19 879 LEU A O 1
ATOM 6813 N N . ALA A 1 880 ? -26.806 -37.397 36.187 1.00 62.94 880 ALA A N 1
ATOM 6814 C CA . ALA A 1 880 ? -26.202 -38.411 35.321 1.00 62.94 880 ALA A CA 1
ATOM 6815 C C . ALA A 1 880 ? -25.747 -39.650 36.114 1.00 62.94 880 ALA A C 1
ATOM 6817 O O . ALA A 1 880 ? -25.958 -40.775 35.667 1.00 62.94 880 ALA A O 1
ATOM 6818 N N . LEU A 1 881 ? -25.213 -39.455 37.325 1.00 62.59 881 LEU A N 1
ATOM 6819 C CA . LEU A 1 881 ? -24.874 -40.542 38.247 1.00 62.59 881 LEU A CA 1
ATOM 6820 C C . LEU A 1 881 ? -26.105 -41.359 38.680 1.00 62.59 881 LEU A C 1
ATOM 6822 O O . LEU A 1 881 ? -26.081 -42.593 38.700 1.00 62.59 881 LEU A O 1
ATOM 6826 N N . ALA A 1 882 ? -27.193 -40.675 39.038 1.00 61.50 882 ALA A N 1
ATOM 6827 C CA . ALA A 1 882 ? -28.420 -41.318 39.501 1.00 61.50 882 ALA A CA 1
ATOM 6828 C C . ALA A 1 882 ? -29.179 -42.043 38.368 1.00 61.50 882 ALA A C 1
ATOM 6830 O O . ALA A 1 882 ? -29.816 -43.069 38.604 1.00 61.50 882 ALA A O 1
ATOM 6831 N N . ASP A 1 883 ? -29.089 -41.539 37.137 1.00 63.66 883 ASP A N 1
ATOM 6832 C CA . ASP A 1 883 ? -29.708 -42.158 35.962 1.00 63.66 883 ASP A CA 1
ATOM 6833 C C . ASP A 1 883 ? -28.847 -43.312 35.406 1.00 63.66 883 ASP A C 1
ATOM 6835 O O . ASP A 1 883 ? -29.387 -44.344 35.002 1.00 63.66 883 ASP A O 1
ATOM 6839 N N . GLY A 1 884 ? -27.514 -43.191 35.453 1.00 59.50 884 GLY A N 1
ATOM 6840 C CA . GLY A 1 884 ? -26.565 -44.239 35.057 1.00 59.50 884 GLY A CA 1
ATOM 6841 C C . GLY A 1 884 ? -26.629 -45.481 35.950 1.00 59.50 884 GLY A C 1
ATOM 6842 O O . GLY A 1 884 ? -26.634 -46.604 35.451 1.00 59.50 884 GLY A O 1
ATOM 6843 N N . THR A 1 885 ? -26.789 -45.300 37.263 1.00 57.16 885 THR A N 1
ATOM 6844 C CA . THR A 1 885 ? -27.000 -46.406 38.219 1.00 57.16 885 THR A CA 1
ATOM 6845 C C . THR A 1 885 ? -28.347 -47.114 38.019 1.00 57.16 885 THR A C 1
ATOM 6847 O O . THR A 1 885 ? -28.401 -48.344 38.074 1.00 57.16 885 THR A O 1
ATOM 6850 N N . SER A 1 886 ? -29.412 -46.371 37.692 1.00 54.84 886 SER A N 1
ATOM 6851 C CA . SER A 1 886 ? -30.723 -46.915 37.290 1.00 54.84 886 SER A CA 1
ATOM 6852 C C . SER A 1 886 ? -30.643 -47.747 35.999 1.00 54.84 886 SER A C 1
ATOM 6854 O O . SER A 1 886 ? -31.151 -48.871 35.943 1.00 54.84 886 SER A O 1
ATOM 6856 N N . ALA A 1 887 ? -29.944 -47.246 34.974 1.00 51.59 887 ALA A N 1
ATOM 6857 C CA . ALA A 1 887 ? -29.747 -47.953 33.708 1.00 51.59 887 ALA A CA 1
ATOM 6858 C C . ALA A 1 887 ? -28.882 -49.218 33.874 1.00 51.59 887 ALA A C 1
ATOM 6860 O O . ALA A 1 887 ? -29.214 -50.271 33.327 1.00 51.59 887 ALA A O 1
ATOM 6861 N N . TYR A 1 888 ? -27.821 -49.158 34.684 1.00 45.72 888 TYR A N 1
ATOM 6862 C CA . TYR A 1 888 ? -26.952 -50.306 34.965 1.00 45.72 888 TYR A CA 1
ATOM 6863 C C . TYR A 1 888 ? -27.671 -51.390 35.794 1.00 45.72 888 TYR A C 1
ATOM 6865 O O . TYR A 1 888 ? -27.486 -52.582 35.544 1.00 45.72 888 TYR A O 1
ATOM 6873 N N . ALA A 1 889 ? -28.564 -51.007 36.719 1.00 48.56 889 ALA A N 1
ATOM 6874 C CA . ALA A 1 889 ? -29.424 -51.939 37.460 1.00 48.56 889 ALA A CA 1
ATOM 6875 C C . ALA A 1 889 ? -30.462 -52.655 36.565 1.00 48.56 889 ALA A C 1
ATOM 6877 O O . ALA A 1 889 ? -30.812 -53.812 36.818 1.00 48.56 889 ALA A O 1
ATOM 6878 N N . GLN A 1 890 ? -30.930 -52.013 35.487 1.00 44.19 890 GLN A N 1
ATOM 6879 C CA . GLN A 1 890 ? -31.782 -52.659 34.477 1.00 44.19 890 GLN A CA 1
ATOM 6880 C C . GLN A 1 890 ? -31.003 -53.630 33.574 1.00 44.19 890 GLN A C 1
ATOM 6882 O O . GLN A 1 890 ? -31.537 -54.671 33.190 1.00 44.19 890 GLN A O 1
ATOM 6887 N N . VAL A 1 891 ? -29.736 -53.330 33.264 1.00 41.28 891 VAL A N 1
ATOM 6888 C CA . VAL A 1 891 ? -28.863 -54.197 32.450 1.00 41.28 891 VAL A CA 1
ATOM 6889 C C . VAL A 1 891 ? -28.369 -55.416 33.243 1.00 41.28 891 VAL A C 1
ATOM 6891 O O . VAL A 1 891 ? -28.283 -56.508 32.684 1.00 41.28 891 VAL A O 1
ATOM 6894 N N . SER A 1 892 ? -28.104 -55.286 34.549 1.00 40.44 892 SER A N 1
ATOM 6895 C CA . SER A 1 892 ? -27.678 -56.420 35.388 1.00 40.44 892 SER A CA 1
ATOM 6896 C C . SER A 1 892 ? -28.806 -57.395 35.743 1.00 40.44 892 SER A C 1
ATOM 6898 O O . SER A 1 892 ? -28.528 -58.547 36.047 1.00 40.44 892 SER A O 1
ATOM 6900 N N . THR A 1 893 ? -30.074 -56.975 35.661 1.00 40.06 893 THR A N 1
ATOM 6901 C CA . THR A 1 893 ? -31.244 -57.859 35.838 1.00 40.06 893 THR A CA 1
ATOM 6902 C C . THR A 1 893 ? -31.651 -58.600 34.556 1.00 40.06 893 THR A C 1
ATOM 6904 O O . THR A 1 893 ? -32.483 -59.505 34.619 1.00 40.06 893 THR A O 1
ATOM 6907 N N . THR A 1 894 ? -31.074 -58.245 33.399 1.00 37.81 894 THR A N 1
ATOM 6908 C CA . THR A 1 894 ? -31.287 -58.923 32.103 1.00 37.81 894 THR A CA 1
ATOM 6909 C C . THR A 1 894 ? -30.101 -59.774 31.621 1.00 37.81 894 THR A C 1
ATOM 6911 O O . THR A 1 894 ? -30.243 -60.475 30.616 1.00 37.81 894 THR A O 1
ATOM 6914 N N . ARG A 1 895 ? -28.966 -59.763 32.332 1.00 33.12 895 ARG A N 1
ATOM 6915 C CA . ARG A 1 895 ? -27.893 -60.773 32.238 1.00 33.12 895 ARG A CA 1
ATOM 6916 C C . ARG A 1 895 ? -28.110 -61.861 33.281 1.00 33.12 895 ARG A C 1
ATOM 6918 O O . ARG A 1 895 ? -27.765 -63.021 32.963 1.00 33.12 895 ARG A O 1
#

Foldseek 3Di:
DDFLLLVQLVVVLVVDPDDPVVVLVVPDDDPQFFKWAQLVVLLPDQADDAQVVCVVVVRIDGDDCVLAAEEEEQEQALEPPGRCGRCPLSVQVSLQLVCLLVVVADAFEALLCCVLVNDDDDDHSPNSPRRHYIYGDLRNRAHDDPVCVVRRVVVLLCLLVSLLRHQEYEHRWAQDHRPVDRDTTGPLLCLQALVSLLSVLSNVLRLRDHHFYWYRHGSRHIYTDALALQQQRASLNHDDPDVVCLQVSLVSLQVSLVSSLSSCSNVVVLVVNLVSLLQCCLRYCPNRPDDRDLADRDDQDDPDDCVVCVLVSSLSSLCSRSSHPDQQDADPQQDGPLLSCLNNLVVSNNVSSVVVVDPQQDWRAQADVSNPGAGSHGSLLNNLLSLSVNSNVVSVVSVHDQQRQGPQSHGSLQSNLLNLHLSSNVSSVVSVHDQCGAGPLGDGSLLSNLQNVSLNNNVSSCVVPLPDDCQCSLLSNLNHNLQHPLSNLLVCLVSVPPQQHFQADDVVSVRVVVVLVVLCVVCVVDNGLSSQCSVQRAGDGSLLSSLSSVNVSSNVVSVVSPRDQCRAGPVRDGSVNSNVVVVHVSSVVVVVVVVVVVVVVVVVVVVVPPPDDDDDDDDPDDDDDDDPPVVLVVVVVVLQDLDDDDDPPPDPDDPVVVVVVVVVPPPPPPPVVVVVLVVLVPPPDDCQVVLLVVLVVVLVVVLVLLCVLLVVLLVLLLVLLVVLLVLLVPPDDDPVVSLVVNLVSLLVSLVSNLCSLCSNLVRVLVSCVVVVNNQLSVLSVVLSVVLVVLSVQLNVLSDPVVCVVQVHPLRSLVSNLVSLVVQLPRNLVSLLRSLVSVLVSSLVSHPCSPVSSVVSVVSSVVSSVSSNSSSVSNSSSSVSNNVSSVVVVVVVVVD

Radius of gyration: 36.06 Å; chains: 1; bounding box: 68×88×113 Å

pLDDT: mean 74.57, std 20.84, range [21.3, 98.69]

Sequence (895 aa):
MDSSLAQFASTRRKQCTKTPSECISGLGNNTVVMYVVPADAFLRMTEVKTHEELADSGVLKEFDENLGKAMFVSHQWLSGKHPDPDFQQLRVLQDALENLAAGTSSMSLPAVTELHLGSIKCPPASDFAPGHLQIWYDYFSIPQSSDAHHCRQTAIQSIPENVARCDFFVVLCPALQHNDQQRTLSFATWGERGWCRMERAARELSTLSGGYIILVESATHQRLMGTTNKFTDAPGDGEFTFDADRVGIGRMVTQMVWSKLLRYLDHGDFHNYRFLLNSHSSVYCHGLDVEPIDGIVPGFHTRTDPSVDPHGFILDRFLHQNGLRTIFERDSGGWPPVCFAAMSNNLVVLQALLDRRVDVNQVTTKSKPEASFPAKMTALGVASFFRNNDAVELLLRARAHVNYKDGWGSGALHPACAGDNPLGVRLLCHARANVNQKCMPGLSPVMLSCITGSVRAMKEMLTLNPALSLRHCLHIALMFAGGGSADLISVLLEARANANEQFRVRIREPEWWLLMNVMAVRHRVRASRLTLLAYHHHDATPLMFSILTGSWDSVSSLLSAGARVDIRNYRKKTASELARQIGELIFLFQVRKIQVQKGFDSAVASQVSCGKRSESYDFNSFSIEMVPKLPTLLLLASCLGGGSLPICEDCGSSDVSELLQLSRTAPNQVADLEQLGQKIAKEKASTGFLAFYVVKVFLDSALFMLEKQFTGLIEVGDKAGQDLQELFSSGEEGQEEVSQEASDLLKELFSRVRTELFSGSSHVPTVFRMFGLRRSAEAYTSSVKQASDILDDLFKACDVASYAAAGSLEASLATCRDKSSEMKDALPKLMRSFLDTLADNIAWVVYNKDALKAYADKHLDYTVGIVQRVCTSVHGAVLALADGTSAYAQVSTTR

Secondary structure (DSSP, 8-state):
---HHHHHHHHHHHH--S-HHHHHT-SSS-----EEEEHHHHHT-SS---HHHHHHTT--EE--GGG-EEEEEEE--SSSS-S-TTSHHHHHHHHHHHHHHHTSS-PBPPHHHHHHH-S--PPPGGGG-TTSEEEEEHHHHS--SGGGHHHHHHHHHTHHHHHHH-SEEEEE---EE-SSSS-EE-HHHHHTBHHHHHHHHHHHH-SS---EEEEESSSS-EEEPPGGGGGT--GGGSB-SSTTHHHHHHHHHHHHHHHHHHHHHHTT-HHHHHHHHHHHHHHTSTTS--------------SS-TTT-HHHHHHHHHHHHTT-SSTT---TT---HHHHHHHTT-HHHHHHHHHTT--TT-B-SS-BGGGTBPTT-BHHHHHHHTT-HHHHHHHHHTT--TT---TTS--THHHHHHTT-HHHHHHHHHTT--TTPPBTTTB-HHHHHHHHT-HHHHHHHHHH-TT---TTHHHHHHHHSSS--HHHHHHHHHTT--TT------TT-HHHHHHHHHHHHHHTTS--HHHHHHHH-TT--HHHHHHHHT-HHHHHHHHHTT--SS---TTS--HHHHHHHHT-HHHHHHHHHHHHHHHHHHHHHHHHS-SS-------------S-TTHHHHHHHHHHS---PPP--TT---THHHHHHHHHHSGGG-THHHHHHHHHHHHS-SSSHHHHHHHHHHHHHHHHHHHHHHHHHHHHHHHHHHHHHHHHHHS--S-HHHHHHHHHHHHHHHHHHHHHHHHTTTTTHHHHHHHTT-HHHHHHHHHHHHHHHHHHHHHHHHT-HHHHHHHSSHHHHHHHHHHHHHHHHHHHHHHHHHHHHHHHHHHHTTSS-HHHHHHHHHHHHHHHHHHHHHHHHHHHHHHHHHHHHHHHHHHHHTT-